Protein AF-A0A1V2LN60-F1 (afdb_monomer_lite)

pLDDT: mean 72.15, std 16.81, range [23.53, 95.12]

Radius of gyration: 39.99 Å; chains: 1; bounding box: 122×102×90 Å

Structure (mmCIF, N/CA/C/O backbone):
data_AF-A0A1V2LN60-F1
#
_entry.id   AF-A0A1V2LN60-F1
#
loop_
_atom_site.group_PDB
_atom_site.id
_atom_site.type_symbol
_atom_site.label_atom_id
_atom_site.label_alt_id
_atom_site.label_comp_id
_atom_site.label_asym_id
_atom_site.label_entity_id
_atom_site.label_seq_id
_atom_site.pdbx_PDB_ins_code
_atom_site.Cartn_x
_atom_site.Cartn_y
_atom_site.Cartn_z
_atom_site.occupancy
_atom_site.B_iso_or_equiv
_atom_site.auth_seq_id
_atom_site.auth_comp_id
_atom_site.auth_asym_id
_atom_site.auth_atom_id
_atom_site.pdbx_PDB_model_num
ATOM 1 N N . MET A 1 1 ? 7.189 -8.270 -24.836 1.00 75.44 1 MET A N 1
ATOM 2 C CA . MET A 1 1 ? 8.166 -8.469 -25.931 1.00 75.44 1 MET A CA 1
ATOM 3 C C . MET A 1 1 ? 7.596 -8.227 -27.322 1.00 75.44 1 MET A C 1
ATOM 5 O O . MET A 1 1 ? 8.187 -7.415 -28.014 1.00 75.44 1 MET A O 1
ATOM 9 N N . THR A 1 2 ? 6.470 -8.830 -27.731 1.00 81.38 2 THR A N 1
ATOM 10 C CA . THR A 1 2 ? 5.837 -8.597 -29.055 1.00 81.38 2 THR A CA 1
ATOM 11 C C . THR A 1 2 ? 5.767 -7.115 -29.447 1.00 81.38 2 THR A C 1
ATOM 13 O O . THR A 1 2 ? 6.336 -6.729 -30.461 1.00 81.38 2 THR A O 1
ATOM 16 N N . TRP A 1 3 ? 5.219 -6.266 -28.569 1.00 84.12 3 TRP A N 1
ATOM 17 C CA . TRP A 1 3 ? 5.170 -4.812 -28.770 1.00 84.12 3 TRP A CA 1
ATOM 18 C C . TRP A 1 3 ? 6.545 -4.161 -29.004 1.00 84.12 3 TRP A C 1
ATOM 20 O O . TRP A 1 3 ? 6.663 -3.284 -29.847 1.00 84.12 3 TRP A O 1
ATOM 30 N N . LEU A 1 4 ? 7.601 -4.591 -28.299 1.00 81.31 4 LEU A N 1
ATOM 31 C CA . LEU A 1 4 ? 8.953 -4.040 -28.475 1.00 81.31 4 LEU A CA 1
ATOM 32 C C . LEU A 1 4 ? 9.526 -4.412 -29.849 1.00 81.31 4 LEU A C 1
ATOM 34 O O . LEU A 1 4 ? 10.157 -3.585 -30.499 1.00 81.31 4 LEU A O 1
ATOM 38 N N . ARG A 1 5 ? 9.271 -5.645 -30.304 1.00 81.44 5 ARG A N 1
ATOM 39 C CA . ARG A 1 5 ? 9.675 -6.149 -31.624 1.00 81.44 5 ARG A CA 1
ATOM 40 C C . ARG A 1 5 ? 8.984 -5.371 -32.747 1.00 81.44 5 ARG A C 1
ATOM 42 O O . ARG A 1 5 ? 9.652 -4.889 -33.658 1.00 81.44 5 ARG A O 1
ATOM 49 N N . GLU A 1 6 ? 7.672 -5.176 -32.632 1.00 78.56 6 GLU A N 1
ATOM 50 C CA . GLU A 1 6 ? 6.864 -4.380 -33.567 1.00 78.56 6 GLU A CA 1
ATOM 51 C C . GLU A 1 6 ? 7.244 -2.891 -33.543 1.00 78.56 6 GLU A C 1
ATOM 53 O O . GLU A 1 6 ? 7.410 -2.281 -34.599 1.00 78.56 6 GLU A O 1
ATOM 58 N N . TYR A 1 7 ? 7.463 -2.315 -32.357 1.00 78.75 7 TYR A N 1
ATOM 59 C CA . TYR A 1 7 ? 7.920 -0.934 -32.202 1.00 78.75 7 TYR A CA 1
ATOM 60 C C . TYR A 1 7 ? 9.290 -0.724 -32.850 1.00 78.75 7 TYR A C 1
ATOM 62 O O . TYR A 1 7 ? 9.460 0.221 -33.616 1.00 78.75 7 TYR A O 1
ATOM 70 N N . ASN A 1 8 ? 10.258 -1.610 -32.593 1.00 75.62 8 ASN A N 1
ATOM 71 C CA . ASN A 1 8 ? 11.589 -1.530 -33.195 1.00 75.62 8 ASN A CA 1
ATOM 72 C C . ASN A 1 8 ? 11.515 -1.648 -34.723 1.00 75.62 8 ASN A C 1
ATOM 74 O O . ASN A 1 8 ? 12.176 -0.876 -35.416 1.00 75.62 8 ASN A O 1
ATOM 78 N N . LYS A 1 9 ? 10.659 -2.532 -35.253 1.00 72.12 9 LYS A N 1
ATOM 79 C CA . LYS A 1 9 ? 10.388 -2.631 -36.692 1.00 72.12 9 LYS A CA 1
ATOM 80 C C . LYS A 1 9 ? 9.869 -1.303 -37.265 1.00 72.12 9 LYS A C 1
ATOM 82 O O . LYS A 1 9 ? 10.514 -0.718 -38.134 1.00 72.12 9 LYS A O 1
ATOM 87 N N . MET A 1 10 ? 8.763 -0.779 -36.730 1.00 69.12 10 MET A N 1
ATOM 88 C CA . MET A 1 10 ? 8.150 0.473 -37.202 1.00 69.12 10 MET A CA 1
ATOM 89 C C . MET A 1 10 ? 9.064 1.695 -37.024 1.00 69.12 10 MET A C 1
ATOM 91 O O . MET A 1 10 ? 9.075 2.595 -37.861 1.00 69.12 10 MET A O 1
ATOM 95 N N . HIS A 1 11 ? 9.835 1.752 -35.937 1.00 67.94 11 HIS A N 1
ATOM 96 C CA . HIS A 1 11 ? 10.733 2.867 -35.645 1.00 67.94 11 HIS A CA 1
ATOM 97 C C . HIS A 1 11 ? 11.985 2.846 -36.530 1.00 67.94 11 HIS A C 1
ATOM 99 O O . HIS A 1 11 ? 12.425 3.906 -36.973 1.00 67.94 11 HIS A O 1
ATOM 105 N N . ASN A 1 12 ? 12.516 1.663 -36.855 1.00 66.12 12 ASN A N 1
ATOM 106 C CA . ASN A 1 12 ? 13.569 1.525 -37.858 1.00 66.12 12 ASN A CA 1
ATOM 107 C C . ASN A 1 12 ? 13.060 1.980 -39.237 1.00 66.12 12 ASN A C 1
ATOM 109 O O . ASN A 1 12 ? 13.714 2.801 -39.875 1.00 66.12 12 ASN A O 1
ATOM 113 N N . GLU A 1 13 ? 11.858 1.560 -39.649 1.00 63.22 13 GLU A N 1
ATOM 114 C CA . GLU A 1 13 ? 11.195 2.048 -40.873 1.00 63.22 13 GLU A CA 1
ATOM 115 C C . GLU A 1 13 ? 10.942 3.574 -40.871 1.00 63.22 13 GLU A C 1
ATOM 117 O O . GLU A 1 13 ? 10.989 4.214 -41.924 1.00 63.22 13 GLU A O 1
ATOM 122 N N . GLY A 1 14 ? 10.680 4.171 -39.702 1.00 57.69 14 GLY A N 1
ATOM 123 C CA . GLY A 1 14 ? 10.449 5.610 -39.523 1.00 57.69 14 GLY A CA 1
ATOM 124 C C . GLY A 1 14 ? 11.724 6.457 -39.584 1.00 57.69 14 GLY A C 1
ATOM 125 O O . GLY A 1 14 ? 11.783 7.413 -40.351 1.00 57.69 14 GLY A O 1
ATOM 126 N N . LEU A 1 15 ? 12.778 6.067 -38.859 1.00 56.09 15 LEU A N 1
ATOM 127 C CA . LEU A 1 15 ? 14.077 6.761 -38.853 1.00 56.09 15 LEU A CA 1
ATOM 128 C C . LEU A 1 15 ? 14.701 6.883 -40.248 1.00 56.09 15 LEU A C 1
ATOM 130 O O . LEU A 1 15 ? 15.416 7.842 -40.527 1.00 56.09 15 LEU A O 1
ATOM 134 N N . ILE A 1 16 ? 14.433 5.915 -41.124 1.00 55.09 16 ILE A N 1
ATOM 135 C CA . ILE A 1 16 ? 14.848 5.941 -42.529 1.00 55.09 16 ILE A CA 1
ATOM 136 C C . ILE A 1 16 ? 14.129 7.061 -43.291 1.00 55.09 16 ILE A C 1
ATOM 138 O O . ILE A 1 16 ? 14.764 7.776 -44.061 1.00 55.09 16 ILE A O 1
ATOM 142 N N . LYS A 1 17 ? 12.824 7.242 -43.052 1.00 54.09 17 LYS A N 1
ATOM 143 C CA . LYS A 1 17 ? 11.997 8.288 -43.679 1.00 54.09 17 LYS A CA 1
ATOM 144 C C . LYS A 1 17 ? 12.320 9.689 -43.159 1.00 54.09 17 LYS A C 1
ATOM 146 O O . LYS A 1 17 ? 12.209 10.646 -43.916 1.00 54.09 17 LYS A O 1
ATOM 151 N N . ASP A 1 18 ? 12.750 9.810 -41.907 1.00 52.31 18 ASP A N 1
ATOM 152 C CA . ASP A 1 18 ? 13.176 11.099 -41.354 1.00 52.31 18 ASP A CA 1
ATOM 153 C C . ASP A 1 18 ? 14.612 11.457 -41.774 1.00 52.31 18 ASP A C 1
ATOM 155 O O . ASP A 1 18 ? 14.866 12.612 -42.104 1.00 52.31 18 ASP A O 1
ATOM 159 N N . LYS A 1 19 ? 15.526 10.478 -41.901 1.00 52.44 19 LYS A N 1
ATOM 160 C CA . LYS A 1 19 ? 16.833 10.697 -42.556 1.00 52.44 19 LYS A CA 1
ATOM 161 C C . LYS A 1 19 ? 16.706 11.081 -44.033 1.00 52.44 19 LYS A C 1
ATOM 163 O O . LYS A 1 19 ? 17.523 11.847 -44.530 1.00 52.44 19 LYS A O 1
ATOM 168 N N . LEU A 1 20 ? 15.684 10.554 -44.711 1.00 47.97 20 LEU A N 1
ATOM 169 C CA . LEU A 1 20 ? 15.285 10.954 -46.064 1.00 47.97 20 LEU A CA 1
ATOM 170 C C . LEU A 1 20 ? 14.995 12.456 -46.138 1.00 47.97 20 LEU A C 1
ATOM 172 O O . LEU A 1 20 ? 15.509 13.114 -47.028 1.00 47.97 20 LEU A O 1
ATOM 176 N N . LYS A 1 21 ? 14.230 12.986 -45.176 1.00 49.00 21 LYS A N 1
ATOM 177 C CA . LYS A 1 21 ? 13.863 14.408 -45.108 1.00 49.00 21 LYS A CA 1
ATOM 178 C C . LYS A 1 21 ? 15.000 15.314 -44.656 1.00 49.00 21 LYS A C 1
ATOM 180 O O . LYS A 1 21 ? 15.142 16.396 -45.198 1.00 49.00 21 LYS A O 1
ATOM 185 N N . SER A 1 22 ? 15.837 14.897 -43.703 1.00 45.97 22 SER A N 1
ATOM 186 C CA . SER A 1 22 ? 17.004 15.715 -43.330 1.00 45.97 22 SER A CA 1
ATOM 187 C C . SER A 1 22 ? 18.000 15.843 -44.490 1.00 45.97 22 SER A C 1
ATOM 189 O O . SER A 1 22 ? 18.628 16.879 -44.647 1.00 45.97 22 SER A O 1
ATOM 191 N N . ALA A 1 23 ? 18.094 14.820 -45.349 1.00 48.03 23 ALA A N 1
ATOM 192 C CA . ALA A 1 23 ? 18.851 14.886 -46.602 1.00 48.03 23 ALA A CA 1
ATOM 193 C C . ALA A 1 23 ? 18.157 15.712 -47.712 1.00 48.03 23 ALA A C 1
ATOM 195 O O . ALA A 1 23 ? 18.735 15.893 -48.776 1.00 48.03 23 ALA A O 1
ATOM 196 N N . GLU A 1 24 ? 16.934 16.208 -47.487 1.00 46.16 24 GLU A N 1
ATOM 197 C CA . GLU A 1 24 ? 16.261 17.198 -48.345 1.00 46.16 24 GLU A CA 1
ATOM 198 C C . GLU A 1 24 ? 16.438 18.641 -47.822 1.00 46.16 24 GLU A C 1
ATOM 200 O O . GLU A 1 24 ? 16.059 19.577 -48.521 1.00 46.16 24 GLU A O 1
ATOM 205 N N . GLU A 1 25 ? 16.999 18.838 -46.618 1.00 46.38 25 GLU A N 1
ATOM 206 C CA . GLU A 1 25 ? 17.155 20.161 -45.980 1.00 46.38 25 GLU A CA 1
ATOM 207 C C . GLU A 1 25 ? 18.610 20.682 -45.927 1.00 46.38 25 GLU A C 1
ATOM 209 O O . GLU A 1 25 ? 18.793 21.891 -45.786 1.00 46.38 25 GLU A O 1
ATOM 214 N N . ASP A 1 26 ? 19.630 19.820 -46.058 1.00 42.34 26 ASP A N 1
ATOM 215 C CA . ASP A 1 26 ? 21.056 20.184 -45.883 1.00 42.34 26 ASP A CA 1
ATOM 216 C C . ASP A 1 26 ? 21.883 20.339 -47.190 1.00 42.34 26 ASP A C 1
ATOM 218 O O . ASP A 1 26 ? 23.020 20.811 -47.116 1.00 42.34 26 ASP A O 1
ATOM 222 N N . ASP A 1 27 ? 21.354 19.997 -48.377 1.00 42.16 27 ASP A N 1
ATOM 223 C CA . ASP A 1 27 ? 22.090 20.071 -49.660 1.00 42.16 27 ASP A CA 1
ATOM 224 C C . ASP A 1 27 ? 21.438 21.020 -50.693 1.00 42.16 27 ASP A C 1
ATOM 226 O O . ASP A 1 27 ? 20.367 20.749 -51.235 1.00 42.16 27 ASP A O 1
ATOM 230 N N . ASP A 1 28 ? 22.156 22.092 -51.059 1.00 44.75 28 ASP A N 1
ATOM 231 C CA . ASP A 1 28 ? 21.870 23.011 -52.186 1.00 44.75 28 ASP A CA 1
ATOM 232 C C . ASP A 1 28 ? 22.140 22.359 -53.582 1.00 44.75 28 ASP A C 1
ATOM 234 O O . ASP A 1 28 ? 22.496 23.044 -54.546 1.00 44.75 28 ASP A O 1
ATOM 238 N N . GLU A 1 29 ? 21.998 21.033 -53.724 1.00 42.88 29 GLU A N 1
ATOM 239 C CA . GLU A 1 29 ? 22.194 20.295 -54.989 1.00 42.88 29 GLU A CA 1
ATOM 240 C C . GLU A 1 29 ? 20.887 19.652 -55.504 1.00 42.88 29 GLU A C 1
ATOM 242 O O . GLU A 1 29 ? 20.612 18.460 -55.340 1.00 42.88 29 GLU A O 1
ATOM 247 N N . GLU A 1 30 ? 20.086 20.453 -56.218 1.00 50.03 30 GLU A N 1
ATOM 248 C CA . GLU A 1 30 ? 19.038 19.954 -57.120 1.00 50.03 30 GLU A CA 1
ATOM 249 C C . GLU A 1 30 ? 19.664 19.088 -58.240 1.00 50.03 30 GLU A C 1
ATOM 251 O O . GLU A 1 30 ? 20.170 19.653 -59.206 1.00 50.03 30 GLU A O 1
ATOM 256 N N . ASP A 1 31 ? 19.651 17.745 -58.116 1.00 51.09 31 ASP A N 1
ATOM 257 C CA . ASP A 1 31 ? 19.396 16.770 -59.219 1.00 51.09 31 ASP A CA 1
ATOM 258 C C . ASP A 1 31 ? 19.682 15.267 -58.902 1.00 51.09 31 ASP A C 1
ATOM 260 O O . ASP A 1 31 ? 19.847 14.461 -59.822 1.00 51.09 31 ASP A O 1
ATOM 264 N N . GLU A 1 32 ? 19.683 14.790 -57.643 1.00 51.62 32 GLU A N 1
ATOM 265 C CA . GLU A 1 32 ? 19.717 13.328 -57.390 1.00 51.62 32 GLU A CA 1
ATOM 266 C C . GLU A 1 32 ? 18.349 12.643 -57.648 1.00 51.62 32 GLU A C 1
ATOM 268 O O . GLU A 1 32 ? 17.370 12.927 -56.938 1.00 51.62 32 GLU A O 1
ATOM 273 N N . PRO A 1 33 ? 18.245 11.678 -58.594 1.00 59.62 33 PRO A N 1
ATOM 274 C CA . PRO A 1 33 ? 16.992 10.979 -58.877 1.00 59.62 33 PRO A CA 1
ATOM 275 C C . PRO A 1 33 ? 16.482 10.140 -57.698 1.00 59.62 33 PRO A C 1
ATOM 277 O O . PRO A 1 33 ? 17.250 9.481 -57.001 1.00 59.62 33 PRO A O 1
ATOM 280 N N . GLU A 1 34 ? 15.158 10.051 -57.559 1.00 52.00 34 GLU A N 1
ATOM 281 C CA . GLU A 1 34 ? 14.461 9.301 -56.497 1.00 52.00 34 GLU A CA 1
ATOM 282 C C . GLU A 1 34 ? 14.932 7.832 -56.369 1.00 52.00 34 GLU A C 1
ATOM 284 O O . GLU A 1 34 ? 15.060 7.303 -55.266 1.00 52.00 34 GLU A O 1
ATOM 289 N N . TRP A 1 35 ? 15.295 7.185 -57.485 1.00 55.38 35 TRP A N 1
ATOM 290 C CA . TRP A 1 35 ? 15.823 5.813 -57.490 1.00 55.38 35 TRP A CA 1
ATOM 291 C C . TRP A 1 35 ? 17.252 5.686 -56.929 1.00 55.38 35 TRP A C 1
ATOM 293 O O . TRP A 1 35 ? 17.605 4.617 -56.430 1.00 55.38 35 TRP A O 1
ATOM 303 N N . VAL A 1 36 ? 18.071 6.744 -56.988 1.00 52.94 36 VAL A N 1
ATOM 304 C CA . VAL A 1 36 ? 19.426 6.768 -56.403 1.00 52.94 36 VAL A CA 1
ATOM 305 C C . VAL A 1 36 ? 19.317 6.851 -54.885 1.00 52.94 36 VAL A C 1
ATOM 307 O O . VAL A 1 36 ? 19.890 6.013 -54.186 1.00 52.94 36 VAL A O 1
ATOM 310 N N . ARG A 1 37 ? 18.478 7.768 -54.385 1.00 51.59 37 ARG A N 1
ATOM 311 C CA . ARG A 1 37 ? 18.147 7.894 -52.958 1.00 51.59 37 ARG A CA 1
ATOM 312 C C . ARG A 1 37 ? 17.552 6.597 -52.402 1.00 51.59 37 ARG A C 1
ATOM 314 O O . ARG A 1 37 ? 18.042 6.087 -51.395 1.00 51.59 37 ARG A O 1
ATOM 321 N N . GLN A 1 38 ? 16.591 5.987 -53.104 1.00 52.50 38 GLN A N 1
ATOM 322 C CA . GLN A 1 38 ? 16.047 4.680 -52.719 1.00 52.50 38 GLN A CA 1
ATOM 323 C C . GLN A 1 38 ? 17.128 3.583 -52.706 1.00 52.50 38 GLN A C 1
ATOM 325 O O . GLN A 1 38 ? 17.223 2.831 -51.740 1.00 52.50 38 GLN A O 1
ATOM 330 N N . SER A 1 39 ? 18.012 3.529 -53.710 1.00 55.91 39 SER A N 1
ATOM 331 C CA . SER A 1 39 ? 19.112 2.554 -53.743 1.00 55.91 39 SER A CA 1
ATOM 332 C C . SER A 1 39 ? 20.157 2.769 -52.639 1.00 55.91 39 SER A C 1
ATOM 334 O O . SER A 1 39 ? 20.794 1.800 -52.220 1.00 55.91 39 SER A O 1
ATOM 336 N N . PHE A 1 40 ? 20.371 4.004 -52.179 1.00 54.09 40 PHE A N 1
ATOM 337 C CA . PHE A 1 40 ? 21.264 4.316 -51.060 1.00 54.09 40 PHE A CA 1
ATOM 338 C C . PHE A 1 40 ? 20.666 3.844 -49.726 1.00 54.09 40 PHE A C 1
ATOM 340 O O . PHE A 1 40 ? 21.358 3.225 -48.917 1.00 54.09 40 PHE A O 1
ATOM 347 N N . ILE A 1 41 ? 19.360 4.041 -49.543 1.00 53.91 41 ILE A N 1
ATOM 348 C CA . ILE A 1 41 ? 18.590 3.546 -48.394 1.00 53.91 41 ILE A CA 1
ATOM 349 C C . ILE A 1 41 ? 18.570 2.018 -48.360 1.00 53.91 41 ILE A C 1
ATOM 351 O O . ILE A 1 41 ? 18.907 1.425 -47.335 1.00 53.91 41 ILE A O 1
ATOM 355 N N . ASP A 1 42 ? 18.237 1.375 -49.481 1.00 61.25 42 ASP A N 1
ATOM 356 C CA . ASP A 1 42 ? 18.204 -0.085 -49.602 1.00 61.25 42 ASP A CA 1
ATOM 357 C C . ASP A 1 42 ? 19.592 -0.690 -49.321 1.00 61.25 42 ASP A C 1
ATOM 359 O O . ASP A 1 42 ? 19.702 -1.757 -48.712 1.00 61.25 42 ASP A O 1
ATOM 363 N N . LYS A 1 43 ? 20.670 0.021 -49.686 1.00 65.00 43 LYS A N 1
ATOM 364 C CA . LYS A 1 43 ? 22.047 -0.355 -49.348 1.00 65.00 43 LYS A CA 1
ATOM 365 C C . LYS A 1 43 ? 22.338 -0.221 -47.850 1.00 65.00 43 LYS A C 1
ATOM 367 O O . LYS A 1 43 ? 22.824 -1.187 -47.268 1.00 65.00 43 LYS A O 1
ATOM 372 N N . ILE A 1 44 ? 22.016 0.910 -47.213 1.00 61.00 44 ILE A N 1
ATOM 373 C CA . ILE A 1 44 ? 22.183 1.092 -45.756 1.00 61.00 44 ILE A CA 1
ATOM 374 C C . ILE A 1 44 ? 21.384 0.034 -44.985 1.00 61.00 44 ILE A C 1
ATOM 376 O O . ILE A 1 44 ? 21.883 -0.541 -44.019 1.00 61.00 44 ILE A O 1
ATOM 380 N N . MET A 1 45 ? 20.171 -0.283 -45.439 1.00 60.88 45 MET A N 1
ATOM 381 C CA . MET A 1 45 ? 19.346 -1.335 -44.847 1.00 60.88 45 MET A CA 1
ATOM 382 C C . MET A 1 45 ? 19.927 -2.729 -45.063 1.00 60.88 45 MET A C 1
ATOM 384 O O . MET A 1 45 ? 19.958 -3.524 -44.125 1.00 60.88 45 MET A O 1
ATOM 388 N N . SER A 1 46 ? 20.451 -3.027 -46.253 1.00 65.25 46 SER A N 1
ATOM 389 C CA . SER A 1 46 ? 21.160 -4.284 -46.505 1.00 65.25 46 SER A CA 1
ATOM 390 C C . SER A 1 46 ? 22.454 -4.407 -45.691 1.00 65.25 46 SER A C 1
ATOM 392 O O . SER A 1 46 ? 22.844 -5.527 -45.356 1.00 65.25 46 SER A O 1
ATOM 394 N N . GLU A 1 47 ? 23.126 -3.299 -45.373 1.00 66.19 47 GLU A N 1
ATOM 395 C CA . GLU A 1 47 ? 24.301 -3.276 -44.497 1.00 66.19 47 GLU A CA 1
ATOM 396 C C . GLU A 1 47 ? 23.889 -3.501 -43.032 1.00 66.19 47 GLU A C 1
ATOM 398 O O . GLU A 1 47 ? 24.396 -4.437 -42.415 1.00 66.19 47 GLU A O 1
ATOM 403 N N . TYR A 1 48 ? 22.893 -2.770 -42.514 1.00 65.88 48 TYR A N 1
ATOM 404 C CA . TYR A 1 48 ? 22.355 -2.941 -41.154 1.00 65.88 48 TYR A CA 1
ATOM 405 C C . TYR A 1 48 ? 21.825 -4.363 -40.899 1.00 65.88 48 TYR A C 1
ATOM 407 O O . TYR A 1 48 ? 22.253 -5.036 -39.960 1.00 65.88 48 TYR A O 1
ATOM 415 N N . VAL A 1 49 ? 20.951 -4.871 -41.776 1.00 67.62 49 VAL A N 1
ATOM 416 C CA . VAL A 1 49 ? 20.430 -6.248 -41.693 1.00 67.62 49 VAL A CA 1
ATOM 417 C C . VAL A 1 49 ? 21.557 -7.271 -41.875 1.00 67.62 49 VAL A C 1
ATOM 419 O O . VAL A 1 49 ? 21.565 -8.314 -41.218 1.00 67.62 49 VAL A O 1
ATOM 422 N N . GLY A 1 50 ? 22.545 -6.969 -42.721 1.00 67.75 50 GLY A N 1
ATOM 423 C CA . GLY A 1 50 ? 23.731 -7.798 -42.918 1.00 67.75 50 GLY A CA 1
ATOM 424 C C . GLY A 1 50 ? 24.639 -7.885 -41.687 1.00 67.75 50 GLY A C 1
ATOM 425 O O . GLY A 1 50 ? 25.252 -8.929 -41.466 1.00 67.75 50 GLY A O 1
ATOM 426 N N . GLU A 1 51 ? 24.737 -6.832 -40.875 1.00 69.00 51 GLU A N 1
ATOM 427 C CA . GLU A 1 51 ? 25.488 -6.839 -39.613 1.00 69.00 51 GLU A CA 1
ATOM 428 C C . GLU A 1 51 ? 24.710 -7.493 -38.470 1.00 69.00 51 GLU A C 1
ATOM 430 O O . GLU A 1 51 ? 25.260 -8.378 -37.810 1.00 69.00 51 GLU A O 1
ATOM 435 N N . ALA A 1 52 ? 23.421 -7.174 -38.314 1.00 68.31 52 ALA A N 1
ATOM 436 C CA . ALA A 1 52 ? 22.537 -7.857 -37.368 1.00 68.31 52 ALA A CA 1
ATOM 437 C C . ALA A 1 52 ? 22.543 -9.380 -37.599 1.00 68.31 52 ALA A C 1
ATOM 439 O O . ALA A 1 52 ? 22.693 -10.165 -36.663 1.00 68.31 52 ALA A O 1
ATOM 440 N N . LYS A 1 53 ? 22.502 -9.816 -38.866 1.00 71.94 53 LYS A N 1
ATOM 441 C CA . LYS A 1 53 ? 22.566 -11.238 -39.225 1.00 71.94 53 LYS A CA 1
ATOM 442 C C . LYS A 1 53 ? 23.896 -11.892 -38.850 1.00 71.94 53 LYS A C 1
ATOM 444 O O . LYS A 1 53 ? 23.887 -12.982 -38.286 1.00 71.94 53 LYS A O 1
ATOM 449 N N . LYS A 1 54 ? 25.033 -11.233 -39.102 1.00 74.19 54 LYS A N 1
ATOM 450 C CA . LYS A 1 54 ? 26.358 -11.732 -38.675 1.00 74.19 54 LYS A CA 1
ATOM 451 C C . LYS A 1 54 ? 26.467 -11.841 -37.152 1.00 74.19 54 LYS A C 1
ATOM 453 O O . LYS A 1 54 ? 27.178 -12.720 -36.666 1.00 74.19 54 LYS A O 1
ATOM 458 N N . TYR A 1 55 ? 25.798 -10.952 -36.414 1.00 74.56 55 TYR A N 1
ATOM 459 C CA . TYR A 1 55 ? 25.773 -10.967 -34.953 1.00 74.56 55 TYR A CA 1
ATOM 460 C C . TYR A 1 55 ? 24.939 -12.138 -34.410 1.00 74.56 55 TYR A C 1
ATOM 462 O O . TYR A 1 55 ? 25.454 -12.918 -33.613 1.00 74.56 55 TYR A O 1
ATOM 470 N N . GLU A 1 56 ? 23.726 -12.364 -34.918 1.00 75.56 56 GLU A N 1
ATOM 471 C CA . GLU A 1 56 ? 22.918 -13.542 -34.552 1.00 75.56 56 GLU A CA 1
ATOM 472 C C . GLU A 1 56 ? 23.607 -14.865 -34.971 1.00 75.56 56 GLU A C 1
ATOM 474 O O . GLU A 1 56 ? 23.652 -15.821 -34.197 1.00 75.56 56 GLU A O 1
ATOM 479 N N . GLU A 1 57 ? 24.256 -14.917 -36.144 1.00 75.44 57 GLU A N 1
ATOM 480 C CA . GLU A 1 57 ? 25.093 -16.055 -36.575 1.00 75.44 57 GLU A CA 1
ATOM 481 C C . GLU A 1 57 ? 26.359 -16.244 -35.712 1.00 75.44 57 GLU A C 1
ATOM 483 O O . GLU A 1 57 ? 26.949 -17.329 -35.683 1.00 75.44 57 GLU A O 1
ATOM 488 N N . HIS A 1 58 ? 26.825 -15.205 -35.012 1.00 78.00 58 HIS A N 1
ATOM 489 C CA . HIS A 1 58 ? 27.884 -15.306 -34.003 1.00 78.00 58 HIS A CA 1
ATOM 490 C C . HIS A 1 58 ? 27.339 -15.845 -32.682 1.00 78.00 58 HIS A C 1
ATOM 492 O O . HIS A 1 58 ? 27.876 -16.836 -32.187 1.00 78.00 58 HIS A O 1
ATOM 498 N N . LEU A 1 59 ? 26.234 -15.293 -32.174 1.00 74.94 59 LEU A N 1
ATOM 499 C CA . LEU A 1 59 ? 25.573 -15.781 -30.960 1.00 74.94 59 LEU A CA 1
ATOM 500 C C . LEU A 1 59 ? 25.139 -17.248 -31.086 1.00 74.94 59 LEU A C 1
ATOM 502 O O . LEU A 1 59 ? 25.336 -18.010 -30.146 1.00 74.94 59 LEU A O 1
ATOM 506 N N . ALA A 1 60 ? 24.649 -17.688 -32.250 1.00 74.69 60 ALA A N 1
ATOM 507 C CA . ALA A 1 60 ? 24.335 -19.097 -32.505 1.00 74.69 60 ALA A CA 1
ATOM 508 C C . ALA A 1 60 ? 25.578 -20.007 -32.411 1.00 74.69 60 ALA A C 1
ATOM 510 O O . ALA A 1 60 ? 25.542 -21.052 -31.765 1.00 74.69 60 ALA A O 1
ATOM 511 N N . ARG A 1 61 ? 26.719 -19.589 -32.980 1.00 77.31 61 ARG A N 1
ATOM 512 C CA . ARG A 1 61 ? 27.984 -20.339 -32.864 1.00 77.31 61 ARG A CA 1
ATOM 513 C C . ARG A 1 61 ? 28.529 -20.352 -31.435 1.00 77.31 61 ARG A C 1
ATOM 515 O O . ARG A 1 61 ? 29.123 -21.351 -31.035 1.00 77.31 61 ARG A O 1
ATOM 522 N N . VAL A 1 62 ? 28.355 -19.265 -30.679 1.00 75.62 62 VAL A N 1
ATOM 523 C CA . VAL A 1 62 ? 28.744 -19.188 -29.261 1.00 75.62 62 VAL A CA 1
ATOM 524 C C . VAL A 1 62 ? 27.838 -20.062 -28.397 1.00 75.62 62 VAL A C 1
ATOM 526 O O . VAL A 1 62 ? 28.353 -20.774 -27.540 1.00 75.62 62 VAL A O 1
ATOM 529 N N . HIS A 1 63 ? 26.531 -20.069 -28.658 1.00 73.19 63 HIS A N 1
ATOM 530 C CA . HIS A 1 63 ? 25.553 -20.932 -28.001 1.00 73.19 63 HIS A CA 1
ATOM 531 C C . HIS A 1 63 ? 25.948 -22.407 -28.135 1.00 73.19 63 HIS A C 1
ATOM 533 O O . HIS A 1 63 ? 26.189 -23.060 -27.125 1.00 73.19 63 HIS A O 1
ATOM 539 N N . ASP A 1 64 ? 26.136 -22.903 -29.362 1.00 69.00 64 ASP A N 1
ATOM 540 C CA . ASP A 1 64 ? 26.453 -24.317 -29.608 1.00 69.00 64 ASP A CA 1
ATOM 541 C C . ASP A 1 64 ? 27.808 -24.730 -28.996 1.00 69.00 64 ASP A C 1
ATOM 543 O O . ASP A 1 64 ? 27.967 -25.838 -28.476 1.00 69.00 64 ASP A O 1
ATOM 547 N N . GLN A 1 65 ? 28.787 -23.815 -28.980 1.00 65.19 65 GLN A N 1
ATOM 548 C CA . GLN A 1 65 ? 30.051 -24.015 -28.262 1.00 65.19 65 GLN A CA 1
ATOM 549 C C . GLN A 1 65 ? 29.856 -24.011 -26.736 1.00 65.19 65 GLN A C 1
ATOM 551 O O . GLN A 1 65 ? 30.449 -24.838 -26.043 1.00 65.19 65 GLN A O 1
ATOM 556 N N . GLY A 1 66 ? 29.009 -23.128 -26.205 1.00 56.84 66 GLY A N 1
ATOM 557 C CA . GLY A 1 66 ? 28.640 -23.054 -24.792 1.00 56.84 66 GLY A CA 1
ATOM 558 C C . GLY A 1 66 ? 27.949 -24.325 -24.303 1.00 56.84 66 GLY A C 1
ATOM 559 O O . GLY A 1 66 ? 28.360 -24.885 -23.289 1.00 56.84 66 GLY A O 1
ATOM 560 N N . THR A 1 67 ? 26.981 -24.851 -25.060 1.00 50.94 67 THR A N 1
ATOM 561 C CA . THR A 1 67 ? 26.307 -26.118 -24.740 1.00 50.94 67 THR A CA 1
ATOM 562 C C . THR A 1 67 ? 27.306 -27.276 -24.670 1.00 50.94 67 THR A C 1
ATOM 564 O O . THR A 1 67 ? 27.214 -28.102 -23.766 1.00 50.94 67 THR A O 1
ATOM 567 N N . SER A 1 68 ? 28.316 -27.314 -25.551 1.00 43.00 68 SER A N 1
ATOM 568 C CA . SER A 1 68 ? 29.359 -28.350 -25.479 1.00 43.00 68 SER A CA 1
ATOM 569 C C . SER A 1 68 ? 30.231 -28.251 -24.215 1.00 43.00 68 SER A C 1
ATOM 571 O O . SER A 1 68 ? 30.557 -29.276 -23.625 1.00 43.00 68 SER A O 1
ATOM 573 N N . VAL A 1 69 ? 30.531 -27.038 -23.730 1.00 47.03 69 VAL A N 1
ATOM 574 C CA . VAL A 1 69 ? 31.269 -26.816 -22.468 1.00 47.03 69 VAL A CA 1
ATOM 575 C C . VAL A 1 69 ? 30.442 -27.213 -21.238 1.00 47.03 69 VAL A C 1
ATOM 577 O O . VAL A 1 69 ? 31.008 -27.726 -20.276 1.00 47.03 69 VAL A O 1
ATOM 580 N N . ILE A 1 70 ? 29.119 -27.025 -21.278 1.00 43.19 70 ILE A N 1
ATOM 581 C CA . ILE A 1 70 ? 28.195 -27.425 -20.202 1.00 43.19 70 ILE A CA 1
ATOM 582 C C . ILE A 1 70 ? 28.036 -28.958 -20.146 1.00 43.19 70 ILE A C 1
ATOM 584 O O . ILE A 1 70 ? 27.954 -29.531 -19.061 1.00 43.19 70 ILE A O 1
ATOM 588 N N . ILE A 1 71 ? 28.037 -29.639 -21.298 1.00 39.44 71 ILE A N 1
ATOM 589 C CA . ILE A 1 71 ? 27.935 -31.107 -21.377 1.00 39.44 71 ILE A CA 1
ATOM 590 C C . ILE A 1 71 ? 29.263 -31.792 -20.993 1.00 39.44 71 ILE A C 1
ATOM 592 O O . ILE A 1 71 ? 29.251 -32.790 -20.269 1.00 39.44 71 ILE A O 1
ATOM 596 N N . ASP A 1 72 ? 30.417 -31.251 -21.405 1.00 33.78 72 ASP A N 1
ATOM 597 C CA . ASP A 1 72 ? 31.747 -31.807 -21.101 1.00 33.78 72 ASP A CA 1
ATOM 598 C C . ASP A 1 72 ? 32.298 -31.370 -19.725 1.00 33.78 72 ASP A C 1
ATOM 600 O O . ASP A 1 72 ? 33.453 -30.945 -19.580 1.00 33.78 72 ASP A O 1
ATOM 604 N N . GLY A 1 73 ? 31.515 -31.599 -18.664 1.00 35.97 73 GLY A N 1
ATOM 605 C CA . GLY A 1 73 ? 31.896 -31.427 -17.249 1.00 35.97 73 GLY A CA 1
ATOM 606 C C . GLY A 1 73 ? 33.039 -32.337 -16.749 1.00 35.97 73 GLY A C 1
ATOM 607 O O . GLY A 1 73 ? 33.109 -32.666 -15.567 1.00 35.97 73 GLY A O 1
ATOM 608 N N . ASN A 1 74 ? 33.931 -32.792 -17.636 1.00 30.84 74 ASN A N 1
ATOM 609 C CA . ASN A 1 74 ? 34.992 -33.761 -17.358 1.00 30.84 74 ASN A CA 1
ATOM 610 C C . ASN A 1 74 ? 36.384 -33.368 -17.904 1.00 30.84 74 ASN A C 1
ATOM 612 O O . ASN A 1 74 ? 37.348 -34.121 -17.731 1.00 30.84 74 ASN A O 1
ATOM 616 N N . ILE A 1 75 ? 36.565 -32.167 -18.478 1.00 34.44 75 ILE A N 1
ATOM 617 C CA . ILE A 1 75 ? 37.901 -31.636 -18.848 1.00 34.44 75 ILE A CA 1
ATOM 618 C C . ILE A 1 75 ? 38.608 -31.026 -17.613 1.00 34.44 75 ILE A C 1
ATOM 620 O O . ILE A 1 75 ? 39.135 -29.918 -17.617 1.00 34.44 75 ILE A O 1
ATOM 624 N N . GLY A 1 76 ? 38.639 -31.794 -16.518 1.00 34.69 76 GLY A N 1
ATOM 625 C CA . GLY A 1 76 ? 39.236 -31.420 -15.230 1.00 34.69 76 GLY A CA 1
ATOM 626 C C . GLY A 1 76 ? 40.559 -32.123 -14.896 1.00 34.69 76 GLY A C 1
ATOM 627 O O . GLY A 1 76 ? 41.106 -31.909 -13.816 1.00 34.69 76 GLY A O 1
ATOM 628 N N . LYS A 1 77 ? 41.088 -32.997 -15.773 1.00 33.25 77 LYS A N 1
ATOM 629 C CA . LYS A 1 77 ? 42.317 -33.783 -15.506 1.00 33.25 77 LYS A CA 1
ATOM 630 C C . LYS A 1 77 ? 43.202 -34.030 -16.739 1.00 33.25 77 LYS A C 1
ATOM 632 O O . LYS A 1 77 ? 43.357 -35.178 -17.153 1.00 33.25 77 LYS A O 1
ATOM 637 N N . LYS A 1 78 ? 43.858 -32.981 -17.260 1.00 30.09 78 LYS A N 1
ATOM 638 C CA . LYS A 1 78 ? 45.236 -33.013 -17.830 1.00 30.09 78 LYS A CA 1
ATOM 639 C C . LYS A 1 78 ? 45.640 -31.639 -18.378 1.00 30.09 78 LYS A C 1
ATOM 641 O O . LYS A 1 78 ? 45.304 -31.280 -19.496 1.00 30.09 78 LYS A O 1
ATOM 646 N N . GLY A 1 79 ? 46.432 -30.904 -17.602 1.00 25.98 79 GLY A N 1
ATOM 647 C CA . GLY A 1 79 ? 46.970 -29.605 -18.004 1.00 25.98 79 GLY A CA 1
ATOM 648 C C . GLY A 1 79 ? 47.904 -29.057 -16.935 1.00 25.98 79 GLY A C 1
ATOM 649 O O . GLY A 1 79 ? 47.501 -28.232 -16.124 1.00 25.98 79 GLY A O 1
ATOM 650 N N . ASN A 1 80 ? 49.148 -29.547 -16.894 1.00 28.03 80 ASN A N 1
ATOM 651 C CA . ASN A 1 80 ? 50.162 -29.070 -15.948 1.00 28.03 80 ASN A CA 1
ATOM 652 C C . ASN A 1 80 ? 50.598 -27.635 -16.295 1.00 28.03 80 ASN A C 1
ATOM 654 O O . ASN A 1 80 ? 51.656 -27.429 -16.896 1.00 28.03 80 ASN A O 1
ATOM 658 N N . VAL A 1 81 ? 49.817 -26.638 -15.876 1.00 26.41 81 VAL A N 1
ATOM 659 C CA . VAL A 1 81 ? 50.295 -25.254 -15.798 1.00 26.41 81 VAL A CA 1
ATOM 660 C C . VAL A 1 81 ? 51.383 -25.216 -14.726 1.00 26.41 81 VAL A C 1
ATOM 662 O O . VAL A 1 81 ? 51.148 -25.508 -13.553 1.00 26.41 81 VAL A O 1
ATOM 665 N N . LYS A 1 82 ? 52.619 -24.936 -15.148 1.00 23.53 82 LYS A N 1
ATOM 666 C CA . LYS A 1 82 ? 53.792 -24.971 -14.271 1.00 23.53 82 LYS A CA 1
ATOM 667 C C . LYS A 1 82 ? 53.659 -23.916 -13.176 1.00 23.53 82 LYS A C 1
ATOM 669 O O . LYS A 1 82 ? 53.805 -22.726 -13.441 1.00 23.53 82 LYS A O 1
ATOM 674 N N . ILE A 1 83 ? 53.492 -24.370 -11.934 1.00 24.36 83 ILE A N 1
ATOM 675 C CA . ILE A 1 83 ? 53.665 -23.537 -10.742 1.00 24.36 83 ILE A CA 1
ATOM 676 C C . ILE A 1 83 ? 55.097 -22.986 -10.760 1.00 24.36 83 ILE A C 1
ATOM 678 O O . ILE A 1 83 ? 56.060 -23.707 -10.478 1.00 24.36 83 ILE A O 1
ATOM 682 N N . TYR A 1 84 ? 55.248 -21.701 -11.081 1.00 26.44 84 TYR A N 1
ATOM 683 C CA . TYR A 1 84 ? 56.514 -21.000 -10.911 1.00 26.44 84 TYR A CA 1
ATOM 684 C C . TYR A 1 84 ? 56.816 -20.894 -9.413 1.00 26.44 84 TYR A C 1
ATOM 686 O O . TYR A 1 84 ? 56.270 -20.048 -8.708 1.00 26.44 84 TYR A O 1
ATOM 694 N N . LYS A 1 85 ? 57.719 -21.750 -8.919 1.00 28.36 85 LYS A N 1
ATOM 695 C CA . LYS A 1 85 ? 58.312 -21.614 -7.581 1.00 28.36 85 LYS A CA 1
ATOM 696 C C . LYS A 1 85 ? 59.085 -20.293 -7.501 1.00 28.36 85 LYS A C 1
ATOM 698 O O . LYS A 1 85 ? 60.275 -20.250 -7.819 1.00 28.36 85 LYS A O 1
ATOM 703 N N . LYS A 1 86 ? 58.430 -19.215 -7.061 1.00 28.14 86 LYS A N 1
ATOM 704 C CA . LYS A 1 86 ? 59.119 -17.974 -6.684 1.00 28.14 86 LYS A CA 1
ATOM 705 C C . LYS A 1 86 ? 59.987 -18.256 -5.449 1.00 28.14 86 LYS A C 1
ATOM 707 O O . LYS A 1 86 ? 59.572 -18.956 -4.526 1.00 28.14 86 LYS A O 1
ATOM 712 N N . ARG A 1 87 ? 61.231 -17.767 -5.477 1.00 26.84 87 ARG A N 1
ATOM 713 C CA . ARG A 1 87 ? 62.197 -17.892 -4.372 1.00 26.84 87 ARG A CA 1
ATOM 714 C C . ARG A 1 87 ? 61.634 -17.268 -3.090 1.00 26.84 87 ARG A C 1
ATOM 716 O O . ARG A 1 87 ? 60.841 -16.335 -3.162 1.00 26.84 87 ARG A O 1
ATOM 723 N N . LYS A 1 88 ? 62.133 -17.718 -1.930 1.00 27.62 88 LYS A N 1
ATOM 724 C CA . LYS A 1 88 ? 62.090 -16.913 -0.700 1.00 27.62 88 LYS A CA 1
ATOM 725 C C . LYS A 1 88 ? 62.745 -15.558 -0.990 1.00 27.62 88 LYS A C 1
ATOM 727 O O . LYS A 1 88 ? 63.960 -15.503 -1.161 1.00 27.62 88 LYS A O 1
ATOM 732 N N . THR A 1 89 ? 61.944 -14.505 -1.015 1.00 23.97 89 THR A N 1
ATOM 733 C CA . THR A 1 89 ? 62.379 -13.132 -0.749 1.00 23.97 89 THR A CA 1
ATOM 734 C C . THR A 1 89 ? 61.876 -12.760 0.641 1.00 23.97 89 THR A C 1
ATOM 736 O O . THR A 1 89 ? 60.847 -13.270 1.090 1.00 23.97 89 THR A O 1
ATOM 739 N N . GLU A 1 90 ? 62.643 -11.950 1.360 1.00 26.53 90 GLU A N 1
ATOM 740 C CA . GLU A 1 90 ? 62.359 -11.626 2.758 1.00 26.53 90 GLU A CA 1
ATOM 741 C C . GLU A 1 90 ? 61.093 -10.777 2.913 1.00 26.53 90 GLU A C 1
ATOM 743 O O . GLU A 1 90 ? 60.643 -10.108 1.982 1.00 26.53 90 GLU A O 1
ATOM 748 N N . LYS A 1 91 ? 60.500 -10.833 4.112 1.00 24.55 91 LYS A N 1
ATOM 749 C CA . LYS A 1 91 ? 59.325 -10.036 4.465 1.00 24.55 91 LYS A CA 1
ATOM 750 C C . LYS A 1 91 ? 59.656 -8.545 4.357 1.00 24.55 91 LYS A C 1
ATOM 752 O O . LYS A 1 91 ? 60.379 -8.025 5.199 1.00 24.55 91 LYS A O 1
ATOM 757 N N . LEU A 1 92 ? 59.021 -7.857 3.417 1.00 24.47 92 LEU A N 1
ATOM 758 C CA . LEU A 1 92 ? 58.691 -6.445 3.572 1.00 24.47 92 LEU A CA 1
ATOM 759 C C . LEU A 1 92 ? 57.228 -6.371 4.009 1.00 24.47 92 LEU A C 1
ATOM 761 O O . LEU A 1 92 ? 56.320 -6.725 3.257 1.00 24.47 92 LEU A O 1
ATOM 765 N N . GLN A 1 93 ? 57.016 -5.984 5.267 1.00 26.12 93 GLN A N 1
ATOM 766 C CA . GLN A 1 93 ? 55.702 -5.577 5.753 1.00 26.12 93 GLN A CA 1
ATOM 767 C C . GLN A 1 93 ? 55.405 -4.200 5.166 1.00 26.12 93 GLN A C 1
ATOM 769 O O . GLN A 1 93 ? 55.855 -3.192 5.702 1.00 26.12 93 GLN A O 1
ATOM 774 N N . ASN A 1 94 ? 54.638 -4.162 4.079 1.00 26.50 94 ASN A N 1
ATOM 775 C CA . ASN A 1 94 ? 53.920 -2.950 3.708 1.00 26.50 94 ASN A CA 1
ATOM 776 C C . ASN A 1 94 ? 52.664 -2.872 4.586 1.00 26.50 94 ASN A C 1
ATOM 778 O O . ASN A 1 94 ? 51.583 -3.321 4.194 1.00 26.50 94 ASN A O 1
ATOM 782 N N . ASP A 1 95 ? 52.844 -2.355 5.802 1.00 30.03 95 ASP A N 1
ATOM 783 C CA . ASP A 1 95 ? 51.739 -1.780 6.562 1.00 30.03 95 ASP A CA 1
ATOM 784 C C . ASP A 1 95 ? 51.249 -0.542 5.803 1.00 30.03 95 ASP A C 1
ATOM 786 O O . ASP A 1 95 ? 52.034 0.363 5.520 1.00 30.03 95 ASP A O 1
ATOM 790 N N . GLU A 1 96 ? 49.951 -0.483 5.491 1.00 35.62 96 GLU A N 1
ATOM 791 C CA . GLU A 1 96 ? 49.306 0.793 5.167 1.00 35.62 96 GLU A CA 1
ATOM 792 C C . GLU A 1 96 ? 49.512 1.724 6.354 1.00 35.62 96 GLU A C 1
ATOM 794 O O . GLU A 1 96 ? 48.999 1.462 7.455 1.00 35.62 96 GLU A O 1
ATOM 799 N N . THR A 1 97 ? 50.251 2.806 6.145 1.00 47.47 97 THR A N 1
ATOM 800 C CA . THR A 1 97 ? 50.521 3.715 7.240 1.00 47.47 97 THR A CA 1
ATOM 801 C C . THR A 1 97 ? 49.225 4.410 7.632 1.00 47.47 97 THR A C 1
ATOM 803 O O . THR A 1 97 ? 48.329 4.676 6.833 1.00 47.47 97 THR A O 1
ATOM 806 N N . ILE A 1 98 ? 49.105 4.728 8.915 1.00 52.66 98 ILE A N 1
ATOM 807 C CA . ILE A 1 98 ? 47.981 5.517 9.424 1.00 52.66 98 ILE A CA 1
ATOM 808 C C . ILE A 1 98 ? 47.875 6.882 8.714 1.00 52.66 98 ILE A C 1
ATOM 810 O O . ILE A 1 98 ? 46.802 7.481 8.707 1.00 52.66 98 ILE A O 1
ATOM 814 N N . ASP A 1 99 ? 48.968 7.362 8.122 1.00 50.09 99 ASP A N 1
ATOM 815 C CA . ASP A 1 99 ? 49.037 8.628 7.403 1.00 50.09 99 ASP A CA 1
ATOM 816 C C . ASP A 1 99 ? 48.285 8.628 6.062 1.00 50.09 99 ASP A C 1
ATOM 818 O O . ASP A 1 99 ? 47.836 9.694 5.642 1.00 50.09 99 ASP A O 1
ATOM 822 N N . ASP A 1 100 ? 48.043 7.457 5.463 1.00 54.03 100 ASP A N 1
ATOM 823 C CA . ASP A 1 100 ? 47.306 7.290 4.199 1.00 54.03 100 ASP A CA 1
ATOM 824 C C . ASP A 1 100 ? 45.778 7.515 4.350 1.00 54.03 100 ASP A C 1
ATOM 826 O O . ASP A 1 100 ? 45.025 7.491 3.379 1.00 54.03 100 ASP A O 1
ATOM 830 N N . LEU A 1 101 ? 45.293 7.750 5.579 1.00 53.69 101 LEU A N 1
ATOM 831 C CA . LEU A 1 101 ? 43.874 7.971 5.911 1.00 53.69 101 LEU A CA 1
ATOM 832 C C . LEU A 1 101 ? 43.455 9.453 5.953 1.00 53.69 101 LEU A C 1
ATOM 834 O O . LEU A 1 101 ? 42.323 9.753 6.351 1.00 53.69 101 LEU A O 1
ATOM 838 N N . ALA A 1 102 ? 44.330 10.388 5.574 1.00 54.47 102 ALA A N 1
ATOM 839 C CA . ALA A 1 102 ? 43.998 11.813 5.499 1.00 54.47 102 ALA A CA 1
ATOM 840 C C . ALA A 1 102 ? 42.921 12.103 4.420 1.00 54.47 102 ALA A C 1
ATOM 842 O O . ALA A 1 102 ? 42.823 11.362 3.438 1.00 54.47 102 ALA A O 1
ATOM 843 N N . PRO A 1 103 ? 42.085 13.153 4.559 1.00 51.47 103 PRO A N 1
ATOM 844 C CA . PRO A 1 103 ? 41.231 13.616 3.465 1.00 51.47 103 PRO A CA 1
ATOM 845 C C . PRO A 1 103 ? 42.086 14.178 2.330 1.00 51.47 103 PRO A C 1
ATOM 847 O O . PRO A 1 103 ? 43.074 14.857 2.596 1.00 51.47 103 PRO A O 1
ATOM 850 N N . ASP A 1 104 ? 41.685 13.919 1.088 1.00 55.38 104 ASP A N 1
ATOM 851 C CA . ASP A 1 104 ? 42.354 14.476 -0.087 1.00 55.38 104 ASP A CA 1
ATOM 852 C C . ASP A 1 104 ? 41.975 15.957 -0.219 1.00 55.38 104 ASP A C 1
ATOM 854 O O . ASP A 1 104 ? 40.842 16.341 0.096 1.00 55.38 104 ASP A O 1
ATOM 858 N N . ASP A 1 105 ? 42.914 16.803 -0.635 1.00 43.94 105 ASP A N 1
ATOM 859 C CA . ASP A 1 105 ? 42.676 18.242 -0.716 1.00 43.94 105 ASP A CA 1
ATOM 860 C C . ASP A 1 105 ? 41.860 18.616 -1.957 1.00 43.94 105 ASP A C 1
ATOM 862 O O . ASP A 1 105 ? 42.160 18.198 -3.074 1.00 43.94 105 ASP A O 1
ATOM 866 N N . PHE A 1 106 ? 40.797 19.393 -1.735 1.00 46.19 106 PHE A N 1
ATOM 867 C CA . PHE A 1 106 ? 39.859 19.815 -2.767 1.00 46.19 106 PHE A CA 1
ATOM 868 C C . PHE A 1 106 ? 39.366 21.233 -2.463 1.00 46.19 106 PHE A C 1
ATOM 870 O O . PHE A 1 106 ? 38.656 21.445 -1.476 1.00 46.19 106 PHE A O 1
ATOM 877 N N . ASP A 1 107 ? 39.736 22.191 -3.311 1.00 33.62 107 ASP A N 1
ATOM 878 C CA . ASP A 1 107 ? 39.236 23.564 -3.254 1.00 33.62 107 ASP A CA 1
ATOM 879 C C . ASP A 1 107 ? 38.024 23.722 -4.185 1.00 33.62 107 ASP A C 1
ATOM 881 O O . ASP A 1 107 ? 37.997 23.204 -5.300 1.00 33.62 107 ASP A O 1
ATOM 885 N N . ILE A 1 108 ? 36.998 24.431 -3.707 1.00 35.62 108 ILE A N 1
ATOM 886 C CA . ILE A 1 108 ? 35.752 24.693 -4.440 1.00 35.62 108 ILE A CA 1
ATOM 887 C C . ILE A 1 108 ? 35.774 26.156 -4.897 1.00 35.62 108 ILE A C 1
ATOM 889 O O . ILE A 1 108 ? 35.137 27.002 -4.274 1.00 35.62 108 ILE A O 1
ATOM 893 N N . LEU A 1 109 ? 36.544 26.463 -5.946 1.00 30.52 109 LEU A N 1
ATOM 894 C CA . LEU A 1 109 ? 36.525 27.763 -6.630 1.00 30.52 109 LEU A CA 1
ATOM 895 C C . LEU A 1 109 ? 36.756 27.596 -8.143 1.00 30.52 109 LEU A C 1
ATOM 897 O O . LEU A 1 109 ? 37.729 26.973 -8.549 1.00 30.52 109 LEU A O 1
ATOM 901 N N . ASP A 1 110 ? 35.825 28.169 -8.911 1.00 28.84 110 ASP A N 1
ATOM 902 C CA . ASP A 1 110 ? 35.747 28.391 -10.365 1.00 28.84 110 ASP A CA 1
ATOM 903 C C . ASP A 1 110 ? 36.515 27.485 -11.345 1.00 28.84 110 ASP A C 1
ATOM 905 O O . ASP A 1 110 ? 37.729 27.560 -11.529 1.00 28.84 110 ASP A O 1
ATOM 909 N N . ASP A 1 111 ? 35.725 26.767 -12.146 1.00 29.84 111 ASP A N 1
ATOM 910 C CA . ASP A 1 111 ? 36.153 25.983 -13.304 1.00 29.84 111 ASP A CA 1
ATOM 911 C C . ASP A 1 111 ? 36.395 26.876 -14.544 1.00 29.84 111 ASP A C 1
ATOM 913 O O . ASP A 1 111 ? 35.770 26.723 -15.593 1.00 29.84 111 ASP A O 1
ATOM 917 N N . THR A 1 112 ? 37.292 27.867 -14.427 1.00 33.44 112 THR A N 1
ATOM 918 C CA . THR A 1 112 ? 37.847 28.575 -15.595 1.00 33.44 112 THR A CA 1
ATOM 919 C C . THR A 1 112 ? 39.343 28.879 -15.455 1.00 33.44 112 THR A C 1
ATOM 921 O O . THR A 1 112 ? 39.811 29.484 -14.498 1.00 33.44 112 THR A O 1
ATOM 924 N N . THR A 1 113 ? 40.091 28.542 -16.512 1.00 32.22 113 THR A N 1
ATOM 925 C CA . THR A 1 113 ? 41.517 28.852 -16.762 1.00 32.22 113 THR A CA 1
ATOM 926 C C . THR A 1 113 ? 42.592 28.058 -15.994 1.00 32.22 113 THR A C 1
ATOM 928 O O . THR A 1 113 ? 43.110 28.470 -14.965 1.00 32.22 113 THR A O 1
ATOM 931 N N . SER A 1 114 ? 43.105 26.993 -16.627 1.00 27.81 114 SER A N 1
ATOM 932 C CA . SER A 1 114 ? 44.563 26.823 -16.832 1.00 27.81 114 SER A CA 1
ATOM 933 C C . SER A 1 114 ? 44.903 25.682 -17.809 1.00 27.81 114 SER A C 1
ATOM 935 O O . SER A 1 114 ? 45.062 24.523 -17.441 1.00 27.81 114 SER A O 1
ATOM 937 N N . LYS A 1 115 ? 45.099 26.022 -19.091 1.00 40.50 115 LYS A N 1
ATOM 938 C CA . LYS A 1 115 ? 45.846 25.166 -20.030 1.00 40.50 115 LYS A CA 1
ATOM 939 C C . LYS A 1 115 ? 47.350 25.377 -19.825 1.00 40.50 115 LYS A C 1
ATOM 941 O O . LYS A 1 115 ? 47.854 26.411 -20.258 1.00 40.50 115 LYS A O 1
ATOM 946 N N . SER A 1 116 ? 48.072 24.388 -19.298 1.00 35.41 116 SER A N 1
ATOM 947 C CA . SER A 1 116 ? 49.485 24.133 -19.648 1.00 35.41 116 SER A CA 1
ATOM 948 C C . SER A 1 116 ? 50.011 22.828 -19.032 1.00 35.41 116 SER A C 1
ATOM 950 O O . SER A 1 116 ? 49.753 22.539 -17.871 1.00 35.41 116 SER A O 1
ATOM 952 N N . GLY A 1 117 ? 50.804 22.062 -19.797 1.00 33.72 117 GLY A N 1
ATOM 953 C CA . GLY A 1 117 ? 51.669 21.012 -19.231 1.00 33.72 117 GLY A CA 1
ATOM 954 C C . GLY A 1 117 ? 51.315 19.547 -19.519 1.00 33.72 117 GLY A C 1
ATOM 955 O O . GLY A 1 117 ? 51.445 18.716 -18.626 1.00 33.72 117 GLY A O 1
ATOM 956 N N . ILE A 1 118 ? 50.931 19.186 -20.749 1.00 33.00 118 ILE A N 1
ATOM 957 C CA . ILE A 1 118 ? 50.927 17.766 -21.153 1.00 33.00 118 ILE A CA 1
ATOM 958 C C . ILE A 1 118 ? 52.384 17.318 -21.362 1.00 33.00 118 ILE A C 1
ATOM 960 O O . ILE A 1 118 ? 53.107 17.915 -22.159 1.00 33.00 118 ILE A O 1
ATOM 964 N N . SER A 1 119 ? 52.830 16.293 -20.624 1.00 34.38 119 SER A N 1
ATOM 965 C CA . SER A 1 119 ? 54.185 15.737 -20.768 1.00 34.38 119 SER A CA 1
ATOM 966 C C . SER A 1 119 ? 54.360 15.029 -22.114 1.00 34.38 119 SER A C 1
ATOM 968 O O . SER A 1 119 ? 53.444 14.365 -22.602 1.00 34.38 119 SER A O 1
ATOM 970 N N . ARG A 1 120 ? 55.587 15.075 -22.646 1.00 41.19 120 ARG A N 1
ATOM 971 C CA . ARG A 1 120 ? 56.057 14.356 -23.846 1.00 41.19 120 ARG A CA 1
ATOM 972 C C . ARG A 1 120 ? 55.709 12.857 -23.827 1.00 41.19 120 ARG A C 1
ATOM 974 O O . ARG A 1 120 ? 55.489 12.256 -24.873 1.00 41.19 120 ARG A O 1
ATOM 981 N N . ASP A 1 121 ? 55.631 12.263 -22.638 1.00 36.94 121 ASP A N 1
ATOM 982 C CA . ASP A 1 121 ? 55.301 10.844 -22.447 1.00 36.94 121 ASP A CA 1
ATOM 983 C C . ASP A 1 121 ? 53.816 10.530 -22.696 1.00 36.94 121 ASP A C 1
ATOM 985 O O . ASP A 1 121 ? 53.481 9.423 -23.109 1.00 36.94 121 ASP A O 1
ATOM 989 N N . VAL A 1 122 ? 52.923 11.503 -22.479 1.00 40.88 122 VAL A N 1
ATOM 990 C CA . VAL A 1 122 ? 51.486 11.383 -22.784 1.00 40.88 122 VAL A CA 1
ATOM 991 C C . VAL A 1 122 ? 51.260 11.497 -24.292 1.00 40.88 122 VAL A C 1
ATOM 993 O O . VAL A 1 122 ? 50.464 10.751 -24.851 1.00 40.88 122 VAL A O 1
ATOM 996 N N . GLU A 1 123 ? 52.022 12.360 -24.964 1.00 34.03 123 GLU A N 1
ATOM 997 C CA . GLU A 1 123 ? 52.032 12.505 -26.426 1.00 34.03 123 GLU A CA 1
ATOM 998 C C . GLU A 1 123 ? 52.487 11.195 -27.111 1.00 34.03 123 GLU A C 1
ATOM 1000 O O . GLU A 1 123 ? 51.793 10.664 -27.975 1.00 34.03 123 GLU A O 1
ATOM 1005 N N . LEU A 1 124 ? 53.567 10.575 -26.614 1.00 40.38 124 LEU A N 1
ATOM 1006 C CA . LEU A 1 124 ? 54.044 9.254 -27.063 1.00 40.38 124 LEU A CA 1
ATOM 1007 C C . LEU A 1 124 ? 53.106 8.082 -26.701 1.00 40.38 124 LEU A C 1
ATOM 1009 O O . LEU A 1 124 ? 53.174 7.018 -27.326 1.00 40.38 124 LEU A O 1
ATOM 1013 N N . LEU A 1 125 ? 52.246 8.239 -25.688 1.00 40.56 125 LEU A N 1
ATOM 1014 C CA . LEU A 1 125 ? 51.185 7.277 -25.373 1.00 40.56 125 LEU A CA 1
ATOM 1015 C C . LEU A 1 125 ? 49.988 7.430 -26.319 1.00 40.56 125 LEU A C 1
ATOM 1017 O O . LEU A 1 125 ? 49.444 6.412 -26.744 1.00 40.56 125 LEU A O 1
ATOM 1021 N N . LEU A 1 126 ? 49.626 8.659 -26.697 1.00 40.69 126 LEU A N 1
ATOM 1022 C CA . LEU A 1 126 ? 48.561 8.952 -27.660 1.00 40.69 126 LEU A CA 1
ATOM 1023 C C . LEU A 1 126 ? 48.910 8.429 -29.066 1.00 40.69 126 LEU A C 1
ATOM 1025 O O . LEU A 1 126 ? 48.143 7.637 -29.610 1.00 40.69 126 LEU A O 1
ATOM 1029 N N . GLU A 1 127 ? 50.114 8.704 -29.587 1.00 35.84 127 GLU A N 1
ATOM 1030 C CA . GLU A 1 127 ? 50.589 8.147 -30.877 1.00 35.84 127 GLU A CA 1
ATOM 1031 C C . GLU A 1 127 ? 50.592 6.599 -30.903 1.00 35.84 127 GLU A C 1
ATOM 1033 O O . GLU A 1 127 ? 50.424 5.955 -31.949 1.00 35.84 127 GLU A O 1
ATOM 1038 N N . ARG A 1 128 ? 50.784 5.964 -29.736 1.00 40.56 128 ARG A N 1
ATOM 1039 C CA . ARG A 1 128 ? 50.760 4.499 -29.583 1.00 40.56 128 ARG A CA 1
ATOM 1040 C C . ARG A 1 128 ? 49.339 3.942 -29.394 1.00 40.56 128 ARG A C 1
ATOM 1042 O O . ARG A 1 128 ? 49.120 2.768 -29.698 1.00 40.56 128 ARG A O 1
ATOM 1049 N N . PHE A 1 129 ? 48.387 4.762 -28.946 1.00 39.69 129 PHE A N 1
ATOM 1050 C CA . PHE A 1 129 ? 46.956 4.448 -28.914 1.00 39.69 129 PHE A CA 1
ATOM 1051 C C . PHE A 1 129 ? 46.335 4.526 -30.316 1.00 39.69 129 PHE A C 1
ATOM 1053 O O . PHE A 1 129 ? 45.685 3.569 -30.736 1.00 39.69 129 PHE A O 1
ATOM 1060 N N . GLU A 1 130 ? 46.611 5.585 -31.082 1.00 34.16 130 GLU A N 1
ATOM 1061 C CA . GLU A 1 130 ? 46.082 5.773 -32.446 1.00 34.16 130 GLU A CA 1
ATOM 1062 C C . GLU A 1 130 ? 46.429 4.595 -33.375 1.00 34.16 130 GLU A C 1
ATOM 1064 O O . GLU A 1 130 ? 45.575 4.075 -34.095 1.00 34.16 130 GLU A O 1
ATOM 1069 N N . ASN A 1 131 ? 47.656 4.069 -33.287 1.00 34.16 131 ASN A N 1
ATOM 1070 C CA . ASN A 1 131 ? 48.078 2.905 -34.075 1.00 34.16 131 ASN A CA 1
ATOM 1071 C C . ASN A 1 131 ? 47.448 1.563 -33.640 1.00 34.16 131 ASN A C 1
ATOM 1073 O O . ASN A 1 131 ? 47.519 0.590 -34.393 1.00 34.16 131 ASN A O 1
ATOM 1077 N N . LYS A 1 132 ? 46.813 1.485 -32.460 1.00 37.28 132 LYS A N 1
ATOM 1078 C CA . LYS A 1 132 ? 45.993 0.332 -32.034 1.00 37.28 132 LYS A CA 1
ATOM 1079 C C . LYS A 1 132 ? 44.484 0.554 -32.242 1.00 37.28 132 LYS A C 1
ATOM 1081 O O . LYS A 1 132 ? 43.745 -0.432 -32.296 1.00 37.28 132 LYS A O 1
ATOM 1086 N N . SER A 1 133 ? 44.038 1.800 -32.425 1.00 30.47 133 SER A N 1
ATOM 1087 C CA . SER A 1 133 ? 42.623 2.174 -32.580 1.00 30.47 133 SER A CA 1
ATOM 1088 C C . SER A 1 133 ? 41.937 1.482 -33.767 1.00 30.47 133 SER A C 1
ATOM 1090 O O . SER A 1 133 ? 40.815 1.005 -33.633 1.00 30.47 133 SER A O 1
ATOM 1092 N N . LYS A 1 134 ? 42.658 1.245 -34.874 1.00 30.84 134 LYS A N 1
ATOM 1093 C CA . LYS A 1 134 ? 42.132 0.610 -36.106 1.00 30.84 134 LYS A CA 1
ATOM 1094 C C . LYS A 1 134 ? 41.600 -0.827 -35.967 1.00 30.84 134 LYS A C 1
ATOM 1096 O O . LYS A 1 134 ? 41.033 -1.361 -36.916 1.00 30.84 134 LYS A O 1
ATOM 1101 N N . LYS A 1 135 ? 41.788 -1.489 -34.816 1.00 35.72 135 LYS A N 1
ATOM 1102 C CA . LYS A 1 135 ? 41.108 -2.760 -34.476 1.00 35.72 135 LYS A CA 1
ATOM 1103 C C . LYS A 1 135 ? 39.970 -2.601 -33.461 1.00 35.72 135 LYS A C 1
ATOM 1105 O O . LYS A 1 135 ? 39.138 -3.497 -33.365 1.00 35.72 135 LYS A O 1
ATOM 1110 N N . TYR A 1 136 ? 39.942 -1.494 -32.724 1.00 35.62 136 TYR A N 1
ATOM 1111 C CA . TYR A 1 136 ? 38.901 -1.146 -31.755 1.00 35.62 136 TYR A CA 1
ATOM 1112 C C . TYR A 1 136 ? 37.736 -0.388 -32.404 1.00 35.62 136 TYR A C 1
ATOM 1114 O O . TYR A 1 136 ? 36.585 -0.657 -32.069 1.00 35.62 136 TYR A O 1
ATOM 1122 N N . GLU A 1 137 ? 38.014 0.482 -33.379 1.00 27.83 137 GLU A N 1
ATOM 1123 C CA . GLU A 1 137 ? 37.016 1.237 -34.153 1.00 27.83 137 GLU A CA 1
ATOM 1124 C C . GLU A 1 137 ? 35.959 0.313 -34.780 1.00 27.83 137 GLU A C 1
ATOM 1126 O O . GLU A 1 137 ? 34.765 0.526 -34.581 1.00 27.83 137 GLU A O 1
ATOM 1131 N N . ASN A 1 138 ? 36.380 -0.798 -35.398 1.00 31.92 138 ASN A N 1
ATOM 1132 C CA . ASN A 1 138 ? 35.463 -1.795 -35.968 1.00 31.92 138 ASN A CA 1
ATOM 1133 C C . ASN A 1 138 ? 34.531 -2.462 -34.935 1.00 31.92 138 ASN A C 1
ATOM 1135 O O . ASN A 1 138 ? 33.488 -2.980 -35.324 1.00 31.92 138 ASN A O 1
ATOM 1139 N N . LYS A 1 139 ? 34.886 -2.490 -33.640 1.00 40.47 139 LYS A N 1
ATOM 1140 C CA . LYS A 1 139 ? 34.034 -3.080 -32.590 1.00 40.47 139 LYS A CA 1
ATOM 1141 C C . LYS A 1 139 ? 33.139 -2.029 -31.925 1.00 40.47 139 LYS A C 1
ATOM 1143 O O . LYS A 1 139 ? 31.978 -2.330 -31.663 1.00 40.47 139 LYS A O 1
ATOM 1148 N N . ILE A 1 140 ? 33.622 -0.792 -31.768 1.00 36.00 140 ILE A N 1
ATOM 1149 C CA . ILE A 1 140 ? 32.806 0.361 -31.337 1.00 36.00 140 ILE A CA 1
ATOM 1150 C C . ILE A 1 140 ? 31.631 0.571 -32.307 1.00 36.00 140 ILE A C 1
ATOM 1152 O O . ILE A 1 140 ? 30.493 0.709 -31.856 1.00 36.00 140 ILE A O 1
ATOM 1156 N N . HIS A 1 141 ? 31.888 0.464 -33.617 1.00 32.50 141 HIS A N 1
ATOM 1157 C CA . HIS A 1 141 ? 30.860 0.517 -34.661 1.00 32.50 141 HIS A CA 1
ATOM 1158 C C . HIS A 1 141 ? 29.777 -0.568 -34.472 1.00 32.50 141 HIS A C 1
ATOM 1160 O O . HIS A 1 141 ? 28.589 -0.281 -34.578 1.00 32.50 141 HIS A O 1
ATOM 1166 N N . SER A 1 142 ? 30.164 -1.797 -34.097 1.00 38.81 142 SER A N 1
ATOM 1167 C CA . SER A 1 142 ? 29.210 -2.899 -33.874 1.00 38.81 142 SER A CA 1
ATOM 1168 C C . SER A 1 142 ? 28.350 -2.747 -32.609 1.00 38.81 142 SER A C 1
ATOM 1170 O O . SER A 1 142 ? 27.182 -3.125 -32.617 1.00 38.81 142 SER A O 1
ATOM 1172 N N . THR A 1 143 ? 28.877 -2.151 -31.532 1.00 41.50 143 THR A N 1
ATOM 1173 C CA . THR A 1 143 ? 28.083 -1.870 -30.318 1.00 41.50 143 THR A CA 1
ATOM 1174 C C . THR A 1 143 ? 27.099 -0.716 -30.492 1.00 41.50 143 THR A C 1
ATOM 1176 O O . THR A 1 143 ? 26.029 -0.766 -29.902 1.00 41.50 143 THR A O 1
ATOM 1179 N N . GLN A 1 144 ? 27.412 0.286 -31.322 1.00 42.81 144 GLN A N 1
ATOM 1180 C CA . GLN A 1 144 ? 26.484 1.389 -31.622 1.00 42.81 144 GLN A CA 1
ATOM 1181 C C . GLN A 1 144 ? 25.312 0.960 -32.521 1.00 42.81 144 GLN A C 1
ATOM 1183 O O . GLN A 1 144 ? 24.259 1.591 -32.511 1.00 42.81 144 GLN A O 1
ATOM 1188 N N . ILE A 1 145 ? 25.483 -0.113 -33.299 1.00 47.62 145 ILE A N 1
ATOM 1189 C CA . ILE A 1 145 ? 24.471 -0.632 -34.232 1.00 47.62 145 ILE A CA 1
ATOM 1190 C C . ILE A 1 145 ? 23.479 -1.589 -33.543 1.00 47.62 145 ILE A C 1
ATOM 1192 O O . ILE A 1 145 ? 22.313 -1.643 -33.938 1.00 47.62 145 ILE A O 1
ATOM 1196 N N . ASN A 1 146 ? 23.911 -2.269 -32.475 1.00 53.81 146 ASN A N 1
ATOM 1197 C CA . ASN A 1 146 ? 23.110 -3.226 -31.698 1.00 53.81 146 ASN A CA 1
ATOM 1198 C C . ASN A 1 146 ? 22.634 -2.690 -30.328 1.00 53.81 146 ASN A C 1
ATOM 1200 O O . ASN A 1 146 ? 22.177 -3.470 -29.494 1.00 53.81 146 ASN A O 1
ATOM 1204 N N . GLU A 1 147 ? 22.744 -1.385 -30.061 1.00 64.75 147 GLU A N 1
ATOM 1205 C CA . GLU A 1 147 ? 22.239 -0.786 -28.818 1.00 64.75 147 GLU A CA 1
ATOM 1206 C C . GLU A 1 147 ? 20.698 -0.752 -28.794 1.00 64.75 147 GLU A C 1
ATOM 1208 O O . GLU A 1 147 ? 20.055 -0.224 -29.708 1.00 64.75 147 GLU A O 1
ATOM 1213 N N . SER A 1 148 ? 20.085 -1.275 -27.724 1.00 65.25 148 SER A N 1
ATOM 1214 C CA . SER A 1 148 ? 18.625 -1.259 -27.585 1.00 65.25 148 SER A CA 1
ATOM 1215 C C . SER A 1 148 ? 18.142 0.130 -27.156 1.00 65.25 148 SER A C 1
ATOM 1217 O O . SER A 1 148 ? 18.277 0.532 -25.996 1.00 65.25 148 SER A O 1
ATOM 1219 N N . LYS A 1 149 ? 17.550 0.868 -28.106 1.00 69.00 149 LYS A N 1
ATOM 1220 C CA . LYS A 1 149 ? 17.026 2.239 -27.914 1.00 69.00 149 LYS A CA 1
ATOM 1221 C C . LYS A 1 149 ? 15.812 2.338 -26.987 1.00 69.00 149 LYS A C 1
ATOM 1223 O O . LYS A 1 149 ? 15.517 3.417 -26.482 1.00 69.00 149 LYS A O 1
ATOM 1228 N N . VAL A 1 150 ? 15.085 1.237 -26.814 1.00 81.38 150 VAL A N 1
ATOM 1229 C CA . VAL A 1 150 ? 14.002 1.075 -25.838 1.00 81.38 150 VAL A CA 1
ATOM 1230 C C . VAL A 1 150 ? 14.349 -0.159 -25.021 1.00 81.38 150 VAL A C 1
ATOM 1232 O O . VAL A 1 150 ? 14.631 -1.215 -25.589 1.00 81.38 150 VAL A O 1
ATOM 1235 N N . LYS A 1 151 ? 14.351 -0.029 -23.696 1.00 88.75 151 LYS A N 1
ATOM 1236 C CA . LYS A 1 151 ? 14.661 -1.120 -22.767 1.00 88.75 151 LYS A CA 1
ATOM 1237 C C . LYS A 1 151 ? 13.423 -1.438 -21.932 1.00 88.75 151 LYS A C 1
ATOM 1239 O O . LYS A 1 151 ? 12.637 -0.541 -21.626 1.00 88.75 151 LYS A O 1
ATOM 1244 N N . ILE A 1 152 ? 13.226 -2.710 -21.594 1.00 92.12 152 ILE A N 1
ATOM 1245 C CA . ILE A 1 152 ? 12.191 -3.149 -20.652 1.00 92.12 152 ILE A CA 1
ATOM 1246 C C . ILE A 1 152 ? 12.866 -3.453 -19.319 1.00 92.12 152 ILE A C 1
ATOM 1248 O O . ILE A 1 152 ? 13.625 -4.414 -19.209 1.00 92.12 152 ILE A O 1
ATOM 1252 N N . PHE A 1 153 ? 12.567 -2.661 -18.298 1.00 93.38 153 PHE A N 1
ATOM 1253 C CA . PHE A 1 153 ? 12.994 -2.925 -16.930 1.00 93.38 153 PHE A CA 1
ATOM 1254 C C . PHE A 1 153 ? 11.921 -3.749 -16.223 1.00 93.38 153 PHE A C 1
ATOM 1256 O O . PHE A 1 153 ? 10.855 -3.224 -15.919 1.00 93.38 153 PHE A O 1
ATOM 1263 N N . PHE A 1 154 ? 12.185 -5.034 -15.973 1.00 94.31 154 PHE A N 1
ATOM 1264 C CA . PHE A 1 154 ? 11.286 -5.896 -15.201 1.00 94.31 154 PHE A CA 1
ATOM 1265 C C . PHE A 1 154 ? 11.726 -5.925 -13.738 1.00 94.31 154 PHE A C 1
ATOM 1267 O O . PHE A 1 154 ? 12.856 -6.303 -13.421 1.00 94.31 154 PHE A O 1
ATOM 1274 N N . VAL A 1 155 ? 10.854 -5.490 -12.838 1.00 93.44 155 VAL A N 1
ATOM 1275 C CA . VAL A 1 155 ? 11.220 -5.163 -11.463 1.00 93.44 155 VAL A CA 1
ATOM 1276 C C . VAL A 1 155 ? 10.281 -5.878 -10.510 1.00 93.44 155 VAL A C 1
ATOM 1278 O O . VAL A 1 155 ? 9.084 -5.635 -10.539 1.00 93.44 155 VAL A O 1
ATOM 1281 N N . SER A 1 156 ? 10.818 -6.758 -9.665 1.00 89.81 156 SER A N 1
ATOM 1282 C CA . SER A 1 156 ? 10.020 -7.582 -8.744 1.00 89.81 156 SER A CA 1
ATOM 1283 C C . SER A 1 156 ? 10.604 -7.569 -7.327 1.00 89.81 156 SER A C 1
ATOM 1285 O O . SER A 1 156 ? 11.759 -7.173 -7.108 1.00 89.81 156 SER A O 1
ATOM 1287 N N . ARG A 1 157 ? 9.790 -7.946 -6.335 1.00 81.88 157 ARG A N 1
ATOM 1288 C CA . ARG A 1 157 ? 10.150 -7.859 -4.911 1.00 81.88 157 ARG A CA 1
ATOM 1289 C C . ARG A 1 157 ? 11.161 -8.931 -4.501 1.00 81.88 157 ARG A C 1
ATOM 1291 O O . ARG A 1 157 ? 12.062 -8.640 -3.711 1.00 81.88 157 ARG A O 1
ATOM 1298 N N . THR A 1 158 ? 11.011 -10.157 -5.002 1.00 77.19 158 THR A N 1
ATOM 1299 C CA . THR A 1 158 ? 11.797 -11.320 -4.557 1.00 77.19 158 THR A CA 1
ATOM 1300 C C . THR A 1 158 ? 12.652 -11.927 -5.665 1.00 77.19 158 THR A C 1
ATOM 1302 O O . THR A 1 158 ? 12.433 -11.720 -6.855 1.00 77.19 158 THR A O 1
ATOM 1305 N N . HIS A 1 159 ? 13.657 -12.703 -5.258 1.00 74.75 159 HIS A N 1
ATOM 1306 C CA . HIS A 1 159 ? 14.540 -13.384 -6.197 1.00 74.75 159 HIS A CA 1
ATOM 1307 C C . HIS A 1 159 ? 13.844 -14.526 -6.950 1.00 74.75 159 HIS A C 1
ATOM 1309 O O . HIS A 1 159 ? 14.028 -14.668 -8.154 1.00 74.75 159 HIS A O 1
ATOM 1315 N N . SER A 1 160 ? 13.004 -15.298 -6.254 1.00 75.69 160 SER A N 1
ATOM 1316 C CA . SER A 1 160 ? 12.229 -16.399 -6.833 1.00 75.69 160 SER A CA 1
ATOM 1317 C C . SER A 1 160 ? 11.326 -15.927 -7.974 1.00 75.69 160 SER A C 1
ATOM 1319 O O . SER A 1 160 ? 11.252 -16.600 -8.997 1.00 75.69 160 SER A O 1
ATOM 1321 N N . GLN A 1 161 ? 10.714 -14.745 -7.851 1.00 82.38 161 GLN A N 1
ATOM 1322 C CA . GLN A 1 161 ? 9.907 -14.135 -8.914 1.00 82.38 161 GLN A CA 1
ATOM 1323 C C . GLN A 1 161 ? 10.738 -13.774 -10.156 1.00 82.38 161 GLN A C 1
ATOM 1325 O O . GLN A 1 161 ? 10.318 -14.053 -11.277 1.00 82.38 161 GLN A O 1
ATOM 1330 N N . LEU A 1 162 ? 11.949 -13.231 -9.983 1.00 85.69 162 LEU A N 1
ATOM 1331 C CA . LEU A 1 162 ? 12.857 -12.941 -11.105 1.00 85.69 162 LEU A CA 1
ATOM 1332 C C . LEU A 1 162 ? 13.326 -14.228 -11.817 1.00 85.69 162 LEU A C 1
ATOM 1334 O O . LEU A 1 162 ? 13.381 -14.260 -13.047 1.00 85.69 162 LEU A O 1
ATOM 1338 N N . SER A 1 163 ? 13.596 -15.304 -11.068 1.00 84.19 163 SER A N 1
ATOM 1339 C CA . SER A 1 163 ? 13.928 -16.631 -11.622 1.00 84.19 163 SER A CA 1
ATOM 1340 C C . SER A 1 163 ? 12.722 -17.314 -12.290 1.00 84.19 163 SER A C 1
ATOM 1342 O O . SER A 1 163 ? 12.863 -18.025 -13.287 1.00 84.19 163 SER A O 1
ATOM 1344 N N . GLN A 1 164 ? 11.506 -17.082 -11.788 1.00 85.25 164 GLN A N 1
ATOM 1345 C CA . GLN A 1 164 ? 10.273 -17.528 -12.438 1.00 85.25 164 GLN A CA 1
ATOM 1346 C C . GLN A 1 164 ? 10.050 -16.774 -13.757 1.00 85.25 164 GLN A C 1
ATOM 1348 O O . GLN A 1 164 ? 9.717 -17.398 -14.764 1.00 85.25 164 GLN A O 1
ATOM 1353 N N . PHE A 1 165 ? 10.292 -15.461 -13.787 1.00 88.69 165 PHE A N 1
ATOM 1354 C CA . PHE A 1 165 ? 10.185 -14.639 -14.993 1.00 88.69 165 PHE A CA 1
ATOM 1355 C C . PHE A 1 165 ? 11.164 -15.079 -16.093 1.00 88.69 165 PHE A C 1
ATOM 1357 O O . PHE A 1 165 ? 10.736 -15.298 -17.227 1.00 88.69 165 PHE A O 1
ATOM 1364 N N . SER A 1 166 ? 12.447 -15.302 -15.773 1.00 87.69 166 SER A N 1
ATOM 1365 C CA . SER A 1 166 ? 13.418 -15.835 -16.746 1.00 87.69 166 SER A CA 1
ATOM 1366 C C . SER A 1 166 ? 13.011 -17.223 -17.265 1.00 87.69 166 SER A C 1
ATOM 1368 O O . SER A 1 166 ? 13.122 -17.495 -18.461 1.00 87.69 166 SER A O 1
ATOM 1370 N N . SER A 1 167 ? 12.464 -18.077 -16.395 1.00 85.75 167 SER A N 1
ATOM 1371 C CA . SER A 1 167 ? 11.954 -19.404 -16.763 1.00 85.75 167 SER A CA 1
ATOM 1372 C C . SER A 1 167 ? 10.743 -19.337 -17.700 1.00 85.75 167 SER A C 1
ATOM 1374 O O . SER A 1 167 ? 10.667 -20.111 -18.649 1.00 85.75 167 SER A O 1
ATOM 1376 N N . GLN A 1 168 ? 9.815 -18.396 -17.494 1.00 86.88 168 GLN A N 1
ATOM 1377 C CA . GLN A 1 168 ? 8.671 -18.193 -18.394 1.00 86.88 168 GLN A CA 1
ATOM 1378 C C . GLN A 1 168 ? 9.089 -17.564 -19.733 1.00 86.88 168 GLN A C 1
ATOM 1380 O O . GLN A 1 168 ? 8.584 -17.957 -20.787 1.00 86.88 168 GLN A O 1
ATOM 1385 N N . LEU A 1 169 ? 10.069 -16.652 -19.732 1.00 86.44 169 LEU A N 1
ATOM 1386 C CA . LEU A 1 169 ? 10.644 -16.112 -20.968 1.00 86.44 169 LEU A CA 1
ATOM 1387 C C . LEU A 1 169 ? 11.266 -17.215 -21.846 1.00 86.44 169 LEU A C 1
ATOM 1389 O O . LEU A 1 169 ? 11.081 -17.180 -23.059 1.00 86.44 169 LEU A O 1
ATOM 1393 N N . LYS A 1 170 ? 11.919 -18.232 -21.258 1.00 85.25 170 LYS A N 1
ATOM 1394 C CA . LYS A 1 170 ? 12.452 -19.406 -21.988 1.00 85.25 170 LYS A CA 1
ATOM 1395 C C . LYS A 1 170 ? 11.374 -20.216 -22.730 1.00 85.25 170 LYS A C 1
ATOM 1397 O O . LYS A 1 170 ? 11.684 -20.855 -23.731 1.00 85.25 170 LYS A O 1
ATOM 1402 N N . LEU A 1 171 ? 10.123 -20.205 -22.260 1.00 83.12 171 LEU A N 1
ATOM 1403 C CA . LEU A 1 171 ? 9.014 -20.976 -22.845 1.00 83.12 171 LEU A CA 1
ATOM 1404 C C . LEU A 1 171 ? 8.286 -20.244 -23.986 1.00 83.12 171 LEU A C 1
ATOM 1406 O O . LEU A 1 171 ? 7.493 -20.861 -24.697 1.00 83.12 171 LEU A O 1
ATOM 1410 N N . THR A 1 172 ? 8.516 -18.939 -24.158 1.00 79.38 172 THR A N 1
ATOM 1411 C CA . THR A 1 172 ? 7.723 -18.082 -25.053 1.00 79.38 172 THR A CA 1
ATOM 1412 C C . THR A 1 172 ? 8.493 -17.678 -26.310 1.00 79.38 172 THR A C 1
ATOM 1414 O O . THR A 1 172 ? 9.602 -17.155 -26.254 1.00 79.38 172 THR A O 1
ATOM 1417 N N . THR A 1 173 ? 7.885 -17.890 -27.479 1.00 76.62 173 THR A N 1
ATOM 1418 C CA . THR A 1 173 ? 8.433 -17.458 -28.775 1.00 76.62 173 THR A CA 1
ATOM 1419 C C . THR A 1 173 ? 7.836 -16.118 -29.198 1.00 76.62 173 THR A C 1
ATOM 1421 O O . THR A 1 173 ? 6.614 -15.966 -29.196 1.00 76.62 173 THR A O 1
ATOM 1424 N N . PHE A 1 174 ? 8.673 -15.173 -29.629 1.00 80.69 174 PHE A N 1
ATOM 1425 C CA . PHE A 1 174 ? 8.255 -13.836 -30.071 1.00 80.69 174 PHE A CA 1
ATOM 1426 C C . PHE A 1 174 ? 8.587 -13.604 -31.553 1.00 80.69 174 PHE A C 1
ATOM 1428 O O . PHE A 1 174 ? 9.525 -14.223 -32.060 1.00 80.69 174 PHE A O 1
ATOM 1435 N N . PRO A 1 175 ? 7.859 -12.716 -32.259 1.00 75.56 175 PRO A N 1
ATOM 1436 C CA . PRO A 1 175 ? 8.235 -12.313 -33.612 1.00 75.56 175 PRO A CA 1
ATOM 1437 C C . PRO A 1 175 ? 9.571 -11.562 -33.609 1.00 75.56 175 PRO A C 1
ATOM 1439 O O . PRO A 1 175 ? 9.956 -10.958 -32.610 1.00 75.56 175 PRO A O 1
ATOM 1442 N N . SER A 1 176 ? 10.270 -11.578 -34.738 1.00 75.69 176 SER A N 1
ATOM 1443 C CA . SER A 1 176 ? 11.548 -10.882 -34.913 1.00 75.69 176 SER A CA 1
ATOM 1444 C C . SER A 1 176 ? 11.340 -9.410 -35.289 1.00 75.69 176 SER A C 1
ATOM 1446 O O . SER A 1 176 ? 10.375 -9.067 -35.968 1.00 75.69 176 SER A O 1
ATOM 1448 N N . SER A 1 177 ? 12.262 -8.535 -34.881 1.00 67.69 177 SER A N 1
ATOM 1449 C CA . SER A 1 177 ? 12.241 -7.089 -35.185 1.00 67.69 177 SER A CA 1
ATOM 1450 C C . SER A 1 177 ? 12.581 -6.787 -36.652 1.00 67.69 177 SER A C 1
ATOM 1452 O O . SER A 1 177 ? 12.401 -5.666 -37.120 1.00 67.69 177 SER A O 1
ATOM 1454 N N . ILE A 1 178 ? 13.135 -7.776 -37.361 1.00 68.56 178 ILE A N 1
ATOM 1455 C CA . ILE A 1 178 ? 13.628 -7.688 -38.735 1.00 68.56 178 ILE A CA 1
ATOM 1456 C C . ILE A 1 178 ? 13.023 -8.855 -39.527 1.00 68.56 178 ILE A C 1
ATOM 1458 O O . ILE A 1 178 ? 13.336 -10.014 -39.257 1.00 68.56 178 ILE A O 1
ATOM 1462 N N . ASP A 1 179 ? 12.210 -8.560 -40.546 1.00 62.53 179 ASP A N 1
ATOM 1463 C CA . ASP A 1 179 ? 11.474 -9.572 -41.337 1.00 62.53 179 ASP A CA 1
ATOM 1464 C C . ASP A 1 179 ? 12.376 -10.613 -42.029 1.00 62.53 179 ASP A C 1
ATOM 1466 O O . ASP A 1 179 ? 11.941 -11.716 -42.354 1.00 62.53 179 ASP A O 1
ATOM 1470 N N . GLN A 1 180 ? 13.647 -10.274 -42.254 1.00 61.44 180 GLN A N 1
ATOM 1471 C CA . GLN A 1 180 ? 14.641 -11.134 -42.906 1.00 61.44 180 GLN A CA 1
ATOM 1472 C C . GLN A 1 180 ? 15.420 -12.033 -41.917 1.00 61.44 180 GLN A C 1
ATOM 1474 O O . GLN A 1 180 ? 16.338 -12.747 -42.327 1.00 61.44 180 GLN A O 1
ATOM 1479 N N . LEU A 1 181 ? 15.077 -11.999 -40.621 1.00 64.81 181 LEU A N 1
ATOM 1480 C CA . LEU A 1 181 ? 15.812 -12.633 -39.517 1.00 64.81 181 LEU A CA 1
ATOM 1481 C C . LEU A 1 181 ? 14.871 -13.386 -38.545 1.00 64.81 181 LEU A C 1
ATOM 1483 O O . LEU A 1 181 ? 14.777 -13.021 -37.377 1.00 64.81 181 LEU A O 1
ATOM 1487 N N . PRO A 1 182 ? 14.206 -14.479 -38.975 1.00 57.97 182 PRO A N 1
ATOM 1488 C CA . PRO A 1 182 ? 13.153 -15.172 -38.208 1.00 57.97 182 PRO A CA 1
ATOM 1489 C C . PRO A 1 182 ? 13.626 -15.933 -36.948 1.00 57.97 182 PRO A C 1
ATOM 1491 O O . PRO A 1 182 ? 12.877 -16.737 -36.399 1.00 57.97 182 PRO A O 1
ATOM 1494 N N . GLY A 1 183 ? 14.875 -15.740 -36.518 1.00 65.25 183 GLY A N 1
ATOM 1495 C CA . GLY A 1 183 ? 15.503 -16.430 -35.385 1.00 65.25 183 GLY A CA 1
ATOM 1496 C C . GLY A 1 183 ? 16.166 -15.493 -34.374 1.00 65.25 183 GLY A C 1
ATOM 1497 O O . GLY A 1 183 ? 17.036 -15.947 -33.638 1.00 65.25 183 GLY A O 1
ATOM 1498 N N . GLU A 1 184 ? 15.807 -14.203 -34.373 1.00 73.81 184 GLU A N 1
ATOM 1499 C CA . GLU A 1 184 ? 16.368 -13.200 -33.456 1.00 73.81 184 GLU A CA 1
ATOM 1500 C C . GLU A 1 184 ? 16.187 -13.596 -31.979 1.00 73.81 184 GLU A C 1
ATOM 1502 O O . GLU A 1 184 ? 15.060 -13.769 -31.501 1.00 73.81 184 GLU A O 1
ATOM 1507 N N . ARG A 1 185 ? 17.298 -13.699 -31.242 1.00 76.94 185 ARG A N 1
ATOM 1508 C CA . ARG A 1 185 ? 17.290 -14.054 -29.816 1.00 76.94 185 ARG A CA 1
ATOM 1509 C C . ARG A 1 185 ? 16.919 -12.863 -28.923 1.00 76.94 185 ARG A C 1
ATOM 1511 O O . ARG A 1 185 ? 17.123 -11.700 -29.267 1.00 76.94 185 ARG A O 1
ATOM 1518 N N . ILE A 1 186 ? 16.357 -13.158 -27.748 1.00 83.75 186 ILE A N 1
ATOM 1519 C CA . ILE A 1 186 ? 16.080 -12.150 -26.713 1.00 83.75 186 ILE A CA 1
ATOM 1520 C C . ILE A 1 186 ? 17.381 -11.823 -25.979 1.00 83.75 186 ILE A C 1
ATOM 1522 O O . ILE A 1 186 ? 17.974 -12.713 -25.372 1.00 83.75 186 ILE A O 1
ATOM 1526 N N . LYS A 1 187 ? 17.781 -10.547 -25.958 1.00 86.75 187 LYS A N 1
ATOM 1527 C CA . LYS A 1 187 ? 18.930 -10.096 -25.158 1.00 86.75 187 LYS A CA 1
ATOM 1528 C C . LYS A 1 187 ? 18.455 -9.796 -23.730 1.00 86.75 187 LYS A C 1
ATOM 1530 O O . LYS A 1 187 ? 18.020 -8.683 -23.429 1.00 86.75 187 LYS A O 1
ATOM 1535 N N . TYR A 1 188 ? 18.466 -10.819 -22.873 1.00 89.88 188 TYR A N 1
ATOM 1536 C CA . TYR A 1 188 ? 18.040 -10.750 -21.468 1.00 89.88 188 TYR A CA 1
ATOM 1537 C C . TYR A 1 188 ? 19.235 -10.555 -20.528 1.00 89.88 188 TYR A C 1
ATOM 1539 O O . TYR A 1 188 ? 20.245 -11.242 -20.664 1.00 89.88 188 TYR A O 1
ATOM 1547 N N . LEU A 1 189 ? 19.110 -9.663 -19.541 1.00 90.12 189 LEU A N 1
ATOM 1548 C CA . LEU A 1 189 ? 20.147 -9.432 -18.536 1.00 90.12 189 LEU A CA 1
ATOM 1549 C C . LEU A 1 189 ? 19.566 -9.273 -17.119 1.00 90.12 189 LEU A C 1
ATOM 1551 O O . LEU A 1 189 ? 18.965 -8.238 -16.817 1.00 90.12 189 LEU A O 1
ATOM 1555 N N . PRO A 1 190 ? 19.790 -10.220 -16.193 1.00 90.31 190 PRO A N 1
ATOM 1556 C CA . PRO A 1 190 ? 19.414 -10.029 -14.803 1.00 90.31 190 PRO A CA 1
ATOM 1557 C C . PRO A 1 190 ? 20.520 -9.312 -14.008 1.00 90.31 190 PRO A C 1
ATOM 1559 O O . PRO A 1 190 ? 21.700 -9.669 -14.057 1.00 90.31 190 PRO A O 1
ATOM 1562 N N . LEU A 1 191 ? 20.143 -8.295 -13.230 1.00 87.19 191 LEU A N 1
ATOM 1563 C CA . LEU A 1 191 ? 21.056 -7.539 -12.372 1.00 87.19 191 LEU A CA 1
ATOM 1564 C C . LEU A 1 191 ? 20.949 -7.992 -10.912 1.00 87.19 191 LEU A C 1
ATOM 1566 O O . LEU A 1 191 ? 20.016 -7.646 -10.187 1.00 87.19 191 LEU A O 1
ATOM 1570 N N . GLY A 1 192 ? 21.961 -8.744 -10.477 1.00 80.88 192 GLY A N 1
ATOM 1571 C CA . GLY A 1 192 ? 22.121 -9.203 -9.098 1.00 80.88 192 GLY A CA 1
ATOM 1572 C C . GLY A 1 192 ? 22.974 -8.281 -8.220 1.00 80.88 192 GLY A C 1
ATOM 1573 O O . GLY A 1 192 ? 23.772 -7.459 -8.682 1.00 80.88 192 GLY A O 1
ATOM 1574 N N . SER A 1 193 ? 22.855 -8.460 -6.905 1.00 82.00 193 SER A N 1
ATOM 1575 C CA . SER A 1 193 ? 23.746 -7.826 -5.929 1.00 82.00 193 SER A CA 1
ATOM 1576 C C . SER A 1 193 ? 25.137 -8.480 -5.920 1.00 82.00 193 SER A C 1
ATOM 1578 O O . SER A 1 193 ? 25.324 -9.610 -6.377 1.00 82.00 193 SER A O 1
ATOM 1580 N N . ARG A 1 194 ? 26.131 -7.821 -5.300 1.00 82.88 194 ARG A N 1
ATOM 1581 C CA . ARG A 1 194 ? 27.448 -8.448 -5.062 1.00 82.88 194 ARG A CA 1
ATOM 1582 C C . ARG A 1 194 ? 27.364 -9.714 -4.204 1.00 82.88 194 ARG A C 1
ATOM 1584 O O . ARG A 1 194 ? 28.263 -10.536 -4.299 1.00 82.88 194 ARG A O 1
ATOM 1591 N N . LYS A 1 195 ? 26.320 -9.881 -3.384 1.00 82.06 195 LYS A N 1
ATOM 1592 C CA . LYS A 1 195 ? 26.135 -11.089 -2.569 1.00 82.06 195 LYS A CA 1
ATOM 1593 C C . LYS A 1 195 ? 25.816 -12.316 -3.422 1.00 82.06 195 LYS A C 1
ATOM 1595 O O . LYS A 1 195 ? 26.301 -13.393 -3.112 1.00 82.06 195 LYS A O 1
ATOM 1600 N N . GLN A 1 196 ? 25.060 -12.133 -4.503 1.00 82.44 196 GLN A N 1
ATOM 1601 C CA . GLN A 1 196 ? 24.715 -13.210 -5.434 1.00 82.44 196 GLN A CA 1
ATOM 1602 C C . GLN A 1 196 ? 25.820 -13.444 -6.466 1.00 82.44 196 GLN A C 1
ATOM 1604 O O . GLN A 1 196 ? 26.163 -14.579 -6.745 1.00 82.44 196 GLN A O 1
ATOM 1609 N N . LEU A 1 197 ? 26.431 -12.385 -7.007 1.00 85.56 197 LEU A N 1
ATOM 1610 C CA . LEU A 1 197 ? 27.341 -12.478 -8.160 1.00 85.56 197 LEU A CA 1
ATOM 1611 C C . LEU A 1 197 ? 28.846 -12.541 -7.813 1.00 85.56 197 LEU A C 1
ATOM 1613 O O . LEU A 1 197 ? 29.684 -12.339 -8.695 1.00 85.56 197 LEU A O 1
ATOM 1617 N N . CYS A 1 198 ? 29.235 -12.757 -6.550 1.00 88.56 198 CYS A N 1
ATOM 1618 C CA . CYS A 1 198 ? 30.652 -12.802 -6.157 1.00 88.56 198 CYS A CA 1
ATOM 1619 C C . CYS A 1 198 ? 31.200 -14.232 -6.050 1.00 88.56 198 CYS A C 1
ATOM 1621 O O . CYS A 1 198 ? 30.936 -14.934 -5.081 1.00 88.56 198 CYS A O 1
ATOM 1623 N N . ILE A 1 199 ? 32.074 -14.595 -6.989 1.00 88.56 199 ILE A N 1
ATOM 1624 C CA . ILE A 1 199 ? 32.786 -15.887 -7.050 1.00 88.56 199 ILE A CA 1
ATOM 1625 C C . ILE A 1 199 ? 34.079 -15.946 -6.203 1.00 88.56 199 ILE A C 1
ATOM 1627 O O . ILE A 1 199 ? 34.880 -16.870 -6.321 1.00 88.56 199 ILE A O 1
ATOM 1631 N N . ASN A 1 200 ? 34.369 -14.927 -5.384 1.00 86.75 200 ASN A N 1
ATOM 1632 C CA . ASN A 1 200 ? 35.582 -14.911 -4.560 1.00 86.75 200 ASN A CA 1
ATOM 1633 C C . ASN A 1 200 ? 35.289 -15.495 -3.177 1.00 86.75 200 ASN A C 1
ATOM 1635 O O . ASN A 1 200 ? 34.734 -14.793 -2.337 1.00 86.75 200 ASN A O 1
ATOM 1639 N N . GLU A 1 201 ? 35.748 -16.723 -2.913 1.00 81.81 201 GLU A N 1
ATOM 1640 C CA . GLU A 1 201 ? 35.578 -17.430 -1.631 1.00 81.81 201 GLU A CA 1
ATOM 1641 C C . GLU A 1 201 ? 35.903 -16.606 -0.373 1.00 81.81 201 GLU A C 1
ATOM 1643 O O . GLU A 1 201 ? 35.317 -16.844 0.681 1.00 81.81 201 GLU A O 1
ATOM 1648 N N . SER A 1 202 ? 36.851 -15.664 -0.438 1.00 79.00 202 SER A N 1
ATOM 1649 C CA . SER A 1 202 ? 37.207 -14.833 0.726 1.00 79.00 202 SER A CA 1
ATOM 1650 C C . SER A 1 202 ? 36.189 -13.725 1.025 1.00 79.00 202 SER A C 1
ATOM 1652 O O . SER A 1 202 ? 36.185 -13.175 2.123 1.00 79.00 202 SER A O 1
ATOM 1654 N N . VAL A 1 203 ? 35.319 -13.421 0.060 1.00 82.12 203 VAL A N 1
ATOM 1655 C CA . VAL A 1 203 ? 34.266 -12.402 0.131 1.00 82.12 203 VAL A CA 1
ATOM 1656 C C . VAL A 1 203 ? 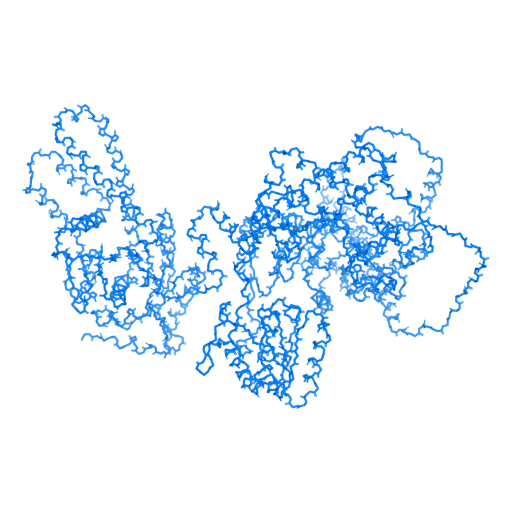32.885 -13.055 0.217 1.00 82.12 203 VAL A C 1
ATOM 1658 O O . VAL A 1 203 ? 32.086 -12.647 1.051 1.00 82.12 203 VAL A O 1
ATOM 1661 N N . SER A 1 204 ? 32.604 -14.090 -0.582 1.00 81.00 204 SER A N 1
ATOM 1662 C CA . SER A 1 204 ? 31.287 -14.746 -0.650 1.00 81.00 204 SER A CA 1
ATOM 1663 C C . SER A 1 204 ? 30.880 -15.465 0.639 1.00 81.00 204 SER A C 1
ATOM 1665 O O . SER A 1 204 ? 29.695 -15.577 0.930 1.00 81.00 204 SER A O 1
ATOM 1667 N N . LYS A 1 205 ? 31.849 -15.888 1.464 1.00 80.00 205 LYS A N 1
ATOM 1668 C CA . LYS A 1 205 ? 31.605 -16.503 2.785 1.00 80.00 205 LYS A CA 1
ATOM 1669 C C . LYS A 1 205 ? 31.126 -15.514 3.859 1.00 80.00 205 LYS A C 1
ATOM 1671 O O . LYS A 1 205 ? 30.825 -15.933 4.975 1.00 80.00 205 LYS A O 1
ATOM 1676 N N . LEU A 1 206 ? 31.078 -14.212 3.567 1.00 77.94 206 LEU A N 1
ATOM 1677 C CA . LEU A 1 206 ? 30.545 -13.205 4.485 1.00 77.94 206 LEU A CA 1
ATOM 1678 C C . LEU A 1 206 ? 29.009 -13.225 4.436 1.00 77.94 206 LEU A C 1
ATOM 1680 O O . LEU A 1 206 ? 28.410 -13.043 3.384 1.00 77.94 206 LEU A O 1
ATOM 1684 N N . VAL A 1 207 ? 28.357 -13.425 5.584 1.00 67.94 207 VAL A N 1
ATOM 1685 C CA . VAL A 1 207 ? 26.886 -13.549 5.660 1.00 67.94 207 VAL A CA 1
ATOM 1686 C C . VAL A 1 207 ? 26.175 -12.230 5.320 1.00 67.94 207 VAL A C 1
ATOM 1688 O O . VAL A 1 207 ? 25.105 -12.233 4.702 1.00 67.94 207 VAL A O 1
ATOM 1691 N N . ASP A 1 208 ? 26.769 -11.100 5.704 1.00 69.94 208 ASP A N 1
ATOM 1692 C CA . ASP A 1 208 ? 26.216 -9.762 5.501 1.00 69.94 208 ASP A CA 1
ATOM 1693 C C . ASP A 1 208 ? 26.588 -9.163 4.128 1.00 69.94 208 ASP A C 1
ATOM 1695 O O . ASP A 1 208 ? 27.757 -9.076 3.740 1.00 69.94 208 ASP A O 1
ATOM 1699 N N . SER A 1 209 ? 25.569 -8.675 3.417 1.00 67.50 209 SER A N 1
ATOM 1700 C CA . SER A 1 209 ? 25.686 -7.978 2.133 1.00 67.50 209 SER A CA 1
ATOM 1701 C C . SER A 1 209 ? 26.551 -6.711 2.206 1.00 67.50 209 SER A C 1
ATOM 1703 O O . SER A 1 209 ? 27.184 -6.342 1.213 1.00 67.50 209 SER A O 1
ATOM 1705 N N . GLN A 1 210 ? 26.590 -6.016 3.348 1.00 67.00 210 GLN A N 1
ATOM 1706 C CA . GLN A 1 210 ? 27.364 -4.779 3.501 1.00 67.00 210 GLN A CA 1
ATOM 1707 C C . GLN A 1 210 ? 28.856 -5.082 3.722 1.00 67.00 210 GLN A C 1
ATOM 1709 O O . GLN A 1 210 ? 29.707 -4.483 3.056 1.00 67.00 210 GLN A O 1
ATOM 1714 N N . ALA A 1 211 ? 29.178 -6.095 4.529 1.00 67.94 211 ALA A N 1
ATOM 1715 C CA . ALA A 1 211 ? 30.518 -6.660 4.668 1.00 67.94 211 ALA A CA 1
ATOM 1716 C C . ALA A 1 211 ? 31.084 -7.147 3.320 1.00 67.94 211 ALA A C 1
ATOM 1718 O O . ALA A 1 211 ? 32.233 -6.834 2.999 1.00 67.94 211 ALA A O 1
ATOM 1719 N N . ILE A 1 212 ? 30.272 -7.815 2.487 1.00 77.25 212 ILE A N 1
ATOM 1720 C CA . ILE A 1 212 ? 30.629 -8.188 1.102 1.00 77.25 212 ILE A CA 1
ATOM 1721 C C . ILE A 1 212 ? 31.021 -6.958 0.273 1.00 77.25 212 ILE A C 1
ATOM 1723 O O . ILE A 1 212 ? 32.065 -6.954 -0.385 1.00 77.25 212 ILE A O 1
ATOM 1727 N N . ASN A 1 213 ? 30.209 -5.896 0.308 1.00 75.12 213 ASN A N 1
ATOM 1728 C CA . ASN A 1 213 ? 30.486 -4.664 -0.432 1.00 75.12 213 ASN A CA 1
ATOM 1729 C C . ASN A 1 213 ? 31.804 -4.008 0.021 1.00 75.12 213 ASN A C 1
ATOM 1731 O O . ASN A 1 213 ? 32.624 -3.655 -0.830 1.00 75.12 213 ASN A O 1
ATOM 1735 N N . LYS A 1 214 ? 32.041 -3.899 1.336 1.00 69.38 214 LYS A N 1
ATOM 1736 C CA . LYS A 1 214 ? 33.273 -3.329 1.910 1.00 69.38 214 LYS A CA 1
ATOM 1737 C C . LYS A 1 214 ? 34.506 -4.171 1.566 1.00 69.38 214 LYS A C 1
ATOM 1739 O O . LYS A 1 214 ? 35.501 -3.629 1.089 1.00 69.38 214 LYS A O 1
ATOM 1744 N N . ALA A 1 215 ? 34.434 -5.495 1.712 1.00 75.69 215 ALA A N 1
ATOM 1745 C CA . ALA A 1 215 ? 35.519 -6.399 1.329 1.00 75.69 215 ALA A CA 1
ATOM 1746 C C . ALA A 1 215 ? 35.840 -6.303 -0.175 1.00 75.69 215 ALA A C 1
ATOM 1748 O O . ALA A 1 215 ? 37.005 -6.170 -0.549 1.00 75.69 215 ALA A O 1
ATOM 1749 N N . CYS A 1 216 ? 34.820 -6.270 -1.040 1.00 79.88 216 CYS A N 1
ATOM 1750 C CA . CYS A 1 216 ? 35.001 -6.076 -2.478 1.00 79.88 216 CYS A CA 1
ATOM 1751 C C . CYS A 1 216 ? 35.669 -4.728 -2.812 1.00 79.88 216 CYS A C 1
ATOM 1753 O O . CYS A 1 216 ? 36.554 -4.692 -3.665 1.00 79.88 216 CYS A O 1
ATOM 1755 N N . GLN A 1 217 ? 35.272 -3.630 -2.160 1.00 75.62 217 GLN A N 1
ATOM 1756 C CA . GLN A 1 217 ? 35.877 -2.308 -2.377 1.00 75.62 217 GLN A CA 1
ATOM 1757 C C . GLN A 1 217 ? 37.333 -2.250 -1.894 1.00 75.62 217 GLN A C 1
ATOM 1759 O O . GLN A 1 217 ? 38.184 -1.709 -2.600 1.00 75.62 217 GLN A O 1
ATOM 1764 N N . ASN A 1 218 ? 37.650 -2.863 -0.752 1.00 72.12 218 ASN A N 1
ATOM 1765 C CA . ASN A 1 218 ? 39.021 -2.939 -0.238 1.00 72.12 218 ASN A CA 1
ATOM 1766 C C . ASN A 1 218 ? 39.949 -3.696 -1.211 1.00 72.12 218 ASN A C 1
ATOM 1768 O O . ASN A 1 218 ? 41.054 -3.238 -1.499 1.00 72.12 218 ASN A O 1
ATOM 1772 N N . LEU A 1 219 ? 39.473 -4.802 -1.801 1.00 78.94 219 LEU A N 1
ATOM 1773 C CA . LEU A 1 219 ? 40.200 -5.554 -2.837 1.00 78.94 219 LEU A CA 1
ATOM 1774 C C . LEU A 1 219 ? 40.352 -4.789 -4.170 1.00 78.94 219 LEU A C 1
ATOM 1776 O O . LEU A 1 219 ? 41.176 -5.174 -4.997 1.00 78.94 219 LEU A O 1
ATOM 1780 N N . GLN A 1 220 ? 39.571 -3.732 -4.412 1.00 73.50 220 GLN A N 1
ATOM 1781 C CA . GLN A 1 220 ? 39.751 -2.844 -5.571 1.00 73.50 220 GLN A CA 1
ATOM 1782 C C . GLN A 1 220 ? 40.737 -1.708 -5.290 1.00 73.50 220 GLN A C 1
ATOM 1784 O O . GLN A 1 220 ? 41.492 -1.322 -6.180 1.00 73.50 220 GLN A O 1
ATOM 1789 N N . GLN A 1 221 ? 40.725 -1.169 -4.068 1.00 67.62 221 GLN A N 1
ATOM 1790 C CA . GLN A 1 221 ? 41.544 -0.018 -3.675 1.00 67.62 221 GLN A CA 1
ATOM 1791 C C . GLN A 1 221 ? 42.981 -0.400 -3.285 1.00 67.62 221 GLN A C 1
ATOM 1793 O O . GLN A 1 221 ? 43.849 0.469 -3.250 1.00 67.62 221 GLN A O 1
ATOM 1798 N N . SER A 1 222 ? 43.261 -1.683 -3.027 1.00 66.88 222 SER A N 1
ATOM 1799 C CA . SER A 1 222 ? 44.608 -2.128 -2.663 1.00 66.88 222 SER A CA 1
ATOM 1800 C C . SER A 1 222 ? 45.625 -1.918 -3.792 1.00 66.88 222 SER A C 1
ATOM 1802 O O . SER A 1 222 ? 45.412 -2.315 -4.940 1.00 66.88 222 SER A O 1
ATOM 1804 N N . THR A 1 223 ? 46.766 -1.319 -3.452 1.00 58.34 223 THR A N 1
ATOM 1805 C CA . THR A 1 223 ? 47.896 -1.084 -4.364 1.00 58.34 223 THR A CA 1
ATOM 1806 C C . THR A 1 223 ? 48.755 -2.332 -4.591 1.00 58.34 223 THR A C 1
ATOM 1808 O O . THR A 1 223 ? 49.368 -2.454 -5.650 1.00 58.34 223 THR A O 1
ATOM 1811 N N . ASP A 1 224 ? 48.750 -3.292 -3.659 1.00 63.78 224 ASP A N 1
ATOM 1812 C CA . ASP A 1 224 ? 49.424 -4.589 -3.805 1.00 63.78 224 ASP A CA 1
ATOM 1813 C C . ASP A 1 224 ? 48.717 -5.464 -4.855 1.00 63.78 224 ASP A C 1
ATOM 1815 O O . ASP A 1 224 ? 47.577 -5.887 -4.657 1.00 63.78 224 ASP A O 1
ATOM 1819 N N . GLU A 1 225 ? 49.416 -5.854 -5.927 1.00 60.81 225 GLU A N 1
ATOM 1820 C CA . GLU A 1 225 ? 48.873 -6.780 -6.940 1.00 60.81 225 GLU A CA 1
ATOM 1821 C C . GLU A 1 225 ? 48.403 -8.116 -6.338 1.00 60.81 225 GLU A C 1
ATOM 1823 O O . GLU A 1 225 ? 47.388 -8.661 -6.761 1.00 60.81 225 GLU A O 1
ATOM 1828 N N . ASN A 1 226 ? 49.079 -8.603 -5.289 1.00 60.97 226 ASN A N 1
ATOM 1829 C CA . ASN A 1 226 ? 48.717 -9.838 -4.580 1.00 60.97 226 ASN A CA 1
ATOM 1830 C C . ASN A 1 226 ? 47.450 -9.716 -3.705 1.00 60.97 226 ASN A C 1
ATOM 1832 O O . ASN A 1 226 ? 46.973 -10.731 -3.202 1.00 60.97 226 ASN A O 1
ATOM 1836 N N . LYS A 1 227 ? 46.943 -8.498 -3.466 1.00 67.81 227 LYS A N 1
ATOM 1837 C CA . LYS A 1 227 ? 45.722 -8.228 -2.682 1.00 67.81 227 LYS A CA 1
ATOM 1838 C C . LYS A 1 227 ? 44.549 -7.772 -3.559 1.00 67.81 227 LYS A C 1
ATOM 1840 O O . LYS A 1 227 ? 43.466 -7.527 -3.033 1.00 67.81 227 LYS A O 1
ATOM 1845 N N . LYS A 1 228 ? 44.732 -7.657 -4.878 1.00 77.62 228 LYS A N 1
ATOM 1846 C CA . LYS A 1 228 ? 43.636 -7.360 -5.808 1.00 77.62 228 LYS A CA 1
ATOM 1847 C C . LYS A 1 228 ? 42.778 -8.599 -6.052 1.00 77.62 228 LYS A C 1
ATOM 1849 O O . LYS A 1 228 ? 43.257 -9.729 -5.995 1.00 77.62 228 LYS A O 1
ATOM 1854 N N . CYS A 1 229 ? 41.493 -8.397 -6.342 1.00 80.00 229 CYS A N 1
ATOM 1855 C CA . CYS A 1 229 ? 40.603 -9.507 -6.683 1.00 80.00 229 CYS A CA 1
ATOM 1856 C C . CYS A 1 229 ? 41.027 -10.143 -8.019 1.00 80.00 229 CYS A C 1
ATOM 1858 O O . CYS A 1 229 ? 40.882 -9.519 -9.070 1.00 80.00 229 CYS A O 1
ATOM 1860 N N . GLN A 1 230 ? 41.504 -11.393 -7.980 1.00 80.75 230 GLN A N 1
ATOM 1861 C CA . GLN A 1 230 ? 42.006 -12.128 -9.154 1.00 80.75 230 GLN A CA 1
ATOM 1862 C C . GLN A 1 230 ? 40.985 -12.257 -10.297 1.00 80.75 230 GLN A C 1
ATOM 1864 O O . GLN A 1 230 ? 41.370 -12.323 -11.457 1.00 80.75 230 GLN A O 1
ATOM 1869 N N . TYR A 1 231 ? 39.692 -12.243 -9.970 1.00 83.25 231 TYR A N 1
ATOM 1870 C CA . TYR A 1 231 ? 38.595 -12.381 -10.926 1.00 83.25 231 TYR A CA 1
ATOM 1871 C C . TYR A 1 231 ? 38.161 -11.049 -11.564 1.00 83.25 231 TYR A C 1
ATOM 1873 O O . TYR A 1 231 ? 37.302 -11.040 -12.441 1.00 83.25 231 TYR A O 1
ATOM 1881 N N . MET A 1 232 ? 38.677 -9.902 -11.109 1.00 82.75 232 MET A N 1
ATOM 1882 C CA . MET A 1 232 ? 38.275 -8.595 -11.639 1.00 82.75 232 MET A CA 1
ATOM 1883 C C . MET A 1 232 ? 38.688 -8.463 -13.122 1.00 82.75 232 MET A C 1
ATOM 1885 O O . MET A 1 232 ? 39.852 -8.728 -13.443 1.00 82.75 232 MET A O 1
ATOM 1889 N N . PRO A 1 233 ? 37.804 -8.004 -14.032 1.00 77.19 233 PRO A N 1
ATOM 1890 C CA . PRO A 1 233 ? 38.206 -7.671 -15.394 1.00 77.19 233 PRO A CA 1
ATOM 1891 C C . PRO A 1 233 ? 39.261 -6.559 -15.352 1.00 77.19 233 PRO A C 1
ATOM 1893 O O . PRO A 1 233 ? 38.996 -5.463 -14.858 1.00 77.19 233 PRO A O 1
ATOM 1896 N N . ASN A 1 234 ? 40.474 -6.847 -15.827 1.00 76.50 234 ASN A N 1
ATOM 1897 C CA . ASN A 1 234 ? 41.563 -5.876 -15.871 1.00 76.50 234 ASN A CA 1
ATOM 1898 C C . ASN A 1 234 ? 41.688 -5.343 -17.308 1.00 76.50 234 ASN A C 1
ATOM 1900 O O . ASN A 1 234 ? 42.071 -6.124 -18.180 1.00 76.50 234 ASN A O 1
ATOM 1904 N N . PRO A 1 235 ? 41.419 -4.050 -17.577 1.00 68.88 235 PRO A N 1
ATOM 1905 C CA . PRO A 1 235 ? 41.478 -3.493 -18.932 1.00 68.88 235 PRO A CA 1
ATOM 1906 C C . PRO A 1 235 ? 42.886 -3.523 -19.549 1.00 68.88 235 PRO A C 1
ATOM 1908 O O . PRO A 1 235 ? 43.022 -3.378 -20.759 1.00 68.88 235 PRO A O 1
ATOM 1911 N N . PHE A 1 236 ? 43.931 -3.738 -18.743 1.00 69.06 236 PHE A N 1
ATOM 1912 C CA . PHE A 1 236 ? 45.315 -3.868 -19.206 1.00 69.06 236 PHE A CA 1
ATOM 1913 C C . PHE A 1 236 ? 45.751 -5.323 -19.468 1.00 69.06 236 PHE A C 1
ATOM 1915 O O . PHE A 1 236 ? 46.898 -5.542 -19.852 1.00 69.06 236 PHE A O 1
ATOM 1922 N N . ASN A 1 237 ? 44.877 -6.320 -19.258 1.00 74.62 237 ASN A N 1
ATOM 1923 C CA . ASN A 1 237 ? 45.168 -7.730 -19.534 1.00 74.62 237 ASN A CA 1
ATOM 1924 C C . ASN A 1 237 ? 44.293 -8.259 -20.685 1.00 74.62 237 ASN A C 1
ATOM 1926 O O . ASN A 1 237 ? 43.085 -8.432 -20.522 1.00 74.62 237 ASN A O 1
ATOM 1930 N N . GLU A 1 238 ? 44.919 -8.573 -21.824 1.00 75.88 238 GLU A N 1
ATOM 1931 C CA . GLU A 1 238 ? 44.247 -9.113 -23.018 1.00 75.88 238 GLU A CA 1
ATOM 1932 C C . GLU A 1 238 ? 43.506 -10.438 -22.734 1.00 75.88 238 GLU A C 1
ATOM 1934 O O . GLU A 1 238 ? 42.445 -10.677 -23.307 1.00 75.88 238 GLU A O 1
ATOM 1939 N N . GLU A 1 239 ? 43.990 -11.266 -21.797 1.00 74.25 239 GLU A N 1
ATOM 1940 C CA . GLU A 1 239 ? 43.317 -12.513 -21.397 1.00 74.25 239 GLU A CA 1
ATOM 1941 C C . GLU A 1 239 ? 42.015 -12.241 -20.625 1.00 74.25 239 GLU A C 1
ATOM 1943 O O . GLU A 1 239 ? 40.982 -12.837 -20.929 1.00 74.25 239 GLU A O 1
ATOM 1948 N N . HIS A 1 240 ? 42.022 -11.292 -19.678 1.00 75.19 240 HIS A N 1
ATOM 1949 C CA . HIS A 1 240 ? 40.807 -10.913 -18.939 1.00 75.19 240 HIS A CA 1
ATOM 1950 C C . HIS A 1 240 ? 39.792 -10.227 -19.857 1.00 75.19 240 HIS A C 1
ATOM 1952 O O . HIS A 1 240 ? 38.592 -10.406 -19.669 1.00 75.19 240 HIS A O 1
ATOM 1958 N N . LEU A 1 241 ? 40.255 -9.461 -20.850 1.00 75.50 241 LEU A N 1
ATOM 1959 C CA . LEU A 1 241 ? 39.377 -8.849 -21.843 1.00 75.50 241 LEU A CA 1
ATOM 1960 C C . LEU A 1 241 ? 38.711 -9.912 -22.730 1.00 75.50 241 LEU A C 1
ATOM 1962 O O . LEU A 1 241 ? 37.501 -9.873 -22.910 1.00 75.50 241 LEU A O 1
ATOM 1966 N N . HIS A 1 242 ? 39.464 -10.904 -23.215 1.00 77.88 242 HIS A N 1
ATOM 1967 C CA . HIS A 1 242 ? 38.900 -12.007 -23.997 1.00 77.88 242 HIS A CA 1
ATOM 1968 C C . HIS A 1 242 ? 37.929 -12.877 -23.176 1.00 77.88 242 HIS A C 1
ATOM 1970 O O . HIS A 1 242 ? 36.898 -13.308 -23.689 1.00 77.88 242 HIS A O 1
ATOM 1976 N N . LEU A 1 243 ? 38.230 -13.136 -21.897 1.00 77.62 243 LEU A N 1
ATOM 1977 C CA . LEU A 1 243 ? 37.319 -13.850 -20.993 1.00 77.62 243 LEU A CA 1
ATOM 1978 C C . LEU A 1 243 ? 36.045 -13.047 -20.698 1.00 77.62 243 LEU A C 1
ATOM 1980 O O . LEU A 1 243 ? 34.972 -13.643 -20.635 1.00 77.62 243 LEU A O 1
ATOM 1984 N N . LYS A 1 244 ? 36.148 -11.717 -20.576 1.00 79.75 244 LYS A N 1
ATOM 1985 C CA . LYS A 1 244 ? 34.992 -10.821 -20.453 1.00 79.75 244 LYS A CA 1
ATOM 1986 C C . LYS A 1 244 ? 34.135 -10.878 -21.713 1.00 79.75 244 LYS A C 1
ATOM 1988 O O . LYS A 1 244 ? 32.967 -11.215 -21.617 1.00 79.75 244 LYS A O 1
ATOM 1993 N N . ASP A 1 245 ? 34.717 -10.631 -22.883 1.00 77.94 245 ASP A N 1
ATOM 1994 C CA . ASP A 1 245 ? 33.994 -10.670 -24.158 1.00 77.94 245 ASP A CA 1
ATOM 1995 C C . ASP A 1 245 ? 33.291 -12.028 -24.361 1.00 77.94 245 ASP A C 1
ATOM 1997 O O . ASP A 1 245 ? 32.118 -12.068 -24.720 1.00 77.94 245 ASP A O 1
ATOM 2001 N N . LYS A 1 246 ? 33.962 -13.143 -24.029 1.00 81.69 246 LYS A N 1
ATOM 2002 C CA . LYS A 1 246 ? 33.361 -14.484 -24.071 1.00 81.69 246 LYS A CA 1
ATOM 2003 C C . LYS A 1 246 ? 32.213 -14.660 -23.069 1.00 81.69 246 LYS A C 1
ATOM 2005 O O . LYS A 1 246 ? 31.238 -15.333 -23.395 1.00 81.69 246 LYS A O 1
ATOM 2010 N N . MET A 1 247 ? 32.325 -14.113 -21.857 1.00 82.62 247 MET A N 1
ATOM 2011 C CA . MET A 1 247 ? 31.237 -14.148 -20.876 1.00 82.62 247 MET A CA 1
ATOM 2012 C C . MET A 1 247 ? 30.023 -13.373 -21.390 1.00 82.62 247 MET A C 1
ATOM 2014 O O . MET A 1 247 ? 28.914 -13.896 -21.366 1.00 82.62 247 MET A O 1
ATOM 2018 N N . ASN A 1 248 ? 30.249 -12.163 -21.890 1.00 81.69 248 ASN A N 1
ATOM 2019 C CA . ASN A 1 248 ? 29.213 -11.267 -22.382 1.00 81.69 248 ASN A CA 1
ATOM 2020 C C . ASN A 1 248 ? 28.471 -11.893 -23.586 1.00 81.69 248 ASN A C 1
ATOM 2022 O O . ASN A 1 248 ? 27.243 -11.966 -23.574 1.00 81.69 248 ASN A O 1
ATOM 2026 N N . ASP A 1 249 ? 29.194 -12.484 -24.549 1.00 82.44 249 ASP A N 1
ATOM 2027 C CA . ASP A 1 249 ? 28.591 -13.250 -25.653 1.00 82.44 249 ASP A CA 1
ATOM 2028 C C . ASP A 1 249 ? 27.745 -14.444 -25.145 1.00 82.44 249 ASP A C 1
ATOM 2030 O O . ASP A 1 249 ? 26.659 -14.701 -25.661 1.00 82.44 249 ASP A O 1
ATOM 2034 N N . LEU A 1 250 ? 28.203 -15.173 -24.114 1.00 82.62 250 LEU A N 1
ATOM 2035 C CA . LEU A 1 250 ? 27.471 -16.314 -23.533 1.00 82.62 250 LEU A CA 1
ATOM 2036 C C . LEU A 1 250 ? 26.205 -15.900 -22.765 1.00 82.62 250 LEU A C 1
ATOM 2038 O O . LEU A 1 250 ? 25.222 -16.648 -22.781 1.00 82.62 250 LEU A O 1
ATOM 2042 N N . VAL A 1 251 ? 26.213 -14.730 -22.120 1.00 84.50 251 VAL A N 1
ATOM 2043 C CA . VAL A 1 251 ? 25.043 -14.150 -21.436 1.00 84.50 251 VAL A CA 1
ATOM 2044 C C . VAL A 1 251 ? 24.020 -13.623 -22.445 1.00 84.50 251 VAL A C 1
ATOM 2046 O O . VAL A 1 251 ? 22.832 -13.821 -22.243 1.00 84.50 251 VAL A O 1
ATOM 2049 N N . MET A 1 252 ? 24.449 -13.029 -23.563 1.00 83.94 252 MET A N 1
ATOM 2050 C CA . MET A 1 252 ? 23.532 -12.580 -24.626 1.00 83.94 252 MET A CA 1
ATOM 2051 C C . MET A 1 252 ? 23.015 -13.732 -25.515 1.00 83.94 252 MET A C 1
ATOM 2053 O O . MET A 1 252 ? 22.016 -13.570 -26.212 1.00 83.94 252 MET A O 1
ATOM 2057 N N . SER A 1 253 ? 23.681 -14.895 -25.520 1.00 82.56 253 SER A N 1
ATOM 2058 C CA . SER A 1 253 ? 23.313 -16.035 -26.381 1.00 82.56 253 SER A CA 1
ATOM 2059 C C . SER A 1 253 ? 22.094 -16.842 -25.916 1.00 82.56 253 SER A C 1
ATOM 2061 O O . SER A 1 253 ? 21.490 -17.549 -26.727 1.00 82.56 253 SER A O 1
ATOM 2063 N N . ASP A 1 254 ? 21.752 -16.785 -24.630 1.00 82.62 254 ASP A N 1
ATOM 2064 C CA . ASP A 1 254 ? 20.705 -17.597 -24.007 1.00 82.62 254 ASP A CA 1
ATOM 2065 C C . ASP A 1 254 ? 20.121 -16.859 -22.799 1.00 82.62 254 ASP A C 1
ATOM 2067 O O . ASP A 1 254 ? 20.807 -16.067 -22.156 1.00 82.62 254 ASP A O 1
ATOM 2071 N N . ILE A 1 255 ? 18.864 -17.129 -22.466 1.00 84.94 255 ILE A N 1
ATOM 2072 C CA . ILE A 1 255 ? 18.208 -16.514 -21.312 1.00 84.94 255 ILE A CA 1
ATOM 2073 C C . ILE A 1 255 ? 18.774 -17.183 -20.059 1.00 84.94 255 ILE A C 1
ATOM 2075 O O . ILE A 1 255 ? 18.700 -18.398 -19.912 1.00 84.94 255 ILE A O 1
ATOM 2079 N N . ARG A 1 256 ? 19.347 -16.405 -19.143 1.00 86.00 256 ARG A N 1
ATOM 2080 C CA . ARG A 1 256 ? 20.016 -16.915 -17.937 1.00 86.00 256 ARG A CA 1
ATOM 2081 C C . ARG A 1 256 ? 19.509 -16.201 -16.702 1.00 86.00 256 ARG A C 1
ATOM 2083 O O . ARG A 1 256 ? 19.261 -15.002 -16.776 1.00 86.00 256 ARG A O 1
ATOM 2090 N N . ASP A 1 257 ? 19.338 -16.912 -15.594 1.00 86.44 257 ASP A N 1
ATOM 2091 C CA . ASP A 1 257 ? 19.070 -16.285 -14.296 1.00 86.44 257 ASP A CA 1
ATOM 2092 C C . ASP A 1 257 ? 20.369 -15.820 -13.599 1.00 86.44 257 ASP A C 1
ATOM 2094 O O . ASP A 1 257 ? 21.427 -15.685 -14.222 1.00 86.44 257 ASP A O 1
ATOM 2098 N N . ILE A 1 258 ? 20.277 -15.441 -12.323 1.00 85.38 258 ILE A N 1
ATOM 2099 C CA . ILE A 1 258 ? 21.407 -14.869 -11.575 1.00 85.38 258 ILE A CA 1
ATOM 2100 C C . ILE A 1 258 ? 22.381 -15.977 -11.141 1.00 85.38 258 ILE A C 1
ATOM 2102 O O . ILE A 1 258 ? 23.592 -15.742 -11.103 1.00 85.38 258 ILE A O 1
ATOM 2106 N N . GLU A 1 259 ? 21.870 -17.176 -10.867 1.00 84.62 259 GLU A N 1
ATOM 2107 C CA . GLU A 1 259 ? 22.613 -18.394 -10.558 1.00 84.62 259 GLU A CA 1
ATOM 2108 C C . GLU A 1 259 ? 23.381 -18.906 -11.788 1.00 84.62 259 GLU A C 1
ATOM 2110 O O . GLU A 1 259 ? 24.601 -19.058 -11.707 1.00 84.62 259 GLU A O 1
ATOM 2115 N N . ASP A 1 260 ? 22.720 -19.040 -12.946 1.00 85.81 260 ASP A N 1
ATOM 2116 C CA . ASP A 1 260 ? 23.326 -19.372 -14.248 1.00 85.81 260 ASP A CA 1
ATOM 2117 C C . ASP A 1 260 ? 24.555 -18.475 -14.534 1.00 85.81 260 ASP A C 1
ATOM 2119 O O . ASP A 1 260 ? 25.609 -18.921 -15.002 1.00 85.81 260 ASP A O 1
ATOM 2123 N N . ILE A 1 261 ? 24.432 -17.174 -14.244 1.00 86.81 261 ILE A N 1
ATOM 2124 C CA . ILE A 1 261 ? 25.492 -16.174 -14.443 1.00 86.81 261 ILE A CA 1
ATOM 2125 C C . ILE A 1 261 ? 26.606 -16.283 -13.387 1.00 86.81 261 ILE A C 1
ATOM 2127 O O . ILE A 1 261 ? 27.770 -15.996 -13.697 1.00 86.81 261 ILE A O 1
ATOM 2131 N N . HIS A 1 262 ? 26.293 -16.708 -12.160 1.00 87.81 262 HIS A N 1
ATOM 2132 C CA . HIS A 1 262 ? 27.299 -17.013 -11.142 1.00 87.81 262 HIS A CA 1
ATOM 2133 C C . HIS A 1 262 ? 28.152 -18.218 -11.559 1.00 87.81 262 HIS A C 1
ATOM 2135 O O . HIS A 1 262 ? 29.382 -18.118 -11.563 1.00 87.81 262 HIS A O 1
ATOM 2141 N N . GLU A 1 263 ? 27.513 -19.318 -11.967 1.00 86.81 263 GLU A N 1
ATOM 2142 C CA . GLU A 1 263 ? 28.192 -20.545 -12.399 1.00 86.81 263 GLU A CA 1
ATOM 2143 C C . GLU A 1 263 ? 29.094 -20.303 -13.617 1.00 86.81 263 GLU A C 1
ATOM 2145 O O . GLU A 1 263 ? 30.255 -20.724 -13.627 1.00 86.81 263 GLU A O 1
ATOM 2150 N N . LEU A 1 264 ? 28.622 -19.540 -14.612 1.00 85.38 264 LEU A N 1
ATOM 2151 C CA . LEU A 1 264 ? 29.455 -19.093 -15.736 1.00 85.38 264 LEU A CA 1
ATOM 2152 C C . LEU A 1 264 ? 30.696 -18.317 -15.274 1.00 85.38 264 LEU A C 1
ATOM 2154 O O . LEU A 1 264 ? 31.782 -18.499 -15.830 1.00 85.38 264 LEU A O 1
ATOM 2158 N N . GLY A 1 265 ? 30.557 -17.474 -14.248 1.00 85.75 265 GLY A N 1
ATOM 2159 C CA . GLY A 1 265 ? 31.671 -16.757 -13.633 1.00 85.75 265 GLY A CA 1
ATOM 2160 C C . GLY A 1 265 ? 32.722 -17.683 -13.032 1.00 85.75 265 GLY A C 1
ATOM 2161 O O . GLY A 1 265 ? 33.919 -17.475 -13.248 1.00 85.75 265 GLY A O 1
ATOM 2162 N N . GLU A 1 266 ? 32.297 -18.718 -12.303 1.00 85.75 266 GLU A N 1
ATOM 2163 C CA . GLU A 1 266 ? 33.206 -19.715 -11.727 1.00 85.75 266 GLU A CA 1
ATOM 2164 C C . GLU A 1 266 ? 33.927 -20.522 -12.814 1.00 85.75 266 GLU A C 1
ATOM 2166 O O . GLU A 1 266 ? 35.152 -20.682 -12.759 1.00 85.75 266 GLU A O 1
ATOM 2171 N N . GLN A 1 267 ? 33.1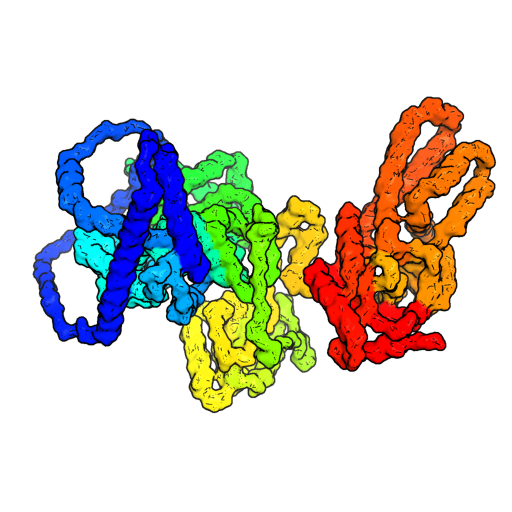91 -20.972 -13.837 1.00 85.50 267 GLN A N 1
ATOM 2172 C CA . GLN A 1 267 ? 33.726 -21.741 -14.965 1.00 85.50 267 GLN A CA 1
ATOM 2173 C C . GLN A 1 267 ? 34.753 -20.937 -15.779 1.00 85.50 267 GLN A C 1
ATOM 2175 O O . GLN A 1 267 ? 35.842 -21.435 -16.078 1.00 85.50 267 GLN A O 1
ATOM 2180 N N . LEU A 1 268 ? 34.436 -19.681 -16.115 1.00 83.81 268 LEU A N 1
ATOM 2181 C CA . LEU A 1 268 ? 35.313 -18.780 -16.876 1.00 83.81 268 LEU A CA 1
ATOM 2182 C C . LEU A 1 268 ? 36.380 -18.093 -16.008 1.00 83.81 268 LEU A C 1
ATOM 2184 O O . LEU A 1 268 ? 37.303 -17.483 -16.547 1.00 83.81 268 LEU A O 1
ATOM 2188 N N . ARG A 1 269 ? 36.272 -18.197 -14.677 1.00 85.38 269 ARG A N 1
ATOM 2189 C CA . ARG A 1 269 ? 37.117 -17.520 -13.678 1.00 85.38 269 ARG A CA 1
ATOM 2190 C C . ARG A 1 269 ? 37.197 -16.007 -13.881 1.00 85.38 269 ARG A C 1
ATOM 2192 O O . ARG A 1 269 ? 38.264 -15.408 -13.735 1.00 85.38 269 ARG A O 1
ATOM 2199 N N . ILE A 1 270 ? 36.059 -15.379 -14.154 1.00 87.06 270 ILE A N 1
ATOM 2200 C CA . ILE A 1 270 ? 35.938 -13.925 -14.264 1.00 87.06 270 ILE A CA 1
ATOM 2201 C C . ILE A 1 270 ? 34.724 -13.434 -13.478 1.00 87.06 270 ILE A C 1
ATOM 2203 O O . ILE A 1 270 ? 33.713 -14.116 -13.386 1.00 87.06 270 ILE A O 1
ATOM 2207 N N . CYS A 1 271 ? 34.837 -12.260 -12.858 1.00 88.00 271 CYS A N 1
ATOM 2208 C CA . CYS A 1 271 ? 33.819 -11.708 -11.974 1.00 88.00 271 CYS A CA 1
ATOM 2209 C C . CYS A 1 271 ? 32.548 -11.347 -12.766 1.00 88.00 271 CYS A C 1
ATOM 2211 O O . CYS A 1 271 ? 32.601 -10.398 -13.562 1.00 88.00 271 CYS A O 1
ATOM 2213 N N . PRO A 1 272 ? 31.401 -12.009 -12.512 1.00 88.00 272 PRO A N 1
ATOM 2214 C CA . PRO A 1 272 ? 30.152 -11.708 -13.205 1.00 88.00 272 PRO A CA 1
ATOM 2215 C C . PRO A 1 272 ? 29.730 -10.251 -13.033 1.00 88.00 272 PRO A C 1
ATOM 2217 O O . PRO A 1 272 ? 29.526 -9.541 -14.012 1.00 88.00 272 PRO A O 1
ATOM 2220 N N . TYR A 1 273 ? 29.722 -9.777 -11.782 1.00 87.19 273 TYR A N 1
ATOM 2221 C CA . TYR A 1 273 ? 29.193 -8.470 -11.374 1.00 87.19 273 TYR A CA 1
ATOM 2222 C C . TYR A 1 273 ? 29.766 -7.260 -12.138 1.00 87.19 273 TYR A C 1
ATOM 2224 O O . TYR A 1 273 ? 29.098 -6.233 -12.254 1.00 87.19 273 TYR A O 1
ATOM 2232 N N . TYR A 1 274 ? 31.012 -7.341 -12.620 1.00 83.81 274 TYR A N 1
ATOM 2233 C CA . TYR A 1 274 ? 31.646 -6.268 -13.402 1.00 83.81 274 TYR A CA 1
ATOM 2234 C C . TYR A 1 274 ? 31.725 -6.555 -14.904 1.00 83.81 274 TYR A C 1
ATOM 2236 O O . TYR A 1 274 ? 31.970 -5.624 -15.670 1.00 83.81 274 TYR A O 1
ATOM 2244 N N . SER A 1 275 ? 31.511 -7.800 -15.328 1.00 82.56 275 SER A N 1
ATOM 2245 C CA . SER A 1 275 ? 31.502 -8.178 -16.746 1.00 82.56 275 SER A CA 1
ATOM 2246 C C . SER A 1 275 ? 30.161 -7.804 -17.381 1.00 82.56 275 SER A C 1
ATOM 2248 O O . SER A 1 275 ? 30.139 -7.032 -18.342 1.00 82.56 275 SER A O 1
ATOM 2250 N N . THR A 1 276 ? 29.058 -8.207 -16.737 1.00 82.88 276 THR A N 1
ATOM 2251 C CA . THR A 1 276 ? 27.676 -7.990 -17.201 1.00 82.88 276 THR A CA 1
ATOM 2252 C C . THR A 1 276 ? 27.238 -6.525 -17.230 1.00 82.88 276 THR A C 1
ATOM 2254 O O . THR A 1 276 ? 26.393 -6.135 -18.029 1.00 82.88 276 THR A O 1
ATOM 2257 N N . ARG A 1 277 ? 27.848 -5.662 -16.405 1.00 82.44 277 ARG A N 1
ATOM 2258 C CA . ARG A 1 277 ? 27.615 -4.203 -16.431 1.00 82.44 277 ARG A CA 1
ATOM 2259 C C . ARG A 1 277 ? 27.908 -3.564 -17.791 1.00 82.44 277 ARG A C 1
ATOM 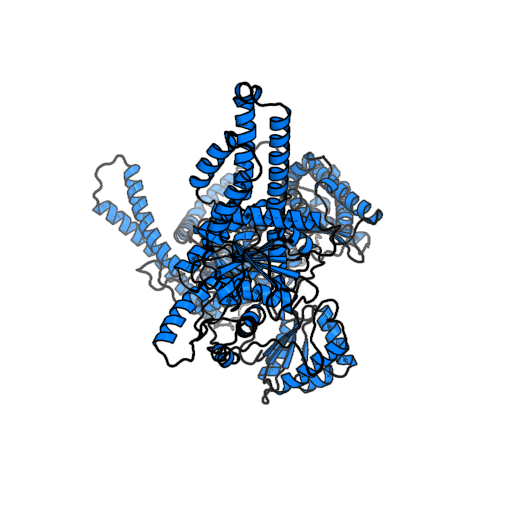2261 O O . ARG A 1 277 ? 27.379 -2.497 -18.072 1.00 82.44 277 ARG A O 1
ATOM 2268 N N . ALA A 1 278 ? 28.763 -4.176 -18.610 1.00 76.69 278 ALA A N 1
ATOM 2269 C CA . ALA A 1 278 ? 29.061 -3.668 -19.945 1.00 76.69 278 ALA A CA 1
ATOM 2270 C C . ALA A 1 278 ? 27.972 -3.995 -20.982 1.00 76.69 278 ALA A C 1
ATOM 2272 O O . ALA A 1 278 ? 27.975 -3.383 -22.044 1.00 76.69 278 ALA A O 1
ATOM 2273 N N . ASP A 1 279 ? 27.046 -4.905 -20.663 1.00 80.62 279 ASP A N 1
ATOM 2274 C CA . ASP A 1 279 ? 26.000 -5.380 -21.580 1.00 80.62 279 ASP A CA 1
ATOM 2275 C C . ASP A 1 279 ? 24.667 -4.642 -21.399 1.00 80.62 279 ASP A C 1
ATOM 2277 O O . ASP A 1 279 ? 23.746 -4.820 -22.192 1.00 80.62 279 ASP A O 1
ATOM 2281 N N . ILE A 1 280 ? 24.573 -3.760 -20.395 1.00 83.44 280 ILE A N 1
ATOM 2282 C CA . ILE A 1 280 ? 23.402 -2.908 -20.128 1.00 83.44 280 ILE A CA 1
ATOM 2283 C C . ILE A 1 280 ? 22.916 -2.144 -21.383 1.00 83.44 280 ILE A C 1
ATOM 2285 O O . ILE A 1 280 ? 21.703 -2.075 -21.567 1.00 83.44 280 ILE A O 1
ATOM 2289 N N . PRO A 1 281 ? 23.778 -1.608 -22.279 1.00 81.56 281 PRO A N 1
ATOM 2290 C CA . PRO A 1 281 ? 23.319 -0.970 -23.521 1.00 81.56 281 PRO A CA 1
ATOM 2291 C C . PRO A 1 281 ? 22.700 -1.944 -24.541 1.00 81.56 281 PRO A C 1
ATOM 2293 O O . PRO A 1 281 ? 21.793 -1.568 -25.281 1.00 81.56 281 PRO A O 1
ATOM 2296 N N . ILE A 1 282 ? 23.183 -3.190 -24.582 1.00 81.25 282 ILE A N 1
ATOM 2297 C CA . ILE A 1 282 ? 22.808 -4.213 -25.577 1.00 81.25 282 ILE A CA 1
ATOM 2298 C C . ILE A 1 282 ? 21.528 -4.957 -25.150 1.00 81.25 282 ILE A C 1
ATOM 2300 O O . ILE A 1 282 ? 20.766 -5.430 -25.991 1.00 81.25 282 ILE A O 1
ATOM 2304 N N . ALA A 1 283 ? 21.273 -5.048 -23.842 1.00 85.81 283 ALA A N 1
ATOM 2305 C CA . ALA A 1 283 ? 20.112 -5.731 -23.289 1.00 85.81 283 ALA A CA 1
ATOM 2306 C C . ALA A 1 283 ? 18.775 -5.074 -23.695 1.00 85.81 283 ALA A C 1
ATOM 2308 O O . ALA A 1 283 ? 18.581 -3.863 -23.578 1.00 85.81 283 ALA A O 1
ATOM 2309 N N . GLU A 1 284 ? 17.823 -5.909 -24.112 1.00 87.31 284 GLU A N 1
ATOM 2310 C CA . GLU A 1 284 ? 16.439 -5.531 -24.431 1.00 87.31 284 GLU A CA 1
ATOM 2311 C C . GLU A 1 284 ? 15.550 -5.591 -23.185 1.00 87.31 284 GLU A C 1
ATOM 2313 O O . GLU A 1 284 ? 14.679 -4.742 -22.987 1.00 87.31 284 GLU A O 1
ATOM 2318 N N . ILE A 1 285 ? 15.784 -6.599 -22.337 1.00 90.81 285 ILE A N 1
ATOM 2319 C CA . ILE A 1 285 ? 15.101 -6.801 -21.059 1.00 90.81 285 ILE A CA 1
ATOM 2320 C C . ILE A 1 285 ? 16.150 -6.831 -19.951 1.00 90.81 285 ILE A C 1
ATOM 2322 O O . ILE A 1 285 ? 17.074 -7.644 -19.991 1.00 90.81 285 ILE A O 1
ATOM 2326 N N . ILE A 1 286 ? 15.969 -5.992 -18.935 1.00 92.06 286 ILE A N 1
ATOM 2327 C CA . ILE A 1 286 ? 16.812 -5.953 -17.743 1.00 92.06 286 ILE A CA 1
ATOM 2328 C C . ILE A 1 286 ? 15.944 -6.266 -16.524 1.00 92.06 286 ILE A C 1
ATOM 2330 O O . ILE A 1 286 ? 15.042 -5.496 -16.197 1.00 92.06 286 ILE A O 1
ATOM 2334 N N . SER A 1 287 ? 16.207 -7.381 -15.837 1.00 92.81 287 SER A N 1
ATOM 2335 C CA . SER A 1 287 ? 15.448 -7.765 -14.637 1.00 92.81 287 SER A CA 1
ATOM 2336 C C . SER A 1 287 ? 16.181 -7.362 -13.355 1.00 92.81 287 SER A C 1
ATOM 2338 O O . SER A 1 287 ? 17.372 -7.660 -13.237 1.00 92.81 287 SER A O 1
ATOM 2340 N N . MET A 1 288 ? 15.517 -6.758 -12.365 1.00 91.06 288 MET A N 1
ATOM 2341 C CA . MET A 1 288 ? 16.176 -6.366 -11.107 1.00 91.06 288 MET A CA 1
ATOM 2342 C C . MET A 1 288 ? 15.247 -6.338 -9.877 1.00 91.06 288 MET A C 1
ATOM 2344 O O . MET A 1 288 ? 14.036 -6.189 -10.021 1.00 91.06 288 MET A O 1
ATOM 2348 N N . PRO A 1 289 ? 15.789 -6.413 -8.646 1.00 88.69 289 PRO A N 1
ATOM 2349 C CA . PRO A 1 289 ? 15.013 -6.174 -7.430 1.00 88.69 289 PRO A CA 1
ATOM 2350 C C . PRO A 1 289 ? 14.563 -4.712 -7.280 1.00 88.69 289 PRO A C 1
ATOM 2352 O O . PRO A 1 289 ? 15.301 -3.796 -7.653 1.00 88.69 289 PRO A O 1
ATOM 2355 N N . TYR A 1 290 ? 13.431 -4.492 -6.599 1.00 87.81 290 TYR A N 1
ATOM 2356 C CA . TYR A 1 290 ? 12.876 -3.167 -6.240 1.00 87.81 290 TYR A CA 1
ATOM 2357 C C . TYR A 1 290 ? 13.934 -2.144 -5.782 1.00 87.81 290 TYR A C 1
ATOM 2359 O O . TYR A 1 290 ? 13.932 -0.992 -6.208 1.00 87.81 290 TYR A O 1
ATOM 2367 N N . GLN A 1 291 ? 14.877 -2.567 -4.935 1.00 83.69 291 GLN A N 1
ATOM 2368 C CA . GLN A 1 291 ? 15.910 -1.703 -4.348 1.00 83.69 291 GLN A CA 1
ATOM 2369 C C . GLN A 1 291 ? 16.892 -1.108 -5.375 1.00 83.69 291 GLN A C 1
ATOM 2371 O O . GLN A 1 291 ? 17.482 -0.063 -5.104 1.00 83.69 291 GLN A O 1
ATOM 2376 N N . LEU A 1 292 ? 17.096 -1.763 -6.526 1.00 84.81 292 LEU A N 1
ATOM 2377 C CA . LEU A 1 292 ? 17.981 -1.257 -7.583 1.00 84.81 292 LEU A CA 1
ATOM 2378 C C . LEU A 1 292 ? 17.278 -0.218 -8.465 1.00 84.81 292 LEU A C 1
ATOM 2380 O O . LEU A 1 292 ? 17.937 0.726 -8.899 1.00 84.81 292 LEU A O 1
ATOM 2384 N N . LEU A 1 293 ? 15.962 -0.360 -8.676 1.00 88.69 293 LEU A N 1
ATOM 2385 C CA . LEU A 1 293 ? 15.153 0.638 -9.377 1.00 88.69 293 LEU A CA 1
ATOM 2386 C C . LEU A 1 293 ? 14.908 1.864 -8.494 1.00 88.69 293 LEU A C 1
ATOM 2388 O O . LEU A 1 293 ? 15.171 2.976 -8.929 1.00 88.69 293 LEU A O 1
ATOM 2392 N N . LEU A 1 294 ? 14.398 1.686 -7.272 1.00 86.50 294 LEU A N 1
ATOM 2393 C CA . LEU A 1 294 ? 13.870 2.797 -6.470 1.00 86.50 294 LEU A CA 1
ATOM 2394 C C . LEU A 1 294 ? 14.968 3.740 -5.951 1.00 86.50 294 LEU A C 1
ATOM 2396 O O . LEU A 1 294 ? 14.782 4.952 -5.946 1.00 86.50 294 LEU A O 1
ATOM 2400 N N . HIS A 1 295 ? 16.137 3.218 -5.567 1.00 82.81 295 HIS A N 1
ATOM 2401 C CA . HIS A 1 295 ? 17.197 4.029 -4.963 1.00 82.81 295 HIS A CA 1
ATOM 2402 C C . HIS A 1 295 ? 18.054 4.761 -6.015 1.00 82.81 295 HIS A C 1
ATOM 2404 O O . HIS A 1 295 ? 18.884 4.147 -6.694 1.00 82.81 295 HIS A O 1
ATOM 2410 N N . LYS A 1 296 ? 17.906 6.090 -6.106 1.00 79.31 296 LYS A N 1
ATOM 2411 C CA . LYS A 1 296 ? 18.539 6.948 -7.128 1.00 79.31 296 LYS A CA 1
ATOM 2412 C C . LYS A 1 296 ? 20.059 6.784 -7.263 1.00 79.31 296 LYS A C 1
ATOM 2414 O O . LYS A 1 296 ? 20.547 6.517 -8.362 1.00 79.31 296 LYS A O 1
ATOM 2419 N N . ASP A 1 297 ? 20.813 6.847 -6.159 1.00 74.44 297 ASP A N 1
ATOM 2420 C CA . ASP A 1 297 ? 22.276 6.646 -6.187 1.00 74.44 297 ASP A CA 1
ATOM 2421 C C . ASP A 1 297 ? 22.650 5.292 -6.816 1.00 74.44 297 ASP A C 1
ATOM 2423 O O . ASP A 1 297 ? 23.674 5.163 -7.488 1.00 74.44 297 ASP A O 1
ATOM 2427 N N . THR A 1 298 ? 21.818 4.264 -6.614 1.00 78.62 298 THR A N 1
ATOM 2428 C CA . THR A 1 298 ? 22.067 2.913 -7.125 1.00 78.62 298 THR A CA 1
ATOM 2429 C C . THR A 1 298 ? 21.846 2.838 -8.634 1.00 78.62 298 THR A C 1
ATOM 2431 O O . THR A 1 298 ? 22.677 2.225 -9.310 1.00 78.62 298 THR A O 1
ATOM 2434 N N . ARG A 1 299 ? 20.815 3.516 -9.174 1.00 83.06 299 ARG A N 1
ATOM 2435 C CA . ARG A 1 299 ? 20.612 3.676 -10.628 1.00 83.06 299 ARG A CA 1
ATOM 2436 C C . ARG A 1 299 ? 21.847 4.300 -11.282 1.00 83.06 299 ARG A C 1
ATOM 2438 O O . ARG A 1 299 ? 22.448 3.695 -12.172 1.00 83.06 299 ARG A O 1
ATOM 2445 N N . HIS A 1 300 ? 22.307 5.441 -10.762 1.00 77.56 300 HIS A N 1
ATOM 2446 C CA . HIS A 1 300 ? 23.487 6.141 -11.284 1.00 77.56 300 HIS A CA 1
ATOM 2447 C C . HIS A 1 300 ? 24.785 5.317 -11.160 1.00 77.56 300 HIS A C 1
ATOM 2449 O O . HIS A 1 300 ? 25.575 5.270 -12.100 1.00 77.56 300 HIS A O 1
ATOM 2455 N N . ILE A 1 301 ? 25.006 4.606 -10.045 1.00 74.94 301 ILE A N 1
ATOM 2456 C CA . ILE A 1 301 ? 26.186 3.734 -9.848 1.00 74.94 301 ILE A CA 1
ATOM 2457 C C . ILE A 1 301 ? 26.174 2.504 -10.773 1.00 74.94 301 ILE A C 1
ATOM 2459 O O . ILE A 1 301 ? 27.232 1.919 -11.041 1.00 74.94 301 ILE A O 1
ATOM 2463 N N . LEU A 1 302 ? 25.002 2.062 -11.230 1.00 76.69 302 LEU A N 1
ATOM 2464 C CA . LEU A 1 302 ? 24.858 0.986 -12.213 1.00 76.69 302 LEU A CA 1
ATOM 2465 C C . LEU A 1 302 ? 24.932 1.489 -13.663 1.00 76.69 302 LEU A C 1
ATOM 2467 O O . LEU A 1 302 ? 25.234 0.681 -14.535 1.00 76.69 302 LEU A O 1
ATOM 2471 N N . GLY A 1 303 ? 24.735 2.789 -13.906 1.00 73.88 303 GLY A N 1
ATOM 2472 C CA . GLY A 1 303 ? 24.619 3.349 -15.255 1.00 73.88 303 GLY A CA 1
ATOM 2473 C C . GLY A 1 303 ? 23.272 3.030 -15.906 1.00 73.88 303 GLY A C 1
ATOM 2474 O O . GLY A 1 303 ? 23.212 2.828 -17.114 1.00 73.88 303 GLY A O 1
ATOM 2475 N N . LEU A 1 304 ? 22.211 2.917 -15.099 1.00 83.00 304 LEU A N 1
ATOM 2476 C CA . LEU A 1 304 ? 20.853 2.696 -15.588 1.00 83.00 304 LEU A CA 1
ATOM 2477 C C . LEU A 1 304 ? 20.243 4.028 -16.015 1.00 83.00 304 LEU A C 1
ATOM 2479 O O . LEU A 1 304 ? 20.086 4.925 -15.188 1.00 83.00 304 LEU A O 1
ATOM 2483 N N . ASP A 1 305 ? 19.898 4.117 -17.294 1.00 83.31 305 ASP A N 1
ATOM 2484 C CA . ASP A 1 305 ? 19.114 5.201 -17.874 1.00 83.31 305 ASP A CA 1
ATOM 2485 C C . ASP A 1 305 ? 17.681 4.703 -18.108 1.00 83.31 305 ASP A C 1
ATOM 2487 O O . ASP A 1 305 ? 17.483 3.643 -18.709 1.00 83.31 305 ASP A O 1
ATOM 2491 N N . LEU A 1 306 ? 16.696 5.437 -17.586 1.00 85.81 306 LEU A N 1
ATOM 2492 C CA . LEU A 1 306 ? 15.271 5.129 -17.726 1.00 85.81 306 LEU A CA 1
ATOM 2493 C C . LEU A 1 306 ? 14.632 5.842 -18.929 1.00 85.81 306 LEU A C 1
ATOM 2495 O O . LEU A 1 306 ? 13.506 5.500 -19.302 1.00 85.81 306 LEU A O 1
ATOM 2499 N N . GLN A 1 307 ? 15.341 6.776 -19.577 1.00 85.25 307 GLN A N 1
ATOM 2500 C CA . GLN A 1 307 ? 14.816 7.533 -20.712 1.00 85.25 307 GLN A CA 1
ATOM 2501 C C . GLN A 1 307 ? 14.316 6.608 -21.830 1.00 85.25 307 GLN A C 1
ATOM 2503 O O . GLN A 1 307 ? 14.945 5.605 -22.181 1.00 85.25 307 GLN A O 1
ATOM 2508 N N . ASN A 1 308 ? 13.136 6.931 -22.375 1.00 83.12 308 ASN A N 1
ATOM 2509 C CA . ASN A 1 308 ? 12.463 6.180 -23.448 1.00 83.12 308 ASN A CA 1
ATOM 2510 C C . ASN A 1 308 ? 12.251 4.670 -23.149 1.00 83.12 308 ASN A C 1
ATOM 2512 O O . ASN A 1 308 ? 11.984 3.887 -24.062 1.00 83.12 308 ASN A O 1
ATOM 2516 N N . SER A 1 309 ? 12.329 4.249 -21.882 1.00 90.00 309 SER A N 1
ATOM 2517 C CA . SER A 1 309 ? 12.225 2.843 -21.469 1.00 90.00 309 SER A CA 1
ATOM 2518 C C . SER A 1 309 ? 10.859 2.504 -20.866 1.00 90.00 309 SER A C 1
ATOM 2520 O O . SER A 1 309 ? 10.130 3.384 -20.411 1.00 90.00 309 SER A O 1
ATOM 2522 N N . VAL A 1 310 ? 10.496 1.221 -20.873 1.00 93.06 310 VAL A N 1
ATOM 2523 C CA . VAL A 1 310 ? 9.264 0.708 -20.251 1.00 93.06 310 VAL A CA 1
ATOM 2524 C C . VAL A 1 310 ? 9.628 0.046 -18.928 1.00 93.06 310 VAL A C 1
ATOM 2526 O O . VAL A 1 310 ? 10.425 -0.889 -18.906 1.00 93.06 310 VAL A O 1
ATOM 2529 N N . VAL A 1 311 ? 9.045 0.513 -17.828 1.00 95.00 311 VAL A N 1
ATOM 2530 C CA . VAL A 1 311 ? 9.271 -0.040 -16.487 1.00 95.00 311 VAL A CA 1
ATOM 2531 C C . VAL A 1 311 ? 8.059 -0.878 -16.094 1.00 95.00 311 VAL A C 1
ATOM 2533 O O . VAL A 1 311 ? 6.940 -0.382 -16.096 1.00 95.00 311 VAL A O 1
ATOM 2536 N N . VAL A 1 312 ? 8.273 -2.147 -15.761 1.00 95.12 312 VAL A N 1
ATOM 2537 C CA . VAL A 1 312 ? 7.243 -3.077 -15.285 1.00 95.12 312 VAL A CA 1
ATOM 2538 C C . VAL A 1 312 ? 7.555 -3.414 -13.835 1.00 95.12 312 VAL A C 1
ATOM 2540 O O . VAL A 1 312 ? 8.613 -3.976 -13.557 1.00 95.12 312 VAL A O 1
ATOM 2543 N N . ILE A 1 313 ? 6.652 -3.063 -12.922 1.00 94.12 313 ILE A N 1
ATOM 2544 C CA . ILE A 1 313 ? 6.764 -3.342 -11.489 1.00 94.12 313 ILE A CA 1
ATOM 2545 C C . ILE A 1 313 ? 5.753 -4.431 -11.130 1.00 94.12 313 ILE A C 1
ATOM 2547 O O . ILE A 1 313 ? 4.547 -4.209 -11.199 1.00 94.12 313 ILE A O 1
ATOM 2551 N N . ASP A 1 314 ? 6.272 -5.597 -10.765 1.00 92.00 314 ASP A N 1
ATOM 2552 C CA . ASP A 1 314 ? 5.551 -6.826 -10.446 1.00 92.00 314 ASP A CA 1
ATOM 2553 C C . ASP A 1 314 ? 5.477 -7.054 -8.924 1.00 92.00 314 ASP A C 1
ATOM 2555 O O . ASP A 1 314 ? 6.467 -6.885 -8.209 1.00 92.00 314 ASP A O 1
ATOM 2559 N N . GLU A 1 315 ? 4.295 -7.431 -8.435 1.00 87.12 315 GLU A N 1
ATOM 2560 C CA . GLU A 1 315 ? 3.837 -7.293 -7.042 1.00 87.12 315 GLU A CA 1
ATOM 2561 C C . GLU A 1 315 ? 3.847 -5.857 -6.499 1.00 87.12 315 GLU A C 1
ATOM 2563 O O . GLU A 1 315 ? 4.301 -5.561 -5.379 1.00 87.12 315 GLU A O 1
ATOM 2568 N N . ALA A 1 316 ? 3.297 -4.935 -7.291 1.00 88.19 316 ALA A N 1
ATOM 2569 C CA . ALA A 1 316 ? 3.184 -3.518 -6.959 1.00 88.19 316 ALA A CA 1
ATOM 2570 C C . ALA A 1 316 ? 2.376 -3.234 -5.673 1.00 88.19 316 ALA A C 1
ATOM 2572 O O . ALA A 1 316 ? 2.518 -2.151 -5.110 1.00 88.19 316 ALA A O 1
ATOM 2573 N N . HIS A 1 317 ? 1.628 -4.206 -5.131 1.00 84.44 317 HIS A N 1
ATOM 2574 C CA . HIS A 1 317 ? 0.926 -4.081 -3.846 1.00 84.44 317 HIS A CA 1
ATOM 2575 C C . HIS A 1 317 ? 1.853 -3.698 -2.667 1.00 84.44 317 HIS A C 1
ATOM 2577 O O . HIS A 1 317 ? 1.434 -3.032 -1.729 1.00 84.44 317 HIS A O 1
ATOM 2583 N N . ASN A 1 318 ? 3.150 -4.031 -2.742 1.00 80.62 318 ASN A N 1
ATOM 2584 C CA . ASN A 1 318 ? 4.154 -3.643 -1.737 1.00 80.62 318 ASN A CA 1
ATOM 2585 C C . ASN A 1 318 ? 4.920 -2.346 -2.059 1.00 80.62 318 ASN A C 1
ATOM 2587 O O . ASN A 1 318 ? 5.860 -1.998 -1.336 1.00 80.62 318 ASN A O 1
ATOM 2591 N N . LEU A 1 319 ? 4.612 -1.664 -3.165 1.00 87.19 319 LEU A N 1
ATOM 2592 C CA . LEU A 1 319 ? 5.443 -0.583 -3.705 1.00 87.19 319 LEU A CA 1
ATOM 2593 C C . LEU A 1 319 ? 5.492 0.633 -2.770 1.00 87.19 319 LEU A C 1
ATOM 2595 O O . LEU A 1 319 ? 6.584 1.050 -2.386 1.00 87.19 319 LEU A O 1
ATOM 2599 N N . LEU A 1 320 ? 4.324 1.136 -2.350 1.00 83.94 320 LEU A N 1
ATOM 2600 C CA . LEU A 1 320 ? 4.179 2.259 -1.411 1.00 83.94 320 LEU A CA 1
ATOM 2601 C C . LEU A 1 320 ? 5.004 2.029 -0.137 1.00 83.94 320 LEU A C 1
ATOM 2603 O O . LEU A 1 320 ? 5.862 2.832 0.231 1.00 83.94 320 LEU A O 1
ATOM 2607 N N . ASP A 1 321 ? 4.796 0.875 0.493 1.00 80.81 321 ASP A N 1
ATOM 2608 C CA . ASP A 1 321 ? 5.445 0.518 1.750 1.00 80.81 321 ASP A CA 1
ATOM 2609 C C . ASP A 1 321 ? 6.954 0.259 1.576 1.00 80.81 321 ASP A C 1
ATOM 2611 O O . ASP A 1 321 ? 7.743 0.549 2.477 1.00 80.81 321 ASP A O 1
ATOM 2615 N N . THR A 1 322 ? 7.394 -0.213 0.402 1.00 83.88 322 THR A N 1
ATOM 2616 C CA . THR A 1 322 ? 8.825 -0.359 0.087 1.00 83.88 322 THR A CA 1
ATOM 2617 C C . THR A 1 322 ? 9.505 0.996 -0.102 1.00 83.88 322 THR A C 1
ATOM 2619 O O . THR A 1 322 ? 10.598 1.186 0.432 1.00 83.88 322 THR A O 1
ATOM 2622 N N . ILE A 1 323 ? 8.872 1.949 -0.797 1.00 85.00 323 ILE A N 1
ATOM 2623 C CA . ILE A 1 323 ? 9.398 3.315 -0.951 1.00 85.00 323 ILE A CA 1
ATOM 2624 C C . ILE A 1 323 ? 9.515 3.969 0.430 1.00 85.00 323 ILE A C 1
ATOM 2626 O O . ILE A 1 323 ? 10.614 4.369 0.818 1.00 85.00 323 ILE A O 1
ATOM 2630 N N . SER A 1 324 ? 8.442 3.960 1.233 1.00 82.81 324 SER A N 1
ATOM 2631 C CA . SER A 1 324 ? 8.491 4.472 2.609 1.00 82.81 324 SER A CA 1
ATOM 2632 C C . SER A 1 324 ? 9.620 3.833 3.426 1.00 82.81 324 SER A C 1
ATOM 2634 O O . SER A 1 324 ? 10.332 4.551 4.123 1.00 82.81 324 SER A O 1
ATOM 2636 N N . ARG A 1 325 ? 9.854 2.515 3.327 1.00 81.12 325 ARG A N 1
ATOM 2637 C CA . ARG A 1 325 ? 10.945 1.829 4.053 1.00 81.12 325 ARG A CA 1
ATOM 2638 C C . ARG A 1 325 ? 12.352 2.181 3.556 1.00 81.12 325 ARG A C 1
ATOM 2640 O O . ARG A 1 325 ? 13.263 2.195 4.376 1.00 81.12 325 ARG A O 1
ATOM 2647 N N . ILE A 1 326 ? 12.551 2.445 2.261 1.00 79.44 326 ILE A N 1
ATOM 2648 C CA . ILE A 1 326 ? 13.867 2.806 1.695 1.00 79.44 326 ILE A CA 1
ATOM 2649 C C . ILE A 1 326 ? 14.309 4.200 2.160 1.00 79.44 326 ILE A C 1
ATOM 2651 O O . ILE A 1 326 ? 15.483 4.395 2.474 1.00 79.44 326 ILE A O 1
ATOM 2655 N N . TYR A 1 327 ? 13.374 5.149 2.222 1.00 80.19 327 TYR A N 1
ATOM 2656 C CA . TYR A 1 327 ? 13.652 6.555 2.538 1.00 80.19 327 TYR A CA 1
ATOM 2657 C C . TYR A 1 327 ? 13.429 6.931 4.014 1.00 80.19 327 TYR A C 1
ATOM 2659 O O . TYR A 1 327 ? 13.836 8.012 4.448 1.00 80.19 327 TYR A O 1
ATOM 2667 N N . SER A 1 328 ? 12.831 6.044 4.816 1.00 84.38 328 SER A N 1
ATOM 2668 C CA . SER A 1 328 ? 12.751 6.210 6.273 1.00 84.38 328 SER A CA 1
ATOM 2669 C C . SER A 1 328 ? 14.094 5.907 6.933 1.00 84.38 328 SER A C 1
ATOM 2671 O O . SER A 1 328 ? 14.733 4.894 6.651 1.00 84.38 328 SER A O 1
ATOM 2673 N N . THR A 1 329 ? 14.528 6.775 7.845 1.00 84.50 329 THR A N 1
ATOM 2674 C CA . THR A 1 329 ? 15.853 6.693 8.478 1.00 84.50 329 THR A CA 1
ATOM 2675 C C . THR A 1 329 ? 15.755 6.866 9.991 1.00 84.50 329 THR A C 1
ATOM 2677 O O . THR A 1 329 ? 14.812 7.457 10.515 1.00 84.50 329 THR A O 1
ATOM 2680 N N . SER A 1 330 ? 16.728 6.335 10.731 1.00 85.25 330 SER A N 1
ATOM 2681 C CA . SER A 1 330 ? 16.752 6.401 12.195 1.00 85.25 330 SER A CA 1
ATOM 2682 C C . SER A 1 330 ? 18.160 6.626 12.718 1.00 85.25 330 SER A C 1
ATOM 2684 O O . SER A 1 330 ? 19.098 5.999 12.228 1.00 85.25 330 SER A O 1
ATOM 2686 N N . VAL A 1 331 ? 18.299 7.457 13.750 1.00 86.44 331 VAL A N 1
ATOM 2687 C CA . VAL A 1 331 ? 19.580 7.717 14.421 1.00 86.44 331 VAL A CA 1
ATOM 2688 C C . VAL A 1 331 ? 19.402 7.609 15.933 1.00 86.44 331 VAL A C 1
ATOM 2690 O O . VAL A 1 331 ? 18.533 8.267 16.508 1.00 86.44 331 VAL A O 1
ATOM 2693 N N . SER A 1 332 ? 20.232 6.793 16.587 1.00 86.88 332 SER A N 1
ATOM 2694 C CA . SER A 1 332 ? 20.234 6.652 18.048 1.00 86.88 332 SER A CA 1
ATOM 2695 C C . SER A 1 332 ? 21.162 7.651 18.753 1.00 86.88 332 SER A C 1
ATOM 2697 O O . SER A 1 332 ? 22.093 8.216 18.162 1.00 86.88 332 SER A O 1
ATOM 2699 N N . LEU A 1 333 ? 20.942 7.858 20.054 1.00 85.31 333 LEU A N 1
ATOM 2700 C CA . LEU A 1 333 ? 21.853 8.634 20.895 1.00 85.31 333 LEU A CA 1
ATOM 2701 C C . LEU A 1 333 ? 23.245 7.982 20.948 1.00 85.31 333 LEU A C 1
ATOM 2703 O O . LEU A 1 333 ? 24.254 8.699 20.937 1.00 85.31 333 LEU A O 1
ATOM 2707 N N . ASN A 1 334 ? 23.324 6.645 20.961 1.00 83.00 334 ASN A N 1
ATOM 2708 C CA . ASN A 1 334 ? 24.598 5.938 20.931 1.00 83.00 334 ASN A CA 1
ATOM 2709 C C . ASN A 1 334 ? 25.345 6.121 19.594 1.00 83.00 334 ASN A C 1
ATOM 2711 O O . ASN A 1 334 ? 26.544 6.409 19.618 1.00 83.00 334 ASN A O 1
ATOM 2715 N N . ASP A 1 335 ? 24.660 6.083 18.446 1.00 83.44 335 ASP A N 1
ATOM 2716 C CA . ASP A 1 335 ? 25.261 6.346 17.124 1.00 83.44 335 ASP A CA 1
ATOM 2717 C C . ASP A 1 335 ? 25.932 7.724 17.072 1.00 83.44 335 ASP A C 1
ATOM 2719 O O . ASP A 1 335 ? 27.111 7.860 16.719 1.00 83.44 335 ASP A O 1
ATOM 2723 N N . LEU A 1 336 ? 25.207 8.763 17.504 1.00 83.81 336 LEU A N 1
ATOM 2724 C CA . LEU A 1 336 ? 25.727 10.130 17.579 1.00 83.81 336 LEU A CA 1
ATOM 2725 C C . LEU A 1 336 ? 26.903 10.233 18.557 1.00 83.81 336 LEU A C 1
ATOM 2727 O O . LEU A 1 336 ? 27.878 10.941 18.285 1.00 83.81 336 LEU A O 1
ATOM 2731 N N . LYS A 1 337 ? 26.857 9.517 19.687 1.00 84.25 337 LYS A N 1
ATOM 2732 C CA . LYS A 1 337 ? 27.954 9.457 20.667 1.00 84.25 337 LYS A CA 1
ATOM 2733 C C . LYS A 1 337 ? 29.215 8.845 20.055 1.00 84.25 337 LYS A C 1
ATOM 2735 O O . LYS A 1 337 ? 30.300 9.419 20.210 1.00 84.25 337 LYS A O 1
ATOM 2740 N N . MET A 1 338 ? 29.072 7.726 19.344 1.00 80.44 338 MET A N 1
ATOM 2741 C CA . MET A 1 338 ? 30.156 6.999 18.680 1.00 80.44 338 MET A CA 1
ATOM 2742 C C . MET A 1 338 ? 30.774 7.834 17.556 1.00 80.44 338 MET A C 1
ATOM 2744 O O . MET A 1 338 ? 31.984 8.071 17.572 1.00 80.44 338 MET A O 1
ATOM 2748 N N . VAL A 1 339 ? 29.963 8.391 16.652 1.00 83.38 339 VAL A N 1
ATOM 2749 C CA . VAL A 1 339 ? 30.459 9.227 15.546 1.00 83.38 339 VAL A CA 1
ATOM 2750 C C . VAL A 1 339 ? 31.078 10.532 16.050 1.00 83.38 339 VAL A C 1
ATOM 2752 O O . VAL A 1 339 ? 32.121 10.948 15.547 1.00 83.38 339 VAL A O 1
ATOM 2755 N N . ARG A 1 340 ? 30.547 11.145 17.116 1.00 84.00 340 ARG A N 1
ATOM 2756 C CA . ARG A 1 340 ? 31.171 12.321 17.749 1.00 84.00 340 ARG A CA 1
ATOM 2757 C C . ARG A 1 340 ? 32.506 11.988 18.437 1.00 84.00 340 ARG A C 1
ATOM 2759 O O . ARG A 1 340 ? 33.400 12.837 18.430 1.00 84.00 340 ARG A O 1
ATOM 2766 N N . LYS A 1 341 ? 32.681 10.787 19.019 1.00 82.12 341 LYS A N 1
ATOM 2767 C CA . LYS A 1 341 ? 33.989 10.296 19.525 1.00 82.12 341 LYS A CA 1
ATOM 2768 C C . LYS A 1 341 ? 34.953 10.104 18.346 1.00 82.12 341 LYS A C 1
ATOM 2770 O O . LYS A 1 341 ? 36.056 10.651 18.379 1.00 82.12 341 LYS A O 1
ATOM 2775 N N . ALA A 1 342 ? 34.506 9.430 17.286 1.00 81.31 342 ALA A N 1
ATOM 2776 C CA . ALA A 1 342 ? 35.294 9.152 16.087 1.00 81.31 342 ALA A CA 1
ATOM 2777 C C . ALA A 1 342 ? 35.778 10.431 15.385 1.00 81.31 342 ALA A C 1
ATOM 2779 O O . ALA A 1 342 ? 36.983 10.602 15.200 1.00 81.31 342 ALA A O 1
ATOM 2780 N N . LEU A 1 343 ? 34.874 11.366 15.063 1.00 82.31 343 LEU A N 1
ATOM 2781 C CA . LEU A 1 343 ? 35.213 12.630 14.398 1.00 82.31 343 LEU A CA 1
ATOM 2782 C C . LEU A 1 343 ? 36.209 13.449 15.226 1.00 82.31 343 LEU A C 1
ATOM 2784 O O . LEU A 1 343 ? 37.198 13.931 14.686 1.00 82.31 343 LEU A O 1
ATOM 2788 N N . LYS A 1 344 ? 36.030 13.548 16.551 1.00 83.44 344 LYS A N 1
ATOM 2789 C CA . LYS A 1 344 ? 36.992 14.249 17.422 1.00 83.44 344 LYS A CA 1
ATOM 2790 C C . LYS A 1 344 ? 38.386 13.615 17.393 1.00 83.44 344 LYS A C 1
ATOM 2792 O O . LYS A 1 344 ? 39.373 14.350 17.399 1.00 83.44 344 LYS A O 1
ATOM 2797 N N . LEU A 1 345 ? 38.482 12.283 17.379 1.00 81.69 345 LEU A N 1
ATOM 2798 C CA . LEU A 1 345 ? 39.761 11.566 17.310 1.00 81.69 345 LEU A CA 1
ATOM 2799 C C . LEU A 1 345 ? 40.427 11.702 15.934 1.00 81.69 345 LEU A C 1
ATOM 2801 O O . LEU A 1 345 ? 41.635 11.918 15.867 1.00 81.69 345 LEU A O 1
ATOM 2805 N N . TYR A 1 346 ? 39.646 11.610 14.857 1.00 81.19 346 TYR A N 1
ATOM 2806 C CA . TYR A 1 346 ? 40.115 11.760 13.479 1.00 81.19 346 TYR A CA 1
ATOM 2807 C C . TYR A 1 346 ? 40.615 13.184 13.216 1.00 81.19 346 TYR A C 1
ATOM 2809 O O . TYR A 1 346 ? 41.777 13.377 12.860 1.00 81.19 346 TYR A O 1
ATOM 2817 N N . THR A 1 347 ? 39.790 14.193 13.515 1.00 81.19 347 THR A N 1
ATOM 2818 C CA . THR A 1 347 ? 40.156 15.607 13.392 1.00 81.19 347 THR A CA 1
ATOM 2819 C C . THR A 1 347 ? 41.436 15.900 14.167 1.00 81.19 347 THR A C 1
ATOM 2821 O O . THR A 1 347 ? 42.396 16.362 13.566 1.00 81.19 347 THR A O 1
ATOM 2824 N N . ARG A 1 348 ? 41.534 15.545 15.460 1.00 81.31 348 ARG A N 1
ATOM 2825 C CA . ARG A 1 348 ? 42.758 15.775 16.263 1.00 81.31 348 ARG A CA 1
ATOM 2826 C C . ARG A 1 348 ? 44.042 15.244 15.621 1.00 81.31 348 ARG A C 1
ATOM 2828 O O . ARG A 1 348 ? 45.084 15.863 15.803 1.00 81.31 348 ARG A O 1
ATOM 2835 N N . LYS A 1 349 ? 43.976 14.121 14.900 1.00 78.50 349 LYS A N 1
ATOM 2836 C CA . LYS A 1 349 ? 45.140 13.504 14.258 1.00 78.50 349 LYS A CA 1
ATOM 2837 C C . LYS A 1 349 ? 45.513 14.168 12.937 1.00 78.50 349 LYS A C 1
ATOM 2839 O O . LYS A 1 349 ? 46.686 14.431 12.695 1.00 78.50 349 LYS A O 1
ATOM 2844 N N . PHE A 1 350 ? 44.518 14.453 12.104 1.00 77.94 350 PHE A N 1
ATOM 2845 C CA . PHE A 1 350 ? 44.725 14.943 10.742 1.00 77.94 350 PHE A CA 1
ATOM 2846 C C . PHE A 1 350 ? 44.584 16.473 10.602 1.00 77.94 350 PHE A C 1
ATOM 2848 O O . PHE A 1 350 ? 44.856 17.000 9.526 1.00 77.94 350 PHE A O 1
ATOM 2855 N N . MET A 1 351 ? 44.265 17.203 11.685 1.00 72.88 351 MET A N 1
ATOM 2856 C CA . MET A 1 351 ? 44.107 18.674 11.732 1.00 72.88 351 MET A CA 1
ATOM 2857 C C . MET A 1 351 ? 45.222 19.440 11.012 1.00 72.88 351 MET A C 1
ATOM 2859 O O . MET A 1 351 ? 44.951 20.467 10.401 1.00 72.88 351 MET A O 1
ATOM 2863 N N . LEU A 1 352 ? 46.474 18.982 11.117 1.00 71.69 352 LEU A N 1
ATOM 2864 C CA . LEU A 1 352 ? 47.627 19.656 10.513 1.00 71.69 352 LEU A CA 1
ATOM 2865 C C . LEU A 1 352 ? 47.814 19.331 9.022 1.00 71.69 352 LEU A C 1
ATOM 2867 O O . LEU A 1 352 ? 48.436 20.125 8.324 1.00 71.69 352 LEU A O 1
ATOM 2871 N N . LYS A 1 353 ? 47.270 18.203 8.541 1.00 72.19 353 LYS A N 1
ATOM 2872 C CA . LYS A 1 353 ? 47.418 17.700 7.162 1.00 72.19 353 LYS A CA 1
ATOM 2873 C C . LYS A 1 353 ? 46.245 18.045 6.234 1.00 72.19 353 LYS A C 1
ATOM 2875 O O . LYS A 1 353 ? 46.408 17.964 5.031 1.00 72.19 353 LYS A O 1
ATOM 2880 N N . MET A 1 354 ? 45.083 18.420 6.770 1.00 73.56 354 MET A N 1
ATOM 2881 C CA . MET A 1 354 ? 43.894 18.796 5.984 1.00 73.56 354 MET A CA 1
ATOM 2882 C C . MET A 1 354 ? 44.011 20.210 5.383 1.00 73.56 354 MET A C 1
ATOM 2884 O O . MET A 1 354 ? 44.419 21.122 6.104 1.00 73.56 354 MET A O 1
ATOM 2888 N N . SER A 1 355 ? 43.539 20.447 4.156 1.00 75.00 355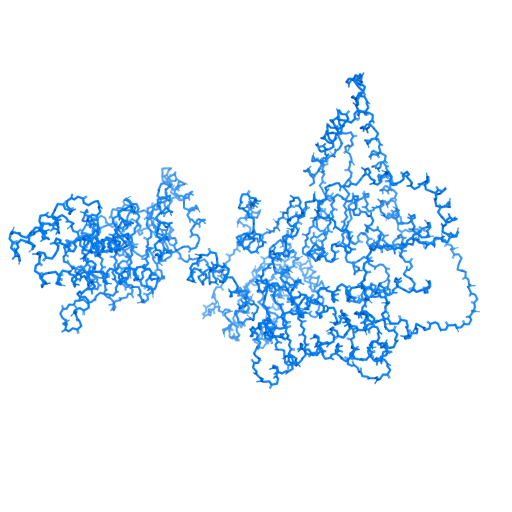 SER A N 1
ATOM 2889 C CA . SER A 1 355 ? 43.264 21.794 3.611 1.00 75.00 355 SER A CA 1
ATOM 2890 C C . SER A 1 355 ? 42.238 22.598 4.423 1.00 75.00 355 SER A C 1
ATOM 2892 O O . SER A 1 355 ? 41.506 22.074 5.270 1.00 75.00 355 SER A O 1
ATOM 2894 N N . ALA A 1 356 ? 42.164 23.907 4.155 1.00 70.88 356 ALA A N 1
ATOM 2895 C CA . ALA A 1 356 ? 41.218 24.812 4.805 1.00 70.88 356 ALA A CA 1
ATOM 2896 C C . ALA A 1 356 ? 39.749 24.417 4.543 1.00 70.88 356 ALA A C 1
ATOM 2898 O O . ALA A 1 356 ? 38.971 24.348 5.497 1.00 70.88 356 ALA A O 1
ATOM 2899 N N . GLY A 1 357 ? 39.389 24.076 3.298 1.00 71.75 357 GLY A N 1
ATOM 2900 C CA . GLY A 1 357 ? 38.044 23.605 2.940 1.00 71.75 357 GLY A CA 1
ATOM 2901 C C . GLY A 1 357 ? 37.649 22.323 3.684 1.00 71.75 357 GLY A C 1
ATOM 2902 O O . GLY A 1 357 ? 36.589 22.266 4.312 1.00 71.75 357 GLY A O 1
ATOM 2903 N N . ASN A 1 358 ? 38.554 21.338 3.729 1.00 75.94 358 ASN A N 1
ATOM 2904 C CA . ASN A 1 358 ? 38.375 20.097 4.493 1.00 75.94 358 ASN A CA 1
ATOM 2905 C C . ASN A 1 358 ? 38.119 20.363 5.989 1.00 75.94 358 ASN A C 1
ATOM 2907 O O . ASN A 1 358 ? 37.190 19.802 6.577 1.00 75.94 358 ASN A O 1
ATOM 2911 N N . ARG A 1 359 ? 38.896 21.262 6.613 1.00 76.94 359 ARG A N 1
ATOM 2912 C CA . ARG A 1 359 ? 38.704 21.651 8.025 1.00 76.94 359 ARG A CA 1
ATOM 2913 C C . ARG A 1 359 ? 37.350 22.322 8.259 1.00 76.94 359 ARG A C 1
ATOM 2915 O O . ARG A 1 359 ? 36.698 22.012 9.256 1.00 76.94 359 ARG A O 1
ATOM 2922 N N . ILE A 1 360 ? 36.920 23.210 7.360 1.00 78.88 360 ILE A N 1
ATOM 2923 C CA . ILE A 1 360 ? 35.629 23.908 7.453 1.00 78.88 360 ILE A CA 1
ATOM 2924 C C . ILE A 1 360 ? 34.470 22.909 7.359 1.00 78.88 360 ILE A C 1
ATOM 2926 O O . ILE A 1 360 ? 33.599 22.914 8.228 1.00 78.88 360 ILE A O 1
ATOM 2930 N N . ASN A 1 361 ? 34.480 22.004 6.379 1.00 79.50 361 ASN A N 1
ATOM 2931 C CA . ASN A 1 361 ? 33.394 21.038 6.189 1.00 79.50 361 ASN A CA 1
ATOM 2932 C C . ASN A 1 361 ? 33.311 20.006 7.326 1.00 79.50 361 ASN A C 1
ATOM 2934 O O . ASN A 1 361 ? 32.221 19.722 7.826 1.00 79.50 361 ASN A O 1
ATOM 2938 N N . ILE A 1 362 ? 34.445 19.524 7.844 1.00 80.69 362 ILE A N 1
ATOM 2939 C CA . ILE A 1 362 ? 34.454 18.649 9.029 1.00 80.69 362 ILE A CA 1
ATOM 2940 C C . ILE A 1 362 ? 33.999 19.406 10.292 1.00 80.69 362 ILE A C 1
ATOM 2942 O O . ILE A 1 362 ? 33.308 18.832 11.139 1.00 80.69 362 ILE A O 1
ATOM 2946 N N . ALA A 1 363 ? 34.322 20.698 10.427 1.00 80.12 363 ALA A N 1
ATOM 2947 C CA . ALA A 1 363 ? 33.833 21.527 11.529 1.00 80.12 363 ALA A CA 1
ATOM 2948 C C . ALA A 1 363 ? 32.315 21.775 11.450 1.00 80.12 363 ALA A C 1
ATOM 2950 O O . ALA A 1 363 ? 31.635 21.609 12.466 1.00 80.12 363 ALA A O 1
ATOM 2951 N N . LYS A 1 364 ? 31.777 22.093 10.260 1.00 80.25 364 LYS A N 1
ATOM 2952 C CA . LYS A 1 364 ? 30.331 22.191 9.976 1.00 80.25 364 LYS A CA 1
ATOM 2953 C C . LYS A 1 364 ? 29.613 20.886 10.369 1.00 80.25 364 LYS A C 1
ATOM 2955 O O . LYS A 1 364 ? 28.711 20.910 11.206 1.00 80.25 364 LYS A O 1
ATOM 2960 N N . LEU A 1 365 ? 30.081 19.736 9.871 1.00 81.56 365 LEU A N 1
ATOM 2961 C CA . LEU A 1 365 ? 29.531 18.406 10.182 1.00 81.56 365 LEU A CA 1
ATOM 2962 C C . LEU A 1 365 ? 29.526 18.108 11.692 1.00 81.56 365 LEU A C 1
ATOM 2964 O O . LEU A 1 365 ? 28.516 17.685 12.256 1.00 81.56 365 LEU A O 1
ATOM 2968 N N . ASN A 1 366 ? 30.641 18.371 12.378 1.00 82.56 366 ASN A N 1
ATOM 2969 C CA . ASN A 1 366 ? 30.757 18.157 13.821 1.00 82.56 366 ASN A CA 1
ATOM 2970 C C . ASN A 1 366 ? 29.885 19.134 14.644 1.00 82.56 366 ASN A C 1
ATOM 2972 O O . ASN A 1 366 ? 29.444 18.763 15.735 1.00 82.56 366 ASN A O 1
ATOM 2976 N N . LYS A 1 367 ? 29.598 20.347 14.138 1.00 82.06 367 LYS A N 1
ATOM 2977 C CA . LYS A 1 367 ? 28.636 21.296 14.738 1.00 82.06 367 LYS A CA 1
ATOM 2978 C C . LYS A 1 367 ? 27.218 20.720 14.686 1.00 82.06 367 LYS A C 1
ATOM 2980 O O . LYS A 1 367 ? 26.585 20.621 15.735 1.00 82.06 367 LYS A O 1
ATOM 2985 N N . ILE A 1 368 ? 26.777 20.264 13.511 1.00 80.50 368 ILE A N 1
ATOM 2986 C CA . ILE A 1 368 ? 25.444 19.677 13.280 1.00 80.50 368 ILE A CA 1
ATOM 2987 C C . ILE A 1 368 ? 25.241 18.418 14.139 1.00 80.50 368 ILE A C 1
ATOM 2989 O O . ILE A 1 368 ? 24.308 18.360 14.938 1.00 80.50 368 ILE A O 1
ATOM 2993 N N . ILE A 1 369 ? 26.170 17.455 14.081 1.00 82.62 369 ILE A N 1
ATOM 2994 C CA . ILE A 1 369 ? 26.116 16.226 14.898 1.00 82.62 369 ILE A CA 1
ATOM 2995 C C . ILE A 1 369 ? 26.124 16.553 16.402 1.00 82.62 369 ILE A C 1
ATOM 2997 O O . ILE A 1 369 ? 25.464 15.879 17.192 1.00 82.62 369 ILE A O 1
ATOM 3001 N N . SER A 1 370 ? 26.830 17.609 16.823 1.00 83.12 370 SER A N 1
ATOM 3002 C CA . SER A 1 370 ? 26.828 18.047 18.225 1.00 83.12 370 SER A CA 1
ATOM 3003 C C . SER A 1 370 ? 25.541 18.765 18.650 1.00 83.12 370 SER A C 1
ATOM 3005 O O . SER A 1 370 ? 25.197 18.659 19.828 1.00 83.12 370 SER A O 1
ATOM 3007 N N . LYS A 1 371 ? 24.838 19.474 17.748 1.00 82.50 371 LYS A N 1
ATOM 3008 C CA . LYS A 1 371 ? 23.485 20.008 18.002 1.00 82.50 371 LYS A CA 1
ATOM 3009 C C . LYS A 1 371 ? 22.493 18.851 18.174 1.00 82.50 371 LYS A C 1
ATOM 3011 O O . LYS A 1 371 ? 21.899 18.741 19.242 1.00 82.50 371 LYS A O 1
ATOM 3016 N N . LEU A 1 372 ? 22.430 17.934 17.201 1.00 81.94 372 LEU A N 1
ATOM 3017 C CA . LEU A 1 372 ? 21.573 16.739 17.239 1.00 81.94 372 LEU A CA 1
ATOM 3018 C C . LEU A 1 372 ? 21.786 15.915 18.515 1.00 81.94 372 LEU A C 1
ATOM 3020 O O . LEU A 1 372 ? 20.835 15.632 19.237 1.00 81.94 372 LEU A O 1
ATOM 3024 N N . TYR A 1 373 ? 23.041 15.604 18.856 1.00 85.56 373 TYR A N 1
ATOM 3025 C CA . TYR A 1 373 ? 23.362 14.869 20.082 1.00 85.56 373 TYR A CA 1
ATOM 3026 C C . TYR A 1 373 ? 22.818 15.565 21.340 1.00 85.56 373 TYR A C 1
ATOM 3028 O O . TYR A 1 373 ? 22.210 14.912 22.182 1.00 85.56 373 TYR A O 1
ATOM 3036 N N . LYS A 1 374 ? 23.013 16.887 21.469 1.00 84.75 374 LYS A N 1
ATOM 3037 C CA . LYS A 1 374 ? 22.524 17.655 22.627 1.00 84.75 374 LYS A CA 1
ATOM 3038 C C . LYS A 1 374 ? 20.999 17.700 22.690 1.00 84.75 374 LYS A C 1
ATOM 3040 O O . LYS A 1 374 ? 20.453 17.690 23.786 1.00 84.75 374 LYS A O 1
ATOM 3045 N N . PHE A 1 375 ? 20.327 17.763 21.543 1.00 82.69 375 PHE A N 1
ATOM 3046 C CA . PHE A 1 375 ? 18.870 17.754 21.463 1.00 82.69 375 PHE A CA 1
ATOM 3047 C C . PHE A 1 375 ? 18.289 16.421 21.964 1.00 82.69 375 PHE A C 1
ATOM 3049 O O . PHE A 1 375 ? 17.400 16.426 22.816 1.00 82.69 375 PHE A O 1
ATOM 3056 N N . ILE A 1 376 ? 18.842 15.286 21.518 1.00 82.62 376 ILE A N 1
ATOM 3057 C CA . ILE A 1 376 ? 18.421 13.953 21.984 1.00 82.62 376 ILE A CA 1
ATOM 3058 C C . ILE A 1 376 ? 18.777 13.741 23.468 1.00 82.62 376 ILE A C 1
ATOM 3060 O O . ILE A 1 376 ? 17.928 13.304 24.242 1.00 82.62 376 ILE A O 1
ATOM 3064 N N . GLU A 1 377 ? 19.989 14.114 23.895 1.00 83.69 377 GLU A N 1
ATOM 3065 C CA . GLU A 1 377 ? 20.446 14.012 25.294 1.00 83.69 377 GLU A CA 1
ATOM 3066 C C . GLU A 1 377 ? 19.552 14.827 26.249 1.00 83.69 377 GLU A C 1
ATOM 3068 O O . GLU A 1 377 ? 18.980 14.269 27.185 1.00 83.69 377 GLU A O 1
ATOM 3073 N N . ALA A 1 378 ? 19.324 16.114 25.960 1.00 80.75 378 ALA A N 1
ATOM 3074 C CA . ALA A 1 378 ? 18.488 16.985 26.790 1.00 80.75 378 ALA A CA 1
ATOM 3075 C C . ALA A 1 378 ? 16.997 16.598 26.776 1.00 80.75 378 ALA A C 1
ATOM 3077 O O . ALA A 1 378 ? 16.276 16.892 27.732 1.00 80.75 378 ALA A O 1
ATOM 3078 N N . SER A 1 379 ? 16.513 15.955 25.710 1.00 76.50 379 SER A N 1
ATOM 3079 C CA . SER A 1 379 ? 15.142 15.431 25.649 1.00 76.50 379 SER A CA 1
ATOM 3080 C C . SER A 1 379 ? 14.985 14.181 26.519 1.00 76.50 379 SER A C 1
ATOM 3082 O O . SER A 1 379 ? 13.996 14.063 27.246 1.00 76.50 379 SER A O 1
ATOM 3084 N N . ASN A 1 380 ? 15.990 13.296 26.520 1.00 76.75 380 ASN A N 1
ATOM 3085 C CA . ASN A 1 380 ? 16.037 12.120 27.388 1.00 76.75 380 ASN A CA 1
ATOM 3086 C C . ASN A 1 380 ? 16.068 12.513 28.879 1.00 76.75 380 ASN A C 1
ATOM 3088 O O . ASN A 1 380 ? 15.266 12.012 29.666 1.00 76.75 380 ASN A O 1
ATOM 3092 N N . GLU A 1 381 ? 16.931 13.465 29.256 1.00 71.88 381 GLU A N 1
ATOM 3093 C CA . GLU A 1 381 ? 17.074 13.948 30.642 1.00 71.88 381 GLU A CA 1
ATOM 3094 C C . GLU A 1 381 ? 15.797 14.594 31.204 1.00 71.88 381 GLU A C 1
ATOM 3096 O O . GLU A 1 381 ? 15.507 14.462 32.392 1.00 71.88 381 GLU A O 1
ATOM 3101 N N . LYS A 1 382 ? 15.006 15.275 30.364 1.00 64.56 382 LYS A N 1
ATOM 3102 C CA . LYS A 1 382 ? 13.758 15.934 30.787 1.00 64.56 382 LYS A CA 1
ATOM 3103 C C . LYS A 1 382 ? 12.581 14.973 30.992 1.00 64.56 382 LYS A C 1
ATOM 3105 O O . LYS A 1 382 ? 11.549 15.405 31.495 1.00 64.56 382 LYS A O 1
ATOM 3110 N N . GLY A 1 383 ? 12.681 13.711 30.564 1.00 59.62 383 GLY A N 1
ATOM 3111 C CA . GLY A 1 383 ? 11.594 12.728 30.687 1.00 59.62 383 GLY A CA 1
ATOM 3112 C C . GLY A 1 383 ? 10.350 13.008 29.825 1.00 59.62 383 GLY A C 1
ATOM 3113 O O . GLY A 1 383 ? 9.347 12.318 29.968 1.00 59.62 383 GLY A O 1
ATOM 3114 N N . ILE A 1 384 ? 10.4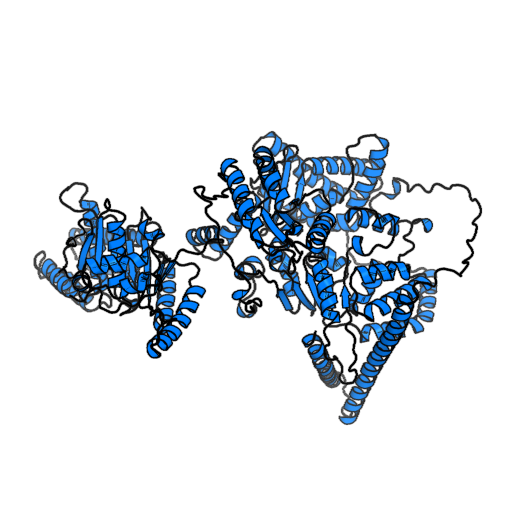08 13.982 28.908 1.00 57.31 384 ILE A N 1
ATOM 3115 C CA . ILE A 1 384 ? 9.287 14.421 28.043 1.00 57.31 384 ILE A CA 1
ATOM 3116 C C . ILE A 1 384 ? 9.025 13.431 26.881 1.00 57.31 384 ILE A C 1
ATOM 3118 O O . ILE A 1 384 ? 8.085 13.596 26.100 1.00 57.31 384 ILE A O 1
ATOM 3122 N N . VAL A 1 385 ? 9.863 12.400 26.751 1.00 62.88 385 VAL A N 1
ATOM 3123 C CA . VAL A 1 385 ? 9.923 11.518 25.584 1.00 62.88 385 VAL A CA 1
ATOM 3124 C C . VAL A 1 385 ? 9.172 10.205 25.813 1.00 62.88 385 VAL A C 1
ATOM 3126 O O . VAL A 1 385 ? 9.689 9.255 26.408 1.00 62.88 385 VAL A O 1
ATOM 3129 N N . THR A 1 386 ? 7.953 10.156 25.281 1.00 61.41 386 THR A N 1
ATOM 3130 C CA . THR A 1 386 ? 7.190 8.933 25.004 1.00 61.41 386 THR A CA 1
ATOM 3131 C C . THR A 1 386 ? 7.461 8.471 23.571 1.00 61.41 386 THR A C 1
ATOM 3133 O O . THR A 1 386 ? 7.565 9.309 22.672 1.00 61.41 386 THR A O 1
ATOM 3136 N N . SER A 1 387 ? 7.551 7.155 23.341 1.00 61.22 387 SER A N 1
ATOM 3137 C CA . SER A 1 387 ? 7.659 6.626 21.972 1.00 61.22 387 SER A CA 1
ATOM 3138 C C . SER A 1 387 ? 6.432 7.046 21.150 1.00 61.22 387 SER A C 1
ATOM 3140 O O . SER A 1 387 ? 5.316 7.073 21.670 1.00 61.22 387 SER A O 1
ATOM 3142 N N . GLY A 1 388 ? 6.658 7.451 19.902 1.00 61.66 388 GLY A N 1
ATOM 3143 C CA . GLY A 1 388 ? 5.650 7.972 18.980 1.00 61.66 388 GLY A CA 1
ATOM 3144 C C . GLY A 1 388 ? 5.252 9.433 19.136 1.00 61.66 388 GLY A C 1
ATOM 3145 O O . GLY A 1 388 ? 4.424 9.905 18.363 1.00 61.66 388 GLY A O 1
ATOM 3146 N N . LYS A 1 389 ? 5.855 10.188 20.062 1.00 74.25 389 LYS A N 1
ATOM 3147 C CA . LYS A 1 389 ? 5.683 11.645 20.066 1.00 74.25 389 LYS A CA 1
ATOM 3148 C C . LYS A 1 389 ? 6.414 12.261 18.866 1.00 74.25 389 LYS A C 1
ATOM 3150 O O . LYS A 1 389 ? 7.609 12.011 18.687 1.00 74.25 389 LYS A O 1
ATOM 3155 N N . THR A 1 390 ? 5.703 13.069 18.082 1.00 73.31 390 THR A N 1
ATOM 3156 C CA . THR A 1 390 ? 6.249 13.817 16.942 1.00 73.31 390 THR A CA 1
ATOM 3157 C C . THR A 1 390 ? 7.276 14.865 17.376 1.00 73.31 390 THR A C 1
ATOM 3159 O O . THR A 1 390 ? 7.298 15.314 18.526 1.00 73.31 390 THR A O 1
ATOM 3162 N N . VAL A 1 391 ? 8.157 15.226 16.444 1.00 75.06 391 VAL A N 1
ATOM 3163 C CA . VAL A 1 391 ? 9.195 16.248 16.601 1.00 75.06 391 VAL A CA 1
ATOM 3164 C C . VAL A 1 391 ? 9.175 17.141 15.370 1.00 75.06 391 VAL A C 1
ATOM 3166 O O . VAL A 1 391 ? 9.312 16.644 14.251 1.00 75.06 391 VAL A O 1
ATOM 3169 N N . ASP A 1 392 ? 9.044 18.448 15.566 1.00 71.62 392 ASP A N 1
ATOM 3170 C CA . ASP A 1 392 ? 9.145 19.401 14.467 1.00 71.62 392 ASP A CA 1
ATOM 3171 C C . ASP A 1 392 ? 10.612 19.712 14.150 1.00 71.62 392 ASP A C 1
ATOM 3173 O O . ASP A 1 392 ? 11.486 19.707 15.019 1.00 71.62 392 ASP A O 1
ATOM 3177 N N . ARG A 1 393 ? 10.914 19.984 12.875 1.00 69.69 393 ARG A N 1
ATOM 3178 C CA . ARG A 1 393 ? 12.294 20.278 12.441 1.00 69.69 393 ARG A CA 1
ATOM 3179 C C . ARG A 1 393 ? 12.868 21.521 13.123 1.00 69.69 393 ARG A C 1
ATOM 3181 O O . ARG A 1 393 ? 14.075 21.575 13.369 1.00 69.69 393 ARG A O 1
ATOM 3188 N N . ASP A 1 394 ? 12.006 22.477 13.442 1.00 67.38 394 ASP A N 1
ATOM 3189 C CA . ASP A 1 394 ? 12.380 23.754 14.041 1.00 67.38 394 ASP A CA 1
ATOM 3190 C C . ASP A 1 394 ? 12.776 23.589 15.521 1.00 67.38 394 ASP A C 1
ATOM 3192 O O . ASP A 1 394 ? 13.702 24.259 15.977 1.00 67.38 394 ASP A O 1
ATOM 3196 N N . ASP A 1 395 ? 12.219 22.601 16.238 1.00 70.19 395 ASP A N 1
ATOM 3197 C CA . ASP A 1 395 ? 12.660 22.236 17.598 1.00 70.19 395 ASP A CA 1
ATOM 3198 C C . ASP A 1 395 ? 14.114 21.728 17.626 1.00 70.19 395 ASP A C 1
ATOM 3200 O O . ASP A 1 395 ? 14.826 21.892 18.622 1.00 70.19 395 ASP A O 1
ATOM 3204 N N . ILE A 1 396 ? 14.570 21.099 16.536 1.00 69.38 396 ILE A N 1
ATOM 3205 C CA . ILE A 1 396 ? 15.897 20.473 16.439 1.00 69.38 396 ILE A CA 1
ATOM 3206 C C . ILE A 1 396 ? 16.998 21.522 16.198 1.00 69.38 396 ILE A C 1
ATOM 3208 O O . ILE A 1 396 ? 18.108 21.387 16.728 1.00 69.38 396 ILE A O 1
ATOM 3212 N N . PHE A 1 397 ? 16.718 22.559 15.397 1.00 65.88 397 PHE A N 1
ATOM 3213 C CA . PHE A 1 397 ? 17.727 23.524 14.927 1.00 65.88 397 PHE A CA 1
ATOM 3214 C C . PHE A 1 397 ? 17.506 24.982 15.366 1.00 65.88 397 PHE A C 1
ATOM 3216 O O . PHE A 1 397 ? 18.492 25.729 15.415 1.00 65.88 397 PHE A O 1
ATOM 3223 N N . GLY A 1 398 ? 16.278 25.365 15.735 1.00 63.88 398 GLY A N 1
ATOM 3224 C CA . GLY A 1 398 ? 15.848 26.751 15.963 1.00 63.88 398 GLY A CA 1
ATOM 3225 C C . GLY A 1 398 ? 15.732 27.566 14.667 1.00 63.88 398 GLY A C 1
ATOM 3226 O O . GLY A 1 398 ? 15.860 27.020 13.574 1.00 63.88 398 GLY A O 1
ATOM 3227 N N . ASP A 1 399 ? 15.589 28.892 14.792 1.00 52.84 399 ASP A N 1
ATOM 3228 C CA . ASP A 1 399 ? 15.442 29.862 13.679 1.00 52.84 399 ASP A CA 1
ATOM 3229 C C . ASP A 1 399 ? 16.639 29.935 12.689 1.00 52.84 399 ASP A C 1
ATOM 3231 O O . ASP A 1 399 ? 16.690 30.790 11.803 1.00 52.84 399 ASP A O 1
ATOM 3235 N N . ASP A 1 400 ? 17.653 29.080 12.834 1.00 55.84 400 ASP A N 1
ATOM 3236 C CA . ASP A 1 400 ? 18.957 29.185 12.169 1.00 55.84 400 ASP A CA 1
ATOM 3237 C C . ASP A 1 400 ? 18.960 28.503 10.781 1.00 55.84 400 ASP A C 1
ATOM 3239 O O . ASP A 1 400 ? 19.728 27.578 10.502 1.00 55.84 400 ASP A O 1
ATOM 3243 N N . VAL A 1 401 ? 18.083 28.985 9.885 1.00 50.47 401 VAL A N 1
ATOM 3244 C CA . VAL A 1 401 ? 17.849 28.478 8.507 1.00 50.47 401 VAL A CA 1
ATOM 3245 C C . VAL A 1 401 ? 19.147 28.330 7.687 1.00 50.47 401 VAL A C 1
ATOM 3247 O O . VAL A 1 401 ? 19.235 27.496 6.783 1.00 50.47 401 VAL A O 1
ATOM 3250 N N . SER A 1 402 ? 20.193 29.088 8.039 1.00 49.34 402 SER A N 1
ATOM 3251 C CA . SER A 1 402 ? 21.521 29.046 7.412 1.00 49.34 402 SER A CA 1
ATOM 3252 C C . SER A 1 402 ? 22.222 27.677 7.487 1.00 49.34 402 SER A C 1
ATOM 3254 O O . SER A 1 402 ? 23.075 27.367 6.650 1.00 49.34 402 SER A O 1
ATOM 3256 N N . GLU A 1 403 ? 21.863 26.827 8.456 1.00 52.69 403 GLU A N 1
ATOM 3257 C CA . GLU A 1 403 ? 22.456 25.493 8.603 1.00 52.69 403 GLU A CA 1
ATOM 3258 C C . GLU A 1 403 ? 21.833 24.443 7.670 1.00 52.69 403 GLU A C 1
ATOM 3260 O O . GLU A 1 403 ? 22.511 23.474 7.331 1.00 52.69 403 GLU A O 1
ATOM 3265 N N . LEU A 1 404 ? 20.602 24.652 7.185 1.00 53.00 404 LEU A N 1
ATOM 3266 C CA . LEU A 1 404 ? 19.934 23.739 6.247 1.00 53.00 404 LEU A CA 1
ATOM 3267 C C . LEU A 1 404 ? 20.514 23.841 4.829 1.00 53.00 404 LEU A C 1
ATOM 3269 O O . LEU A 1 404 ? 20.753 22.821 4.187 1.00 53.00 404 LEU A O 1
ATOM 3273 N N . LEU A 1 405 ? 20.835 25.059 4.378 1.00 50.16 405 LEU A N 1
ATOM 3274 C CA . LEU A 1 405 ? 21.525 25.309 3.102 1.00 50.16 405 LEU A CA 1
ATOM 3275 C C . LEU A 1 405 ? 22.915 24.643 3.034 1.00 50.16 405 LEU A C 1
ATOM 3277 O O . LEU A 1 405 ? 23.417 24.354 1.953 1.00 50.16 405 LEU A O 1
ATOM 3281 N N . ASN A 1 406 ? 23.524 24.352 4.186 1.00 59.56 406 ASN A N 1
ATOM 3282 C CA . ASN A 1 406 ? 24.837 23.712 4.285 1.00 59.56 406 ASN A CA 1
ATOM 3283 C C . ASN A 1 406 ? 24.823 22.188 4.071 1.00 59.56 406 ASN A C 1
ATOM 3285 O O . ASN A 1 406 ? 25.888 21.584 3.937 1.00 59.56 406 ASN A O 1
ATOM 3289 N N . ILE A 1 407 ? 23.652 21.545 4.078 1.00 67.44 407 ILE A N 1
ATOM 3290 C CA . ILE A 1 407 ? 23.552 20.078 4.069 1.00 67.44 407 ILE A CA 1
ATOM 3291 C C . ILE A 1 407 ? 23.955 19.499 2.703 1.00 67.44 407 ILE A C 1
ATOM 3293 O O . ILE A 1 407 ? 24.712 18.533 2.663 1.00 67.44 407 ILE A O 1
ATOM 3297 N N . TYR A 1 408 ? 23.556 20.127 1.594 1.00 65.62 408 TYR A N 1
ATOM 3298 C CA . TYR A 1 408 ? 23.885 19.666 0.236 1.00 65.62 408 TYR A CA 1
ATOM 3299 C C . TYR A 1 408 ? 25.386 19.804 -0.108 1.00 65.62 408 TYR A C 1
ATOM 3301 O O . TYR A 1 408 ? 25.992 18.912 -0.712 1.00 65.62 408 TYR A O 1
ATOM 3309 N N . GLU A 1 409 ? 26.032 20.886 0.350 1.00 68.00 409 GLU A N 1
ATOM 3310 C CA . GLU A 1 409 ? 27.496 21.036 0.269 1.00 68.00 409 GLU A CA 1
ATOM 3311 C C . GLU A 1 409 ? 28.211 19.925 1.051 1.00 68.00 409 GLU A C 1
ATOM 3313 O O . GLU A 1 409 ? 29.157 19.305 0.556 1.00 68.00 409 GLU A O 1
ATOM 3318 N N . LEU A 1 410 ? 27.742 19.655 2.276 1.00 73.19 410 LEU A N 1
ATOM 3319 C CA . LEU A 1 410 ? 28.273 18.596 3.132 1.00 73.19 410 LEU A CA 1
ATOM 3320 C C . LEU A 1 410 ? 28.037 17.202 2.553 1.00 73.19 410 LEU A C 1
ATOM 3322 O O . LEU A 1 410 ? 28.886 16.331 2.727 1.00 73.19 410 LEU A O 1
ATOM 3326 N N . GLU A 1 411 ? 26.934 16.983 1.846 1.00 67.31 411 GLU A N 1
ATOM 3327 C CA . GLU A 1 411 ? 26.661 15.725 1.166 1.00 67.31 411 GLU A CA 1
ATOM 3328 C C . GLU A 1 411 ? 27.671 15.470 0.045 1.00 67.31 411 GLU A C 1
ATOM 3330 O O . GLU A 1 411 ? 28.375 14.453 0.051 1.00 67.31 411 GLU A O 1
ATOM 3335 N N . THR A 1 412 ? 27.796 16.433 -0.873 1.00 69.31 412 THR A N 1
ATOM 3336 C CA . THR A 1 412 ? 28.766 16.391 -1.974 1.00 69.31 412 THR A CA 1
ATOM 3337 C C . THR A 1 412 ? 30.180 16.172 -1.432 1.00 69.31 412 THR A C 1
ATOM 3339 O O . THR A 1 412 ? 30.955 15.379 -1.975 1.00 69.31 412 THR A O 1
ATOM 3342 N N . TYR A 1 413 ? 30.502 16.824 -0.311 1.00 76.62 413 TYR A N 1
ATOM 3343 C CA . TYR A 1 413 ? 31.753 16.635 0.406 1.00 76.62 413 TYR A CA 1
ATOM 3344 C C . TYR A 1 413 ? 31.927 15.213 0.966 1.00 76.62 413 TYR A C 1
ATOM 3346 O O . TYR A 1 413 ? 32.975 14.602 0.746 1.00 76.62 413 TYR A O 1
ATOM 3354 N N . LEU A 1 414 ? 30.934 14.661 1.671 1.00 71.19 414 LEU A N 1
ATOM 3355 C CA . LEU A 1 414 ? 30.988 13.318 2.265 1.00 71.19 414 LEU A CA 1
ATOM 3356 C C . LEU A 1 414 ? 31.182 12.222 1.207 1.00 71.19 414 LEU A C 1
ATOM 3358 O O . LEU A 1 414 ? 31.954 11.288 1.438 1.00 71.19 414 LEU A O 1
ATOM 3362 N N . ILE A 1 415 ? 30.530 12.364 0.048 1.00 66.25 415 ILE A N 1
ATOM 3363 C CA . ILE A 1 415 ? 30.668 11.451 -1.094 1.00 66.25 415 ILE A CA 1
ATOM 3364 C C . ILE A 1 415 ? 32.080 11.555 -1.691 1.00 66.25 415 ILE A C 1
ATOM 3366 O O . ILE A 1 415 ? 32.792 10.550 -1.758 1.00 66.25 415 ILE A O 1
ATOM 3370 N N . LYS A 1 416 ? 32.521 12.763 -2.080 1.00 68.94 416 LYS A N 1
ATOM 3371 C CA . LYS A 1 416 ? 33.815 12.969 -2.762 1.00 68.94 416 LYS A CA 1
ATOM 3372 C C . LYS A 1 416 ? 35.019 12.633 -1.874 1.00 68.94 416 LYS A C 1
ATOM 3374 O O . LYS A 1 416 ? 35.926 11.936 -2.318 1.00 68.94 416 LYS A O 1
ATOM 3379 N N . SER A 1 417 ? 35.012 13.066 -0.611 1.00 70.12 417 SER A N 1
ATOM 3380 C CA . SER A 1 417 ? 36.111 12.832 0.346 1.00 70.12 417 SER A CA 1
ATOM 3381 C C . SER A 1 417 ? 36.199 11.391 0.867 1.00 70.12 417 SER A C 1
ATOM 3383 O O . SER A 1 417 ? 37.203 11.019 1.484 1.00 70.12 417 SER A O 1
ATOM 3385 N N . LYS A 1 418 ? 35.138 10.590 0.671 1.00 68.94 418 LYS A N 1
ATOM 3386 C CA . LYS A 1 418 ? 34.961 9.242 1.243 1.00 68.94 418 LYS A CA 1
ATOM 3387 C C . LYS A 1 418 ? 35.138 9.209 2.770 1.00 68.94 418 LYS A C 1
ATOM 3389 O O . LYS A 1 418 ? 35.538 8.185 3.333 1.00 68.94 418 LYS A O 1
ATOM 3394 N N . LEU A 1 419 ? 34.828 10.318 3.455 1.00 73.56 419 LEU A N 1
ATOM 3395 C CA . LEU A 1 419 ? 35.105 10.508 4.884 1.00 73.56 419 LEU A CA 1
ATOM 3396 C C . LEU A 1 419 ? 34.511 9.397 5.759 1.00 73.56 419 LEU A C 1
ATOM 3398 O O . LEU A 1 419 ? 35.164 8.980 6.707 1.00 73.56 419 LEU A O 1
ATOM 3402 N N . ALA A 1 420 ? 33.327 8.870 5.429 1.00 69.25 420 ALA A N 1
ATOM 3403 C CA . ALA A 1 420 ? 32.707 7.768 6.171 1.00 69.25 420 ALA A CA 1
ATOM 3404 C C . ALA A 1 420 ? 33.606 6.518 6.245 1.00 69.25 420 ALA A C 1
ATOM 3406 O O . ALA A 1 420 ? 33.808 5.970 7.329 1.00 69.25 420 ALA A O 1
ATOM 3407 N N . PHE A 1 421 ? 34.216 6.122 5.123 1.00 68.50 421 PHE A N 1
ATOM 3408 C CA . PHE A 1 421 ? 35.127 4.976 5.060 1.00 68.50 421 PHE A CA 1
ATOM 3409 C C . PHE A 1 421 ? 36.487 5.271 5.706 1.00 68.50 421 PHE A C 1
ATOM 3411 O O . PHE A 1 421 ? 37.027 4.410 6.405 1.00 68.50 421 PHE A O 1
ATOM 3418 N N . LYS A 1 422 ? 37.031 6.487 5.525 1.00 70.81 422 LYS A N 1
ATOM 3419 C CA . LYS A 1 422 ? 38.297 6.909 6.160 1.00 70.81 422 LYS A CA 1
ATOM 3420 C C . LYS A 1 422 ? 38.159 6.963 7.689 1.00 70.81 422 LYS A C 1
ATOM 3422 O O . LYS A 1 422 ? 39.038 6.488 8.407 1.00 70.81 422 LYS A O 1
ATOM 3427 N N . LEU A 1 423 ? 37.030 7.475 8.184 1.00 73.81 423 LEU A N 1
ATOM 3428 C CA . LEU A 1 423 ? 36.697 7.571 9.606 1.00 73.81 423 LEU A CA 1
ATOM 3429 C C . LEU A 1 423 ? 36.528 6.191 10.251 1.00 73.81 423 LEU A C 1
ATOM 3431 O O . LEU A 1 423 ? 37.093 5.939 11.315 1.00 73.81 423 LEU A O 1
ATOM 3435 N N . GLU A 1 424 ? 35.774 5.297 9.612 1.00 69.69 424 GLU A N 1
ATOM 3436 C CA . GLU A 1 424 ? 35.548 3.944 10.119 1.00 69.69 424 GLU A CA 1
ATOM 3437 C C . GLU A 1 424 ? 36.833 3.105 10.103 1.00 69.69 424 GLU A C 1
ATOM 3439 O O . GLU A 1 424 ? 37.196 2.535 11.129 1.00 69.69 424 GLU A O 1
ATOM 3444 N N . SER A 1 425 ? 37.581 3.107 8.993 1.00 69.25 425 SER A N 1
ATOM 3445 C CA . SER A 1 425 ? 38.875 2.410 8.896 1.00 69.25 425 SER A CA 1
ATOM 3446 C C . SER A 1 425 ? 39.876 2.914 9.941 1.00 69.25 425 SER A C 1
ATOM 3448 O O . SER A 1 425 ? 40.657 2.139 10.495 1.00 69.25 425 SER A O 1
ATOM 3450 N N . TYR A 1 426 ? 39.840 4.213 10.256 1.00 71.69 426 TYR A N 1
ATOM 3451 C CA . TYR A 1 426 ? 40.631 4.784 11.340 1.00 71.69 426 TYR A CA 1
ATOM 3452 C C . TYR A 1 426 ? 40.174 4.282 12.722 1.00 71.69 426 TYR A C 1
ATOM 3454 O O . TYR A 1 426 ? 41.020 3.928 13.543 1.00 71.69 426 TYR A O 1
ATOM 3462 N N . MET A 1 427 ? 38.865 4.186 12.981 1.00 68.12 427 MET A N 1
ATOM 3463 C CA . MET A 1 427 ? 38.338 3.620 14.231 1.00 68.12 427 MET A CA 1
ATOM 3464 C C . MET A 1 427 ? 38.662 2.132 14.386 1.00 68.12 427 MET A C 1
ATOM 3466 O O . MET A 1 427 ? 39.136 1.744 15.448 1.00 68.12 427 MET A O 1
ATOM 3470 N N . GLU A 1 428 ? 38.542 1.317 13.338 1.00 67.19 428 GLU A N 1
ATOM 3471 C CA . GLU A 1 428 ? 38.947 -0.098 13.372 1.00 67.19 428 GLU A CA 1
ATOM 3472 C C . GLU A 1 428 ? 40.448 -0.275 13.663 1.00 67.19 428 GLU A C 1
ATOM 3474 O O . GLU A 1 428 ? 40.831 -1.190 14.398 1.00 67.19 428 GLU A O 1
ATOM 3479 N N . LYS A 1 429 ? 41.309 0.608 13.129 1.00 67.19 429 LYS A N 1
ATOM 3480 C CA . LYS A 1 429 ? 42.756 0.605 13.419 1.00 67.19 429 LYS A CA 1
ATOM 3481 C C . LYS A 1 429 ? 43.078 1.110 14.841 1.00 67.19 429 LYS A C 1
ATOM 3483 O O . LYS A 1 429 ? 44.036 0.622 15.428 1.00 67.19 429 LYS A O 1
ATOM 3488 N N . VAL A 1 430 ? 42.299 2.036 15.415 1.00 66.06 430 VAL A N 1
ATOM 3489 C CA . VAL A 1 430 ? 42.513 2.577 16.781 1.00 66.06 430 VAL A CA 1
ATOM 3490 C C . VAL A 1 430 ? 41.944 1.670 17.877 1.00 66.06 430 VAL A C 1
ATOM 3492 O O . VAL A 1 430 ? 42.605 1.436 18.884 1.00 66.06 430 VAL A O 1
ATOM 3495 N N . VAL A 1 431 ? 40.747 1.115 17.689 1.00 59.25 431 VAL A N 1
ATOM 3496 C CA . VAL A 1 431 ? 40.063 0.278 18.694 1.00 59.25 431 VAL A CA 1
ATOM 3497 C C . VAL A 1 431 ? 40.832 -1.019 18.972 1.00 59.25 431 VAL A C 1
ATOM 3499 O O . VAL A 1 431 ? 40.875 -1.481 20.109 1.00 59.25 431 VAL A O 1
ATOM 3502 N N . LYS A 1 432 ? 41.552 -1.548 17.973 1.00 53.44 432 LYS A N 1
ATOM 3503 C CA . LYS A 1 432 ? 42.484 -2.679 18.136 1.00 53.44 432 LYS A CA 1
ATOM 3504 C C . LYS A 1 432 ? 43.701 -2.389 19.030 1.00 53.44 432 LYS A C 1
ATOM 3506 O O . LYS A 1 432 ? 44.426 -3.328 19.343 1.00 53.44 432 LYS A O 1
ATOM 3511 N N . VAL A 1 433 ? 43.946 -1.132 19.416 1.00 49.66 433 VAL A N 1
ATOM 3512 C CA . VAL A 1 433 ? 45.100 -0.723 20.240 1.00 49.66 433 VAL A CA 1
ATOM 3513 C C . VAL A 1 433 ? 44.719 -0.501 21.710 1.00 49.66 433 VAL A C 1
ATOM 3515 O O . VAL A 1 433 ? 45.495 -0.880 22.581 1.00 49.66 433 VAL A O 1
ATOM 3518 N N . ASP A 1 434 ? 43.532 0.050 21.993 1.00 44.38 434 ASP A N 1
ATOM 3519 C CA . ASP A 1 434 ? 43.119 0.456 23.355 1.00 44.38 434 ASP A CA 1
ATOM 3520 C C . ASP A 1 434 ? 42.207 -0.553 24.097 1.00 44.38 434 ASP A C 1
ATOM 3522 O O . ASP A 1 434 ? 41.835 -0.314 25.243 1.00 44.38 434 ASP A O 1
ATOM 3526 N N . GLY A 1 435 ? 41.833 -1.686 23.487 1.00 41.03 435 GLY A N 1
ATOM 3527 C CA . GLY A 1 435 ? 41.118 -2.787 24.172 1.00 41.03 435 GLY A CA 1
ATOM 3528 C C . GLY A 1 435 ? 39.637 -2.541 24.517 1.00 41.03 435 GLY A C 1
ATOM 3529 O O . GLY A 1 435 ? 38.996 -3.394 25.124 1.00 41.03 435 GLY A O 1
ATOM 3530 N N . ASP A 1 436 ? 39.086 -1.399 24.112 1.00 43.94 436 ASP A N 1
ATOM 3531 C CA . ASP A 1 436 ? 37.691 -0.984 24.308 1.00 43.94 436 ASP A CA 1
ATOM 3532 C C . ASP A 1 436 ? 36.777 -1.773 23.326 1.00 43.94 436 ASP A C 1
ATOM 3534 O O . ASP A 1 436 ? 36.653 -1.395 22.162 1.00 43.94 436 ASP A O 1
ATOM 3538 N N . GLU A 1 437 ? 36.121 -2.872 23.743 1.00 44.31 437 GLU A N 1
ATOM 3539 C CA . GLU A 1 437 ? 35.301 -3.758 22.861 1.00 44.31 437 GLU A CA 1
ATOM 3540 C C . GLU A 1 437 ? 34.070 -3.089 22.186 1.00 44.31 437 GLU A C 1
ATOM 3542 O O . GLU A 1 437 ? 33.308 -3.730 21.458 1.00 44.31 437 GLU A O 1
ATOM 3547 N N . LEU A 1 438 ? 33.863 -1.791 22.405 1.00 46.97 438 LEU A N 1
ATOM 3548 C CA . LEU A 1 438 ? 32.659 -1.021 22.076 1.00 46.97 438 LEU A CA 1
ATOM 3549 C C . LEU A 1 438 ? 32.432 -0.723 20.579 1.00 46.97 438 LEU A C 1
ATOM 3551 O O . LEU A 1 438 ? 31.424 -0.107 20.245 1.00 46.97 438 LEU A O 1
ATOM 3555 N N . TYR A 1 439 ? 33.330 -1.123 19.673 1.00 48.94 439 TYR A N 1
ATOM 3556 C CA . TYR A 1 439 ? 33.239 -0.812 18.233 1.00 48.94 439 TYR A CA 1
ATOM 3557 C C . TYR A 1 439 ? 33.255 -2.082 17.358 1.00 48.94 439 TYR A C 1
ATOM 3559 O O . TYR A 1 439 ? 34.134 -2.277 16.519 1.00 48.94 439 TYR A O 1
ATOM 3567 N N . LYS A 1 440 ? 32.270 -2.971 17.547 1.00 46.62 440 LYS A N 1
ATOM 3568 C CA . LYS A 1 440 ? 32.032 -4.115 16.646 1.00 46.62 440 LYS A CA 1
ATOM 3569 C C . LYS A 1 440 ? 31.320 -3.655 15.365 1.00 46.62 440 LYS A C 1
ATOM 3571 O O . LYS A 1 440 ? 30.094 -3.622 15.313 1.00 46.62 440 LYS A O 1
ATOM 3576 N N . SER A 1 441 ? 32.082 -3.323 14.322 1.00 46.78 441 SER A N 1
ATOM 3577 C CA . SER A 1 441 ? 31.552 -3.054 12.977 1.00 46.78 441 SER A CA 1
ATOM 3578 C C . SER A 1 441 ? 31.121 -4.359 12.288 1.00 46.78 441 SER A C 1
ATOM 3580 O O . SER A 1 441 ? 31.944 -5.179 11.886 1.00 46.78 441 SER A O 1
ATOM 3582 N N . SER A 1 442 ? 29.808 -4.555 12.152 1.00 42.91 442 SER A N 1
ATOM 3583 C CA . SER A 1 442 ? 29.197 -5.665 11.394 1.00 42.91 442 SER A CA 1
ATOM 3584 C C . SER A 1 442 ? 28.098 -5.184 10.435 1.00 42.91 442 SER A C 1
ATOM 3586 O O . SER A 1 442 ? 27.148 -5.904 10.156 1.00 42.91 442 SER A O 1
ATOM 3588 N N . GLY A 1 443 ? 28.230 -3.949 9.943 1.00 54.09 443 GLY A N 1
ATOM 3589 C CA . GLY A 1 443 ? 27.279 -3.321 9.029 1.00 54.09 443 GLY A CA 1
ATOM 3590 C C . GLY A 1 443 ? 27.810 -2.007 8.455 1.00 54.09 443 GLY A C 1
ATOM 3591 O O . GLY A 1 443 ? 29.014 -1.743 8.477 1.00 54.09 443 GLY A O 1
ATOM 3592 N N . GLN A 1 444 ? 26.901 -1.193 7.926 1.00 58.53 444 GLN A N 1
ATOM 3593 C CA . GLN A 1 444 ? 27.170 0.094 7.287 1.00 58.53 444 GLN A CA 1
ATOM 3594 C C . GLN A 1 444 ? 27.880 1.078 8.235 1.00 58.53 444 GLN A C 1
ATOM 3596 O O . GLN A 1 444 ? 27.501 1.169 9.406 1.00 58.53 444 GLN A O 1
ATOM 3601 N N . PRO A 1 445 ? 28.848 1.884 7.748 1.00 64.56 445 PRO A N 1
ATOM 3602 C CA . PRO A 1 445 ? 29.480 2.900 8.578 1.00 64.56 445 PRO A CA 1
ATOM 3603 C C . PRO A 1 445 ? 28.424 3.851 9.143 1.00 64.56 445 PRO A C 1
ATOM 3605 O O . PRO A 1 445 ? 27.663 4.443 8.378 1.00 64.56 445 PRO A O 1
ATOM 3608 N N . ILE A 1 446 ? 28.413 4.047 10.465 1.00 69.94 446 ILE A N 1
ATOM 3609 C CA . ILE A 1 446 ? 27.392 4.835 11.188 1.00 69.94 446 ILE A CA 1
ATOM 3610 C C . ILE A 1 446 ? 27.218 6.247 10.582 1.00 69.94 446 ILE A C 1
ATOM 3612 O O . ILE A 1 446 ? 26.117 6.796 10.543 1.00 69.94 446 ILE A O 1
ATOM 3616 N N . LEU A 1 447 ? 28.291 6.824 10.019 1.00 75.06 447 LEU A N 1
ATOM 3617 C CA . LEU A 1 447 ? 28.237 8.122 9.339 1.00 75.06 447 LEU A CA 1
ATOM 3618 C C . LEU A 1 447 ? 27.351 8.128 8.076 1.00 75.06 447 LEU A C 1
ATOM 3620 O O . LEU A 1 447 ? 26.833 9.186 7.742 1.00 75.06 447 LEU A O 1
ATOM 3624 N N . PHE A 1 448 ? 27.131 7.000 7.391 1.00 71.62 448 PHE A N 1
ATOM 3625 C CA . PHE A 1 448 ? 26.162 6.920 6.290 1.00 71.62 448 PHE A CA 1
ATOM 3626 C C . PHE A 1 448 ? 24.714 6.897 6.782 1.00 71.62 448 PHE A C 1
ATOM 3628 O O . PHE A 1 448 ? 23.886 7.561 6.173 1.00 71.62 448 PHE A O 1
ATOM 3635 N N . GLY A 1 449 ? 24.408 6.211 7.890 1.00 71.31 449 GLY A N 1
ATOM 3636 C CA . GLY A 1 449 ? 23.079 6.301 8.510 1.00 71.31 449 GLY A CA 1
ATOM 3637 C C . GLY A 1 449 ? 22.762 7.745 8.911 1.00 71.31 449 GLY A C 1
ATOM 3638 O O . GLY A 1 449 ? 21.704 8.276 8.584 1.00 71.31 449 GLY A O 1
ATOM 3639 N N . ILE A 1 450 ? 23.750 8.432 9.498 1.00 76.69 450 ILE A N 1
ATOM 3640 C CA . ILE A 1 450 ? 23.671 9.871 9.776 1.00 76.69 450 ILE A CA 1
ATOM 3641 C C . ILE A 1 450 ? 23.588 10.699 8.480 1.00 76.69 450 ILE A C 1
ATOM 3643 O O . ILE A 1 450 ? 22.805 11.637 8.451 1.00 76.69 450 ILE A O 1
ATOM 3647 N N . LYS A 1 451 ? 24.326 10.378 7.403 1.00 77.50 451 LYS A N 1
ATOM 3648 C CA . LYS A 1 451 ? 24.222 11.068 6.094 1.00 77.50 451 LYS A CA 1
ATOM 3649 C C . LYS A 1 451 ? 22.787 11.018 5.570 1.00 77.50 451 LYS A C 1
ATOM 3651 O O . LYS A 1 451 ? 22.234 12.062 5.246 1.00 77.50 451 LYS A O 1
ATOM 3656 N N . SER A 1 452 ? 22.181 9.832 5.540 1.00 74.62 452 SER A N 1
ATOM 3657 C CA . SER A 1 452 ? 20.800 9.650 5.087 1.00 74.62 452 SER A CA 1
ATOM 3658 C C . SER A 1 452 ? 19.808 10.392 5.988 1.00 74.62 452 SER A C 1
ATOM 3660 O O . SER A 1 452 ? 18.922 11.063 5.482 1.00 74.62 452 SER A O 1
ATOM 3662 N N . PHE A 1 453 ? 20.005 10.381 7.310 1.00 80.00 453 PHE A N 1
ATOM 3663 C CA . PHE A 1 453 ? 19.177 11.156 8.242 1.00 80.00 453 PHE A CA 1
ATOM 3664 C C . PHE A 1 453 ? 19.340 12.680 8.091 1.00 80.00 453 PHE A C 1
ATOM 3666 O O . PHE A 1 453 ? 18.372 13.429 8.215 1.00 80.00 453 PHE A O 1
ATOM 3673 N N . LEU A 1 454 ? 20.548 13.163 7.782 1.00 75.88 454 LEU A N 1
ATOM 3674 C CA . LEU A 1 454 ? 20.792 14.572 7.461 1.00 75.88 454 LEU A CA 1
ATOM 3675 C C . LEU A 1 454 ? 20.132 14.994 6.142 1.00 75.88 454 LEU A C 1
ATOM 3677 O O . LEU A 1 454 ? 19.812 16.169 6.023 1.00 75.88 454 LEU A O 1
ATOM 3681 N N . TYR A 1 455 ? 19.914 14.064 5.206 1.00 73.12 455 TYR A N 1
ATOM 3682 C CA . TYR A 1 455 ? 19.141 14.263 3.972 1.00 73.12 455 TYR A CA 1
ATOM 3683 C C . TYR A 1 455 ? 17.618 14.102 4.172 1.00 73.12 455 TYR A C 1
ATOM 3685 O O . TYR A 1 455 ? 16.823 14.709 3.461 1.00 73.12 455 TYR A O 1
ATOM 3693 N N . SER A 1 456 ? 17.185 13.333 5.178 1.00 74.12 456 SER A N 1
ATOM 3694 C CA . SER A 1 456 ? 15.789 13.321 5.644 1.00 74.12 456 SER A CA 1
ATOM 3695 C C . SER A 1 456 ? 15.417 14.631 6.354 1.00 74.12 456 SER A C 1
ATOM 3697 O O . SER A 1 456 ? 14.288 15.111 6.275 1.00 74.12 456 SER A O 1
ATOM 3699 N N . LEU A 1 457 ? 16.389 15.255 7.022 1.00 71.19 457 LEU A N 1
ATOM 3700 C CA . LEU A 1 457 ? 16.403 16.697 7.264 1.00 71.19 457 LEU A CA 1
ATOM 3701 C C . LEU A 1 457 ? 16.710 17.430 5.946 1.00 71.19 457 LEU A C 1
ATOM 3703 O O . LEU A 1 457 ? 17.259 16.861 5.024 1.00 71.19 457 LEU A O 1
ATOM 3707 N N . SER A 1 458 ? 16.359 18.707 5.820 1.00 66.69 458 SER A N 1
ATOM 3708 C CA . SER A 1 458 ? 16.214 19.405 4.523 1.00 66.69 458 SER A CA 1
ATOM 3709 C C . SER A 1 458 ? 14.961 19.013 3.713 1.00 66.69 458 SER A C 1
ATOM 3711 O O . SER A 1 458 ? 14.216 19.951 3.413 1.00 66.69 458 SER A O 1
ATOM 3713 N N . ASN A 1 459 ? 14.630 17.722 3.503 1.00 65.62 459 ASN A N 1
ATOM 3714 C CA . ASN A 1 459 ? 13.396 17.276 2.809 1.00 65.62 459 ASN A CA 1
ATOM 3715 C C . ASN A 1 459 ? 12.132 18.034 3.277 1.00 65.62 459 ASN A C 1
ATOM 3717 O O . ASN A 1 459 ? 11.964 18.225 4.488 1.00 65.62 459 ASN A O 1
ATOM 3721 N N . PRO A 1 460 ? 11.226 18.469 2.374 1.00 58.94 460 PRO A N 1
ATOM 3722 C CA . PRO A 1 460 ? 10.066 19.281 2.742 1.00 58.94 460 PRO A CA 1
ATOM 3723 C C . PRO A 1 460 ? 9.229 18.667 3.873 1.00 58.94 460 PRO A C 1
ATOM 3725 O O . PRO A 1 460 ? 8.942 17.473 3.869 1.00 58.94 460 PRO A O 1
ATOM 3728 N N . LEU A 1 461 ? 8.760 19.502 4.810 1.00 54.44 461 LEU A N 1
ATOM 3729 C CA . LEU A 1 461 ? 7.908 19.085 5.943 1.00 54.44 461 LEU A CA 1
ATOM 3730 C C . LEU A 1 461 ? 6.601 18.382 5.520 1.00 54.44 461 LEU A C 1
ATOM 3732 O O . LEU A 1 461 ? 5.969 17.724 6.338 1.00 54.44 461 LEU A O 1
ATOM 3736 N N . LYS A 1 462 ? 6.196 18.514 4.251 1.00 55.91 462 LYS A N 1
ATOM 3737 C CA . LYS A 1 462 ? 5.033 17.822 3.679 1.00 55.91 462 LYS A CA 1
ATOM 3738 C C . LYS A 1 462 ? 5.298 16.349 3.340 1.00 55.91 462 LYS A C 1
ATOM 3740 O O . LYS A 1 462 ? 4.341 15.594 3.248 1.00 55.91 462 LYS A O 1
ATOM 3745 N N . SER A 1 463 ? 6.557 15.946 3.161 1.00 62.22 463 SER A N 1
ATOM 3746 C CA . SER A 1 463 ? 6.922 14.610 2.665 1.00 62.22 463 SER A CA 1
ATOM 3747 C C . SER A 1 463 ? 7.097 13.569 3.778 1.00 62.22 463 SER A C 1
ATOM 3749 O O . SER A 1 463 ? 6.991 12.373 3.524 1.00 62.22 463 SER A O 1
ATOM 3751 N N . GLY A 1 464 ? 7.345 13.985 5.026 1.00 73.31 464 GLY A N 1
ATOM 3752 C CA . GLY A 1 464 ? 7.542 13.062 6.149 1.00 73.31 464 GLY A CA 1
ATOM 3753 C C . GLY A 1 464 ? 7.624 13.745 7.516 1.00 73.31 464 GLY A C 1
ATOM 3754 O O . GLY A 1 464 ? 7.851 14.952 7.601 1.00 73.31 464 GLY A O 1
ATOM 3755 N N . LYS A 1 465 ? 7.454 12.964 8.591 1.00 78.38 465 LYS A N 1
ATOM 3756 C CA . LYS A 1 465 ? 7.490 13.430 9.994 1.00 78.38 465 LYS A CA 1
ATOM 3757 C C . LYS A 1 465 ? 8.644 12.793 10.766 1.00 78.38 465 LYS A C 1
ATOM 3759 O O . LYS A 1 465 ? 9.021 11.648 10.509 1.00 78.38 465 LYS A O 1
ATOM 3764 N N . PHE A 1 466 ? 9.150 13.515 11.766 1.00 81.75 466 PHE A N 1
ATOM 3765 C CA . PHE A 1 466 ? 10.067 12.968 12.766 1.00 81.75 466 PHE A CA 1
ATOM 3766 C C . PHE A 1 466 ? 9.306 12.561 14.026 1.00 81.75 466 PHE A C 1
ATOM 3768 O O . PHE A 1 466 ? 8.331 13.207 14.410 1.00 81.75 466 PHE A O 1
ATOM 3775 N N . PHE A 1 467 ? 9.766 11.503 14.685 1.00 81.62 467 PHE A N 1
ATOM 3776 C CA . PHE A 1 467 ? 9.192 11.011 15.932 1.00 81.62 467 PHE A CA 1
ATOM 3777 C C . PHE A 1 467 ? 10.247 10.320 16.793 1.00 81.62 467 PHE A C 1
ATOM 3779 O O . PHE A 1 467 ? 11.243 9.782 16.303 1.00 81.62 467 PHE A O 1
ATOM 3786 N N . TRP A 1 468 ? 10.022 10.333 18.101 1.00 81.00 468 TRP A N 1
ATOM 3787 C CA . TRP A 1 468 ? 10.850 9.593 19.043 1.00 81.00 468 TRP A CA 1
ATOM 3788 C C . TRP A 1 468 ? 10.517 8.106 19.019 1.00 81.00 468 TRP A C 1
ATOM 3790 O O . TRP A 1 468 ? 9.350 7.740 19.140 1.00 81.00 468 TRP A O 1
ATOM 3800 N N . ASP A 1 469 ? 11.538 7.253 18.984 1.00 79.50 469 ASP A N 1
ATOM 3801 C CA . ASP A 1 469 ? 11.399 5.842 19.333 1.00 79.50 469 ASP A CA 1
ATOM 3802 C C . ASP A 1 469 ? 12.355 5.475 20.469 1.00 79.50 469 ASP A C 1
ATOM 3804 O O . ASP A 1 469 ? 13.573 5.677 20.397 1.00 79.50 469 ASP A O 1
ATOM 3808 N N . LYS A 1 470 ? 11.769 4.959 21.549 1.00 75.50 470 LYS A N 1
ATOM 3809 C CA . LYS A 1 470 ? 12.438 4.664 22.812 1.00 75.50 470 LYS A CA 1
ATOM 3810 C C . LYS A 1 470 ? 12.453 3.159 23.039 1.00 75.50 470 LYS A C 1
ATOM 3812 O O . LYS A 1 470 ? 11.444 2.572 23.425 1.00 75.50 470 LYS A O 1
ATOM 3817 N N . SER A 1 471 ? 13.626 2.566 22.849 1.00 71.69 471 SER A N 1
ATOM 3818 C CA . SER A 1 471 ? 13.907 1.192 23.262 1.00 71.69 471 SER A CA 1
ATOM 3819 C C . SER A 1 471 ? 14.230 1.132 24.762 1.00 71.69 471 SER A C 1
ATOM 3821 O O . SER A 1 471 ? 14.468 2.163 25.395 1.00 71.69 471 SER A O 1
ATOM 3823 N N . GLU A 1 472 ? 14.277 -0.069 25.344 1.00 64.88 472 GLU A N 1
ATOM 3824 C CA . GLU A 1 472 ? 14.589 -0.252 26.773 1.00 64.88 472 GLU A CA 1
ATOM 3825 C C . GLU A 1 472 ? 15.974 0.292 27.177 1.00 64.88 472 GLU A C 1
ATOM 3827 O O . GLU A 1 472 ? 16.158 0.679 28.329 1.00 64.88 472 GLU A O 1
ATOM 3832 N N . ASN A 1 473 ? 16.928 0.360 26.236 1.00 64.50 473 ASN A N 1
ATOM 3833 C CA . ASN A 1 473 ? 18.327 0.726 26.499 1.00 64.50 473 ASN A CA 1
ATOM 3834 C C . ASN A 1 473 ? 18.831 1.978 25.752 1.00 64.50 473 ASN A C 1
ATOM 3836 O O . ASN A 1 473 ? 19.902 2.476 26.095 1.00 64.50 473 ASN A O 1
ATOM 3840 N N . ASP A 1 474 ? 18.112 2.489 24.747 1.00 75.75 474 ASP A N 1
ATOM 3841 C CA . ASP A 1 474 ? 18.539 3.661 23.967 1.00 75.75 474 ASP A CA 1
ATOM 3842 C C . ASP A 1 474 ? 17.359 4.475 23.404 1.00 75.75 474 ASP A C 1
ATOM 3844 O O . ASP A 1 474 ? 16.288 3.933 23.101 1.00 75.75 474 ASP A O 1
ATOM 3848 N N . LEU A 1 475 ? 17.579 5.782 23.237 1.00 82.69 475 LEU A N 1
ATOM 3849 C CA . LEU A 1 475 ? 16.647 6.717 22.616 1.00 82.69 475 LEU A CA 1
ATOM 3850 C C . LEU A 1 475 ? 17.081 7.020 21.179 1.00 82.69 475 LEU A C 1
ATOM 3852 O O . LEU A 1 475 ? 18.215 7.429 20.931 1.00 82.69 475 LEU A O 1
ATOM 3856 N N . SER A 1 476 ? 16.149 6.880 20.240 1.00 83.88 476 SER A N 1
ATOM 3857 C CA . SER A 1 476 ? 16.358 7.173 18.826 1.00 83.88 476 SER A CA 1
ATOM 3858 C C . SER A 1 476 ? 15.362 8.195 18.294 1.00 83.88 476 SER A C 1
ATOM 3860 O O . SER A 1 476 ? 14.234 8.310 18.777 1.00 83.88 476 SER A O 1
ATOM 3862 N N . LEU A 1 477 ? 15.803 8.950 17.292 1.00 84.44 477 LEU A N 1
ATOM 3863 C CA . LEU A 1 477 ? 14.970 9.844 16.502 1.00 84.44 477 LEU A CA 1
ATOM 3864 C C . LEU A 1 477 ? 14.791 9.205 15.123 1.00 84.44 477 LEU A C 1
ATOM 3866 O O . LEU A 1 477 ? 15.775 8.881 14.450 1.00 84.44 477 LEU A O 1
ATOM 3870 N N . LYS A 1 478 ? 13.538 8.984 14.731 1.00 84.75 478 LYS A N 1
ATOM 3871 C CA . LYS A 1 478 ? 13.155 8.357 13.466 1.00 84.75 478 LYS A CA 1
ATOM 3872 C C . LYS A 1 478 ? 12.508 9.377 12.542 1.00 84.75 478 LYS A C 1
ATOM 3874 O O . LYS A 1 478 ? 11.786 10.256 13.002 1.00 84.75 478 LYS A O 1
ATOM 3879 N N . TYR A 1 479 ? 12.763 9.232 11.249 1.00 84.75 479 TYR A N 1
ATOM 3880 C CA . TYR A 1 479 ? 12.060 9.899 10.162 1.00 84.75 479 TYR A CA 1
ATOM 3881 C C . TYR A 1 479 ? 11.243 8.860 9.398 1.00 84.75 479 TYR A C 1
ATOM 3883 O O . TYR A 1 479 ? 11.798 7.848 8.968 1.00 84.75 479 TYR A O 1
ATOM 3891 N N . LEU A 1 480 ? 9.950 9.127 9.219 1.00 83.38 480 LEU A N 1
ATOM 3892 C CA . LEU A 1 480 ? 9.055 8.338 8.376 1.00 83.38 480 LEU A CA 1
ATOM 3893 C C . LEU A 1 480 ? 8.670 9.162 7.148 1.00 83.38 480 LEU A C 1
ATOM 3895 O O . LEU A 1 480 ? 8.097 10.246 7.292 1.00 83.38 480 LEU A O 1
ATOM 3899 N N . LEU A 1 481 ? 8.951 8.626 5.958 1.00 82.12 481 LEU A N 1
ATOM 3900 C CA . LEU A 1 481 ? 8.417 9.161 4.706 1.00 82.12 481 LEU A CA 1
ATOM 3901 C C . LEU A 1 481 ? 6.921 8.824 4.615 1.00 82.12 481 LEU A C 1
ATOM 3903 O O . LEU A 1 481 ? 6.533 7.652 4.646 1.00 82.12 481 LEU A O 1
ATOM 3907 N N . LEU A 1 482 ? 6.102 9.869 4.513 1.00 78.19 482 LEU A N 1
ATOM 3908 C CA . LEU A 1 482 ? 4.639 9.813 4.484 1.00 78.19 482 LEU A CA 1
ATOM 3909 C C . LEU A 1 482 ? 4.079 10.007 3.071 1.00 78.19 482 LEU A C 1
ATOM 3911 O O . LEU A 1 482 ? 3.024 9.457 2.770 1.00 78.19 482 LEU A O 1
ATOM 3915 N N . ASP A 1 483 ? 4.792 10.747 2.216 1.00 81.44 483 ASP A N 1
ATOM 3916 C CA . ASP A 1 483 ? 4.422 10.972 0.817 1.00 81.44 483 ASP A CA 1
ATOM 3917 C C . ASP A 1 483 ? 5.469 10.354 -0.128 1.00 81.44 483 ASP A C 1
ATOM 3919 O O . ASP A 1 483 ? 6.526 10.953 -0.335 1.00 81.44 483 ASP A O 1
ATOM 3923 N N . PRO A 1 484 ? 5.225 9.153 -0.687 1.00 82.62 484 PRO A N 1
ATOM 3924 C CA . PRO A 1 484 ? 6.148 8.501 -1.614 1.00 82.62 484 PRO A CA 1
ATOM 3925 C C . PRO A 1 484 ? 6.068 9.055 -3.046 1.00 82.62 484 PRO A C 1
ATOM 3927 O O . PRO A 1 484 ? 6.834 8.612 -3.903 1.00 82.62 484 PRO A O 1
ATOM 3930 N N . SER A 1 485 ? 5.151 9.990 -3.341 1.00 84.44 485 SER A N 1
ATOM 3931 C CA . SER A 1 485 ? 4.897 10.414 -4.721 1.00 84.44 485 SER A CA 1
ATOM 3932 C C . SER A 1 485 ? 6.065 11.162 -5.361 1.00 84.44 485 SER A C 1
ATOM 3934 O O . SER A 1 485 ? 6.324 10.952 -6.540 1.00 84.44 485 SER A O 1
ATOM 3936 N N . GLU A 1 486 ? 6.780 12.015 -4.619 1.00 80.81 486 GLU A N 1
ATOM 3937 C CA . GLU A 1 486 ? 7.912 12.790 -5.165 1.00 80.81 486 GLU A CA 1
ATOM 3938 C C . GLU A 1 486 ? 9.115 11.888 -5.502 1.00 80.81 486 GLU A C 1
ATOM 3940 O O . GLU A 1 486 ? 9.698 12.027 -6.574 1.00 80.81 486 GLU A O 1
ATOM 3945 N N . ASP A 1 487 ? 9.441 10.907 -4.649 1.00 82.06 487 ASP A N 1
ATOM 3946 C CA . ASP A 1 487 ? 10.522 9.941 -4.912 1.00 82.06 487 ASP A CA 1
ATOM 3947 C C . ASP A 1 487 ? 10.205 9.014 -6.101 1.00 82.06 487 ASP A C 1
ATOM 3949 O O . ASP A 1 487 ? 11.104 8.600 -6.837 1.00 82.06 487 ASP A O 1
ATOM 3953 N N . PHE A 1 488 ? 8.924 8.689 -6.312 1.00 88.81 488 PHE A N 1
ATOM 3954 C CA . PHE A 1 488 ? 8.485 7.863 -7.440 1.00 88.81 488 PHE A CA 1
ATOM 3955 C C . PHE A 1 488 ? 8.319 8.652 -8.747 1.00 88.81 488 PHE A C 1
ATOM 3957 O O . PHE A 1 488 ? 8.482 8.095 -9.832 1.00 88.81 488 PHE A O 1
ATOM 3964 N N . LYS A 1 489 ? 8.022 9.952 -8.663 1.00 88.38 489 LYS A N 1
ATOM 3965 C CA . LYS A 1 489 ? 7.747 10.820 -9.814 1.00 88.38 489 LYS A CA 1
ATOM 3966 C C . LYS A 1 489 ? 8.890 10.886 -10.819 1.00 88.38 489 LYS A C 1
ATOM 3968 O O . LYS A 1 489 ? 8.622 10.826 -12.011 1.00 88.38 489 LYS A O 1
ATOM 3973 N N . GLU A 1 490 ? 10.142 10.895 -10.365 1.00 86.00 490 GLU A N 1
ATOM 3974 C CA . GLU A 1 490 ? 11.311 10.832 -11.256 1.00 86.00 490 GLU A CA 1
ATOM 3975 C C . GLU A 1 490 ? 11.269 9.602 -12.182 1.00 86.00 490 GLU A C 1
ATOM 3977 O O . GLU A 1 490 ? 11.534 9.712 -13.373 1.00 86.00 490 GLU A O 1
ATOM 3982 N N . ILE A 1 491 ? 10.848 8.440 -11.669 1.00 89.94 491 ILE A N 1
ATOM 3983 C CA . ILE A 1 491 ? 10.734 7.201 -12.458 1.00 89.94 491 ILE A CA 1
ATOM 3984 C C . ILE A 1 491 ? 9.612 7.323 -13.500 1.00 89.94 491 ILE A C 1
ATOM 3986 O O . ILE A 1 491 ? 9.752 6.814 -14.609 1.00 89.94 491 ILE A O 1
ATOM 3990 N N . VAL A 1 492 ? 8.512 8.000 -13.158 1.00 90.69 492 VAL A N 1
ATOM 3991 C CA . VAL A 1 492 ? 7.357 8.215 -14.047 1.00 90.69 492 VAL A CA 1
ATOM 3992 C C . VAL A 1 492 ? 7.636 9.283 -15.113 1.00 90.69 492 VAL A C 1
ATOM 3994 O O . VAL A 1 492 ? 7.124 9.169 -16.221 1.00 90.69 492 VAL A O 1
ATOM 3997 N N . GLU A 1 493 ? 8.445 10.299 -14.800 1.00 88.88 493 GLU A N 1
ATOM 3998 C CA . GLU A 1 493 ? 8.834 11.369 -15.731 1.00 88.88 493 GLU A CA 1
ATOM 3999 C C . GLU A 1 493 ? 9.982 10.955 -16.674 1.00 88.88 493 GLU A C 1
ATOM 4001 O O . GLU A 1 493 ? 9.997 11.383 -17.828 1.00 88.88 493 GLU A O 1
ATOM 4006 N N . GLU A 1 494 ? 10.926 10.117 -16.224 1.00 88.94 494 GLU A N 1
ATOM 4007 C CA . GLU A 1 494 ? 12.006 9.590 -17.075 1.00 88.94 494 GLU A CA 1
ATOM 4008 C C . GLU A 1 494 ? 11.536 8.439 -17.986 1.00 88.94 494 GLU A C 1
ATOM 4010 O O . GLU A 1 494 ? 11.941 8.360 -19.151 1.00 88.94 494 GLU A O 1
ATOM 4015 N N . ALA A 1 495 ? 10.689 7.535 -17.479 1.00 90.62 495 ALA A N 1
ATOM 4016 C CA . ALA A 1 495 ? 10.217 6.385 -18.244 1.00 90.62 495 ALA A CA 1
ATOM 4017 C C . ALA A 1 495 ? 9.171 6.769 -19.303 1.00 90.62 495 ALA A C 1
ATOM 4019 O O . ALA A 1 495 ? 8.325 7.637 -19.120 1.00 90.62 495 ALA A O 1
ATOM 4020 N N . LYS A 1 496 ? 9.156 6.027 -20.414 1.00 89.38 496 LYS A N 1
ATOM 4021 C CA . LYS A 1 496 ? 8.126 6.147 -21.459 1.00 89.38 496 LYS A CA 1
ATOM 4022 C C . LYS A 1 496 ? 6.759 5.650 -20.993 1.00 89.38 496 LYS A C 1
ATOM 4024 O O . LYS A 1 496 ? 5.727 6.125 -21.458 1.00 89.38 496 LYS A O 1
ATOM 4029 N N . CYS A 1 497 ? 6.766 4.616 -20.158 1.00 91.56 497 CYS A N 1
ATOM 4030 C CA . CYS A 1 497 ? 5.581 3.978 -19.608 1.00 91.56 497 CYS A CA 1
ATOM 4031 C C . CYS A 1 497 ? 5.982 3.212 -18.345 1.00 91.56 497 CYS A C 1
ATOM 4033 O O . CYS A 1 497 ? 6.983 2.490 -18.355 1.00 91.56 497 CYS A O 1
ATOM 4035 N N . VAL A 1 498 ? 5.189 3.352 -17.283 1.00 93.88 498 VAL A N 1
ATOM 4036 C CA . VAL A 1 498 ? 5.315 2.569 -16.052 1.00 93.88 498 VAL A CA 1
ATOM 4037 C C . VAL A 1 498 ? 4.067 1.703 -15.915 1.00 93.88 498 VAL A C 1
ATOM 4039 O O . VAL A 1 498 ? 2.952 2.216 -15.892 1.00 93.88 498 VAL A O 1
ATOM 4042 N N . ILE A 1 499 ? 4.261 0.390 -15.844 1.00 94.06 499 ILE A N 1
ATOM 4043 C CA . ILE A 1 499 ? 3.212 -0.614 -15.674 1.00 94.06 499 ILE A CA 1
ATOM 4044 C C . ILE A 1 499 ? 3.322 -1.146 -14.247 1.00 94.06 499 ILE A C 1
ATOM 4046 O O . ILE A 1 499 ? 4.352 -1.705 -13.874 1.00 94.06 499 ILE A O 1
ATOM 4050 N N . LEU A 1 500 ? 2.262 -0.975 -13.460 1.00 93.31 500 LEU A N 1
ATOM 4051 C CA . LEU A 1 500 ? 2.122 -1.586 -12.141 1.00 93.31 500 LEU A CA 1
ATOM 4052 C C . LEU A 1 500 ? 1.271 -2.851 -12.284 1.00 93.31 500 LEU A C 1
ATOM 4054 O O . LEU A 1 500 ? 0.184 -2.791 -12.856 1.00 93.31 500 LEU A O 1
ATOM 4058 N N . ALA A 1 501 ? 1.767 -3.982 -11.788 1.00 90.56 501 ALA A N 1
ATOM 4059 C CA . ALA A 1 501 ? 1.093 -5.273 -11.837 1.00 90.56 501 ALA A CA 1
ATOM 4060 C C . ALA A 1 501 ? 1.146 -5.971 -10.470 1.00 90.56 501 ALA A C 1
ATOM 4062 O O . ALA A 1 501 ? 2.132 -5.870 -9.739 1.00 90.56 501 ALA A O 1
ATOM 4063 N N . GLY A 1 502 ? 0.089 -6.700 -10.122 1.00 86.56 502 GLY A N 1
ATOM 4064 C CA . GLY A 1 502 ? 0.007 -7.496 -8.898 1.00 86.56 502 GLY A CA 1
ATOM 4065 C C . GLY A 1 502 ? -1.379 -8.111 -8.733 1.00 86.56 502 GLY A C 1
ATOM 4066 O O . GLY A 1 502 ? -2.367 -7.530 -9.175 1.00 86.56 502 GLY A O 1
ATOM 4067 N N . GLY A 1 503 ? -1.455 -9.283 -8.098 1.00 79.62 503 GLY A N 1
ATOM 4068 C CA . GLY A 1 503 ? -2.722 -10.010 -7.918 1.00 79.62 503 GLY A CA 1
ATOM 4069 C C . GLY A 1 503 ? -3.642 -9.439 -6.832 1.00 79.62 503 GLY A C 1
ATOM 4070 O O . GLY A 1 503 ? -4.813 -9.789 -6.781 1.00 79.62 503 GLY A O 1
ATOM 4071 N N . THR A 1 504 ? -3.119 -8.567 -5.965 1.00 79.38 504 THR A N 1
ATOM 4072 C CA . THR A 1 504 ? -3.804 -8.031 -4.774 1.00 79.38 504 THR A CA 1
ATOM 4073 C C . THR A 1 504 ? -3.636 -6.508 -4.689 1.00 79.38 504 THR A C 1
ATOM 4075 O O . THR A 1 504 ? -3.111 -5.981 -3.710 1.00 79.38 504 THR A O 1
ATOM 4078 N N . MET A 1 505 ? -3.974 -5.794 -5.768 1.00 77.00 505 MET A N 1
ATOM 4079 C CA . MET A 1 505 ? -3.825 -4.328 -5.871 1.00 77.00 505 MET A CA 1
ATOM 4080 C C . MET A 1 505 ? -5.088 -3.536 -5.496 1.00 77.00 505 MET A C 1
ATOM 4082 O O . MET A 1 505 ? -5.125 -2.320 -5.672 1.00 77.00 505 MET A O 1
ATOM 4086 N N . GLU A 1 506 ? -6.125 -4.212 -5.015 1.00 75.19 506 GLU A N 1
ATOM 4087 C CA . GLU A 1 506 ? -7.388 -3.602 -4.610 1.00 75.19 506 GLU A CA 1
ATOM 4088 C C . GLU A 1 506 ? -7.319 -3.148 -3.137 1.00 75.19 506 GLU A C 1
ATOM 4090 O O . GLU A 1 506 ? -6.841 -3.926 -2.308 1.00 75.19 506 GLU A O 1
ATOM 4095 N N . PRO A 1 507 ? -7.746 -1.914 -2.791 1.00 76.50 507 PRO A N 1
ATOM 4096 C CA . PRO A 1 507 ? -8.327 -0.887 -3.662 1.00 76.50 507 PRO A CA 1
ATOM 4097 C C . PRO A 1 507 ? -7.284 -0.090 -4.472 1.00 76.50 507 PRO A C 1
ATOM 4099 O O . PRO A 1 507 ? -6.416 0.596 -3.930 1.00 76.50 507 PRO A O 1
ATOM 4102 N N . VAL A 1 508 ? -7.450 -0.061 -5.802 1.00 78.38 508 VAL A N 1
ATOM 4103 C CA . VAL A 1 508 ? -6.515 0.606 -6.742 1.00 78.38 508 VAL A CA 1
ATOM 4104 C C . VAL A 1 508 ? -6.396 2.121 -6.490 1.00 78.38 508 VAL A C 1
ATOM 4106 O O . VAL A 1 508 ? -5.384 2.738 -6.835 1.00 78.38 508 VAL A O 1
ATOM 4109 N N . SER A 1 509 ? -7.396 2.723 -5.831 1.00 78.31 509 SER A N 1
ATOM 4110 C CA . SER A 1 509 ? -7.402 4.149 -5.478 1.00 78.31 509 SER A CA 1
ATOM 4111 C C . SER A 1 509 ? -6.222 4.585 -4.598 1.00 78.31 509 SER A C 1
ATOM 4113 O O . SER A 1 509 ? -5.823 5.746 -4.663 1.00 78.31 509 SER A O 1
ATOM 4115 N N . GLU A 1 510 ? -5.593 3.682 -3.834 1.00 78.81 510 GLU A N 1
ATOM 4116 C CA . GLU A 1 510 ? -4.396 4.034 -3.058 1.00 78.81 510 GLU A CA 1
ATOM 4117 C C . GLU A 1 510 ? -3.221 4.445 -3.954 1.00 78.81 510 GLU A C 1
ATOM 4119 O O . GLU A 1 510 ? -2.503 5.404 -3.660 1.00 78.81 510 GLU A O 1
ATOM 4124 N N . PHE A 1 511 ? -3.042 3.773 -5.092 1.00 83.88 511 PHE A N 1
ATOM 4125 C CA . PHE A 1 511 ? -1.982 4.108 -6.040 1.00 83.88 511 PHE A CA 1
ATOM 4126 C C . PHE A 1 511 ? -2.249 5.461 -6.706 1.00 83.88 511 PHE A C 1
ATOM 4128 O O . PHE A 1 511 ? -1.329 6.270 -6.841 1.00 83.88 511 PHE A O 1
ATOM 4135 N N . THR A 1 512 ? -3.502 5.756 -7.063 1.00 82.88 512 THR A N 1
ATOM 4136 C CA . THR A 1 512 ? -3.852 7.045 -7.679 1.00 82.88 512 THR A CA 1
ATOM 4137 C C . THR A 1 512 ? -3.761 8.206 -6.690 1.00 82.88 512 THR A C 1
ATOM 4139 O O . THR A 1 512 ? -3.228 9.256 -7.042 1.00 82.88 512 THR A O 1
ATOM 4142 N N . ASP A 1 513 ? -4.219 8.022 -5.449 1.00 80.00 513 ASP A N 1
ATOM 4143 C CA . ASP A 1 513 ? -4.317 9.095 -4.451 1.00 80.00 513 ASP A CA 1
ATOM 4144 C C . ASP A 1 513 ? -2.988 9.339 -3.696 1.00 80.00 513 ASP A C 1
ATOM 4146 O O . ASP A 1 513 ? -2.727 10.461 -3.236 1.00 80.00 513 ASP A O 1
ATOM 4150 N N . PHE A 1 514 ? -2.123 8.320 -3.570 1.00 79.12 514 PHE A N 1
ATOM 4151 C CA . PHE A 1 514 ? -0.874 8.410 -2.798 1.00 79.12 514 PHE A CA 1
ATOM 4152 C C . PHE A 1 514 ? 0.418 8.246 -3.607 1.00 79.12 514 PHE A C 1
ATOM 4154 O O . PHE A 1 514 ? 1.409 8.865 -3.226 1.00 79.12 514 PHE A O 1
ATOM 4161 N N . LEU A 1 515 ? 0.444 7.479 -4.706 1.00 84.56 515 LEU A N 1
ATOM 4162 C CA . LEU A 1 515 ? 1.670 7.287 -5.501 1.00 84.56 515 LEU A CA 1
ATOM 4163 C C . LEU A 1 515 ? 1.773 8.267 -6.680 1.00 84.56 515 LEU A C 1
ATOM 4165 O O . LEU A 1 515 ? 2.843 8.830 -6.915 1.00 84.56 515 LEU A O 1
ATOM 4169 N N . VAL A 1 516 ? 0.674 8.494 -7.409 1.00 86.44 516 VAL A N 1
ATOM 4170 C CA . VAL A 1 516 ? 0.643 9.365 -8.605 1.00 86.44 516 VAL A CA 1
ATOM 4171 C C . VAL A 1 516 ? -0.444 10.468 -8.591 1.00 86.44 516 VAL A C 1
ATOM 4173 O O . VAL A 1 516 ? -1.052 10.733 -9.629 1.00 86.44 516 VAL A O 1
ATOM 4176 N N . PRO A 1 517 ? -0.665 11.200 -7.474 1.00 82.00 517 PRO A N 1
ATOM 4177 C CA . PRO A 1 517 ? -1.740 12.201 -7.358 1.00 82.00 517 PRO A CA 1
ATOM 4178 C C . PRO A 1 517 ? -1.587 13.427 -8.275 1.00 82.00 517 PRO A C 1
ATOM 4180 O O . PRO A 1 517 ? -2.497 14.247 -8.374 1.00 82.00 517 PRO A O 1
ATOM 4183 N N . TYR A 1 518 ? -0.427 13.587 -8.915 1.00 83.50 518 TYR A N 1
ATOM 4184 C CA . TYR A 1 518 ? -0.126 14.653 -9.873 1.00 83.50 518 TYR A CA 1
ATOM 4185 C C . TYR A 1 518 ? -0.519 14.299 -11.321 1.00 83.50 518 TYR A C 1
ATOM 4187 O O . TYR A 1 518 ? -0.401 15.153 -12.201 1.00 83.50 518 TYR A O 1
ATOM 4195 N N . LEU A 1 519 ? -0.955 13.062 -11.591 1.00 84.81 519 LEU A N 1
ATOM 4196 C CA . LEU A 1 519 ? -1.425 12.639 -12.910 1.00 84.81 519 LEU A CA 1
ATOM 4197 C C . LEU A 1 519 ? -2.939 12.826 -13.061 1.00 84.81 519 LEU A C 1
ATOM 4199 O O . LEU A 1 519 ? -3.730 12.547 -12.164 1.00 84.81 519 LEU A O 1
ATOM 4203 N N . GLU A 1 520 ? -3.345 13.257 -14.252 1.00 80.81 520 GLU A N 1
ATOM 4204 C CA . GLU A 1 520 ? -4.747 13.289 -14.667 1.00 80.81 520 GLU A CA 1
ATOM 4205 C C . GLU A 1 520 ? -5.254 11.860 -14.904 1.00 80.81 520 GLU A C 1
ATOM 4207 O O . GLU A 1 520 ? -4.535 11.033 -15.470 1.00 80.81 520 GLU A O 1
ATOM 4212 N N . LYS A 1 521 ? -6.511 11.578 -14.529 1.00 79.12 521 LYS A N 1
ATOM 4213 C CA . LYS A 1 521 ? -7.107 10.234 -14.655 1.00 79.12 521 LYS A CA 1
ATOM 4214 C C . LYS A 1 521 ? -7.057 9.681 -16.084 1.00 79.12 521 LYS A C 1
ATOM 4216 O O . LYS A 1 521 ? -6.856 8.486 -16.250 1.00 79.12 521 LYS A O 1
ATOM 4221 N N . ASP A 1 522 ? -7.136 10.541 -17.098 1.00 82.75 522 ASP A N 1
ATOM 4222 C CA . ASP A 1 522 ? -7.083 10.151 -18.516 1.00 82.75 522 ASP A CA 1
ATOM 4223 C C . ASP A 1 522 ? -5.735 9.533 -18.945 1.00 82.75 522 ASP A C 1
ATOM 4225 O O . ASP A 1 522 ? -5.657 8.897 -19.994 1.00 82.75 522 ASP A O 1
ATOM 4229 N N . LYS A 1 523 ? -4.670 9.703 -18.145 1.00 83.44 523 LYS A N 1
ATOM 4230 C CA . LYS A 1 523 ? -3.346 9.087 -18.363 1.00 83.44 523 LYS A CA 1
ATOM 4231 C C . LYS A 1 523 ? -3.173 7.757 -17.622 1.00 83.44 523 LYS A C 1
ATOM 4233 O O . LYS A 1 523 ? -2.140 7.109 -17.777 1.00 83.44 523 LYS A O 1
ATOM 4238 N N . ILE A 1 524 ? -4.146 7.365 -16.798 1.00 87.56 524 ILE A N 1
ATOM 4239 C CA . ILE A 1 524 ? -4.094 6.168 -15.957 1.00 87.56 524 ILE A CA 1
ATOM 4240 C C . ILE A 1 524 ? -5.026 5.117 -16.560 1.00 87.56 524 ILE A C 1
ATOM 4242 O O . ILE A 1 524 ? -6.247 5.246 -16.523 1.00 87.56 524 ILE A O 1
ATOM 4246 N N . HIS A 1 525 ? -4.445 4.052 -17.110 1.00 87.75 525 HIS A N 1
ATOM 4247 C CA . HIS A 1 525 ? -5.199 2.928 -17.657 1.00 87.75 525 HIS A CA 1
ATOM 4248 C C . HIS A 1 525 ? -5.228 1.775 -16.651 1.00 87.75 525 HIS A C 1
ATOM 4250 O O . HIS A 1 525 ? -4.200 1.155 -16.386 1.00 87.75 525 HIS A O 1
ATOM 4256 N N . GLN A 1 526 ? -6.409 1.484 -16.107 1.00 86.31 526 GLN A N 1
ATOM 4257 C CA . GLN A 1 526 ? -6.648 0.312 -15.266 1.00 86.31 526 GLN A CA 1
ATOM 4258 C C . GLN A 1 526 ? -7.101 -0.871 -16.129 1.00 86.31 526 GLN A C 1
ATOM 4260 O O . GLN A 1 526 ? -7.924 -0.716 -17.031 1.00 86.31 526 GLN A O 1
ATOM 4265 N N . PHE A 1 527 ? -6.569 -2.055 -15.835 1.00 86.94 527 PHE A N 1
ATOM 4266 C CA . PHE A 1 527 ? -6.966 -3.314 -16.456 1.00 86.94 527 PHE A CA 1
ATOM 4267 C C . PHE A 1 527 ? -6.945 -4.416 -15.395 1.00 86.94 527 PHE A C 1
ATOM 4269 O O . PHE A 1 527 ? -5.888 -4.723 -14.846 1.00 86.94 527 PHE A O 1
ATOM 4276 N N . SER A 1 528 ? -8.110 -4.986 -15.100 1.00 83.50 528 SER A N 1
ATOM 4277 C CA . SER A 1 528 ? -8.281 -6.161 -14.244 1.00 83.50 528 SER A CA 1
ATOM 4278 C C . SER A 1 528 ? -8.578 -7.394 -15.100 1.00 83.50 528 SER A C 1
ATOM 4280 O O . SER A 1 528 ? -9.119 -7.294 -16.202 1.00 83.50 528 SER A O 1
ATOM 4282 N N . CYS A 1 529 ? -8.192 -8.566 -14.600 1.00 79.25 529 CYS A N 1
ATOM 4283 C CA . CYS A 1 529 ? -8.559 -9.861 -15.168 1.00 79.25 529 CYS A CA 1
ATOM 4284 C C . CYS A 1 529 ? -9.486 -10.582 -14.190 1.00 79.25 529 CYS A C 1
ATOM 4286 O O . CYS A 1 529 ? -9.264 -10.504 -12.982 1.00 79.25 529 CYS A O 1
ATOM 4288 N N . ASP A 1 530 ? -10.467 -11.316 -14.713 1.00 72.81 530 ASP A N 1
ATOM 4289 C CA . ASP A 1 530 ? -11.319 -12.187 -13.903 1.00 72.81 530 ASP A CA 1
ATOM 4290 C C . ASP A 1 530 ? -10.497 -13.285 -13.204 1.00 72.81 530 ASP A C 1
ATOM 4292 O O . ASP A 1 530 ? -9.406 -13.668 -13.649 1.00 72.81 530 ASP A O 1
ATOM 4296 N N . HIS A 1 531 ? -11.034 -13.821 -12.107 1.00 69.12 531 HIS A N 1
ATOM 4297 C CA . HIS A 1 531 ? -10.355 -14.836 -11.310 1.00 69.12 531 HIS A CA 1
ATOM 4298 C C . HIS A 1 531 ? -10.118 -16.126 -12.119 1.00 69.12 531 HIS A C 1
ATOM 4300 O O . HIS A 1 531 ? -11.044 -16.742 -12.644 1.00 69.12 531 HIS A O 1
ATOM 4306 N N . VAL A 1 532 ? -8.855 -16.558 -12.214 1.00 69.94 532 VAL A N 1
ATOM 4307 C CA . VAL A 1 532 ? -8.449 -17.709 -13.049 1.00 69.94 532 VAL A CA 1
ATOM 4308 C C . VAL A 1 532 ? -8.889 -19.053 -12.448 1.00 69.94 532 VAL A C 1
ATOM 4310 O O . VAL A 1 532 ? -9.005 -20.048 -13.165 1.00 69.94 532 VAL A O 1
ATOM 4313 N N . ILE A 1 533 ? -9.134 -19.103 -11.135 1.00 71.75 533 ILE A N 1
ATOM 4314 C CA . ILE A 1 533 ? -9.595 -20.309 -10.437 1.00 71.75 533 ILE A CA 1
ATOM 4315 C C . ILE A 1 533 ? -11.134 -20.293 -10.391 1.00 71.75 533 ILE A C 1
ATOM 4317 O O . ILE A 1 533 ? -11.685 -19.339 -9.844 1.00 71.75 533 ILE A O 1
ATOM 4321 N N . PRO A 1 534 ? -11.828 -21.333 -10.895 1.00 78.12 534 PRO A N 1
ATOM 4322 C CA . PRO A 1 534 ? -13.279 -21.462 -10.757 1.00 78.12 534 PRO A CA 1
ATOM 4323 C C . PRO A 1 534 ? -13.731 -21.536 -9.294 1.00 78.12 534 PRO A C 1
ATOM 4325 O O . PRO A 1 534 ? -13.073 -22.200 -8.489 1.00 78.12 534 PRO A O 1
ATOM 4328 N N . ASP A 1 535 ? -14.901 -20.970 -8.990 1.00 76.56 535 ASP A N 1
ATOM 4329 C CA . ASP A 1 535 ? -15.510 -20.961 -7.647 1.00 76.56 535 ASP A CA 1
ATOM 4330 C C . ASP A 1 535 ? -15.661 -22.370 -7.039 1.00 76.56 535 ASP A C 1
ATOM 4332 O O . ASP A 1 535 ? -15.551 -22.556 -5.833 1.00 76.56 535 ASP A O 1
ATOM 4336 N N . GLU A 1 536 ? -15.834 -23.401 -7.873 1.00 79.94 536 GLU A N 1
ATOM 4337 C CA . GLU A 1 536 ? -15.908 -24.809 -7.447 1.00 79.94 536 GLU A CA 1
ATOM 4338 C C . GLU A 1 536 ? -14.633 -25.311 -6.734 1.00 79.94 536 GLU A C 1
ATOM 4340 O O . GLU A 1 536 ? -14.684 -26.284 -5.980 1.00 79.94 536 GLU A O 1
ATOM 4345 N N . ASN A 1 537 ? -13.485 -24.664 -6.968 1.00 80.38 537 ASN A N 1
ATOM 4346 C CA . ASN A 1 537 ? -12.177 -25.078 -6.453 1.00 80.38 537 ASN A CA 1
ATOM 4347 C C . ASN A 1 537 ? -11.713 -24.289 -5.215 1.00 80.38 537 ASN A C 1
ATOM 4349 O O . ASN A 1 537 ? -10.707 -24.671 -4.611 1.00 80.38 537 ASN A O 1
ATOM 4353 N N . LEU A 1 538 ? -12.406 -23.210 -4.833 1.00 83.88 538 LEU A N 1
ATOM 4354 C CA . LEU A 1 538 ? -12.045 -22.357 -3.700 1.00 83.88 538 LEU A CA 1
ATOM 4355 C C . LEU A 1 538 ? -13.257 -22.142 -2.794 1.00 83.88 538 LEU A C 1
ATOM 4357 O O . LEU A 1 538 ? -14.295 -21.664 -3.232 1.00 83.88 538 LEU A O 1
ATOM 4361 N N . ILE A 1 539 ? -13.112 -22.451 -1.506 1.00 84.94 539 ILE A N 1
ATOM 4362 C CA . ILE A 1 539 ? -14.188 -22.273 -0.529 1.00 84.94 539 ILE A CA 1
ATOM 4363 C C . ILE A 1 539 ? -13.637 -21.536 0.691 1.00 84.94 539 ILE A C 1
ATOM 4365 O O . ILE A 1 539 ? -12.666 -21.981 1.305 1.00 84.94 539 ILE A O 1
ATOM 4369 N N . VAL A 1 540 ? -14.261 -20.410 1.038 1.00 88.25 540 VAL A N 1
ATOM 4370 C CA . VAL A 1 540 ? -13.850 -19.520 2.132 1.00 88.25 540 VAL A CA 1
ATOM 4371 C C . VAL A 1 540 ? -14.988 -19.412 3.144 1.00 88.25 540 VAL A C 1
ATOM 4373 O O . VAL A 1 540 ? -16.130 -19.158 2.772 1.00 88.25 540 VAL A O 1
ATOM 4376 N N . PHE A 1 541 ? -14.682 -19.593 4.433 1.00 87.75 541 PHE A N 1
ATOM 4377 C CA . PHE A 1 541 ? -15.663 -19.505 5.518 1.00 87.75 541 PHE A CA 1
ATOM 4378 C C . PHE A 1 541 ? -15.085 -18.782 6.747 1.00 87.75 541 PHE A C 1
ATOM 4380 O O . PHE A 1 541 ? -14.017 -19.174 7.227 1.00 87.75 541 PHE A O 1
ATOM 4387 N N . PRO A 1 542 ? -15.789 -17.795 7.333 1.00 89.69 542 PRO A N 1
ATOM 4388 C CA . PRO A 1 542 ? -15.413 -17.223 8.622 1.00 89.69 542 PRO A CA 1
ATOM 4389 C C . PRO A 1 542 ? -15.805 -18.160 9.779 1.00 89.69 542 PRO A C 1
ATOM 4391 O O . PRO A 1 542 ? -16.973 -18.510 9.953 1.00 89.69 542 PRO A O 1
ATOM 4394 N N . ILE A 1 543 ? -14.840 -18.542 10.623 1.00 87.69 543 ILE A N 1
ATOM 4395 C CA . ILE A 1 543 ? -15.081 -19.371 11.818 1.00 87.69 543 ILE A CA 1
ATOM 4396 C C . ILE A 1 543 ? -15.096 -18.474 13.064 1.00 87.69 543 ILE A C 1
ATOM 4398 O O . ILE A 1 543 ? -14.087 -18.315 13.747 1.00 87.69 543 ILE A O 1
ATOM 4402 N N . GLY A 1 544 ? -16.254 -17.881 13.370 1.00 86.38 544 GLY A N 1
ATOM 4403 C CA . GLY A 1 544 ? -16.419 -16.977 14.521 1.00 86.38 544 GLY A CA 1
ATOM 4404 C C . GLY A 1 544 ? -16.650 -17.662 15.878 1.00 86.38 544 GLY A C 1
ATOM 4405 O O . GLY A 1 544 ? -16.542 -17.022 16.921 1.00 86.38 544 GLY A O 1
ATOM 4406 N N . ARG A 1 545 ? -16.983 -18.961 15.909 1.00 88.31 545 ARG A N 1
ATOM 4407 C CA . ARG A 1 545 ? -17.352 -19.669 17.149 1.00 88.31 545 ARG A CA 1
ATOM 4408 C C . ARG A 1 545 ? -17.028 -21.158 17.085 1.00 88.31 545 ARG A C 1
ATOM 4410 O O . ARG A 1 545 ? -17.321 -21.820 16.096 1.00 88.31 545 ARG A O 1
ATOM 4417 N N . TYR A 1 546 ? -16.540 -21.704 18.196 1.00 87.69 546 TYR A N 1
ATOM 4418 C CA . TYR A 1 546 ? -16.396 -23.141 18.416 1.00 87.69 546 TYR A CA 1
ATOM 4419 C C . TYR A 1 546 ? -17.152 -23.567 19.679 1.00 87.69 546 TYR A C 1
ATOM 4421 O O . TYR A 1 546 ? -16.869 -23.118 20.793 1.00 87.69 546 TYR A O 1
ATOM 4429 N N . ARG A 1 547 ? -18.149 -24.446 19.511 1.00 85.88 547 ARG A N 1
ATOM 4430 C CA . ARG A 1 547 ? -19.060 -24.910 20.574 1.00 85.88 547 ARG A CA 1
ATOM 4431 C C . ARG A 1 547 ? -19.721 -23.727 21.316 1.00 85.88 547 ARG A C 1
ATOM 4433 O O . ARG A 1 547 ? -20.600 -23.064 20.767 1.00 85.88 547 ARG A O 1
ATOM 4440 N N . ASN A 1 548 ? -19.290 -23.434 22.546 1.00 82.88 548 ASN A N 1
ATOM 4441 C CA . ASN A 1 548 ? -19.782 -22.324 23.379 1.00 82.88 548 ASN A CA 1
ATOM 4442 C C . ASN A 1 548 ? -18.739 -21.215 23.594 1.00 82.88 548 ASN A C 1
ATOM 4444 O O . ASN A 1 548 ? -18.850 -20.438 24.538 1.00 82.88 548 ASN A O 1
ATOM 4448 N N . THR A 1 549 ? -17.714 -21.148 22.747 1.00 85.31 549 THR A N 1
ATOM 4449 C CA . THR A 1 549 ? -16.653 -20.142 22.816 1.00 85.31 549 THR A CA 1
ATOM 4450 C C . THR A 1 549 ? -16.610 -19.372 21.508 1.00 85.31 549 THR A C 1
ATOM 4452 O O . THR A 1 549 ? -16.384 -19.944 20.445 1.00 85.31 549 THR A O 1
ATOM 4455 N N . GLU A 1 550 ? -16.882 -18.079 21.601 1.00 87.75 550 GLU A N 1
ATOM 4456 C CA . GLU A 1 550 ? -16.721 -17.113 20.519 1.00 87.75 550 GLU A CA 1
ATOM 4457 C C . GLU A 1 550 ? -15.233 -16.771 20.362 1.00 87.75 550 GLU A C 1
ATOM 4459 O O . GLU A 1 550 ? -14.508 -16.665 21.356 1.00 87.75 550 GLU A O 1
ATOM 4464 N N . PHE A 1 551 ? -14.765 -16.664 19.120 1.00 88.19 551 PHE A N 1
ATOM 4465 C CA . PHE A 1 551 ? -13.372 -16.376 18.800 1.00 88.19 551 PHE A CA 1
ATOM 4466 C C . PHE A 1 551 ? -13.190 -14.881 18.537 1.00 88.19 551 PHE A C 1
ATOM 4468 O O . PHE A 1 551 ? -13.488 -14.386 17.454 1.00 88.19 551 PHE A O 1
ATOM 4475 N N . GLU A 1 552 ? -12.651 -14.162 19.521 1.00 84.06 552 GLU A N 1
ATOM 4476 C CA . GLU A 1 552 ? -12.376 -12.729 19.413 1.00 84.06 552 GLU A CA 1
ATOM 4477 C C . GLU A 1 552 ? -10.871 -12.441 19.512 1.00 84.06 552 GLU A C 1
ATOM 4479 O O . GLU A 1 552 ? -10.299 -12.286 20.593 1.00 84.06 552 GLU A O 1
ATOM 4484 N N . PHE A 1 553 ? -10.216 -12.303 18.361 1.00 82.81 553 PHE A N 1
ATOM 4485 C CA . PHE A 1 553 ? -8.775 -12.032 18.270 1.00 82.81 553 PHE A CA 1
ATOM 4486 C C . PHE A 1 553 ? -8.398 -10.545 18.447 1.00 82.81 553 PHE A C 1
ATOM 4488 O O . PHE A 1 553 ? -7.308 -10.124 18.052 1.00 82.81 553 PHE A O 1
ATOM 4495 N N . SER A 1 554 ? -9.263 -9.744 19.082 1.00 77.50 554 SER A N 1
ATOM 4496 C CA . SER A 1 554 ? -8.973 -8.347 19.429 1.00 77.50 554 SER A CA 1
ATOM 4497 C C . SER A 1 554 ? -7.737 -8.252 20.336 1.00 77.50 554 SER A C 1
ATOM 4499 O O . SER A 1 554 ? -7.469 -9.148 21.140 1.00 77.50 554 SER A O 1
ATOM 4501 N N . PHE A 1 555 ? -6.970 -7.157 20.260 1.00 69.69 555 PHE A N 1
ATOM 4502 C CA . PHE A 1 555 ? -5.738 -7.001 21.058 1.00 69.69 555 PHE A CA 1
ATOM 4503 C C . PHE A 1 555 ? -5.966 -7.203 22.569 1.00 69.69 555 PHE A C 1
ATOM 4505 O O . PHE A 1 555 ? -5.086 -7.710 23.262 1.00 69.69 555 PHE A O 1
ATOM 4512 N N . GLN A 1 556 ? -7.155 -6.843 23.065 1.00 71.25 556 GLN A N 1
ATOM 4513 C CA . GLN A 1 556 ? -7.535 -6.972 24.471 1.00 71.25 556 GLN A CA 1
ATOM 4514 C C . GLN A 1 556 ? -7.848 -8.420 24.879 1.00 71.25 556 GLN A C 1
ATOM 4516 O O . GLN A 1 556 ? -7.505 -8.814 25.992 1.00 71.25 556 GLN A O 1
ATOM 4521 N N . ARG A 1 557 ? -8.495 -9.214 24.009 1.00 78.06 557 ARG A N 1
ATOM 4522 C CA . ARG A 1 557 ? -8.993 -10.560 24.361 1.00 78.06 557 ARG A CA 1
ATOM 4523 C C . ARG A 1 557 ? -8.171 -11.717 23.795 1.00 78.06 557 ARG A C 1
ATOM 4525 O O . ARG A 1 557 ? -8.186 -12.791 24.394 1.00 78.06 557 ARG A O 1
ATOM 4532 N N . ARG A 1 558 ? -7.386 -11.513 22.729 1.00 80.00 558 ARG A N 1
ATOM 4533 C CA . ARG A 1 558 ? -6.607 -12.571 22.045 1.00 80.00 558 ARG A CA 1
ATOM 4534 C C . ARG A 1 558 ? -5.678 -13.381 22.958 1.00 80.00 558 ARG A C 1
ATOM 4536 O O . ARG A 1 558 ? -5.419 -14.544 22.666 1.00 80.00 558 ARG A O 1
ATOM 4543 N N . ASN A 1 559 ? -5.201 -12.790 24.057 1.00 82.50 559 ASN A N 1
ATOM 4544 C CA . ASN A 1 559 ? -4.302 -13.423 25.033 1.00 82.50 559 ASN A CA 1
ATOM 4545 C C . ASN A 1 559 ? -5.037 -14.300 26.076 1.00 82.50 559 ASN A C 1
ATOM 4547 O O . ASN A 1 559 ? -4.433 -14.715 27.061 1.00 82.50 559 ASN A O 1
ATOM 4551 N N . ASN A 1 560 ? -6.339 -14.555 25.918 1.00 87.06 560 ASN A N 1
ATOM 4552 C CA . ASN A 1 560 ? -7.103 -15.410 26.824 1.00 87.06 560 ASN A CA 1
ATOM 4553 C C . ASN A 1 560 ? -6.764 -16.899 26.603 1.00 87.06 560 ASN A C 1
ATOM 4555 O O . ASN A 1 560 ? -7.203 -17.501 25.621 1.00 87.06 560 ASN A O 1
ATOM 4559 N N . ASP A 1 561 ? -6.041 -17.504 27.552 1.00 86.06 561 ASP A N 1
ATOM 4560 C CA . ASP A 1 561 ? -5.628 -18.918 27.527 1.00 86.06 561 ASP A CA 1
ATOM 4561 C C . ASP A 1 561 ? -6.783 -19.904 27.276 1.00 86.06 561 ASP A C 1
ATOM 4563 O O . ASP A 1 561 ? -6.601 -20.914 26.593 1.00 86.06 561 ASP A O 1
ATOM 4567 N N . PHE A 1 562 ? -7.993 -19.620 27.774 1.00 87.56 562 PHE A N 1
ATOM 4568 C CA . PHE A 1 562 ? -9.151 -20.489 27.542 1.00 87.56 562 PHE A CA 1
ATOM 4569 C C . PHE A 1 562 ? -9.545 -20.512 26.059 1.00 87.56 562 PHE A C 1
ATOM 4571 O O . PHE A 1 562 ? -9.766 -21.580 25.490 1.00 87.56 562 PHE A O 1
ATOM 4578 N N . MET A 1 563 ? -9.571 -19.344 25.413 1.00 90.19 563 MET A N 1
ATOM 4579 C CA . MET A 1 563 ? -9.860 -19.220 23.983 1.00 90.19 563 MET A CA 1
ATOM 4580 C C . MET A 1 563 ? -8.751 -19.847 23.131 1.00 90.19 563 MET A C 1
ATOM 4582 O O . MET A 1 563 ? -9.052 -20.580 22.193 1.00 90.19 563 MET A O 1
ATOM 4586 N N . ILE A 1 564 ? -7.481 -19.634 23.492 1.00 90.81 564 ILE A N 1
ATOM 4587 C CA . ILE A 1 564 ? -6.328 -20.250 22.815 1.00 90.81 564 ILE A CA 1
ATOM 4588 C C . ILE A 1 564 ? -6.394 -21.785 22.901 1.00 90.81 564 ILE A C 1
ATOM 4590 O O . ILE A 1 564 ? -6.168 -22.476 21.905 1.00 90.81 564 ILE A O 1
ATOM 4594 N N . THR A 1 565 ? -6.773 -22.330 24.061 1.00 90.19 565 THR A N 1
ATOM 4595 C CA . THR A 1 565 ? -6.989 -23.776 24.245 1.00 90.19 565 THR A CA 1
ATOM 4596 C C . THR A 1 565 ? -8.127 -24.280 23.348 1.00 90.19 565 THR A C 1
ATOM 4598 O O . THR A 1 565 ? -7.971 -25.292 22.666 1.00 90.19 565 THR A O 1
ATOM 4601 N N . LYS A 1 566 ? -9.252 -23.551 23.270 1.00 90.75 566 LYS A N 1
ATOM 4602 C CA . LYS A 1 566 ? -10.383 -23.901 22.389 1.00 90.75 566 LYS A CA 1
ATOM 4603 C C . LYS A 1 566 ? -10.069 -23.793 20.899 1.00 90.75 566 LYS A C 1
ATOM 4605 O O . LYS A 1 566 ? -10.565 -24.615 20.134 1.00 90.75 566 LYS A O 1
ATOM 4610 N N . LEU A 1 567 ? -9.196 -22.873 20.497 1.00 92.06 567 LEU A N 1
ATOM 4611 C CA . LEU A 1 567 ? -8.671 -22.814 19.134 1.00 92.06 567 LEU A CA 1
ATOM 4612 C C . LEU A 1 567 ? -7.871 -24.085 18.795 1.00 92.06 567 LEU A C 1
ATOM 4614 O O . LEU A 1 567 ? -8.104 -24.705 17.758 1.00 92.06 567 LEU A O 1
ATOM 4618 N N . GLY A 1 568 ? -6.991 -24.528 19.697 1.00 91.31 568 GLY A N 1
ATOM 4619 C CA . GLY A 1 568 ? -6.246 -25.779 19.523 1.00 91.31 568 GLY A CA 1
ATOM 4620 C C . GLY A 1 568 ? -7.154 -27.019 19.474 1.00 91.31 568 GLY A C 1
ATOM 4621 O O . GLY A 1 568 ? -6.950 -27.899 18.641 1.00 91.31 568 GLY A O 1
ATOM 4622 N N . GLU A 1 569 ? -8.213 -27.064 20.293 1.00 90.62 569 GLU A N 1
ATOM 4623 C CA . GLU A 1 569 ? -9.247 -28.108 20.200 1.00 90.62 569 GLU A CA 1
ATOM 4624 C C . GLU A 1 569 ? -9.969 -28.107 18.841 1.00 90.62 569 GLU A C 1
ATOM 4626 O O . GLU A 1 569 ? -10.200 -29.184 18.295 1.00 90.62 569 GLU A O 1
ATOM 4631 N N . SER A 1 570 ? -10.299 -26.939 18.272 1.00 92.44 570 SER A N 1
ATOM 4632 C CA . SER A 1 570 ? -10.933 -26.872 16.945 1.00 92.44 570 SER A CA 1
ATOM 4633 C C . SER A 1 570 ? -10.001 -27.324 15.816 1.00 92.44 570 SER A C 1
ATOM 4635 O O . SER A 1 570 ? -10.436 -28.049 14.921 1.00 92.44 570 SER A O 1
ATOM 4637 N N . PHE A 1 571 ? -8.702 -27.009 15.891 1.00 92.69 571 PHE A N 1
ATOM 4638 C CA . PHE A 1 571 ? -7.713 -27.552 14.955 1.00 92.69 571 PHE A CA 1
ATOM 4639 C C . PHE A 1 571 ? -7.613 -29.082 15.046 1.00 92.69 571 PHE A C 1
ATOM 4641 O O . PHE A 1 571 ? -7.532 -29.741 14.014 1.00 92.69 571 PHE A O 1
ATOM 4648 N N . CYS A 1 572 ? -7.684 -29.673 16.245 1.00 90.38 572 CYS A N 1
ATOM 4649 C CA . CYS A 1 572 ? -7.696 -31.133 16.413 1.00 90.38 572 CYS A CA 1
ATOM 4650 C C . CYS A 1 572 ? -8.881 -31.829 15.721 1.00 90.38 572 CYS A C 1
ATOM 4652 O O . CYS A 1 572 ? -8.764 -33.009 15.390 1.00 90.38 572 CYS A O 1
ATOM 4654 N N . GLU A 1 573 ? -10.020 -31.154 15.546 1.00 89.81 573 GLU A N 1
ATOM 4655 C CA . GLU A 1 573 ? -11.163 -31.690 14.796 1.00 89.81 573 GLU A CA 1
ATOM 4656 C C . GLU A 1 573 ? -10.977 -31.469 13.287 1.00 89.81 573 GLU A C 1
ATOM 4658 O O . GLU A 1 573 ? -11.034 -32.429 12.524 1.00 89.81 573 GLU A O 1
ATOM 4663 N N . LEU A 1 574 ? -10.643 -30.246 12.862 1.00 90.69 574 LEU A N 1
ATOM 4664 C CA . LEU A 1 574 ? -10.482 -29.890 11.445 1.00 90.69 574 LEU A CA 1
ATOM 4665 C C . LEU A 1 574 ? -9.335 -30.652 10.755 1.00 90.69 574 LEU A C 1
ATOM 4667 O O . LEU A 1 574 ? -9.505 -31.183 9.659 1.00 90.69 574 LEU A O 1
ATOM 4671 N N . LEU A 1 575 ? -8.169 -30.761 11.401 1.00 90.88 575 LEU A N 1
ATOM 4672 C CA . LEU A 1 575 ? -6.982 -31.404 10.821 1.00 90.88 575 LEU A CA 1
ATOM 4673 C C . LEU A 1 575 ? -7.110 -32.933 10.686 1.00 90.88 575 LEU A C 1
ATOM 4675 O O . LEU A 1 575 ? -6.252 -33.544 10.055 1.00 90.88 575 LEU A O 1
ATOM 4679 N N . ARG A 1 576 ? -8.142 -33.568 11.257 1.00 88.12 576 ARG A N 1
ATOM 4680 C CA . ARG A 1 576 ? -8.413 -35.001 11.024 1.00 88.12 576 ARG A CA 1
ATOM 4681 C C . ARG A 1 576 ? -9.101 -35.257 9.689 1.00 88.12 576 ARG A C 1
ATOM 4683 O O . ARG A 1 576 ? -8.836 -36.285 9.077 1.00 88.12 576 ARG A O 1
ATOM 4690 N N . GLU A 1 577 ? -9.957 -34.334 9.260 1.00 88.88 577 GLU A N 1
ATOM 4691 C CA . GLU A 1 577 ? -10.748 -34.464 8.031 1.00 88.88 577 GLU A CA 1
ATOM 4692 C C . GLU A 1 577 ? -9.992 -33.943 6.797 1.00 88.88 577 GLU A C 1
ATOM 4694 O O . GLU A 1 577 ? -10.197 -34.422 5.684 1.00 88.88 577 GLU A O 1
ATOM 4699 N N . ILE A 1 578 ? -9.092 -32.968 6.978 1.00 89.12 578 ILE A N 1
ATOM 4700 C CA . ILE A 1 578 ? -8.343 -32.353 5.874 1.00 89.12 578 ILE A CA 1
ATOM 4701 C C . ILE A 1 578 ? -7.113 -33.215 5.523 1.00 89.12 578 ILE A C 1
ATOM 4703 O O . ILE A 1 578 ? -6.237 -33.386 6.376 1.00 89.12 578 ILE A O 1
ATOM 4707 N N . PRO A 1 579 ? -6.974 -33.732 4.286 1.00 87.69 579 PRO A N 1
ATOM 4708 C CA . PRO A 1 579 ? -5.808 -34.514 3.867 1.00 87.69 579 PRO A CA 1
ATOM 4709 C C . PRO A 1 579 ? -4.578 -33.633 3.589 1.00 87.69 579 PRO A C 1
ATOM 4711 O O . PRO A 1 579 ? -4.703 -32.436 3.343 1.00 87.69 579 PRO A O 1
ATOM 4714 N N . ALA A 1 580 ? -3.393 -34.251 3.564 1.00 89.25 580 ALA A N 1
ATOM 4715 C CA . ALA A 1 580 ? -2.125 -33.625 3.164 1.00 89.25 580 ALA A CA 1
ATOM 4716 C C . ALA A 1 580 ? -1.761 -32.355 3.978 1.00 89.25 580 ALA A C 1
ATOM 4718 O O . ALA A 1 580 ? -1.983 -32.317 5.193 1.00 89.25 580 ALA A O 1
ATOM 4719 N N . GLY A 1 581 ? -1.104 -31.367 3.364 1.00 90.69 581 GLY A N 1
ATOM 4720 C CA . GLY A 1 581 ? -0.572 -30.183 4.040 1.00 90.69 581 GLY A CA 1
ATOM 4721 C C . GLY A 1 581 ? -1.634 -29.176 4.484 1.00 90.69 581 GLY A C 1
ATOM 4722 O O . GLY A 1 581 ? -2.627 -28.938 3.796 1.00 90.69 581 GLY A O 1
ATOM 4723 N N . CYS A 1 582 ? -1.415 -28.556 5.641 1.00 92.81 582 CYS A N 1
ATOM 4724 C CA . CYS A 1 582 ? -2.232 -27.467 6.180 1.00 92.81 582 CYS A CA 1
ATOM 4725 C C . CYS A 1 582 ? -1.328 -26.334 6.678 1.00 92.81 582 CYS A C 1
ATOM 4727 O O . CYS A 1 582 ? -0.273 -26.605 7.255 1.00 92.81 582 CYS A O 1
ATOM 4729 N N . VAL A 1 583 ? -1.753 -25.079 6.523 1.00 93.38 583 VAL A N 1
ATOM 4730 C CA . VAL A 1 583 ? -0.994 -23.896 6.967 1.00 93.38 583 VAL A CA 1
ATOM 4731 C C . VAL A 1 583 ? -1.877 -23.013 7.847 1.00 93.38 583 VAL A C 1
ATOM 4733 O O . VAL A 1 583 ? -3.026 -22.763 7.502 1.00 93.38 583 VAL A O 1
ATOM 4736 N N . ALA A 1 584 ? -1.364 -22.528 8.978 1.00 93.69 584 ALA A N 1
ATOM 4737 C CA . ALA A 1 584 ? -2.030 -21.529 9.811 1.00 93.69 584 ALA A CA 1
ATOM 4738 C C . ALA A 1 584 ? -1.142 -20.297 9.999 1.00 93.69 584 ALA A C 1
ATOM 4740 O O . ALA A 1 584 ? -0.014 -20.404 10.488 1.00 93.69 584 ALA A O 1
ATOM 4741 N N . PHE A 1 585 ? -1.672 -19.127 9.650 1.00 92.31 585 PHE A N 1
ATOM 4742 C CA . PHE A 1 585 ? -1.000 -17.843 9.783 1.00 92.31 585 PHE A CA 1
ATOM 4743 C C . PHE A 1 585 ? -1.499 -17.080 11.014 1.00 92.31 585 PHE A C 1
ATOM 4745 O O . PHE A 1 585 ? -2.699 -16.878 11.205 1.00 92.31 585 PHE A O 1
ATOM 4752 N N . PHE A 1 586 ? -0.557 -16.627 11.841 1.00 90.25 586 PHE A N 1
ATOM 4753 C CA . PHE A 1 586 ? -0.808 -15.851 13.058 1.00 90.25 586 PHE A CA 1
ATOM 4754 C C . PHE A 1 586 ? -0.388 -14.381 12.879 1.00 90.25 586 PHE A C 1
ATOM 4756 O O . PHE A 1 586 ? 0.554 -14.111 12.133 1.00 90.25 586 PHE A O 1
ATOM 4763 N N . PRO A 1 587 ? -0.971 -13.409 13.609 1.00 84.44 587 PRO A N 1
ATOM 4764 C CA . PRO A 1 587 ? -0.674 -11.987 13.393 1.00 84.44 587 PRO A CA 1
ATOM 4765 C C . PRO A 1 587 ? 0.726 -11.543 13.847 1.00 84.44 587 PRO A C 1
ATOM 4767 O O . PRO A 1 587 ? 1.158 -10.441 13.531 1.00 84.44 587 PRO A O 1
ATOM 4770 N N . SER A 1 588 ? 1.430 -12.338 14.664 1.00 83.38 588 SER A N 1
ATOM 4771 C CA . SER A 1 588 ? 2.805 -12.026 15.087 1.00 83.38 588 SER A CA 1
ATOM 4772 C C . SER A 1 588 ? 3.539 -13.235 15.675 1.00 83.38 588 SER A C 1
ATOM 4774 O O . SER A 1 588 ? 2.933 -14.105 16.300 1.00 83.38 588 SER A O 1
ATOM 4776 N N . TYR A 1 589 ? 4.872 -13.225 15.579 1.00 84.62 589 TYR A N 1
ATOM 4777 C CA . TYR A 1 589 ? 5.756 -14.208 16.224 1.00 84.62 589 TYR A CA 1
ATOM 4778 C C . TYR A 1 589 ? 5.606 -14.262 17.753 1.00 84.62 589 TYR A C 1
ATOM 4780 O O . TYR A 1 589 ? 5.752 -15.330 18.348 1.00 84.62 589 TYR A O 1
ATOM 4788 N N . SER A 1 590 ? 5.331 -13.127 18.406 1.00 84.00 590 SER A N 1
ATOM 4789 C CA . SER A 1 590 ? 5.101 -13.082 19.855 1.00 84.00 590 SER A CA 1
ATOM 4790 C C . SER A 1 590 ? 3.799 -13.783 20.233 1.00 84.00 590 SER A C 1
ATOM 4792 O O . SER A 1 590 ? 3.793 -14.565 21.180 1.00 84.00 590 SER A O 1
ATOM 4794 N N . TYR A 1 591 ? 2.730 -13.576 19.460 1.00 86.88 591 TYR A N 1
ATOM 4795 C CA . TYR A 1 591 ? 1.464 -14.274 19.671 1.00 86.88 591 TYR A CA 1
ATOM 4796 C C . TYR A 1 591 ? 1.575 -15.775 19.373 1.00 86.88 591 TYR A C 1
ATOM 4798 O O . TYR A 1 591 ? 1.159 -16.583 20.196 1.00 86.88 591 TYR A O 1
ATOM 4806 N N . LEU A 1 592 ? 2.229 -16.165 18.270 1.00 89.19 592 LEU A N 1
ATOM 4807 C CA . LEU A 1 592 ? 2.505 -17.573 17.956 1.00 89.19 592 LEU A CA 1
ATOM 4808 C C . LEU A 1 592 ? 3.275 -18.271 19.094 1.00 89.19 592 LEU A C 1
ATOM 4810 O O . LEU A 1 592 ? 2.928 -19.380 19.493 1.00 89.19 592 LEU A O 1
ATOM 4814 N N . SER A 1 593 ? 4.275 -17.598 19.672 1.00 88.88 593 SER A N 1
ATOM 4815 C CA . SER A 1 593 ? 5.043 -18.126 20.809 1.00 88.88 593 SER A CA 1
ATOM 4816 C C . SER A 1 593 ? 4.173 -18.332 22.057 1.00 88.88 593 SER A C 1
ATOM 4818 O O . SER A 1 593 ? 4.283 -19.367 22.712 1.00 88.88 593 SER A O 1
ATOM 4820 N N . GLN A 1 594 ? 3.277 -17.386 22.361 1.00 87.75 594 GLN A N 1
ATOM 4821 C CA . GLN A 1 594 ? 2.323 -17.488 23.474 1.00 87.75 594 GLN A CA 1
ATOM 4822 C C . GLN A 1 594 ? 1.297 -18.609 23.257 1.00 87.75 594 GLN A C 1
ATOM 4824 O O . GLN A 1 594 ? 1.035 -19.387 24.173 1.00 87.75 594 GLN A O 1
ATOM 4829 N N . VAL A 1 595 ? 0.762 -18.738 22.037 1.00 90.62 595 VAL A N 1
ATOM 4830 C CA . VAL A 1 595 ? -0.162 -19.817 21.654 1.00 90.62 595 VAL A CA 1
ATOM 4831 C C . VAL A 1 595 ? 0.493 -21.185 21.842 1.00 90.62 595 VAL A C 1
ATOM 4833 O O . VAL A 1 595 ? -0.085 -22.058 22.484 1.00 90.62 595 VAL A O 1
ATOM 4836 N N . LEU A 1 596 ? 1.733 -21.353 21.375 1.00 90.75 596 LEU A N 1
ATOM 4837 C CA . LEU A 1 596 ? 2.502 -22.588 21.549 1.00 90.75 596 LEU A CA 1
ATOM 4838 C C . LEU A 1 596 ? 2.805 -22.908 23.017 1.00 90.75 596 LEU A C 1
ATOM 4840 O O . LEU A 1 596 ? 2.759 -24.073 23.414 1.00 90.75 596 LEU A O 1
ATOM 4844 N N . GLU A 1 597 ? 3.103 -21.900 23.838 1.00 90.62 597 GLU A N 1
ATOM 4845 C CA . GLU A 1 597 ? 3.302 -22.092 25.276 1.00 90.62 597 GLU A CA 1
ATOM 4846 C C . GLU A 1 597 ? 2.001 -22.536 25.968 1.00 90.62 597 GLU A C 1
ATOM 4848 O O . GLU A 1 597 ? 2.017 -23.462 26.782 1.00 90.62 597 GLU A O 1
ATOM 4853 N N . SER A 1 598 ? 0.864 -21.936 25.604 1.00 90.31 598 SER A N 1
ATOM 4854 C CA . SER A 1 598 ? -0.461 -22.283 26.133 1.00 90.31 598 SER A CA 1
ATOM 4855 C C . SER A 1 598 ? -0.919 -23.685 25.690 1.00 90.31 598 SER A C 1
ATOM 4857 O O . SER A 1 598 ? -1.387 -24.482 26.509 1.00 90.31 598 SER A O 1
ATOM 4859 N N . TRP A 1 599 ? -0.686 -24.066 24.427 1.00 93.25 599 TRP A N 1
ATOM 4860 C CA . TRP A 1 599 ? -0.980 -25.412 23.913 1.00 93.25 599 TRP A CA 1
ATOM 4861 C C . TRP A 1 599 ? -0.130 -26.511 24.562 1.00 93.25 599 TRP A C 1
ATOM 4863 O O . TRP A 1 599 ? -0.643 -27.602 24.808 1.00 93.25 599 TRP A O 1
ATOM 4873 N N . ARG A 1 600 ? 1.137 -26.232 24.898 1.00 92.00 600 ARG A N 1
ATOM 4874 C CA . ARG A 1 600 ? 1.996 -27.161 25.661 1.00 92.00 600 ARG A CA 1
ATOM 4875 C C . ARG A 1 600 ? 1.577 -27.270 27.127 1.00 92.00 600 ARG A C 1
ATOM 4877 O O . ARG A 1 600 ? 1.602 -28.355 27.694 1.00 92.00 600 ARG A O 1
ATOM 4884 N N . LYS A 1 601 ? 1.145 -26.169 27.754 1.00 89.69 601 LYS A N 1
ATOM 4885 C CA . LYS A 1 601 ? 0.605 -26.186 29.131 1.00 89.69 601 LYS A CA 1
ATOM 4886 C C . LYS A 1 601 ? -0.708 -26.968 29.249 1.00 89.69 601 LYS A C 1
ATOM 4888 O O . LYS A 1 601 ? -0.976 -27.534 30.304 1.00 89.69 601 LYS A O 1
ATOM 4893 N N . SER A 1 602 ? -1.519 -26.984 28.192 1.00 88.38 602 SER A N 1
ATOM 4894 C CA . SER A 1 602 ? -2.831 -27.646 28.157 1.00 88.38 602 SER A CA 1
ATOM 4895 C C . SER A 1 602 ? -2.810 -29.084 27.612 1.00 88.38 602 SER A C 1
ATOM 4897 O O . SER A 1 602 ? -3.829 -29.765 27.701 1.00 88.38 602 SER A O 1
ATOM 4899 N N . GLY A 1 603 ? -1.684 -29.567 27.070 1.00 88.31 603 GLY A N 1
ATOM 4900 C CA . GLY A 1 603 ? -1.578 -30.894 26.436 1.00 88.31 603 GLY A CA 1
ATOM 4901 C C . GLY A 1 603 ? -2.179 -30.976 25.022 1.00 88.31 603 GLY A C 1
ATOM 4902 O O . GLY A 1 603 ? -2.307 -32.056 24.436 1.00 88.31 603 GLY A O 1
ATOM 4903 N N . VAL A 1 604 ? -2.594 -29.834 24.465 1.00 90.75 604 VAL A N 1
ATOM 4904 C CA . VAL A 1 604 ? -3.192 -29.752 23.127 1.00 90.75 604 VAL A CA 1
ATOM 4905 C C . VAL A 1 604 ? -2.119 -29.844 22.042 1.00 90.75 604 VAL A C 1
ATOM 4907 O O . VAL A 1 604 ? -2.381 -30.415 20.987 1.00 90.75 604 VAL A O 1
ATOM 4910 N N . TYR A 1 605 ? -0.900 -29.360 22.308 1.00 91.75 605 TYR A N 1
ATOM 4911 C CA . TYR A 1 605 ? 0.220 -29.420 21.362 1.00 91.75 605 TYR A CA 1
ATOM 4912 C C . TYR A 1 605 ? 0.571 -30.866 20.982 1.00 91.75 605 TYR A C 1
ATOM 4914 O O . TYR A 1 605 ? 0.666 -31.195 19.804 1.00 91.75 605 TYR A O 1
ATOM 4922 N N . GLU A 1 606 ? 0.688 -31.748 21.974 1.00 91.19 606 GLU A N 1
ATOM 4923 C CA . GLU A 1 606 ? 0.965 -33.174 21.794 1.00 91.19 606 GLU A CA 1
ATOM 4924 C C . GLU A 1 606 ? -0.184 -33.872 21.052 1.00 91.19 606 GLU A C 1
ATOM 4926 O O . GLU A 1 606 ? 0.042 -34.732 20.202 1.00 91.19 606 GLU A O 1
ATOM 4931 N N . THR A 1 607 ? -1.428 -33.467 21.326 1.00 88.62 607 THR A N 1
ATOM 4932 C CA . THR A 1 607 ? -2.605 -33.993 20.622 1.00 88.62 607 THR A CA 1
ATOM 4933 C C . THR A 1 607 ? -2.582 -33.595 19.143 1.00 88.62 607 THR A C 1
ATOM 4935 O O . THR A 1 607 ? -2.783 -34.454 18.286 1.00 88.62 607 THR A O 1
ATOM 4938 N N . LEU A 1 608 ? -2.277 -32.331 18.829 1.00 89.38 608 LEU A N 1
ATOM 4939 C CA . LEU A 1 608 ? -2.139 -31.841 17.454 1.00 89.38 608 LEU A CA 1
ATOM 4940 C C . LEU A 1 608 ? -1.006 -32.560 16.706 1.00 89.38 608 LEU A C 1
ATOM 4942 O O . LEU A 1 608 ? -1.244 -33.057 15.608 1.00 89.38 608 LEU A O 1
ATOM 4946 N N . ASP A 1 609 ? 0.176 -32.696 17.318 1.00 89.75 609 ASP A N 1
ATOM 4947 C CA . ASP A 1 609 ? 1.353 -33.323 16.693 1.00 89.75 609 ASP A CA 1
ATOM 4948 C C . ASP A 1 609 ? 1.137 -34.816 16.370 1.00 89.75 609 ASP A C 1
ATOM 4950 O O . ASP A 1 609 ? 1.651 -35.325 15.373 1.00 89.75 609 ASP A O 1
ATOM 4954 N N . THR A 1 610 ? 0.296 -35.520 17.145 1.00 87.00 610 THR A N 1
ATOM 4955 C CA . THR A 1 610 ? -0.125 -36.899 16.809 1.00 87.00 610 THR A CA 1
ATOM 4956 C C . THR A 1 610 ? -1.135 -36.994 15.659 1.00 87.00 610 THR A C 1
ATOM 4958 O O . THR A 1 610 ? -1.237 -38.056 15.038 1.00 87.00 610 THR A O 1
ATOM 4961 N N . VAL A 1 611 ? -1.878 -35.919 15.365 1.00 86.94 611 VAL A N 1
ATOM 4962 C CA . VAL A 1 611 ? -2.814 -35.841 14.228 1.00 86.94 611 VAL A CA 1
ATOM 4963 C C . VAL A 1 611 ? -2.060 -35.461 12.951 1.00 86.94 611 VAL A C 1
ATOM 4965 O O . VAL A 1 611 ? -2.134 -36.196 11.967 1.00 86.94 611 VAL A O 1
ATOM 4968 N N . LYS A 1 612 ? -1.293 -34.364 12.987 1.00 89.81 612 LYS A N 1
ATOM 4969 C CA . LYS A 1 612 ? -0.363 -33.934 11.932 1.00 89.81 612 LYS A CA 1
ATOM 4970 C C . LYS A 1 612 ? 0.909 -33.385 12.566 1.00 89.81 612 LYS A C 1
ATOM 4972 O O . LYS A 1 612 ? 0.829 -32.524 13.437 1.00 89.81 612 LYS A O 1
ATOM 4977 N N . LYS A 1 613 ? 2.072 -33.800 12.057 1.00 89.88 613 LYS A N 1
ATOM 4978 C CA . LYS A 1 613 ? 3.374 -33.305 12.525 1.00 89.88 613 LYS A CA 1
ATOM 4979 C C . LYS A 1 613 ? 3.456 -31.781 12.380 1.00 89.88 613 LYS A C 1
ATOM 4981 O O . LYS A 1 613 ? 3.218 -31.255 11.287 1.00 89.88 613 LYS A O 1
ATOM 4986 N N . ILE A 1 614 ? 3.806 -31.090 13.463 1.00 91.44 614 ILE A N 1
ATOM 4987 C CA . ILE A 1 614 ? 3.830 -29.624 13.520 1.00 91.44 614 ILE A CA 1
ATOM 4988 C C . ILE A 1 614 ? 5.198 -29.082 13.096 1.00 91.44 614 ILE A C 1
ATOM 4990 O O . ILE A 1 614 ? 6.239 -29.448 13.642 1.00 91.44 614 ILE A O 1
ATOM 4994 N N . PHE A 1 615 ? 5.176 -28.122 12.175 1.00 90.81 615 PHE A N 1
ATOM 4995 C CA . PHE A 1 615 ? 6.307 -27.269 11.820 1.00 90.81 615 PHE A CA 1
ATOM 4996 C C . PHE A 1 615 ? 6.010 -25.827 12.237 1.00 90.81 615 PHE A C 1
ATOM 4998 O O . PHE A 1 615 ? 4.855 -25.407 12.301 1.00 90.81 615 PHE A O 1
ATOM 5005 N N . THR A 1 616 ? 7.041 -25.053 12.572 1.00 87.38 616 THR A N 1
ATOM 5006 C CA . THR A 1 616 ? 6.865 -23.697 13.114 1.00 87.38 616 THR A CA 1
ATOM 5007 C C . THR A 1 616 ? 7.919 -22.752 12.564 1.00 87.38 616 THR A C 1
ATOM 5009 O O . THR A 1 616 ? 9.117 -23.017 12.682 1.00 87.38 616 THR A O 1
ATOM 5012 N N . GLU A 1 617 ? 7.474 -21.625 12.017 1.00 84.56 617 GLU A N 1
ATOM 5013 C CA . GLU A 1 617 ? 8.343 -20.529 11.603 1.00 84.56 617 GLU A CA 1
ATOM 5014 C C . GLU A 1 617 ? 9.050 -19.898 12.813 1.00 84.56 617 GLU A C 1
ATOM 5016 O O . GLU A 1 617 ? 8.440 -19.603 13.842 1.00 84.56 617 GLU A O 1
ATOM 5021 N N . SER A 1 618 ? 10.354 -19.656 12.687 1.00 77.94 618 SER A N 1
ATOM 5022 C CA . SER A 1 618 ? 11.160 -18.973 13.699 1.00 77.94 618 SER A CA 1
ATOM 5023 C C . SER A 1 618 ? 12.019 -17.900 13.043 1.00 77.94 618 SER A C 1
ATOM 5025 O O . SER A 1 618 ? 12.480 -18.072 11.917 1.00 77.94 618 SER A O 1
ATOM 5027 N N . LYS A 1 619 ? 12.267 -16.801 13.762 1.00 68.38 619 LYS A N 1
ATOM 5028 C CA . LYS A 1 619 ? 13.096 -15.690 13.269 1.00 68.38 619 LYS A CA 1
ATOM 5029 C C . LYS A 1 619 ? 14.556 -16.092 13.033 1.00 68.38 619 LYS A C 1
ATOM 5031 O O . LYS A 1 619 ? 15.177 -15.558 12.115 1.00 68.38 619 LYS A O 1
ATOM 5036 N N . ASP A 1 620 ? 15.062 -17.029 13.838 1.00 63.59 620 ASP A N 1
ATOM 5037 C CA . ASP A 1 620 ? 16.489 -17.372 13.913 1.00 63.59 620 ASP A CA 1
ATOM 5038 C C . ASP A 1 620 ? 16.872 -18.635 13.122 1.00 63.59 620 ASP A C 1
ATOM 5040 O O . ASP A 1 620 ? 18.055 -18.881 12.888 1.00 63.59 620 ASP A O 1
ATOM 5044 N N . LYS A 1 621 ? 15.892 -19.457 12.717 1.00 63.44 621 LYS A N 1
ATOM 5045 C CA . LYS A 1 621 ? 16.132 -20.665 11.910 1.00 63.44 621 LYS A CA 1
ATOM 5046 C C . LYS A 1 621 ? 16.156 -20.350 10.415 1.00 63.44 621 LYS A C 1
ATOM 5048 O O . LYS A 1 621 ? 15.535 -19.388 9.959 1.00 63.44 621 LYS A O 1
ATOM 5053 N N . SER A 1 622 ? 16.822 -21.211 9.645 1.00 66.25 622 SER A N 1
ATOM 5054 C CA . SER A 1 622 ? 16.672 -21.210 8.193 1.00 66.25 622 SER A CA 1
ATOM 5055 C C . SER A 1 622 ? 15.236 -21.588 7.822 1.00 66.25 622 SER A C 1
ATOM 5057 O O . SER A 1 622 ? 14.691 -22.605 8.265 1.00 66.25 622 SER A O 1
ATOM 5059 N N . VAL A 1 623 ? 14.611 -20.734 7.019 1.00 69.94 623 VAL A N 1
ATOM 5060 C CA . VAL A 1 623 ? 13.237 -20.930 6.548 1.00 69.94 623 VAL A CA 1
ATOM 5061 C C . VAL A 1 623 ? 13.191 -22.035 5.497 1.00 69.94 623 VAL A C 1
ATOM 5063 O O . VAL A 1 623 ? 12.292 -22.873 5.532 1.00 69.94 623 VAL A O 1
ATOM 5066 N N . ASP A 1 624 ? 14.214 -22.098 4.646 1.00 71.88 624 ASP A N 1
ATOM 5067 C CA . ASP A 1 624 ? 14.332 -23.073 3.562 1.00 71.88 624 ASP A CA 1
ATOM 5068 C C . ASP A 1 624 ? 14.474 -24.507 4.093 1.00 71.88 624 ASP A C 1
ATOM 5070 O O . ASP A 1 624 ? 13.890 -25.433 3.532 1.00 71.88 624 ASP A O 1
ATOM 5074 N N . GLU A 1 625 ? 15.173 -24.695 5.221 1.00 79.19 625 GLU A N 1
ATOM 5075 C CA . GLU A 1 625 ? 15.248 -25.983 5.930 1.00 79.19 625 GLU A CA 1
ATOM 5076 C C . GLU A 1 625 ? 13.859 -26.417 6.418 1.00 79.19 625 GLU A C 1
ATOM 5078 O O . GLU A 1 625 ? 13.408 -27.522 6.125 1.00 79.19 625 GLU A O 1
ATOM 5083 N N . THR A 1 626 ? 13.143 -25.513 7.096 1.00 82.69 626 THR A N 1
ATOM 5084 C CA . THR A 1 626 ? 11.812 -25.792 7.664 1.00 82.69 626 THR A CA 1
ATOM 5085 C C . THR A 1 626 ? 10.787 -26.108 6.568 1.00 82.69 626 THR A C 1
ATOM 5087 O O . THR A 1 626 ? 9.995 -27.039 6.711 1.00 82.69 626 THR A O 1
ATOM 5090 N N . LEU A 1 627 ? 10.823 -25.375 5.448 1.00 83.19 627 LEU A N 1
ATOM 5091 C CA . LEU A 1 627 ? 9.970 -25.636 4.288 1.00 83.19 627 LEU A CA 1
ATOM 5092 C C . LEU A 1 627 ? 10.334 -26.959 3.597 1.00 83.19 627 LEU A C 1
ATOM 5094 O O . LEU A 1 627 ? 9.440 -27.693 3.182 1.00 83.19 627 LEU A O 1
ATOM 5098 N N . SER A 1 628 ? 11.624 -27.282 3.480 1.00 83.44 628 SER A N 1
ATOM 5099 C CA . SER A 1 628 ? 12.080 -28.531 2.858 1.00 83.44 628 SER A CA 1
ATOM 5100 C C . SER A 1 628 ? 11.667 -29.756 3.677 1.00 83.44 628 SER A C 1
ATOM 5102 O O . SER A 1 628 ? 11.167 -30.724 3.108 1.00 83.44 628 SER A O 1
ATOM 5104 N N . GLU A 1 629 ? 11.793 -29.703 5.007 1.00 85.62 629 GLU A N 1
ATOM 5105 C CA . GLU A 1 629 ? 11.300 -30.764 5.896 1.00 85.62 629 GLU A CA 1
ATOM 5106 C C . GLU A 1 629 ? 9.770 -30.913 5.832 1.00 85.62 629 GLU A C 1
ATOM 5108 O O . GLU A 1 629 ? 9.259 -32.038 5.848 1.00 85.62 629 GLU A O 1
ATOM 5113 N N . PHE A 1 630 ? 9.032 -29.801 5.731 1.00 87.62 630 PHE A N 1
ATOM 5114 C CA . PHE A 1 630 ? 7.575 -29.798 5.560 1.00 87.62 630 PHE A CA 1
ATOM 5115 C C . PHE A 1 630 ? 7.159 -30.460 4.236 1.00 87.62 630 PHE A C 1
ATOM 5117 O O . PHE A 1 630 ? 6.342 -31.382 4.254 1.00 87.62 630 PHE A O 1
ATOM 5124 N N . LYS A 1 631 ? 7.781 -30.068 3.111 1.00 86.25 631 LYS A N 1
ATOM 5125 C CA . LYS A 1 631 ? 7.556 -30.671 1.783 1.00 86.25 631 LYS A CA 1
ATOM 5126 C C . LYS A 1 631 ? 7.846 -32.172 1.786 1.00 86.25 631 LYS A C 1
ATOM 5128 O O . LYS A 1 631 ? 6.955 -32.957 1.476 1.00 86.25 631 LYS A O 1
ATOM 5133 N N . GLN A 1 632 ? 9.031 -32.581 2.249 1.00 85.62 632 GLN A N 1
ATOM 5134 C CA . GLN A 1 632 ? 9.400 -34.000 2.344 1.00 85.62 632 GLN A CA 1
ATOM 5135 C C . GLN A 1 632 ? 8.436 -34.803 3.226 1.00 85.62 632 GLN A C 1
ATOM 5137 O O . GLN A 1 632 ? 8.126 -35.944 2.908 1.00 85.62 632 GLN A O 1
ATOM 5142 N N . THR A 1 633 ? 7.934 -34.224 4.323 1.00 86.00 633 THR A N 1
ATOM 5143 C CA . THR A 1 633 ? 6.973 -34.914 5.203 1.00 86.00 633 THR A CA 1
ATOM 5144 C C . THR A 1 633 ? 5.630 -35.168 4.508 1.00 86.00 633 THR A C 1
ATOM 5146 O O . THR A 1 633 ? 4.979 -36.160 4.818 1.00 86.00 633 THR A O 1
ATOM 5149 N N . ILE A 1 634 ? 5.214 -34.307 3.574 1.00 85.50 634 ILE A N 1
ATOM 5150 C CA . ILE A 1 634 ? 3.977 -34.484 2.796 1.00 85.50 634 ILE A CA 1
ATOM 5151 C C . ILE A 1 634 ? 4.205 -35.450 1.624 1.00 85.50 634 ILE A C 1
ATOM 5153 O O . ILE A 1 634 ? 3.387 -36.338 1.405 1.00 85.50 634 ILE A O 1
ATOM 5157 N N . GLU A 1 635 ? 5.324 -35.318 0.908 1.00 82.44 635 GLU A N 1
ATOM 5158 C CA . GLU A 1 635 ? 5.671 -36.161 -0.249 1.00 82.44 635 GLU A CA 1
ATOM 5159 C C . GLU A 1 635 ? 5.953 -37.628 0.122 1.00 82.44 635 GLU A C 1
ATOM 5161 O O . GLU A 1 635 ? 5.693 -38.523 -0.679 1.00 82.44 635 GLU A O 1
ATOM 5166 N N . LEU A 1 636 ? 6.480 -37.888 1.326 1.00 77.69 636 LEU A N 1
ATOM 5167 C CA . LEU A 1 636 ? 6.826 -39.234 1.810 1.00 77.69 636 LEU A CA 1
ATOM 5168 C C . LEU A 1 636 ? 5.688 -39.939 2.574 1.00 77.69 636 LEU A C 1
ATOM 5170 O O . LEU A 1 636 ? 5.899 -41.041 3.085 1.00 77.69 636 LEU A O 1
ATOM 5174 N N . ASP A 1 637 ? 4.511 -39.323 2.714 1.00 73.81 637 ASP A N 1
ATOM 5175 C CA . ASP A 1 637 ? 3.414 -39.885 3.507 1.00 73.81 637 ASP A CA 1
ATOM 5176 C C . ASP A 1 637 ? 2.369 -40.622 2.657 1.00 73.81 637 ASP A C 1
ATOM 5178 O O . ASP A 1 637 ? 1.331 -40.074 2.275 1.00 73.81 637 ASP A O 1
ATOM 5182 N N . ASP A 1 638 ? 2.606 -41.924 2.473 1.00 62.97 638 ASP A N 1
ATOM 5183 C CA . ASP A 1 638 ? 1.688 -42.872 1.823 1.00 62.97 638 ASP A CA 1
ATOM 5184 C C . ASP A 1 638 ? 0.253 -42.864 2.405 1.00 62.97 638 ASP A C 1
ATOM 5186 O O . ASP A 1 638 ? -0.684 -43.303 1.738 1.00 62.97 638 ASP A O 1
ATOM 5190 N N . ASN A 1 639 ? 0.045 -42.381 3.641 1.00 67.50 639 ASN A N 1
ATOM 5191 C CA . ASN A 1 639 ? -1.277 -42.325 4.280 1.00 67.50 639 ASN A CA 1
ATOM 5192 C C . ASN A 1 639 ? -1.984 -40.963 4.134 1.00 67.50 639 ASN A C 1
ATOM 5194 O O . ASN A 1 639 ? -3.100 -40.818 4.638 1.00 67.50 639 ASN A O 1
ATOM 5198 N N . ARG A 1 640 ? -1.356 -39.959 3.499 1.00 68.12 640 ARG A N 1
ATOM 5199 C CA . ARG A 1 640 ? -1.848 -38.567 3.366 1.00 68.12 640 ARG A CA 1
ATOM 5200 C C . ARG A 1 640 ? -2.302 -37.905 4.682 1.00 68.12 640 ARG A C 1
ATOM 5202 O O . ARG A 1 640 ? -3.109 -36.970 4.646 1.00 68.12 640 ARG A O 1
ATOM 5209 N N . LYS A 1 641 ? -1.761 -38.316 5.837 1.00 72.62 641 LYS A N 1
ATOM 5210 C CA . LYS A 1 641 ? -1.910 -37.575 7.103 1.00 72.62 641 LYS A CA 1
ATOM 5211 C C . LYS A 1 641 ? -1.311 -36.178 6.973 1.00 72.62 641 LYS A C 1
ATOM 5213 O O . LYS A 1 641 ? -1.915 -35.226 7.450 1.00 72.62 641 LYS A O 1
ATOM 5218 N N . GLY A 1 642 ? -0.180 -36.043 6.284 1.00 84.62 642 GLY A N 1
ATOM 5219 C CA . GLY A 1 642 ? 0.475 -34.773 5.990 1.00 84.62 642 GLY A CA 1
ATOM 5220 C C . GLY A 1 642 ? 1.005 -34.040 7.226 1.00 84.62 642 GLY A C 1
ATOM 5221 O O . GLY A 1 642 ? 1.262 -34.627 8.280 1.00 84.62 642 GLY A O 1
ATOM 5222 N N . ALA A 1 643 ? 1.192 -32.729 7.082 1.00 91.00 643 ALA A N 1
ATOM 5223 C CA . ALA A 1 643 ? 1.863 -31.880 8.061 1.00 91.00 643 ALA A CA 1
ATOM 5224 C C . ALA A 1 643 ? 1.098 -30.571 8.304 1.00 91.00 643 ALA A C 1
ATOM 5226 O O . ALA A 1 643 ? 0.316 -30.131 7.459 1.00 91.00 643 ALA A O 1
ATOM 5227 N N . PHE A 1 644 ? 1.341 -29.938 9.454 1.00 92.94 644 PHE A N 1
ATOM 5228 C CA . PHE A 1 644 ? 0.731 -28.663 9.829 1.00 92.94 644 PHE A CA 1
ATOM 5229 C C . PHE A 1 644 ? 1.803 -27.593 10.054 1.00 92.94 644 PHE A C 1
ATOM 5231 O O . PHE A 1 644 ? 2.643 -27.723 10.943 1.00 92.94 644 PHE A O 1
ATOM 5238 N N . LEU A 1 645 ? 1.790 -26.540 9.237 1.00 92.62 645 LEU A N 1
ATOM 5239 C CA . LEU A 1 645 ? 2.749 -25.440 9.294 1.00 92.62 645 LEU A CA 1
ATOM 5240 C C . LEU A 1 645 ? 2.153 -24.233 10.022 1.00 92.62 645 LEU A C 1
ATOM 5242 O O . LEU A 1 645 ? 1.161 -23.660 9.580 1.00 92.62 645 LEU A O 1
ATOM 5246 N N . LEU A 1 646 ? 2.793 -23.812 11.110 1.00 92.94 646 LEU A N 1
ATOM 5247 C CA . LEU A 1 646 ? 2.463 -22.590 11.840 1.00 92.94 646 LEU A CA 1
ATOM 5248 C C . LEU A 1 646 ? 3.401 -21.462 11.390 1.00 92.94 646 LEU A C 1
ATOM 5250 O O . LEU A 1 646 ? 4.613 -21.533 11.612 1.00 92.94 646 LEU A O 1
ATOM 5254 N N . SER A 1 647 ? 2.842 -20.427 10.771 1.00 90.56 647 SER A N 1
ATOM 5255 C CA . SER A 1 647 ? 3.557 -19.288 10.185 1.00 90.56 647 SER A CA 1
ATOM 5256 C C . SER A 1 647 ? 2.977 -17.957 10.684 1.00 90.56 647 SER A C 1
ATOM 5258 O O . SER A 1 647 ? 1.986 -17.921 11.418 1.00 90.56 647 SER A O 1
ATOM 5260 N N . VAL A 1 648 ? 3.614 -16.841 10.338 1.00 87.62 648 VAL A N 1
ATOM 5261 C CA . VAL A 1 648 ? 3.207 -15.487 10.724 1.00 87.62 648 VAL A CA 1
ATOM 5262 C C . VAL A 1 648 ? 2.864 -14.671 9.477 1.00 87.62 648 VAL A C 1
ATOM 5264 O O . VAL A 1 648 ? 3.599 -14.719 8.495 1.00 87.62 648 VAL A O 1
ATOM 5267 N N . VAL A 1 649 ? 1.776 -13.897 9.513 1.00 83.38 649 VAL A N 1
ATOM 5268 C CA . VAL A 1 649 ? 1.425 -12.957 8.431 1.00 83.38 649 VAL A CA 1
ATOM 5269 C C . VAL A 1 649 ? 2.493 -11.861 8.336 1.00 83.38 649 VAL A C 1
ATOM 5271 O O . VAL A 1 649 ? 2.871 -11.276 9.352 1.00 83.38 649 VAL A O 1
ATOM 5274 N N . GLY A 1 650 ? 3.017 -11.605 7.135 1.00 72.25 650 GLY A N 1
ATOM 5275 C CA . GLY A 1 650 ? 4.202 -10.759 6.938 1.00 72.25 650 GLY A CA 1
ATOM 5276 C C . GLY A 1 650 ? 5.510 -11.415 7.416 1.00 72.25 650 GLY A C 1
ATOM 5277 O O . GLY A 1 650 ? 6.540 -10.751 7.542 1.00 72.25 650 GLY A O 1
ATOM 5278 N N . GLY A 1 651 ? 5.475 -12.714 7.730 1.00 73.50 651 GLY A N 1
ATOM 5279 C CA . GLY A 1 651 ? 6.642 -13.568 7.924 1.00 73.50 651 GLY A CA 1
ATOM 5280 C C . GLY A 1 651 ? 7.252 -14.008 6.592 1.00 73.50 651 GLY A C 1
ATOM 5281 O O . GLY A 1 651 ? 6.644 -13.874 5.529 1.00 73.50 651 GLY A O 1
ATOM 5282 N N . LYS A 1 652 ? 8.454 -14.586 6.650 1.00 71.56 652 LYS A N 1
ATOM 5283 C CA . LYS A 1 652 ? 9.200 -15.023 5.460 1.00 71.56 652 LYS A CA 1
ATOM 5284 C C . LYS A 1 652 ? 8.492 -16.163 4.726 1.00 71.56 652 LYS A C 1
ATOM 5286 O O . LYS A 1 652 ? 8.640 -16.270 3.519 1.00 71.56 652 LYS A O 1
ATOM 5291 N N . LEU A 1 653 ? 7.736 -17.003 5.440 1.00 74.88 653 LEU A N 1
ATOM 5292 C CA . LEU A 1 653 ? 6.940 -18.075 4.827 1.00 74.88 653 LEU A CA 1
ATOM 5293 C C . LEU A 1 653 ? 5.634 -17.587 4.182 1.00 74.88 653 LEU A C 1
ATOM 5295 O O . LEU A 1 653 ? 5.064 -18.310 3.371 1.00 74.88 653 LEU A O 1
ATOM 5299 N N . SER A 1 654 ? 5.166 -16.382 4.527 1.00 74.12 654 SER A N 1
ATOM 5300 C CA . SER A 1 654 ? 3.957 -15.782 3.942 1.00 74.12 654 SER A CA 1
ATOM 5301 C C . SER A 1 654 ? 4.228 -14.957 2.677 1.00 74.12 654 SER A C 1
ATOM 5303 O O . SER A 1 654 ? 3.292 -14.606 1.969 1.00 74.12 654 SER A O 1
ATOM 5305 N N . GLU A 1 655 ? 5.494 -14.645 2.376 1.00 69.69 655 GLU A N 1
ATOM 5306 C CA . GLU A 1 655 ? 5.884 -13.778 1.260 1.00 69.69 655 GLU A CA 1
ATOM 5307 C C . GLU A 1 655 ? 6.716 -14.544 0.218 1.00 69.69 655 GLU A C 1
ATOM 5309 O O . GLU A 1 655 ? 7.800 -15.039 0.517 1.00 69.69 655 GLU A O 1
ATOM 5314 N N . GLY A 1 656 ? 6.249 -14.599 -1.035 1.00 62.47 656 GLY A N 1
ATOM 5315 C CA . GLY A 1 656 ? 7.038 -15.107 -2.171 1.00 62.47 656 GLY A CA 1
ATOM 5316 C C . GLY A 1 656 ? 7.223 -16.631 -2.248 1.00 62.47 656 GLY A C 1
ATOM 5317 O O . GLY A 1 656 ? 8.040 -17.098 -3.046 1.00 62.47 656 GLY A O 1
ATOM 5318 N N . ILE A 1 657 ? 6.475 -17.406 -1.453 1.00 71.25 657 ILE A N 1
ATOM 5319 C CA . ILE A 1 657 ? 6.455 -18.876 -1.486 1.00 71.25 657 ILE A CA 1
ATOM 5320 C C . ILE A 1 657 ? 5.096 -19.354 -1.994 1.00 71.25 657 ILE A C 1
ATOM 5322 O O . ILE A 1 657 ? 4.061 -19.014 -1.427 1.00 71.25 657 ILE A O 1
ATOM 5326 N N . ASN A 1 658 ? 5.103 -20.176 -3.044 1.00 74.88 658 ASN A N 1
ATOM 5327 C CA . ASN A 1 658 ? 3.892 -20.789 -3.582 1.00 74.88 658 ASN A CA 1
ATOM 5328 C C . ASN A 1 658 ? 3.661 -22.177 -2.953 1.00 74.88 658 ASN A C 1
ATOM 5330 O O . ASN A 1 658 ? 4.548 -23.038 -2.993 1.00 74.88 658 ASN A O 1
ATOM 5334 N N . PHE A 1 659 ? 2.473 -22.396 -2.387 1.00 82.38 659 PHE A N 1
ATOM 5335 C CA . PHE A 1 659 ? 2.033 -23.684 -1.848 1.00 82.38 659 PHE A CA 1
ATOM 5336 C C . PHE A 1 659 ? 1.193 -24.429 -2.896 1.00 82.38 659 PHE A C 1
ATOM 5338 O O . PHE A 1 659 ? -0.032 -24.360 -2.893 1.00 82.38 659 PHE A O 1
ATOM 5345 N N . SER A 1 660 ? 1.859 -25.144 -3.802 1.00 79.62 660 SER A N 1
ATOM 5346 C CA . SER A 1 660 ? 1.203 -25.919 -4.862 1.00 79.62 660 SER A CA 1
ATOM 5347 C C . SER A 1 660 ? 0.516 -27.193 -4.347 1.00 79.62 660 SER A C 1
ATOM 5349 O O . SER A 1 660 ? 1.080 -27.931 -3.535 1.00 79.62 660 SER A O 1
ATOM 5351 N N . ASP A 1 661 ? -0.665 -27.484 -4.893 1.00 82.31 661 ASP A N 1
ATOM 5352 C CA . ASP A 1 661 ? -1.409 -28.745 -4.770 1.00 82.31 661 ASP A CA 1
ATOM 5353 C C . ASP A 1 661 ? -1.610 -29.257 -3.328 1.00 82.31 661 ASP A C 1
ATOM 5355 O O . ASP A 1 661 ? -2.419 -28.721 -2.569 1.00 82.31 661 ASP A O 1
ATOM 5359 N N . ASP A 1 662 ? -0.911 -30.329 -2.949 1.00 86.44 662 ASP A N 1
ATOM 5360 C CA . ASP A 1 662 ? -1.055 -31.010 -1.657 1.00 86.44 662 ASP A CA 1
ATOM 5361 C C . ASP A 1 662 ? -0.281 -30.328 -0.514 1.00 86.44 662 ASP A C 1
ATOM 5363 O O . ASP A 1 662 ? -0.429 -30.721 0.646 1.00 86.44 662 ASP A O 1
ATOM 5367 N N . LEU A 1 663 ? 0.514 -29.289 -0.804 1.00 85.44 663 LEU A N 1
ATOM 5368 C CA . LEU A 1 663 ? 1.293 -28.565 0.207 1.00 85.44 663 LEU A CA 1
ATOM 5369 C C . LEU A 1 663 ? 0.430 -27.713 1.150 1.00 85.44 663 LEU A C 1
ATOM 5371 O O . LEU A 1 663 ? 0.808 -27.525 2.306 1.00 85.44 663 LEU A O 1
ATOM 5375 N N . ALA A 1 664 ? -0.719 -27.216 0.686 1.00 88.31 664 ALA A N 1
ATOM 5376 C CA . ALA A 1 664 ? -1.668 -26.461 1.505 1.00 88.31 664 ALA A CA 1
ATOM 5377 C C . ALA A 1 664 ? -3.114 -26.693 1.035 1.00 88.31 664 ALA A C 1
ATOM 5379 O O . ALA A 1 664 ? -3.716 -25.856 0.368 1.00 88.31 664 ALA A O 1
ATOM 5380 N N . ARG A 1 665 ? -3.705 -27.830 1.423 1.00 90.00 665 ARG A N 1
ATOM 5381 C CA . ARG A 1 665 ? -5.127 -28.135 1.172 1.00 90.00 665 ARG A CA 1
ATOM 5382 C C . ARG A 1 665 ? -6.089 -27.297 2.016 1.00 90.00 665 ARG A C 1
ATOM 5384 O O . ARG A 1 665 ? -7.262 -27.207 1.669 1.00 90.00 665 ARG A O 1
ATOM 5391 N N . ALA A 1 666 ? -5.603 -26.704 3.106 1.00 90.81 666 ALA A N 1
ATOM 5392 C CA . ALA A 1 666 ? -6.316 -25.706 3.891 1.00 90.81 666 ALA A CA 1
ATOM 5393 C C . ALA A 1 666 ? -5.351 -24.639 4.420 1.00 90.81 666 ALA A C 1
ATOM 5395 O O . ALA A 1 666 ? -4.250 -24.957 4.888 1.00 90.81 666 ALA A O 1
ATOM 5396 N N . VAL A 1 667 ? -5.804 -23.387 4.380 1.00 91.81 667 VAL A N 1
ATOM 5397 C CA . VAL A 1 667 ? -5.115 -22.218 4.931 1.00 91.81 667 VAL A CA 1
ATOM 5398 C C . VAL A 1 667 ? -6.009 -21.588 5.995 1.00 91.81 667 VAL A C 1
ATOM 5400 O O . VAL A 1 667 ? -7.169 -21.280 5.735 1.00 91.81 667 VAL A O 1
ATOM 5403 N N . PHE A 1 668 ? -5.475 -21.400 7.199 1.00 92.50 668 PHE A N 1
ATOM 5404 C CA . PHE A 1 668 ? -6.183 -20.814 8.334 1.00 92.50 668 PHE A CA 1
ATOM 5405 C C . PHE A 1 668 ? -5.605 -19.438 8.674 1.00 92.50 668 PHE A C 1
ATOM 5407 O O . PHE A 1 668 ? -4.417 -19.323 8.974 1.00 92.50 668 PHE A O 1
ATOM 5414 N N . MET A 1 669 ? -6.447 -18.405 8.691 1.00 91.06 669 MET A N 1
ATOM 5415 C CA . MET A 1 669 ? -6.075 -17.053 9.124 1.00 91.06 669 MET A CA 1
ATOM 5416 C C . MET A 1 669 ? -6.560 -16.825 10.560 1.00 91.06 669 MET A C 1
ATOM 5418 O O . MET A 1 669 ? -7.763 -16.848 10.824 1.00 91.06 669 MET A O 1
ATOM 5422 N N . ILE A 1 670 ? -5.636 -16.653 11.511 1.00 89.81 670 ILE A N 1
ATOM 5423 C CA . ILE A 1 670 ? -5.961 -16.587 12.945 1.00 89.81 670 ILE A CA 1
ATOM 5424 C C . ILE A 1 670 ? -6.080 -15.142 13.410 1.00 89.81 670 ILE A C 1
ATOM 5426 O O . ILE A 1 670 ? -5.123 -14.520 13.873 1.00 89.81 670 ILE A O 1
ATOM 5430 N N . GLY A 1 671 ? -7.303 -14.628 13.288 1.00 83.12 671 GLY A N 1
ATOM 5431 C CA . GLY A 1 671 ? -7.590 -13.208 13.425 1.00 83.12 671 GLY A CA 1
ATOM 5432 C C . GLY A 1 671 ? -7.100 -12.414 12.215 1.00 83.12 671 GLY A C 1
ATOM 5433 O O . GLY A 1 671 ? -6.340 -12.905 11.380 1.00 83.12 671 GLY A O 1
ATOM 5434 N N . LEU A 1 672 ? -7.541 -11.164 12.129 1.00 76.12 672 LEU A N 1
ATOM 5435 C CA . LEU A 1 672 ? -7.089 -10.254 11.084 1.00 76.12 672 LEU A CA 1
ATOM 5436 C C . LEU A 1 672 ? -5.720 -9.659 11.465 1.00 76.12 672 LEU A C 1
ATOM 5438 O O . LEU A 1 672 ? -5.496 -9.347 12.644 1.00 76.12 672 LEU A O 1
ATOM 5442 N N . PRO A 1 673 ? -4.786 -9.506 10.508 1.00 65.81 673 PRO A N 1
ATOM 5443 C CA . PRO A 1 673 ? -3.412 -9.071 10.754 1.00 65.81 673 PRO A CA 1
ATOM 5444 C C . PRO A 1 673 ? -3.309 -7.551 10.955 1.00 65.81 673 PRO A C 1
ATOM 5446 O O . PRO A 1 673 ? -2.436 -6.901 10.386 1.00 65.81 673 PRO A O 1
ATOM 5449 N N . TYR A 1 674 ? -4.196 -6.973 11.771 1.00 63.03 674 TYR A N 1
ATOM 5450 C CA . TYR A 1 674 ? -4.260 -5.530 11.958 1.00 63.03 674 TYR A CA 1
ATOM 5451 C C . TYR A 1 674 ? -2.921 -4.976 12.466 1.00 63.03 674 TYR A C 1
ATOM 5453 O O . TYR A 1 674 ? -2.458 -5.371 13.550 1.00 63.03 674 TYR A O 1
ATOM 5461 N N . PRO A 1 675 ? -2.298 -4.034 11.734 1.00 59.69 675 PRO A N 1
ATOM 5462 C CA . PRO A 1 675 ? -1.113 -3.354 12.220 1.00 59.69 675 PRO A CA 1
ATOM 5463 C C . PRO A 1 675 ? -1.475 -2.559 13.484 1.00 59.69 675 PRO A C 1
ATOM 5465 O O . PRO A 1 675 ? -2.596 -2.077 13.647 1.00 59.69 675 PRO A O 1
ATOM 5468 N N . ASN A 1 676 ? -0.541 -2.467 14.436 1.00 62.84 676 ASN A N 1
ATOM 5469 C CA . ASN A 1 676 ? -0.834 -1.927 15.766 1.00 62.84 676 ASN A CA 1
ATOM 5470 C C . ASN A 1 676 ? -1.317 -0.468 15.683 1.00 62.84 676 ASN A C 1
ATOM 5472 O O . ASN A 1 676 ? -0.498 0.428 15.524 1.00 62.84 676 ASN A O 1
ATOM 5476 N N . ALA A 1 677 ? -2.618 -0.231 15.870 1.00 56.97 677 ALA A N 1
ATOM 5477 C CA . ALA A 1 677 ? -3.258 1.085 15.782 1.00 56.97 677 ALA A CA 1
ATOM 5478 C C . ALA A 1 677 ? -2.642 2.173 16.688 1.00 56.97 677 ALA A C 1
ATOM 5480 O O . ALA A 1 677 ? -2.852 3.356 16.433 1.00 56.97 677 ALA A O 1
ATOM 5481 N N . PHE A 1 678 ? -1.895 1.776 17.724 1.00 58.66 678 PHE A N 1
ATOM 5482 C CA . PHE A 1 678 ? -1.175 2.663 18.642 1.00 58.66 678 PHE A CA 1
ATOM 5483 C C . PHE A 1 678 ? 0.321 2.807 18.312 1.00 58.66 678 PHE A C 1
ATOM 5485 O O . PHE A 1 678 ? 1.072 3.365 19.110 1.00 58.66 678 PHE A O 1
ATOM 5492 N N . SER A 1 679 ? 0.789 2.274 17.179 1.00 65.00 679 SER A N 1
ATOM 5493 C CA . SER A 1 679 ? 2.150 2.521 16.710 1.00 65.00 679 SER A CA 1
ATOM 5494 C C . SER A 1 679 ? 2.290 3.965 16.235 1.00 65.00 679 SER A C 1
ATOM 5496 O O . SER A 1 679 ? 1.406 4.524 15.583 1.00 65.00 679 SER A O 1
ATOM 5498 N N . SER A 1 680 ? 3.444 4.549 16.546 1.00 64.25 680 SER A N 1
ATOM 5499 C CA . SER A 1 680 ? 3.895 5.856 16.064 1.00 64.25 680 SER A CA 1
ATOM 5500 C C . SER A 1 680 ? 3.655 6.048 14.569 1.00 64.25 680 SER A C 1
ATOM 5502 O O . SER A 1 680 ? 3.140 7.074 14.129 1.00 64.25 680 SER A O 1
ATOM 5504 N N . ASP A 1 681 ? 4.001 5.016 13.808 1.00 67.00 681 ASP A N 1
ATOM 5505 C CA . ASP A 1 681 ? 4.088 5.043 12.357 1.00 67.00 681 ASP A CA 1
ATOM 5506 C C . ASP A 1 681 ? 2.684 5.094 11.737 1.00 67.00 681 ASP A C 1
ATOM 5508 O O . ASP A 1 681 ? 2.446 5.847 10.793 1.00 67.00 681 ASP A O 1
ATOM 5512 N N . LEU A 1 682 ? 1.723 4.355 12.310 1.00 68.19 682 LEU A N 1
ATOM 5513 C CA . LEU A 1 682 ? 0.322 4.400 11.885 1.00 68.19 682 LEU A CA 1
ATOM 5514 C C . LEU A 1 682 ? -0.381 5.686 12.302 1.00 68.19 682 LEU A C 1
ATOM 5516 O O . LEU A 1 682 ? -1.174 6.203 11.521 1.00 68.19 682 LEU A O 1
ATOM 5520 N N . ILE A 1 683 ? -0.105 6.212 13.499 1.00 68.81 683 ILE A N 1
ATOM 5521 C CA . ILE A 1 683 ? -0.670 7.496 13.939 1.00 68.81 683 ILE A CA 1
ATOM 5522 C C . ILE A 1 683 ? -0.192 8.609 12.993 1.00 68.81 683 ILE A C 1
ATOM 5524 O O . ILE A 1 683 ? -1.011 9.348 12.449 1.00 68.81 683 ILE A O 1
ATOM 5528 N N . ALA A 1 684 ? 1.111 8.660 12.698 1.00 67.62 684 ALA A N 1
ATOM 5529 C CA . ALA A 1 684 ? 1.685 9.635 11.774 1.00 67.62 684 ALA A CA 1
ATOM 5530 C C . ALA A 1 684 ? 1.145 9.495 10.336 1.00 67.62 684 ALA A C 1
ATOM 5532 O O . ALA A 1 684 ? 0.818 10.518 9.725 1.00 67.62 684 ALA A O 1
ATOM 5533 N N . LYS A 1 685 ? 1.005 8.260 9.813 1.00 71.06 685 LYS A N 1
ATOM 5534 C CA . LYS A 1 685 ? 0.352 7.985 8.516 1.00 71.06 685 LYS A CA 1
ATOM 5535 C C . LYS A 1 685 ? -1.107 8.465 8.510 1.00 71.06 685 LYS A C 1
ATOM 5537 O O . LYS A 1 685 ? -1.478 9.219 7.615 1.00 71.06 685 LYS A O 1
ATOM 5542 N N . ARG A 1 686 ? -1.913 8.110 9.518 1.00 68.94 686 ARG A N 1
ATOM 5543 C CA . ARG A 1 686 ? -3.335 8.503 9.625 1.00 68.94 686 ARG A CA 1
ATOM 5544 C C . ARG A 1 686 ? -3.528 10.016 9.648 1.00 68.94 686 ARG A C 1
ATOM 5546 O O . ARG A 1 686 ? -4.305 10.526 8.845 1.00 68.94 686 ARG A O 1
ATOM 5553 N N . GLU A 1 687 ? -2.785 10.730 10.495 1.00 70.44 687 GLU A N 1
ATOM 5554 C CA . GLU A 1 687 ? -2.829 12.198 10.566 1.00 70.44 687 GLU A CA 1
ATOM 5555 C C . GLU A 1 687 ? -2.488 12.858 9.222 1.00 70.44 687 GLU A C 1
ATOM 5557 O O . GLU A 1 687 ? -3.106 13.849 8.837 1.00 70.44 687 GLU A O 1
ATOM 5562 N N . TYR A 1 688 ? -1.489 12.331 8.506 1.00 71.75 688 TYR A N 1
ATOM 5563 C CA . TYR A 1 688 ? -1.099 12.851 7.196 1.00 71.75 688 TYR A CA 1
ATOM 5564 C C . TYR A 1 688 ? -2.180 12.597 6.136 1.00 71.75 688 TYR A C 1
ATOM 5566 O O . TYR A 1 688 ? -2.513 13.508 5.379 1.00 71.75 688 TYR A O 1
ATOM 5574 N N . ILE A 1 689 ? -2.779 11.402 6.121 1.00 68.81 689 ILE A N 1
ATOM 5575 C CA . ILE A 1 689 ? -3.883 11.063 5.215 1.00 68.81 689 ILE A CA 1
ATOM 5576 C C . ILE A 1 689 ? -5.094 11.981 5.476 1.00 68.81 689 ILE A C 1
ATOM 5578 O O . ILE A 1 689 ? -5.642 12.552 4.531 1.00 68.81 689 ILE A O 1
ATOM 5582 N N . GLU A 1 690 ? -5.450 12.219 6.744 1.00 68.31 690 GLU A N 1
ATOM 5583 C CA . GLU A 1 690 ? -6.495 13.181 7.131 1.00 68.31 690 GLU A CA 1
ATOM 5584 C C . GLU A 1 690 ? -6.199 14.593 6.608 1.00 68.31 690 GLU A C 1
ATOM 5586 O O . GLU A 1 690 ? -7.052 15.214 5.970 1.00 68.31 690 GLU A O 1
ATOM 5591 N N . GLN A 1 691 ? -4.973 15.086 6.814 1.00 67.75 691 GLN A N 1
ATOM 5592 C CA . GLN A 1 691 ? -4.549 16.398 6.321 1.00 67.75 691 GLN A CA 1
ATOM 5593 C C . GLN A 1 691 ? -4.558 16.484 4.786 1.00 67.75 691 GLN A C 1
ATOM 5595 O O . GLN A 1 691 ? -4.956 17.520 4.248 1.00 67.75 691 GLN A O 1
ATOM 5600 N N . LYS A 1 692 ? -4.185 15.418 4.062 1.00 66.94 692 LYS A N 1
ATOM 5601 C CA . LYS A 1 692 ? -4.223 15.373 2.588 1.00 66.94 692 LYS A CA 1
ATOM 5602 C C . LYS A 1 692 ? -5.664 15.484 2.070 1.00 66.94 692 LYS A C 1
ATOM 5604 O O . LYS A 1 692 ? -5.929 16.303 1.191 1.00 66.94 692 LYS A O 1
ATOM 5609 N N . TYR A 1 693 ? -6.617 14.761 2.670 1.00 63.62 693 TYR A N 1
ATOM 5610 C CA . TYR A 1 693 ? -8.038 14.872 2.307 1.00 63.62 693 TYR A CA 1
ATOM 5611 C C . TYR A 1 693 ? -8.651 16.237 2.655 1.00 63.62 693 TYR A C 1
ATOM 5613 O O . TYR A 1 693 ? -9.365 16.801 1.824 1.00 63.62 693 TYR A O 1
ATOM 5621 N N . LEU A 1 694 ? -8.324 16.798 3.824 1.00 59.91 694 LEU A N 1
ATOM 5622 C CA . LEU A 1 694 ? -8.716 18.158 4.219 1.00 59.91 694 LEU A CA 1
ATOM 5623 C C . LEU A 1 694 ? -8.190 19.220 3.239 1.00 59.91 694 LEU A C 1
ATOM 5625 O O . LEU A 1 694 ? -8.923 20.122 2.836 1.00 59.91 694 LEU A O 1
ATOM 5629 N N . THR A 1 695 ? -6.928 19.099 2.816 1.00 57.09 695 THR A N 1
ATOM 5630 C CA . THR A 1 695 ? -6.290 20.050 1.888 1.00 57.09 695 THR A CA 1
ATOM 5631 C C . THR A 1 695 ? -6.905 19.982 0.485 1.00 57.09 695 THR A C 1
ATOM 5633 O O . THR A 1 695 ? -7.013 21.005 -0.186 1.00 57.09 695 THR A O 1
ATOM 5636 N N . ASN A 1 696 ? -7.399 18.809 0.075 1.00 53.19 696 ASN A N 1
ATOM 5637 C CA . ASN A 1 696 ? -8.152 18.609 -1.169 1.00 53.19 696 ASN A CA 1
ATOM 5638 C C . ASN A 1 696 ? -9.627 19.066 -1.081 1.00 53.19 696 ASN A C 1
ATOM 5640 O O . ASN A 1 696 ? -10.440 18.700 -1.929 1.00 53.19 696 ASN A O 1
ATOM 5644 N N . GLY A 1 697 ? -9.995 19.858 -0.066 1.00 41.28 697 GLY A N 1
ATOM 5645 C CA . GLY A 1 697 ? -11.322 20.467 0.064 1.00 41.28 697 GLY A CA 1
ATOM 5646 C C . GLY A 1 697 ? -12.424 19.526 0.558 1.00 41.28 697 GLY A C 1
ATOM 5647 O O . GLY A 1 697 ? -13.596 19.894 0.493 1.00 41.28 697 GLY A O 1
ATOM 5648 N N . LYS A 1 698 ? -12.081 18.328 1.053 1.00 50.03 698 LYS A N 1
ATOM 5649 C CA . LYS A 1 698 ? -13.048 17.407 1.670 1.00 50.03 698 LYS A CA 1
ATOM 5650 C C . LYS A 1 698 ? -13.226 17.726 3.161 1.00 50.03 698 LYS A C 1
ATOM 5652 O O . LYS A 1 698 ? -12.318 18.237 3.813 1.00 50.03 698 LYS A O 1
ATOM 5657 N N . THR A 1 699 ? -14.404 17.442 3.714 1.00 47.84 699 THR A N 1
ATOM 5658 C CA . THR A 1 699 ? -14.737 17.760 5.113 1.00 47.84 699 THR A CA 1
ATOM 5659 C C . THR A 1 699 ? -13.965 16.902 6.119 1.00 47.84 699 THR A C 1
ATOM 5661 O O . THR A 1 699 ? -13.614 15.754 5.853 1.00 47.84 699 THR A O 1
ATOM 5664 N N . GLU A 1 700 ? -13.755 17.440 7.325 1.00 43.19 700 GLU A N 1
ATOM 5665 C CA . GLU A 1 700 ? -13.056 16.747 8.420 1.00 43.19 700 GLU A CA 1
ATOM 5666 C C . GLU A 1 700 ? -13.744 15.431 8.826 1.00 43.19 700 GLU A C 1
ATOM 5668 O O . GLU A 1 700 ? -13.072 14.451 9.144 1.00 43.19 700 GLU A O 1
ATOM 5673 N N . SER A 1 701 ? -15.079 15.381 8.736 1.00 38.16 701 SER A N 1
ATOM 5674 C CA . SER A 1 701 ? -15.861 14.155 8.938 1.00 38.16 701 SER A CA 1
ATOM 5675 C C . SER A 1 701 ? -15.583 13.110 7.849 1.00 38.16 701 SER A C 1
ATOM 5677 O O . SER A 1 701 ? -15.311 11.958 8.172 1.00 38.16 701 SER A O 1
ATOM 5679 N N . TYR A 1 702 ? -15.540 13.504 6.568 1.00 43.34 702 TYR A N 1
ATOM 5680 C CA . TYR A 1 702 ? -15.205 12.598 5.460 1.00 43.34 702 TYR A CA 1
ATOM 5681 C C . TYR A 1 702 ? -13.779 12.037 5.596 1.00 43.34 702 TYR A C 1
ATOM 5683 O O . TYR A 1 702 ? -13.567 10.835 5.445 1.00 43.34 702 TYR A O 1
ATOM 5691 N N . ALA A 1 703 ? -12.807 12.890 5.941 1.00 43.19 703 ALA A N 1
ATOM 5692 C CA . ALA A 1 703 ? -11.421 12.478 6.163 1.00 43.19 703 ALA A CA 1
ATOM 5693 C C . ALA A 1 703 ? -11.300 11.450 7.307 1.00 43.19 703 ALA A C 1
ATOM 5695 O O . ALA A 1 703 ? -10.651 10.417 7.142 1.00 43.19 703 ALA A O 1
ATOM 5696 N N . LYS A 1 704 ? -11.986 11.688 8.434 1.00 44.06 704 LYS A N 1
ATOM 5697 C CA . LYS A 1 704 ? -12.019 10.768 9.585 1.00 44.06 704 LYS A CA 1
ATOM 5698 C C . LYS A 1 704 ? -12.812 9.486 9.317 1.00 44.06 704 LYS A C 1
ATOM 5700 O O . LYS A 1 704 ? -12.434 8.443 9.843 1.00 44.06 704 LYS A O 1
ATOM 5705 N N . ARG A 1 705 ? -13.879 9.531 8.506 1.00 43.34 705 ARG A N 1
ATOM 5706 C CA . ARG A 1 705 ? -14.659 8.345 8.105 1.00 43.34 705 ARG A CA 1
ATOM 5707 C C . ARG A 1 705 ? -13.857 7.439 7.164 1.00 43.34 705 ARG A C 1
ATOM 5709 O O . ARG A 1 705 ? -13.675 6.278 7.515 1.00 43.34 705 ARG A O 1
ATOM 5716 N N . LYS A 1 706 ? -13.247 7.952 6.081 1.00 46.12 706 LYS A N 1
ATOM 5717 C CA . LYS A 1 706 ? -12.400 7.123 5.189 1.00 46.12 706 LYS A CA 1
ATOM 5718 C C . LYS A 1 706 ? -11.208 6.494 5.937 1.00 46.12 706 LYS A C 1
ATOM 5720 O O . LYS A 1 706 ? -10.917 5.321 5.741 1.00 46.12 706 LYS A O 1
ATOM 5725 N N . ASN A 1 707 ? -10.600 7.208 6.894 1.00 45.66 707 ASN A N 1
ATOM 5726 C CA . ASN A 1 707 ? -9.563 6.658 7.789 1.00 45.66 707 ASN A CA 1
ATOM 5727 C C . ASN A 1 707 ? -10.047 5.548 8.750 1.00 45.66 707 ASN A C 1
ATOM 5729 O O . ASN A 1 707 ? -9.219 4.847 9.338 1.00 45.66 707 ASN A O 1
ATOM 5733 N N . LYS A 1 708 ? -11.361 5.417 8.957 1.00 43.28 708 LYS A N 1
ATOM 5734 C CA . LYS A 1 708 ? -11.996 4.427 9.842 1.00 43.28 708 LYS A CA 1
ATOM 5735 C C . LYS A 1 708 ? -12.629 3.260 9.067 1.00 43.28 708 LYS A C 1
ATOM 5737 O O . LYS A 1 708 ? -12.850 2.216 9.668 1.00 43.28 708 LYS A O 1
ATOM 5742 N N . MET A 1 709 ? -12.899 3.448 7.772 1.00 42.06 709 MET A N 1
ATOM 5743 C CA . MET A 1 709 ? -13.601 2.510 6.878 1.00 42.06 709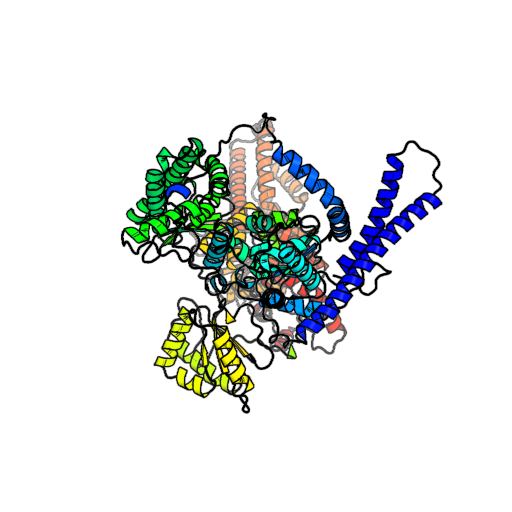 MET A CA 1
ATOM 5744 C C . MET A 1 709 ? -12.671 1.735 5.928 1.00 42.06 709 MET A C 1
ATOM 5746 O O . MET A 1 709 ? -13.146 0.903 5.171 1.00 42.06 709 MET A O 1
ATOM 5750 N N . ALA A 1 710 ? -11.353 1.944 5.986 1.00 37.16 710 ALA A N 1
ATOM 5751 C CA . ALA A 1 710 ? -10.370 1.297 5.104 1.00 37.16 710 ALA A CA 1
ATOM 5752 C C . ALA A 1 710 ? -10.161 -0.229 5.319 1.00 37.16 710 ALA A C 1
ATOM 5754 O O . ALA A 1 710 ? -9.087 -0.725 5.010 1.00 37.16 710 ALA A O 1
ATOM 5755 N N . ASP A 1 711 ? -11.130 -0.945 5.905 1.00 38.59 711 ASP A N 1
ATOM 5756 C CA . ASP A 1 711 ? -11.068 -2.394 6.202 1.00 38.59 711 ASP A CA 1
ATOM 5757 C C . ASP A 1 711 ? -12.453 -3.021 6.551 1.00 38.59 711 ASP A C 1
ATOM 5759 O O . ASP A 1 711 ? -12.517 -4.127 7.090 1.00 38.59 711 ASP A O 1
ATOM 5763 N N . LEU A 1 712 ? -13.582 -2.328 6.321 1.00 44.06 712 LEU A N 1
ATOM 5764 C CA . LEU A 1 712 ? -14.926 -2.799 6.707 1.00 44.06 712 LEU A CA 1
ATOM 5765 C C . LEU A 1 712 ? -15.960 -2.495 5.617 1.00 44.06 712 LEU A C 1
ATOM 5767 O O . LEU A 1 712 ? -16.258 -1.328 5.369 1.00 44.06 712 LEU A O 1
ATOM 5771 N N . GLU A 1 713 ? -16.541 -3.552 5.039 1.00 50.16 713 GLU A N 1
ATOM 5772 C CA . GLU A 1 713 ? -17.750 -3.467 4.210 1.00 50.16 713 GLU A CA 1
ATOM 5773 C C . GLU A 1 713 ? -18.856 -2.723 4.973 1.00 50.16 713 GLU A C 1
ATOM 5775 O O . GLU A 1 713 ? -19.134 -3.010 6.143 1.00 50.16 713 GLU A O 1
ATOM 5780 N N . VAL A 1 714 ? -19.500 -1.763 4.312 1.00 61.94 714 VAL A N 1
ATOM 5781 C CA . VAL A 1 714 ? -20.591 -0.989 4.906 1.00 61.94 714 VAL A CA 1
ATOM 5782 C C . VAL A 1 714 ? -21.838 -1.868 4.963 1.00 61.94 714 VAL A C 1
ATOM 5784 O O . VAL A 1 714 ? -22.401 -2.219 3.927 1.00 61.94 714 VAL A O 1
ATOM 5787 N N . GLU A 1 715 ? -22.292 -2.235 6.167 1.00 71.69 715 GLU A N 1
ATOM 5788 C CA . GLU A 1 715 ? -23.488 -3.073 6.300 1.00 71.69 715 GLU A CA 1
ATOM 5789 C C . GLU A 1 715 ? -24.695 -2.407 5.600 1.00 71.69 715 GLU A C 1
ATOM 5791 O O . GLU A 1 715 ? -25.015 -1.250 5.904 1.00 71.69 715 GLU A O 1
ATOM 5796 N N . PRO A 1 716 ? -25.409 -3.114 4.697 1.00 78.94 716 PRO A N 1
ATOM 5797 C CA . PRO A 1 716 ? -26.524 -2.563 3.923 1.00 78.94 716 PRO A CA 1
ATOM 5798 C C . PRO A 1 716 ? -27.813 -2.497 4.763 1.00 78.94 716 PRO A C 1
ATOM 5800 O O . PRO A 1 716 ? -28.839 -3.090 4.422 1.00 78.94 716 PRO A O 1
ATOM 5803 N N . THR A 1 717 ? -27.757 -1.793 5.896 1.00 84.19 717 THR A N 1
ATOM 5804 C CA . THR A 1 717 ? -28.832 -1.680 6.891 1.00 84.19 717 THR A CA 1
ATOM 5805 C C . THR A 1 717 ? -28.967 -0.250 7.426 1.00 84.19 717 THR A C 1
ATOM 5807 O O . THR A 1 717 ? -28.049 0.560 7.348 1.00 84.19 717 THR A O 1
ATOM 5810 N N . LEU A 1 718 ? -30.116 0.063 8.032 1.00 82.31 718 LEU A N 1
ATOM 5811 C CA . LEU A 1 718 ? -30.347 1.286 8.811 1.00 82.31 718 LEU A CA 1
ATOM 5812 C C . LEU A 1 718 ? -29.784 1.213 10.243 1.00 82.31 718 LEU A C 1
ATOM 5814 O O . LEU A 1 718 ? -30.205 2.009 11.085 1.00 82.31 718 LEU A O 1
ATOM 5818 N N . GLY A 1 719 ? -28.888 0.268 10.556 1.00 79.56 719 GLY A N 1
ATOM 5819 C CA . GLY A 1 719 ? -28.345 0.090 11.908 1.00 79.56 719 GLY A CA 1
ATOM 5820 C C . GLY A 1 719 ? -27.797 1.396 12.492 1.00 79.56 719 GLY A C 1
ATOM 5821 O O . GLY A 1 719 ? -28.168 1.782 13.604 1.00 79.56 719 GLY A O 1
ATOM 5822 N N . ASP A 1 720 ? -27.025 2.133 11.696 1.00 80.12 720 ASP A N 1
ATOM 5823 C CA . ASP A 1 720 ? -26.424 3.413 12.078 1.00 80.12 720 ASP A CA 1
ATOM 5824 C C . ASP A 1 720 ? -27.475 4.502 12.347 1.00 80.12 720 ASP A C 1
ATOM 5826 O O . ASP A 1 720 ? -27.392 5.199 13.356 1.00 80.12 720 ASP A O 1
ATOM 5830 N N . ILE A 1 721 ? -28.521 4.614 11.518 1.00 83.44 721 ILE A N 1
ATOM 5831 C CA . ILE A 1 721 ? -29.592 5.614 11.705 1.00 83.44 721 ILE A CA 1
ATOM 5832 C C . ILE A 1 721 ? -30.486 5.266 12.906 1.00 83.44 721 ILE A C 1
ATOM 5834 O O . ILE A 1 721 ? -30.917 6.159 13.634 1.00 83.44 721 ILE A O 1
ATOM 5838 N N . VAL A 1 722 ? -30.771 3.981 13.141 1.00 83.12 722 VAL A N 1
ATOM 5839 C CA . VAL A 1 722 ? -31.653 3.537 14.237 1.00 83.12 722 VAL A CA 1
ATOM 5840 C C . VAL A 1 722 ? -30.952 3.555 15.601 1.00 83.12 722 VAL A C 1
ATOM 5842 O O . VAL A 1 722 ? -31.618 3.764 16.620 1.00 83.12 722 VAL A O 1
ATOM 5845 N N . SER A 1 723 ? -29.628 3.378 15.623 1.00 79.06 723 SER A N 1
ATOM 5846 C CA . SER A 1 723 ? -28.798 3.474 16.832 1.00 79.06 723 SER A CA 1
ATOM 5847 C C . SER A 1 723 ? -28.286 4.890 17.135 1.00 79.06 723 SER A C 1
ATOM 5849 O O . SER A 1 723 ? -27.806 5.128 18.244 1.00 79.06 723 SER A O 1
ATOM 5851 N N . HIS A 1 724 ? -28.414 5.848 16.206 1.00 80.19 724 HIS A N 1
ATOM 5852 C CA . HIS A 1 724 ? -27.963 7.224 16.423 1.00 80.19 724 HIS A CA 1
ATOM 5853 C C . HIS A 1 724 ? -28.790 7.929 17.506 1.00 80.19 724 HIS A C 1
ATOM 5855 O O . HIS A 1 724 ? -29.978 8.221 17.339 1.00 80.19 724 HIS A O 1
ATOM 5861 N N . ASP A 1 725 ? -28.154 8.266 18.628 1.00 75.19 725 ASP A N 1
ATOM 5862 C CA . ASP A 1 725 ? -28.876 8.855 19.757 1.00 75.19 725 ASP A CA 1
ATOM 5863 C C . ASP A 1 725 ? -29.235 10.338 19.563 1.00 75.19 725 ASP A C 1
ATOM 5865 O O . ASP A 1 725 ? -30.223 10.807 20.135 1.00 75.19 725 ASP A O 1
ATOM 5869 N N . THR A 1 726 ? -28.446 11.050 18.752 1.00 81.56 726 THR A N 1
ATOM 5870 C CA . THR A 1 726 ? -28.445 12.513 18.566 1.00 81.56 726 THR A CA 1
ATOM 5871 C C . THR A 1 726 ? -29.240 13.032 17.359 1.00 81.56 726 THR A C 1
ATOM 5873 O O . THR A 1 726 ? -29.521 14.233 17.316 1.00 81.56 726 THR A O 1
ATOM 5876 N N . LEU A 1 727 ? -29.648 12.167 16.417 1.00 85.56 727 LEU A N 1
ATOM 5877 C CA . LEU A 1 727 ? -30.349 12.588 15.196 1.00 85.56 727 LEU A CA 1
ATOM 5878 C C . LEU A 1 727 ? -31.702 13.242 15.505 1.00 85.56 727 LEU A C 1
ATOM 5880 O O . LEU A 1 727 ? -32.593 12.643 16.113 1.00 85.56 727 LEU A O 1
ATOM 5884 N N . LYS A 1 728 ? -31.881 14.464 14.998 1.00 84.69 728 LYS A N 1
ATOM 5885 C CA . LYS A 1 728 ? -33.126 15.239 15.082 1.00 84.69 728 LYS A CA 1
ATOM 5886 C C . LYS A 1 728 ? -33.892 15.297 13.772 1.00 84.69 728 LYS A C 1
ATOM 5888 O O . LYS A 1 728 ? -35.113 15.420 13.801 1.00 84.69 728 LYS A O 1
ATOM 5893 N N . TRP A 1 729 ? -33.195 15.218 12.644 1.00 86.75 729 TRP A N 1
ATOM 5894 C CA . TRP A 1 729 ? -33.750 15.480 11.323 1.00 86.75 729 TRP A CA 1
ATOM 5895 C C . TRP A 1 729 ? -33.384 14.343 10.365 1.00 86.75 729 TRP A C 1
ATOM 5897 O O . TRP A 1 729 ? -32.207 14.088 10.115 1.00 86.75 729 TRP A O 1
ATOM 5907 N N . VAL A 1 730 ? -34.390 13.661 9.817 1.00 89.62 730 VAL A N 1
ATOM 5908 C CA . VAL A 1 730 ? -34.194 12.611 8.806 1.00 89.62 730 VAL A CA 1
ATOM 5909 C C . VAL A 1 730 ? -34.995 12.970 7.564 1.00 89.62 730 VAL A C 1
ATOM 5911 O O . VAL A 1 730 ? -36.224 12.990 7.591 1.00 89.62 730 VAL A O 1
ATOM 5914 N N . PHE A 1 731 ? -34.310 13.259 6.464 1.00 88.81 731 PHE A N 1
ATOM 5915 C CA . PHE A 1 731 ? -34.945 13.564 5.182 1.00 88.81 731 PHE A CA 1
ATOM 5916 C C . PHE A 1 731 ? -34.979 12.320 4.298 1.00 88.81 731 PHE A C 1
ATOM 5918 O O . PHE A 1 731 ? -33.973 11.629 4.183 1.00 88.81 731 PHE A O 1
ATOM 5925 N N . VAL A 1 732 ? -36.111 12.036 3.650 1.00 90.12 732 VAL A N 1
ATOM 5926 C CA . VAL A 1 732 ? -36.246 10.901 2.724 1.00 90.12 732 VAL A CA 1
ATOM 5927 C C . VAL A 1 732 ? -36.667 11.419 1.356 1.00 90.12 732 VAL A C 1
ATOM 5929 O O . VAL A 1 732 ? -37.775 11.929 1.201 1.00 90.12 732 VAL A O 1
ATOM 5932 N N . GLY A 1 733 ? -35.786 11.283 0.361 1.00 87.88 733 GLY A N 1
ATOM 5933 C CA . GLY A 1 733 ? -35.951 11.921 -0.947 1.00 87.88 733 GLY A CA 1
ATOM 5934 C C . GLY A 1 733 ? -35.525 11.057 -2.132 1.00 87.88 733 GLY A C 1
ATOM 5935 O O . GLY A 1 733 ? -34.797 10.079 -1.996 1.00 87.88 733 GLY A O 1
ATOM 5936 N N . GLY A 1 734 ? -35.999 11.410 -3.328 1.00 85.25 734 GLY A N 1
ATOM 5937 C CA . GLY A 1 734 ? -35.800 10.610 -4.538 1.00 85.25 734 GLY A CA 1
ATOM 5938 C C . GLY A 1 734 ? -36.763 10.978 -5.668 1.00 85.25 734 GLY A C 1
ATOM 5939 O O . GLY A 1 734 ? -37.499 11.970 -5.593 1.00 85.25 734 GLY A O 1
ATOM 5940 N N . LYS A 1 735 ? -36.774 10.166 -6.725 1.00 82.88 735 LYS A N 1
ATOM 5941 C CA . LYS A 1 735 ? -37.654 10.343 -7.890 1.00 82.88 735 LYS A CA 1
ATOM 5942 C C . LYS A 1 735 ? -39.144 10.135 -7.530 1.00 82.88 735 LYS A C 1
ATOM 5944 O O . LYS A 1 735 ? -39.504 9.664 -6.447 1.00 82.88 735 LYS A O 1
ATOM 5949 N N . GLY A 1 736 ? -40.059 10.523 -8.418 1.00 79.56 736 GLY A N 1
ATOM 5950 C CA . GLY A 1 736 ? -41.469 10.115 -8.323 1.00 79.56 736 GLY A CA 1
ATOM 5951 C C . GLY A 1 736 ? -41.630 8.599 -8.526 1.00 79.56 736 GLY A C 1
ATOM 5952 O O . GLY A 1 736 ? -40.940 8.019 -9.358 1.00 79.56 736 GLY A O 1
ATOM 5953 N N . GLY A 1 737 ? -42.521 7.946 -7.773 1.00 79.00 737 GLY A N 1
ATOM 5954 C CA . GLY A 1 737 ? -42.858 6.522 -7.963 1.00 79.00 737 GLY A CA 1
ATOM 5955 C C . GLY A 1 737 ? -41.885 5.478 -7.385 1.00 79.00 737 GLY A C 1
ATOM 5956 O O . GLY A 1 737 ? -42.195 4.293 -7.423 1.00 79.00 737 GLY A O 1
ATOM 5957 N N . VAL A 1 738 ? -40.753 5.879 -6.793 1.00 86.94 738 VAL A N 1
ATOM 5958 C CA . VAL A 1 738 ? -39.749 4.948 -6.210 1.00 86.94 738 VAL A CA 1
ATOM 5959 C C . VAL A 1 738 ? -40.102 4.415 -4.810 1.00 86.94 738 VAL A C 1
ATOM 5961 O O . VAL A 1 738 ? -39.349 3.638 -4.233 1.00 86.94 738 VAL A O 1
ATOM 5964 N N . GLY A 1 739 ? -41.244 4.820 -4.241 1.00 87.38 739 GLY A N 1
ATOM 5965 C CA . GLY A 1 739 ? -41.711 4.365 -2.921 1.00 87.38 739 GLY A CA 1
ATOM 5966 C C . GLY A 1 739 ? -41.227 5.181 -1.713 1.00 87.38 739 GLY A C 1
ATOM 5967 O O . GLY A 1 739 ? -41.185 4.637 -0.615 1.00 87.38 739 GLY A O 1
ATOM 5968 N N . LYS A 1 740 ? -40.895 6.473 -1.889 1.00 88.62 740 LYS A N 1
ATOM 5969 C CA . LYS A 1 740 ? -40.433 7.377 -0.807 1.00 88.62 740 LYS A CA 1
ATOM 5970 C C . LYS A 1 740 ? -41.294 7.302 0.458 1.00 88.62 740 LYS A C 1
ATOM 5972 O O . LYS A 1 740 ? -40.763 6.966 1.508 1.00 88.62 740 LYS A O 1
ATOM 5977 N N . THR A 1 741 ? -42.610 7.484 0.323 1.00 88.75 741 THR A N 1
ATOM 5978 C CA . THR A 1 741 ? -43.576 7.447 1.435 1.00 88.75 741 THR A CA 1
ATOM 5979 C C . THR A 1 741 ? -43.596 6.108 2.164 1.00 88.75 741 THR A C 1
ATOM 5981 O O . THR A 1 741 ? -43.709 6.054 3.387 1.00 88.75 741 THR A O 1
ATOM 5984 N N . THR A 1 742 ? -43.433 5.002 1.435 1.00 89.44 742 THR A N 1
ATOM 5985 C CA . THR A 1 742 ? -43.306 3.668 2.030 1.00 89.44 742 THR A CA 1
ATOM 5986 C C . THR A 1 742 ? -42.008 3.549 2.828 1.00 89.44 742 THR A C 1
ATOM 5988 O O . THR A 1 742 ? -42.030 3.050 3.954 1.00 89.44 742 THR A O 1
ATOM 5991 N N . SER A 1 743 ? -40.887 4.031 2.284 1.00 90.88 743 SER A N 1
ATOM 5992 C CA . SER A 1 743 ? -39.583 4.032 2.954 1.00 90.88 743 SER A CA 1
ATOM 5993 C C . SER A 1 743 ? -39.566 4.939 4.188 1.00 90.88 743 SER A C 1
ATOM 5995 O O . SER A 1 743 ? -39.147 4.485 5.246 1.00 90.88 743 SER A O 1
ATOM 5997 N N . SER A 1 744 ? -40.076 6.171 4.107 1.00 91.44 744 SER A N 1
ATOM 5998 C CA . SER A 1 744 ? -40.136 7.122 5.229 1.00 91.44 744 SER A CA 1
ATOM 5999 C C . SER A 1 744 ? -41.057 6.638 6.353 1.00 91.44 744 SER A C 1
ATOM 6001 O O . SER A 1 744 ? -40.658 6.650 7.520 1.00 91.44 744 SER A O 1
ATOM 6003 N N . SER A 1 745 ? -42.224 6.079 6.012 1.00 91.94 745 SER A N 1
ATOM 6004 C CA . SER A 1 745 ? -43.103 5.386 6.968 1.00 91.94 745 SER A CA 1
ATOM 6005 C C . SER A 1 745 ? -42.404 4.199 7.637 1.00 91.94 745 SER A C 1
ATOM 6007 O O . SER A 1 745 ? -42.521 3.997 8.845 1.00 91.94 745 SER A O 1
ATOM 6009 N N . SER A 1 746 ? -41.636 3.424 6.869 1.00 92.25 746 SER A N 1
ATOM 6010 C CA . SER A 1 746 ? -40.915 2.246 7.363 1.00 92.25 746 SER A CA 1
ATOM 6011 C C . SER A 1 746 ? -39.739 2.609 8.279 1.00 92.25 746 SER A C 1
ATOM 6013 O O . SER A 1 746 ? -39.572 1.971 9.319 1.00 92.25 746 SER A O 1
ATOM 6015 N N . ILE A 1 747 ? -38.983 3.663 7.947 1.00 92.12 747 ILE A N 1
ATOM 6016 C CA . ILE A 1 747 ? -37.934 4.257 8.793 1.00 92.12 747 ILE A CA 1
ATOM 6017 C C . ILE A 1 747 ? -38.538 4.716 10.125 1.00 92.12 747 ILE A C 1
ATOM 6019 O O . ILE A 1 747 ? -38.069 4.310 11.188 1.00 92.12 747 ILE A O 1
ATOM 6023 N N . ALA A 1 748 ? -39.623 5.497 10.082 1.00 92.12 748 ALA A N 1
ATOM 6024 C CA . ALA A 1 748 ? -40.290 6.005 11.280 1.00 92.12 748 ALA A CA 1
ATOM 6025 C C . ALA A 1 748 ? -40.827 4.876 12.183 1.00 92.12 748 ALA A C 1
ATOM 6027 O O . ALA A 1 748 ? -40.716 4.950 13.407 1.00 92.12 748 ALA A O 1
ATOM 6028 N N . ILE A 1 749 ? -41.343 3.791 11.593 1.00 91.88 749 ILE A N 1
ATOM 6029 C CA . ILE A 1 749 ? -41.764 2.588 12.325 1.00 91.88 749 ILE A CA 1
ATOM 6030 C C . ILE A 1 749 ? -40.574 1.883 12.991 1.00 91.88 749 ILE A C 1
ATOM 6032 O O . ILE A 1 749 ? -40.695 1.493 14.150 1.00 91.88 749 ILE A O 1
ATOM 6036 N N . GLN A 1 750 ? -39.437 1.710 12.307 1.00 92.00 750 GLN A N 1
ATOM 6037 C CA . GLN A 1 750 ? -38.265 1.060 12.911 1.00 92.00 750 GLN A CA 1
ATOM 6038 C C . GLN A 1 750 ? -37.651 1.901 14.031 1.00 92.00 750 GLN A C 1
ATOM 6040 O O . GLN A 1 750 ? -37.322 1.354 15.083 1.00 92.00 750 GLN A O 1
ATOM 6045 N N . LEU A 1 751 ? -37.577 3.222 13.862 1.00 89.88 751 LEU A N 1
ATOM 6046 C CA . LEU A 1 751 ? -37.170 4.137 14.927 1.00 89.88 751 LEU A CA 1
ATOM 6047 C C . LEU A 1 751 ? -38.085 4.004 16.157 1.00 89.88 751 LEU A C 1
ATOM 6049 O O . LEU A 1 751 ? -37.598 3.751 17.258 1.00 89.88 751 LEU A O 1
ATOM 6053 N N . ALA A 1 752 ? -39.407 4.068 15.962 1.00 90.12 752 ALA A N 1
ATOM 6054 C CA . ALA A 1 752 ? -40.388 3.966 17.042 1.00 90.12 752 ALA A CA 1
ATOM 6055 C C . ALA A 1 752 ? -40.400 2.597 17.751 1.00 90.12 752 ALA A C 1
ATOM 6057 O O . ALA A 1 752 ? -40.643 2.543 18.958 1.00 90.12 752 ALA A O 1
ATOM 6058 N N . LEU A 1 753 ? -40.139 1.498 17.028 1.00 88.94 753 LEU A N 1
ATOM 6059 C CA . LEU A 1 753 ? -40.088 0.141 17.588 1.00 88.94 753 LEU A CA 1
ATOM 6060 C C . LEU A 1 753 ? -38.809 -0.129 18.391 1.00 88.94 753 LEU A C 1
ATOM 6062 O O . LEU A 1 753 ? -38.891 -0.748 19.451 1.00 88.94 753 LEU A O 1
ATOM 6066 N N . ASN A 1 754 ? -37.647 0.315 17.902 1.00 87.50 754 ASN A N 1
ATOM 6067 C CA . ASN A 1 754 ? -36.362 0.069 18.564 1.00 87.50 754 ASN A CA 1
ATOM 6068 C C . ASN A 1 754 ? -36.084 1.060 19.706 1.00 87.50 754 ASN A C 1
ATOM 6070 O O . ASN A 1 754 ? -35.386 0.710 20.655 1.00 87.50 754 ASN A O 1
ATOM 6074 N N . ASN A 1 755 ? -36.699 2.250 19.679 1.00 88.06 755 ASN A N 1
ATOM 6075 C CA . ASN A 1 755 ? -36.565 3.272 20.721 1.00 88.06 755 ASN A CA 1
ATOM 6076 C C . ASN A 1 755 ? -37.922 3.647 21.371 1.00 88.06 755 ASN A C 1
ATOM 6078 O O . ASN A 1 755 ? -38.390 4.776 21.203 1.00 88.06 755 ASN A O 1
ATOM 6082 N N . PRO A 1 756 ? -38.556 2.772 22.184 1.00 85.75 756 PRO A N 1
ATOM 6083 C CA . PRO A 1 756 ? -39.873 3.043 22.786 1.00 85.75 756 PRO A CA 1
ATOM 6084 C C . PRO A 1 756 ? -39.940 4.242 23.749 1.00 85.75 756 PRO A C 1
ATOM 6086 O O . PRO A 1 756 ? -41.028 4.619 24.172 1.00 85.75 756 PRO A O 1
ATOM 6089 N N . GLN A 1 757 ? -38.789 4.797 24.145 1.00 84.12 757 GLN A N 1
ATOM 6090 C CA . GLN A 1 757 ? -38.676 5.944 25.058 1.00 84.12 757 GLN A CA 1
ATOM 6091 C C . GLN A 1 757 ? -38.607 7.298 24.329 1.00 84.12 757 GLN A C 1
ATOM 6093 O O . GLN A 1 757 ? -38.670 8.332 24.990 1.00 84.12 757 GLN A O 1
ATOM 6098 N N . LYS A 1 758 ? -38.448 7.297 22.997 1.00 87.25 758 LYS A N 1
ATOM 6099 C CA . LYS A 1 758 ? -38.373 8.499 22.154 1.00 87.25 758 LYS A CA 1
ATOM 6100 C C . LYS A 1 758 ? -39.670 8.679 21.366 1.00 87.25 758 LYS A C 1
ATOM 6102 O O . LYS A 1 758 ? -40.300 7.692 20.973 1.00 87.25 758 LYS A O 1
ATOM 6107 N N . ASN A 1 759 ? -40.045 9.932 21.118 1.00 88.19 759 ASN A N 1
ATOM 6108 C CA . ASN A 1 759 ? -41.222 10.306 20.335 1.00 88.19 759 ASN A CA 1
ATOM 6109 C C . ASN A 1 759 ? -40.826 10.770 18.930 1.00 88.19 759 ASN A C 1
ATOM 6111 O O . ASN A 1 759 ? -39.962 11.634 18.767 1.00 88.19 759 ASN A O 1
ATOM 6115 N N . TYR A 1 760 ? -41.533 10.267 17.925 1.00 90.69 760 TYR A N 1
ATOM 6116 C CA . TYR A 1 760 ? -41.247 10.487 16.512 1.00 90.69 760 TYR A CA 1
ATOM 6117 C C . TYR A 1 760 ? -42.395 11.217 15.812 1.00 90.69 760 TYR A C 1
ATOM 6119 O O . TYR A 1 760 ? -43.568 10.950 16.083 1.00 90.69 760 TYR A O 1
ATOM 6127 N N . LEU A 1 761 ? -42.058 12.117 14.888 1.00 89.19 761 LEU A N 1
ATOM 6128 C CA . LEU A 1 761 ? -43.023 12.814 14.035 1.00 89.19 761 LEU A CA 1
ATOM 6129 C C . LEU A 1 761 ? -42.650 12.619 12.565 1.00 89.19 761 LEU A C 1
ATOM 6131 O O . LEU A 1 761 ? -41.554 12.991 12.157 1.00 89.19 761 LEU A O 1
ATOM 6135 N N . LEU A 1 762 ? -43.567 12.064 11.776 1.00 89.50 762 LEU A N 1
ATOM 6136 C CA . LEU A 1 762 ? -43.441 11.930 10.326 1.00 89.50 762 LEU A CA 1
ATOM 6137 C C . LEU A 1 762 ? -44.312 12.986 9.634 1.00 89.50 762 LEU A C 1
ATOM 6139 O O . LEU A 1 762 ? -45.527 13.023 9.832 1.00 89.50 762 LEU A O 1
ATOM 6143 N N . ILE A 1 763 ? -43.689 13.846 8.830 1.00 86.38 763 ILE A N 1
ATOM 6144 C CA . ILE A 1 763 ? -44.348 14.939 8.108 1.00 86.38 763 ILE A CA 1
ATOM 6145 C C . ILE A 1 763 ? -44.258 14.656 6.609 1.00 86.38 763 ILE A C 1
ATOM 6147 O O . ILE A 1 763 ? -43.152 14.524 6.083 1.00 86.38 763 ILE A O 1
ATOM 6151 N N . SER A 1 764 ? -45.396 14.613 5.910 1.00 84.25 764 SER A N 1
ATOM 6152 C CA . SER A 1 764 ? -45.397 14.678 4.443 1.00 84.25 764 SER A CA 1
ATOM 6153 C C . SER A 1 764 ? -45.479 16.117 3.957 1.00 84.25 764 SER A C 1
ATOM 6155 O O . SER A 1 764 ? -46.328 16.894 4.401 1.00 84.25 764 SER A O 1
ATOM 6157 N N . THR A 1 765 ? -44.598 16.430 3.009 1.00 73.19 765 THR A N 1
ATOM 6158 C CA . THR A 1 765 ? -44.589 17.677 2.226 1.00 73.19 765 THR A CA 1
ATOM 6159 C C . THR A 1 765 ? -45.068 17.460 0.786 1.00 73.19 765 THR A C 1
ATOM 6161 O O . THR A 1 765 ? -45.002 18.370 -0.037 1.00 73.19 765 THR A O 1
ATOM 6164 N N . ASP A 1 766 ? -45.539 16.250 0.462 1.00 68.81 766 ASP A N 1
ATOM 6165 C CA . ASP A 1 766 ? -46.146 15.922 -0.828 1.00 68.81 766 ASP A CA 1
ATOM 6166 C C . ASP A 1 766 ? -47.669 16.186 -0.764 1.00 68.81 766 ASP A C 1
ATOM 6168 O O . ASP A 1 766 ? -48.354 15.552 0.049 1.00 68.81 766 ASP A O 1
ATOM 6172 N N . PRO A 1 767 ? -48.228 17.085 -1.604 1.00 58.84 767 PRO A N 1
ATOM 6173 C CA . PRO A 1 767 ? -49.650 17.446 -1.580 1.00 58.84 767 PRO A CA 1
ATOM 6174 C C . PRO A 1 767 ? -50.614 16.314 -1.995 1.00 58.84 767 PRO A C 1
ATOM 6176 O O . PRO A 1 767 ? -51.824 16.525 -2.022 1.00 58.84 767 PRO A O 1
ATOM 6179 N N . ALA A 1 768 ? -50.122 15.116 -2.329 1.00 60.19 768 ALA A N 1
ATOM 6180 C CA . ALA A 1 768 ? -50.940 13.984 -2.773 1.00 60.19 768 ALA A CA 1
ATOM 6181 C C . ALA A 1 768 ? -51.583 13.120 -1.653 1.00 60.19 768 ALA A C 1
ATOM 6183 O O . ALA A 1 768 ? -52.193 12.103 -1.971 1.00 60.19 768 ALA A O 1
ATOM 6184 N N . HIS A 1 769 ? -51.488 13.499 -0.367 1.00 61.94 769 HIS A N 1
ATOM 6185 C CA . HIS A 1 769 ? -52.063 12.754 0.782 1.00 61.94 769 HIS A CA 1
ATOM 6186 C C . HIS A 1 769 ? -51.575 11.291 0.933 1.00 61.94 769 HIS A C 1
ATOM 6188 O O . HIS A 1 769 ? -52.317 10.384 1.322 1.00 61.94 769 HIS A O 1
ATOM 6194 N N . ASN A 1 770 ? -50.299 11.048 0.617 1.00 73.06 770 ASN A N 1
ATOM 6195 C CA . ASN A 1 770 ? -49.742 9.695 0.535 1.00 73.06 770 ASN A CA 1
ATOM 6196 C C . ASN A 1 770 ? -49.593 8.976 1.900 1.00 73.06 770 ASN A C 1
ATOM 6198 O O . ASN A 1 770 ? -49.552 7.745 1.921 1.00 73.06 770 ASN A O 1
ATOM 6202 N N . LEU A 1 771 ? -49.493 9.685 3.038 1.00 81.88 771 LEU A N 1
ATOM 6203 C CA . LEU A 1 771 ? -49.330 9.043 4.358 1.00 81.88 771 LEU A CA 1
ATOM 6204 C C . LEU A 1 771 ? -50.650 8.463 4.863 1.00 81.88 771 LEU A C 1
ATOM 6206 O O . LEU A 1 771 ? -50.661 7.369 5.433 1.00 81.88 771 LEU A O 1
ATOM 6210 N N . SER A 1 772 ? -51.753 9.176 4.633 1.00 84.12 772 SER A N 1
ATOM 6211 C CA . SER A 1 772 ? -53.091 8.724 5.013 1.00 84.12 772 SER A CA 1
ATOM 6212 C C . SER A 1 772 ? -53.435 7.381 4.355 1.00 84.12 772 SER A C 1
ATOM 6214 O O . SER A 1 772 ? -53.970 6.480 5.006 1.00 84.12 772 SER A O 1
ATOM 6216 N N . ASP A 1 773 ? -53.048 7.222 3.087 1.00 82.19 773 ASP A N 1
ATOM 6217 C CA . ASP A 1 773 ? -53.199 5.986 2.315 1.00 82.19 773 ASP A CA 1
ATOM 6218 C C . ASP A 1 773 ? -52.206 4.883 2.731 1.00 82.19 773 ASP A C 1
ATOM 6220 O O . ASP A 1 773 ? -52.580 3.708 2.761 1.00 82.19 773 ASP A O 1
ATOM 6224 N N . ALA A 1 774 ? -50.964 5.237 3.087 1.00 84.50 774 ALA A N 1
ATOM 6225 C CA . ALA A 1 774 ? -49.944 4.276 3.513 1.00 84.50 774 ALA A CA 1
ATOM 6226 C C . ALA A 1 774 ? -50.283 3.609 4.859 1.00 84.50 774 ALA A C 1
ATOM 6228 O O . ALA A 1 774 ? -50.158 2.390 4.995 1.00 84.50 774 ALA A O 1
ATOM 6229 N N . PHE A 1 775 ? -50.742 4.375 5.854 1.00 86.94 775 PHE A N 1
ATOM 6230 C CA . PHE A 1 775 ? -51.110 3.838 7.174 1.00 86.94 775 PHE A CA 1
ATOM 6231 C C . PHE A 1 775 ? -52.558 3.326 7.264 1.00 86.94 775 PHE A C 1
ATOM 6233 O O . PHE A 1 775 ? -52.891 2.677 8.255 1.00 86.94 775 PHE A O 1
ATOM 6240 N N . ASP A 1 776 ? -53.394 3.579 6.249 1.00 85.44 776 ASP A N 1
ATOM 6241 C CA . ASP A 1 776 ? -54.855 3.363 6.261 1.00 85.44 776 ASP A CA 1
ATOM 6242 C C . ASP A 1 776 ? -55.571 4.132 7.401 1.00 85.44 776 ASP A C 1
ATOM 6244 O O . ASP A 1 776 ? -56.532 3.667 8.016 1.00 85.44 776 ASP A O 1
ATOM 6248 N N . GLN A 1 777 ? -55.072 5.336 7.709 1.00 85.38 777 GLN A N 1
ATOM 6249 C CA . GLN A 1 777 ? -55.546 6.213 8.783 1.00 85.38 777 GLN A CA 1
ATOM 6250 C C . GLN A 1 777 ? -55.506 7.669 8.310 1.00 85.38 777 GLN A C 1
ATOM 6252 O O . GLN A 1 777 ? -54.465 8.153 7.894 1.00 85.38 777 GLN A O 1
ATOM 6257 N N . LYS A 1 778 ? -56.610 8.417 8.440 1.00 82.75 778 LYS A N 1
ATOM 6258 C CA . LYS A 1 778 ? -56.632 9.836 8.040 1.00 82.75 778 LYS A CA 1
ATOM 6259 C C . LYS A 1 778 ? -55.801 10.725 8.970 1.00 82.75 778 LYS A C 1
ATOM 6261 O O . LYS A 1 778 ? -56.141 10.869 10.155 1.00 82.75 778 LYS A O 1
ATOM 6266 N N . PHE A 1 779 ? -54.793 11.374 8.398 1.00 83.50 779 PHE A N 1
ATOM 6267 C CA . PHE A 1 779 ? -54.041 12.476 8.998 1.00 83.50 779 PHE A CA 1
ATOM 6268 C C . PHE A 1 779 ? -54.510 13.826 8.433 1.00 83.50 779 PHE A C 1
ATOM 6270 O O . PHE A 1 779 ? -55.411 13.895 7.598 1.00 83.50 779 PHE A O 1
ATOM 6277 N N . GLY A 1 780 ? -53.947 14.913 8.952 1.00 73.06 780 GLY A N 1
ATOM 6278 C CA . GLY A 1 780 ? -54.224 16.275 8.506 1.00 73.06 780 GLY A CA 1
ATOM 6279 C C . GLY A 1 780 ? -53.130 17.226 8.982 1.00 73.06 780 GLY A C 1
ATOM 6280 O O . GLY A 1 780 ? -52.036 16.776 9.331 1.00 73.06 780 GLY A O 1
ATOM 6281 N N . LYS A 1 781 ? -53.448 18.526 9.033 1.00 68.31 781 LYS A N 1
ATOM 6282 C CA . LYS A 1 781 ? -52.515 19.592 9.436 1.00 68.31 781 LYS A CA 1
ATOM 6283 C C . LYS A 1 781 ? -51.984 19.455 10.868 1.00 68.31 781 LYS A C 1
ATOM 6285 O O . LYS A 1 781 ? -50.870 19.885 11.135 1.00 68.31 781 LYS A O 1
ATOM 6290 N N . ASP A 1 782 ? -52.771 18.883 11.778 1.00 75.31 782 ASP A N 1
ATOM 6291 C CA . ASP A 1 782 ? -52.359 18.645 13.163 1.00 75.31 782 ASP A CA 1
ATOM 6292 C C . ASP A 1 782 ? -51.734 17.253 13.317 1.00 75.31 782 ASP A C 1
ATOM 6294 O O . ASP A 1 782 ? -52.284 16.251 12.850 1.00 75.31 782 ASP A O 1
ATOM 6298 N N . ALA A 1 783 ? -50.606 17.180 14.028 1.00 80.00 783 ALA A N 1
ATOM 6299 C CA . ALA A 1 783 ? -49.910 15.929 14.309 1.00 80.00 783 ALA A CA 1
ATOM 6300 C C . ALA A 1 783 ? -50.794 14.956 15.113 1.00 80.00 783 ALA A C 1
ATOM 6302 O O . ALA A 1 783 ? -51.133 15.212 16.272 1.00 80.00 783 ALA A O 1
ATOM 6303 N N . ARG A 1 784 ? -51.132 13.809 14.511 1.00 84.50 784 ARG A N 1
ATOM 6304 C CA . ARG A 1 784 ? -51.985 12.770 15.108 1.00 84.50 784 ARG A CA 1
ATOM 6305 C C . ARG A 1 784 ? -51.204 11.470 15.294 1.00 84.50 784 ARG A C 1
ATOM 6307 O O . ARG A 1 784 ? -50.538 11.003 14.376 1.00 84.50 784 ARG A O 1
ATOM 6314 N N . VAL A 1 785 ? -51.344 10.864 16.473 1.00 86.75 785 VAL A N 1
ATOM 6315 C CA . VAL A 1 785 ? -50.724 9.575 16.827 1.00 86.75 785 VAL A CA 1
ATOM 6316 C C . VAL A 1 785 ? -51.230 8.448 15.915 1.00 86.75 785 VAL A C 1
ATOM 6318 O O . VAL A 1 785 ? -52.423 8.377 15.599 1.00 86.75 785 VAL A O 1
ATOM 6321 N N . VAL A 1 786 ? -50.326 7.558 15.506 1.00 88.38 786 VAL A N 1
ATOM 6322 C CA . VAL A 1 786 ? -50.624 6.375 14.689 1.00 88.38 786 VAL A CA 1
ATOM 6323 C C . VAL A 1 786 ? -51.274 5.286 15.547 1.00 88.38 786 VAL A C 1
ATOM 6325 O O . VAL A 1 786 ? -50.760 4.887 16.595 1.00 88.38 786 VAL A O 1
ATOM 6328 N N . GLU A 1 787 ? -52.408 4.758 15.095 1.00 83.81 787 GLU A N 1
ATOM 6329 C CA . GLU A 1 787 ? -53.150 3.715 15.802 1.00 83.81 787 GLU A CA 1
ATOM 6330 C C . GLU A 1 787 ? -52.328 2.411 15.842 1.00 83.81 787 GLU A C 1
ATOM 6332 O O . GLU A 1 787 ? -52.131 1.732 14.838 1.00 83.81 787 GLU A O 1
ATOM 6337 N N . GLY A 1 788 ? -51.796 2.073 17.025 1.00 81.88 788 GLY A N 1
ATOM 6338 C CA . GLY A 1 788 ? -50.898 0.927 17.235 1.00 81.88 788 GLY A CA 1
ATOM 6339 C C . GLY A 1 788 ? -49.399 1.258 17.352 1.00 81.88 788 GLY A C 1
ATOM 6340 O O . GLY A 1 788 ? -48.588 0.323 17.411 1.00 81.88 788 GLY A O 1
ATOM 6341 N N . LEU A 1 789 ? -49.024 2.545 17.404 1.00 86.94 789 LEU A N 1
ATOM 6342 C CA . LEU A 1 789 ? -47.707 3.055 17.824 1.00 86.94 789 LEU A CA 1
ATOM 6343 C C . LEU A 1 789 ? -47.873 4.387 18.582 1.00 86.94 789 LEU A C 1
ATOM 6345 O O . LEU A 1 789 ? -47.941 5.452 17.978 1.00 86.94 789 LEU A O 1
ATOM 6349 N N . SER A 1 790 ? -47.923 4.344 19.917 1.00 84.88 790 SER A N 1
ATOM 6350 C CA . SER A 1 790 ? -48.204 5.529 20.750 1.00 84.88 790 SER A CA 1
ATOM 6351 C C . SER A 1 790 ? -47.114 6.607 20.740 1.00 84.88 790 SER A C 1
ATOM 6353 O O . SER A 1 790 ? -47.382 7.730 21.151 1.00 84.88 790 SER A O 1
ATOM 6355 N N . ASN A 1 791 ? -45.900 6.265 20.305 1.00 88.81 791 ASN A N 1
ATOM 6356 C CA . ASN A 1 791 ? -44.740 7.154 20.216 1.00 88.81 791 ASN A CA 1
ATOM 6357 C C . ASN A 1 791 ? -44.429 7.612 18.776 1.00 88.81 791 ASN A C 1
ATOM 6359 O O . ASN A 1 791 ? -43.365 8.179 18.536 1.00 88.81 791 ASN A O 1
ATOM 6363 N N . LEU A 1 792 ? -45.338 7.378 17.821 1.00 90.69 792 LEU A N 1
ATOM 6364 C CA . LEU A 1 792 ? -45.242 7.881 16.450 1.00 90.69 792 LEU A CA 1
ATOM 6365 C C . LEU A 1 792 ? -46.480 8.717 16.111 1.00 90.69 792 LEU A C 1
ATOM 6367 O O . LEU A 1 792 ? -47.604 8.216 16.144 1.00 90.69 792 LEU A O 1
ATOM 6371 N N . SER A 1 793 ? -46.262 9.972 15.730 1.00 89.56 793 SER A N 1
ATOM 6372 C CA . SER A 1 793 ? -47.277 10.855 15.153 1.00 89.56 793 SER A CA 1
ATOM 6373 C C . SER A 1 793 ? -47.029 11.061 13.662 1.00 89.56 793 SER A C 1
ATOM 6375 O O . SER A 1 793 ? -45.883 11.075 13.212 1.00 89.56 793 SER A O 1
ATOM 6377 N N . CYS A 1 794 ? -48.095 11.258 12.892 1.00 88.50 794 CYS A N 1
ATOM 6378 C CA . CYS A 1 794 ? -48.025 11.624 11.478 1.00 88.50 794 CYS A CA 1
ATOM 6379 C C . CYS A 1 794 ? -48.837 12.892 11.194 1.00 88.50 794 CYS A C 1
ATOM 6381 O O . CYS A 1 794 ? -49.798 13.211 11.903 1.00 88.50 794 CYS A O 1
ATOM 6383 N N . MET A 1 795 ? -48.421 13.618 10.159 1.00 84.88 795 MET A N 1
ATOM 6384 C CA . MET A 1 795 ? -48.965 14.913 9.762 1.00 84.88 795 MET A CA 1
ATOM 6385 C C . MET A 1 795 ? -48.848 15.091 8.244 1.00 84.88 795 MET A C 1
ATOM 6387 O O . MET A 1 795 ? -47.831 14.735 7.646 1.00 84.88 795 MET A O 1
ATOM 6391 N N . GLU A 1 796 ? -49.878 15.662 7.624 1.00 80.25 796 GLU A N 1
ATOM 6392 C CA . GLU A 1 796 ? -49.905 15.971 6.191 1.00 80.25 796 GLU A CA 1
ATOM 6393 C C . GLU A 1 796 ? -50.103 17.473 5.992 1.00 80.25 796 GLU A C 1
ATOM 6395 O O . GLU A 1 796 ? -51.099 18.045 6.446 1.00 80.25 796 GLU A O 1
ATOM 6400 N N . ILE A 1 797 ? -49.152 18.113 5.308 1.00 71.44 797 ILE A N 1
ATOM 6401 C CA . ILE A 1 797 ? -49.236 19.529 4.955 1.00 71.44 797 ILE A CA 1
ATOM 6402 C C . ILE A 1 797 ? -49.892 19.643 3.579 1.00 71.44 797 ILE A C 1
ATOM 6404 O O . ILE A 1 797 ? -49.302 19.265 2.572 1.00 71.44 797 ILE A O 1
ATOM 6408 N N . ASP A 1 798 ? -51.099 20.206 3.534 1.00 65.56 798 ASP A N 1
ATOM 6409 C CA . ASP A 1 798 ? -51.711 20.695 2.296 1.00 65.56 798 ASP A CA 1
ATOM 6410 C C . ASP A 1 798 ? -51.360 22.188 2.116 1.00 65.56 798 ASP A C 1
ATOM 6412 O O . ASP A 1 798 ? -51.821 23.027 2.905 1.00 65.56 798 ASP A O 1
ATOM 6416 N N . PRO A 1 799 ? -50.561 22.557 1.096 1.00 59.38 799 PRO A N 1
ATOM 6417 C CA . PRO A 1 799 ? -50.197 23.949 0.840 1.00 59.38 799 PRO A CA 1
ATOM 6418 C C . PRO A 1 799 ? -51.402 24.832 0.500 1.00 59.38 799 PRO A C 1
ATOM 6420 O O . PRO A 1 799 ? -51.426 26.010 0.863 1.00 59.38 799 PRO A O 1
ATOM 6423 N N . SER A 1 800 ? -52.428 24.275 -0.154 1.00 60.06 800 SER A N 1
ATOM 6424 C CA . SER A 1 800 ? -53.554 25.047 -0.682 1.00 60.06 800 SER A CA 1
ATOM 6425 C C . SER A 1 800 ? -54.453 25.581 0.437 1.00 60.06 800 SER A C 1
ATOM 6427 O O . SER A 1 800 ? -54.643 26.795 0.550 1.00 60.06 800 SER A O 1
ATOM 6429 N N . SER A 1 801 ? -54.898 24.718 1.356 1.00 58.62 801 SER A N 1
ATOM 6430 C CA . SER A 1 801 ? -55.636 25.151 2.549 1.00 58.62 801 SER A CA 1
ATOM 6431 C C . SER A 1 801 ? -54.770 25.902 3.568 1.00 58.62 801 SER A C 1
ATOM 6433 O O . SER A 1 801 ? -55.312 26.586 4.438 1.00 58.62 801 SER A O 1
ATOM 6435 N N . SER A 1 802 ? -53.438 25.807 3.500 1.00 57.06 802 SER A N 1
ATOM 6436 C CA . SER A 1 802 ? -52.526 26.617 4.329 1.00 57.06 802 SER A CA 1
ATOM 6437 C C . SER A 1 802 ? -52.419 28.061 3.818 1.00 57.06 802 SER A C 1
ATOM 6439 O O . SER A 1 802 ? -52.410 29.005 4.610 1.00 57.06 802 SER A O 1
ATOM 6441 N N . MET A 1 803 ? -52.433 28.253 2.494 1.00 55.12 803 MET A N 1
ATOM 6442 C CA . MET A 1 803 ? -52.490 29.567 1.845 1.00 55.12 803 MET A CA 1
ATOM 6443 C C . MET A 1 803 ? -53.809 30.298 2.140 1.00 55.12 803 MET A C 1
ATOM 6445 O O . MET A 1 803 ? -53.810 31.500 2.417 1.00 55.12 803 MET A O 1
ATOM 6449 N N . GLU A 1 804 ? -54.943 29.591 2.095 1.00 58.03 804 GLU A N 1
ATOM 6450 C CA . GLU A 1 804 ? -56.254 30.170 2.420 1.00 58.03 804 GLU A CA 1
ATOM 6451 C C . GLU A 1 804 ? -56.327 30.630 3.883 1.00 58.03 804 GLU A C 1
ATOM 6453 O O . GLU A 1 804 ? -56.787 31.741 4.151 1.00 58.03 804 GLU A O 1
ATOM 6458 N N . GLU A 1 805 ? -55.800 29.840 4.823 1.00 55.62 805 GLU A N 1
ATOM 6459 C CA . GLU A 1 805 ? -55.720 30.214 6.240 1.00 55.62 805 GLU A CA 1
ATOM 6460 C C . GLU A 1 805 ? -54.738 31.359 6.512 1.00 55.62 805 GLU A C 1
ATOM 6462 O O . GLU A 1 805 ? -55.066 32.258 7.288 1.00 55.62 805 GLU A O 1
ATOM 6467 N N . PHE A 1 806 ? -53.568 31.399 5.865 1.00 53.88 806 PHE A N 1
ATOM 6468 C CA . PHE A 1 806 ? -52.634 32.530 5.982 1.00 53.88 806 PHE A CA 1
ATOM 6469 C C . PHE A 1 806 ? -53.289 33.842 5.510 1.00 53.88 806 PHE A C 1
ATOM 6471 O O . PHE A 1 806 ? -53.244 34.867 6.191 1.00 53.88 806 PHE A O 1
ATOM 6478 N N . ASN A 1 807 ? -54.013 33.788 4.389 1.00 53.31 807 ASN A N 1
ATOM 6479 C CA . ASN A 1 807 ? -54.799 34.915 3.885 1.00 53.31 807 ASN A CA 1
ATOM 6480 C C . ASN A 1 807 ? -56.031 35.252 4.756 1.00 53.31 807 ASN A C 1
ATOM 6482 O O . ASN A 1 807 ? -56.463 36.406 4.777 1.00 53.31 807 ASN A O 1
ATOM 6486 N N . ALA A 1 808 ? -56.620 34.285 5.468 1.00 53.00 808 ALA A N 1
ATOM 6487 C CA . ALA A 1 808 ? -57.760 34.503 6.367 1.00 53.00 808 ALA A CA 1
ATOM 6488 C C . ALA A 1 808 ? -57.340 35.075 7.734 1.00 53.00 808 ALA A C 1
ATOM 6490 O O . ALA A 1 808 ? -57.970 36.005 8.241 1.00 53.00 808 ALA A O 1
ATOM 6491 N N . SER A 1 809 ? -56.243 34.581 8.307 1.00 47.12 809 SER A N 1
ATOM 6492 C CA . SER A 1 809 ? -55.645 35.090 9.549 1.00 47.12 809 SER A CA 1
ATOM 6493 C C . SER A 1 809 ? -55.155 36.534 9.389 1.00 47.12 809 SER A C 1
ATOM 6495 O O . SER A 1 809 ? -55.495 37.382 10.218 1.00 47.12 809 SER A O 1
ATOM 6497 N N . ASN A 1 810 ? -54.524 36.870 8.257 1.00 47.91 810 ASN A N 1
ATOM 6498 C CA . ASN A 1 810 ? -54.199 38.260 7.899 1.00 47.91 810 ASN A CA 1
ATOM 6499 C C . ASN A 1 810 ? -55.429 39.142 7.581 1.00 47.91 810 ASN A C 1
ATOM 6501 O O . ASN A 1 810 ? -55.283 40.359 7.473 1.00 47.91 810 ASN A O 1
ATOM 6505 N N . LYS A 1 811 ? -56.640 38.573 7.456 1.00 46.09 811 LYS A N 1
ATOM 6506 C CA . LYS A 1 811 ? -57.910 39.320 7.318 1.00 46.09 811 LYS A CA 1
ATOM 6507 C C . LYS A 1 811 ? -58.664 39.524 8.634 1.00 46.09 811 LYS A C 1
ATOM 6509 O O . LYS A 1 811 ? -59.526 40.396 8.687 1.00 46.09 811 LYS A O 1
ATOM 6514 N N . MET A 1 812 ? -58.379 38.739 9.675 1.00 38.75 812 MET A N 1
ATOM 6515 C CA . MET A 1 812 ? -59.079 38.821 10.969 1.00 38.75 812 MET A CA 1
ATOM 6516 C C . MET A 1 812 ? -58.306 39.582 12.060 1.00 38.75 812 MET A C 1
ATOM 6518 O O . MET A 1 812 ? -58.857 39.785 13.141 1.00 38.75 812 MET A O 1
ATOM 6522 N N . GLY A 1 813 ? -57.065 40.014 11.796 1.00 47.94 813 GLY A N 1
ATOM 6523 C CA . GLY A 1 813 ? -56.195 40.655 12.795 1.00 47.94 813 GLY A CA 1
ATOM 6524 C C . GLY A 1 813 ? -55.750 42.103 12.534 1.00 47.94 813 GLY A C 1
ATOM 6525 O O . GLY A 1 813 ? -55.282 42.740 13.475 1.00 47.94 813 GLY A O 1
ATOM 6526 N N . MET A 1 814 ? -55.866 42.640 11.312 1.00 45.19 814 MET A N 1
ATOM 6527 C CA . MET A 1 814 ? -55.315 43.960 10.941 1.00 45.19 814 MET A CA 1
ATOM 6528 C C . MET A 1 814 ? -56.171 44.721 9.911 1.00 45.19 814 MET A C 1
ATOM 6530 O O . MET A 1 814 ? -57.054 44.152 9.271 1.00 45.19 814 MET A O 1
ATOM 6534 N N . ASP A 1 815 ? -55.930 46.033 9.808 1.00 41.69 815 ASP A N 1
ATOM 6535 C CA . ASP A 1 815 ? -56.716 46.996 9.021 1.00 41.69 815 ASP A CA 1
ATOM 6536 C C . ASP A 1 815 ? -56.674 46.703 7.505 1.00 41.69 815 ASP A C 1
ATOM 6538 O O . ASP A 1 815 ? -55.629 46.378 6.940 1.00 41.69 815 ASP A O 1
ATOM 6542 N N . GLN A 1 816 ? -57.813 46.863 6.823 1.00 43.09 816 GLN A N 1
ATOM 6543 C CA . GLN A 1 816 ? -57.966 46.572 5.389 1.00 43.09 816 GLN A CA 1
ATOM 6544 C C . GLN A 1 816 ? -57.186 47.535 4.478 1.00 43.09 816 GLN A C 1
ATOM 6546 O O . GLN A 1 816 ? -57.085 47.286 3.278 1.00 43.09 816 GLN A O 1
ATOM 6551 N N . ASN A 1 817 ? -56.643 48.622 5.032 1.00 45.44 817 ASN A N 1
ATOM 6552 C CA . ASN A 1 817 ? -55.880 49.634 4.302 1.00 45.44 817 ASN A CA 1
ATOM 6553 C C . ASN A 1 817 ? -54.353 49.435 4.336 1.00 45.44 817 ASN A C 1
ATOM 6555 O O . ASN A 1 817 ? -53.648 50.295 3.810 1.00 45.44 817 ASN A O 1
ATOM 6559 N N . ASP A 1 818 ? -53.819 48.366 4.943 1.00 51.72 818 ASP A N 1
ATOM 6560 C CA . ASP A 1 818 ? -52.363 48.155 4.983 1.00 51.72 818 ASP A CA 1
ATOM 6561 C C . ASP A 1 818 ? -51.803 47.797 3.583 1.00 51.72 818 ASP A C 1
ATOM 6563 O O . ASP A 1 818 ? -52.104 46.713 3.064 1.00 51.72 818 ASP A O 1
ATOM 6567 N N . PRO A 1 819 ? -50.960 48.654 2.959 1.00 45.28 819 PRO A N 1
ATOM 6568 C CA . PRO A 1 819 ? -50.407 48.397 1.628 1.00 45.28 819 PRO A CA 1
ATOM 6569 C C . PRO A 1 819 ? -49.486 47.172 1.571 1.00 45.28 819 PRO A C 1
ATOM 6571 O O . PRO A 1 819 ? -49.219 46.663 0.483 1.00 45.28 819 PRO A O 1
ATOM 6574 N N . LEU A 1 820 ? -48.995 46.680 2.717 1.00 44.53 820 LEU A N 1
ATOM 6575 C CA . LEU A 1 820 ? -48.247 45.426 2.763 1.00 44.53 820 LEU A CA 1
ATOM 6576 C C . LEU A 1 820 ? -49.120 44.220 2.425 1.00 44.53 820 LEU A C 1
ATOM 6578 O O . LEU A 1 820 ? -48.600 43.276 1.847 1.00 44.53 820 LEU A O 1
ATOM 6582 N N . ASN A 1 821 ? -50.419 44.227 2.734 1.00 45.50 821 ASN A N 1
ATOM 6583 C CA . ASN A 1 821 ? -51.257 43.035 2.572 1.00 45.50 821 ASN A CA 1
ATOM 6584 C C . ASN A 1 821 ? -51.542 42.742 1.084 1.00 45.50 821 ASN A C 1
ATOM 6586 O O . ASN A 1 821 ? -51.486 41.589 0.658 1.00 45.50 821 ASN A O 1
ATOM 6590 N N . SER A 1 822 ? -51.748 43.782 0.260 1.00 45.47 822 SER A N 1
ATOM 6591 C CA . SER A 1 822 ? -51.867 43.621 -1.197 1.00 45.47 822 SER A CA 1
ATOM 6592 C C . SER A 1 822 ? -50.543 43.177 -1.821 1.00 45.47 822 SER A C 1
ATOM 6594 O O . SER A 1 822 ? -50.522 42.177 -2.534 1.00 45.47 822 SER A O 1
ATOM 6596 N N . VAL A 1 823 ? -49.433 43.847 -1.485 1.00 45.34 823 VAL A N 1
ATOM 6597 C CA . VAL A 1 823 ? -48.094 43.502 -1.997 1.00 45.34 823 VAL A CA 1
ATOM 6598 C C . VAL A 1 823 ? -47.685 42.088 -1.584 1.00 45.34 823 VAL A C 1
ATOM 6600 O O . VAL A 1 823 ? -47.154 41.351 -2.408 1.00 45.34 823 VAL A O 1
ATOM 6603 N N . LEU A 1 824 ? -47.962 41.666 -0.346 1.00 45.91 824 LEU A N 1
ATOM 6604 C CA . LEU A 1 824 ? -47.656 40.312 0.112 1.00 45.91 824 LEU A CA 1
ATOM 6605 C C . LEU A 1 824 ? -48.487 39.276 -0.656 1.00 45.91 824 LEU A C 1
ATOM 6607 O O . LEU A 1 824 ? -47.917 38.289 -1.101 1.00 45.91 824 LEU A O 1
ATOM 6611 N N . SER A 1 825 ? -49.785 39.524 -0.880 1.00 49.56 825 SER A N 1
ATOM 6612 C CA . SER A 1 825 ? -50.654 38.616 -1.651 1.00 49.56 825 SER A CA 1
ATOM 6613 C C . SER A 1 825 ? -50.277 38.497 -3.137 1.00 49.56 825 SER A C 1
ATOM 6615 O O . SER A 1 825 ? -50.410 37.430 -3.728 1.00 49.56 825 SER A O 1
ATOM 6617 N N . GLU A 1 826 ? -49.767 39.578 -3.734 1.00 43.56 826 GLU A N 1
ATOM 6618 C CA . GLU A 1 826 ? -49.339 39.636 -5.138 1.00 43.56 826 GLU A CA 1
ATOM 6619 C C . GLU A 1 826 ? -47.931 39.037 -5.327 1.00 43.56 826 GLU A C 1
ATOM 6621 O O . GLU A 1 826 ? -47.623 38.431 -6.357 1.00 43.56 826 GLU A O 1
ATOM 6626 N N . VAL A 1 827 ? -47.080 39.134 -4.300 1.00 42.06 827 VAL A N 1
ATOM 6627 C CA . VAL A 1 827 ? -45.777 38.461 -4.235 1.00 42.06 827 VAL A CA 1
ATOM 6628 C C . VAL A 1 827 ? -45.941 36.959 -3.987 1.00 42.06 827 VAL A C 1
ATOM 6630 O O . VAL A 1 827 ? -45.286 36.175 -4.673 1.00 42.06 827 VAL A O 1
ATOM 6633 N N . THR A 1 828 ? -46.828 36.522 -3.083 1.00 49.75 828 THR A N 1
ATOM 6634 C CA . THR A 1 828 ? -47.047 35.085 -2.831 1.00 49.75 828 THR A CA 1
ATOM 6635 C C . THR A 1 828 ? -47.619 34.366 -4.050 1.00 49.75 828 THR A C 1
ATOM 6637 O O . THR A 1 828 ? -47.121 33.299 -4.399 1.00 49.75 828 THR A O 1
ATOM 6640 N N . SER A 1 829 ? -48.562 34.966 -4.788 1.00 49.72 829 SER A N 1
ATOM 6641 C CA . SER A 1 829 ? -49.080 34.377 -6.036 1.00 49.72 829 SER A CA 1
ATOM 6642 C C . SER A 1 829 ? -48.052 34.277 -7.176 1.00 49.72 829 SER A C 1
ATOM 6644 O O . SER A 1 829 ? -48.340 33.660 -8.199 1.00 49.72 829 SER A O 1
ATOM 6646 N N . SER A 1 830 ? -46.877 34.900 -7.028 1.00 42.38 830 SER A N 1
ATOM 6647 C CA . SER A 1 830 ? -45.882 35.076 -8.096 1.00 42.38 830 SER A CA 1
ATOM 6648 C C . SER A 1 830 ? -44.549 34.353 -7.849 1.00 42.38 830 SER A C 1
ATOM 6650 O O . SER A 1 830 ? -43.673 34.393 -8.715 1.00 42.38 830 SER A O 1
ATOM 6652 N N . ILE A 1 831 ? -44.360 33.707 -6.691 1.00 47.44 831 ILE A N 1
ATOM 6653 C CA . ILE A 1 831 ? -43.108 33.020 -6.328 1.00 47.44 831 ILE A CA 1
ATOM 6654 C C . ILE A 1 831 ? -43.155 31.536 -6.736 1.00 47.44 831 ILE A C 1
ATOM 6656 O O . ILE A 1 831 ? -43.969 30.779 -6.206 1.00 47.44 831 ILE A O 1
ATOM 6660 N N . PRO A 1 832 ? -42.238 31.060 -7.603 1.00 42.34 832 PRO A N 1
ATOM 6661 C CA . PRO A 1 832 ? -42.013 29.631 -7.788 1.00 42.34 832 PRO A CA 1
ATOM 6662 C C . PRO A 1 832 ? -41.380 29.037 -6.523 1.00 42.34 832 PRO A C 1
ATOM 6664 O O . PRO A 1 832 ? -40.321 29.498 -6.098 1.00 42.34 832 PRO A O 1
ATOM 6667 N N . GLY A 1 833 ? -41.980 27.983 -5.966 1.00 52.97 833 GLY A N 1
ATOM 6668 C CA . GLY A 1 833 ? -41.465 27.299 -4.772 1.00 52.97 833 GLY A CA 1
ATOM 6669 C C . GLY A 1 833 ? -42.111 27.732 -3.447 1.00 52.97 833 GLY A C 1
ATOM 6670 O O . GLY A 1 833 ? -41.456 27.708 -2.404 1.00 52.97 833 GLY A O 1
ATOM 6671 N N . ILE A 1 834 ? -43.354 28.225 -3.487 1.00 58.62 834 ILE A N 1
ATOM 6672 C CA . ILE A 1 834 ? -44.053 28.724 -2.297 1.00 58.62 834 ILE A CA 1
ATOM 6673 C C . ILE A 1 834 ? -44.608 27.605 -1.400 1.00 58.62 834 ILE A C 1
ATOM 6675 O O . ILE A 1 834 ? -44.648 27.767 -0.181 1.00 58.62 834 ILE A O 1
ATOM 6679 N N . ASP A 1 835 ? -44.959 26.456 -1.972 1.00 57.62 835 ASP A N 1
ATOM 6680 C CA . ASP A 1 835 ? -45.476 25.294 -1.239 1.00 57.62 835 ASP A CA 1
ATOM 6681 C C . ASP A 1 835 ? -44.397 24.708 -0.307 1.00 57.62 835 ASP A C 1
ATOM 6683 O O . ASP A 1 835 ? -44.640 24.378 0.860 1.00 57.62 835 ASP A O 1
ATOM 6687 N N . GLU A 1 836 ? -43.154 24.693 -0.790 1.00 60.84 836 GLU A N 1
ATOM 6688 C CA . GLU A 1 836 ? -41.956 24.370 -0.024 1.00 60.84 836 GLU A CA 1
ATOM 6689 C C . GLU A 1 836 ? -41.696 25.404 1.090 1.00 60.84 836 GLU A C 1
ATOM 6691 O O . GLU A 1 836 ? -41.245 25.042 2.177 1.00 60.84 836 GLU A O 1
ATOM 6696 N N . ALA A 1 837 ? -42.018 26.685 0.862 1.00 59.94 837 ALA A N 1
ATOM 6697 C CA . ALA A 1 837 ? -41.844 27.752 1.851 1.00 59.94 837 ALA A CA 1
ATOM 6698 C C . ALA A 1 837 ? -42.851 27.668 3.002 1.00 59.94 837 ALA A C 1
ATOM 6700 O O . ALA A 1 837 ? -42.465 27.858 4.157 1.00 59.94 837 ALA A O 1
ATOM 6701 N N . PHE A 1 838 ? -44.107 27.313 2.721 1.00 60.91 838 PHE A N 1
ATOM 6702 C CA . PHE A 1 838 ? -45.085 27.007 3.768 1.00 60.91 838 PHE A CA 1
ATOM 6703 C C . PHE A 1 838 ? -44.701 25.751 4.554 1.00 60.91 838 PHE A C 1
ATOM 6705 O O . PHE A 1 838 ? -44.725 25.777 5.785 1.00 60.91 838 PHE A O 1
ATOM 6712 N N . SER A 1 839 ? -44.238 24.703 3.866 1.00 61.94 839 SER A N 1
ATOM 6713 C CA . SER A 1 839 ? -43.717 23.491 4.512 1.00 61.94 839 SER A CA 1
ATOM 6714 C C . SER A 1 839 ? -42.558 23.807 5.470 1.00 61.94 839 SER A C 1
ATOM 6716 O O . SER A 1 839 ? -42.542 23.336 6.605 1.00 61.94 839 SER A O 1
ATOM 6718 N N . PHE A 1 840 ? -41.611 24.660 5.059 1.00 63.09 840 PHE A N 1
ATOM 6719 C CA . PHE A 1 840 ? -40.476 25.075 5.893 1.00 63.09 840 PHE A CA 1
ATOM 6720 C C . PHE A 1 840 ? -40.900 25.974 7.069 1.00 63.09 840 PHE A C 1
ATOM 6722 O O . PHE A 1 840 ? -40.372 25.858 8.175 1.00 63.09 840 PHE A O 1
ATOM 6729 N N . MET A 1 841 ? -41.886 26.850 6.864 1.00 61.12 841 MET A N 1
ATOM 6730 C CA . MET A 1 841 ? -42.416 27.719 7.918 1.00 61.12 841 MET A CA 1
ATOM 6731 C C . MET A 1 841 ? -43.122 26.927 9.031 1.00 61.12 841 MET A C 1
ATOM 6733 O O . MET A 1 841 ? -43.068 27.325 10.196 1.00 61.12 841 MET A O 1
ATOM 6737 N N . GLU A 1 842 ? -43.701 25.770 8.711 1.00 62.22 842 GLU A N 1
ATOM 6738 C CA . GLU A 1 842 ? -44.261 24.862 9.713 1.00 62.22 842 GLU A CA 1
ATOM 6739 C C . GLU A 1 842 ? -43.161 24.135 10.518 1.00 62.22 842 GLU A C 1
ATOM 6741 O O . GLU A 1 842 ? -43.290 23.979 11.733 1.00 62.22 842 GLU A O 1
ATOM 6746 N N . VAL A 1 843 ? -42.005 23.819 9.911 1.00 65.06 843 VAL A N 1
ATOM 6747 C CA . VAL A 1 843 ? -40.810 23.354 10.655 1.00 65.06 843 VAL A CA 1
ATOM 6748 C C . VAL A 1 843 ? -40.354 24.406 11.672 1.00 65.06 843 VAL A C 1
ATOM 6750 O O . VAL A 1 843 ? -40.129 24.080 12.839 1.00 65.06 843 VAL A O 1
ATOM 6753 N N . LEU A 1 844 ? -40.293 25.684 11.274 1.00 64.75 844 LEU A N 1
ATOM 6754 C CA . LEU A 1 844 ? -39.988 26.791 12.192 1.00 64.75 844 LEU A CA 1
ATOM 6755 C C . LEU A 1 844 ? -41.021 26.902 13.327 1.00 64.75 844 LEU A C 1
ATOM 6757 O O . LEU A 1 844 ? -40.644 27.099 14.484 1.00 64.75 844 LEU A O 1
ATOM 6761 N N . LYS A 1 845 ? -42.314 26.731 13.024 1.00 66.25 845 LYS A N 1
ATOM 6762 C CA . LYS A 1 845 ? -43.406 26.730 14.012 1.00 66.25 845 LYS A CA 1
ATOM 6763 C C . LYS A 1 845 ? -43.271 25.578 15.011 1.00 66.25 845 LYS A C 1
ATOM 6765 O O . LYS A 1 845 ? -43.381 25.822 16.212 1.00 66.25 845 LYS A O 1
ATOM 6770 N N . HIS A 1 846 ? -42.929 24.367 14.570 1.00 64.69 846 HIS A N 1
ATOM 6771 C CA . HIS A 1 846 ? -42.651 23.250 15.478 1.00 64.69 846 HIS A CA 1
ATOM 6772 C C . HIS A 1 846 ? -41.415 23.490 16.358 1.00 64.69 846 HIS A C 1
ATOM 6774 O O . HIS A 1 846 ? -41.498 23.278 17.567 1.00 64.69 846 HIS A O 1
ATOM 6780 N N . ILE A 1 847 ? -40.309 24.010 15.813 1.00 63.44 847 ILE A N 1
ATOM 6781 C CA . ILE A 1 847 ? -39.111 24.367 16.601 1.00 63.44 847 ILE A CA 1
ATOM 6782 C C . ILE A 1 847 ? -39.437 25.451 17.642 1.00 63.44 847 ILE A C 1
ATOM 6784 O O . ILE A 1 847 ? -39.020 25.358 18.800 1.00 63.44 847 ILE A O 1
ATOM 6788 N N . LYS A 1 848 ? -40.226 26.464 17.266 1.00 60.47 848 LYS A N 1
ATOM 6789 C CA . LYS A 1 848 ? -40.676 27.526 18.177 1.00 60.47 848 LYS A CA 1
ATOM 6790 C C . LYS A 1 848 ? -41.586 26.983 19.282 1.00 60.47 848 LYS A C 1
ATOM 6792 O O . LYS A 1 848 ? -41.395 27.331 20.446 1.00 60.47 848 LYS A O 1
ATOM 6797 N N . ASN A 1 849 ? -42.517 26.091 18.945 1.00 62.69 849 ASN A N 1
ATOM 6798 C CA . ASN A 1 849 ? -43.406 25.446 19.913 1.00 62.69 849 ASN A CA 1
ATOM 6799 C C . ASN A 1 849 ? -42.633 24.531 20.880 1.00 62.69 849 ASN A C 1
ATOM 6801 O O . ASN A 1 849 ? -42.914 24.548 22.076 1.00 62.69 849 ASN A O 1
ATOM 6805 N N . GLN A 1 850 ? -41.601 23.817 20.411 1.00 58.00 850 GLN A N 1
ATOM 6806 C CA . GLN A 1 850 ? -40.702 23.047 21.282 1.00 58.00 850 GLN A CA 1
ATOM 6807 C C . GLN A 1 850 ? -39.959 23.936 22.295 1.00 58.00 850 GLN A C 1
ATOM 6809 O O . GLN A 1 850 ? -39.835 23.545 23.453 1.00 58.00 850 GLN A O 1
ATOM 6814 N N . LYS A 1 851 ? -39.507 25.138 21.895 1.00 53.66 851 LYS A N 1
ATOM 6815 C CA . LYS A 1 851 ? -38.865 26.112 22.805 1.00 53.66 851 LYS A CA 1
ATOM 6816 C C . LYS A 1 851 ? -39.855 26.762 23.784 1.00 53.66 851 LYS A C 1
ATOM 6818 O O . LYS A 1 851 ? -39.495 27.037 24.921 1.00 53.66 851 LYS A O 1
ATOM 6823 N N . ALA A 1 852 ? -41.105 26.990 23.376 1.00 50.34 852 ALA A N 1
ATOM 6824 C CA . ALA A 1 852 ? -42.144 27.547 24.251 1.00 50.34 852 ALA A CA 1
ATOM 6825 C C . ALA A 1 852 ? -42.655 26.548 25.313 1.00 50.34 852 ALA A C 1
ATOM 6827 O O . ALA A 1 852 ? -43.163 26.959 26.357 1.00 50.34 852 ALA A O 1
ATOM 6828 N N . SER A 1 853 ? -42.507 25.243 25.062 1.00 47.66 853 SER A N 1
ATOM 6829 C CA . SER A 1 853 ? -43.073 24.165 25.882 1.00 47.66 853 SER A CA 1
ATOM 6830 C C . SER A 1 853 ? -42.315 23.853 27.182 1.00 47.66 853 SER A C 1
ATOM 6832 O O . SER A 1 853 ? -42.754 22.977 27.923 1.00 47.66 853 SER A O 1
ATOM 6834 N N . GLU A 1 854 ? -41.220 24.546 27.519 1.00 49.19 854 GLU A N 1
ATOM 6835 C CA . GLU A 1 854 ? -40.480 24.293 28.775 1.00 49.19 854 GLU A CA 1
ATOM 6836 C C . GLU A 1 854 ? -41.320 24.531 30.051 1.00 49.19 854 GLU A C 1
ATOM 6838 O O . GLU A 1 854 ? -40.954 24.048 31.121 1.00 49.19 854 GLU A O 1
ATOM 6843 N N . ASN A 1 855 ? -42.458 25.231 29.942 1.00 44.09 855 ASN A N 1
ATOM 6844 C CA . ASN A 1 855 ? -43.350 25.559 31.062 1.00 44.09 855 ASN A CA 1
ATOM 6845 C C . ASN A 1 855 ? -44.747 24.903 31.000 1.00 44.09 855 ASN A C 1
ATOM 6847 O O . ASN A 1 855 ? -45.543 25.129 31.912 1.00 44.09 855 ASN A O 1
ATOM 6851 N N . ASP A 1 856 ? -45.069 24.109 29.971 1.00 45.91 856 ASP A N 1
ATOM 6852 C CA . ASP A 1 856 ? -46.382 23.457 29.829 1.00 45.91 856 ASP A CA 1
ATOM 6853 C C . ASP A 1 856 ? -46.222 21.947 29.592 1.00 45.91 856 ASP A C 1
ATOM 6855 O O . ASP A 1 856 ? -45.551 21.506 28.662 1.00 45.91 856 ASP A O 1
ATOM 6859 N N . THR A 1 857 ? -46.836 21.144 30.463 1.00 48.59 857 THR A N 1
ATOM 6860 C CA . THR A 1 857 ? -46.734 19.672 30.467 1.00 48.59 857 THR A CA 1
ATOM 6861 C C . THR A 1 857 ? -47.777 18.983 29.582 1.00 48.59 857 THR A C 1
ATOM 6863 O O . THR A 1 857 ? -47.819 17.756 29.535 1.00 48.59 857 THR A O 1
ATOM 6866 N N . SER A 1 858 ? -48.618 19.747 28.877 1.00 47.56 858 SER A N 1
ATOM 6867 C CA . SER A 1 858 ? -49.678 19.219 28.006 1.00 47.56 858 SER A CA 1
ATOM 6868 C C . SER A 1 858 ? -49.255 18.957 26.551 1.00 47.56 858 SER A C 1
ATOM 6870 O O . SER A 1 858 ? -50.023 18.356 25.798 1.00 47.56 858 SER A O 1
ATOM 6872 N N . ILE A 1 859 ? -48.049 19.370 26.144 1.00 57.41 859 ILE A N 1
ATOM 6873 C CA . ILE A 1 859 ? -47.571 19.308 24.753 1.00 57.41 859 ILE A CA 1
ATOM 6874 C C . ILE A 1 859 ? -46.540 18.180 24.581 1.00 57.41 859 ILE A C 1
ATOM 6876 O O . ILE A 1 859 ? -45.577 18.070 25.338 1.00 57.41 859 ILE A O 1
ATOM 6880 N N . ILE A 1 860 ? -46.726 17.341 23.556 1.00 60.75 860 ILE A N 1
ATOM 6881 C CA . ILE A 1 860 ? -45.804 16.242 23.231 1.00 60.75 860 ILE A CA 1
ATOM 6882 C C . ILE A 1 860 ? -44.525 16.808 22.601 1.00 60.75 860 ILE A C 1
ATOM 6884 O O . ILE A 1 860 ? -44.566 17.461 21.556 1.00 60.75 860 ILE A O 1
ATOM 6888 N N . LYS A 1 861 ? -43.376 16.510 23.214 1.00 73.06 861 LYS A N 1
ATOM 6889 C CA . LYS A 1 861 ? -42.051 16.780 22.648 1.00 73.06 861 LYS A CA 1
ATOM 6890 C C . LYS A 1 861 ? -41.616 15.611 21.763 1.00 73.06 861 LYS A C 1
ATOM 6892 O O . LYS A 1 861 ? -41.646 14.470 22.217 1.00 73.06 861 LYS A O 1
ATOM 6897 N N . TYR A 1 862 ? -41.193 15.919 20.539 1.00 81.94 862 TYR A N 1
ATOM 6898 C CA . TYR A 1 862 ? -40.626 14.971 19.575 1.00 81.94 862 TYR A CA 1
ATOM 6899 C C . TYR A 1 862 ? -39.097 15.059 19.577 1.00 81.94 862 TYR A C 1
ATOM 6901 O O . TYR A 1 862 ? -38.550 16.164 19.609 1.00 81.94 862 TYR A O 1
ATOM 6909 N N . ASP A 1 863 ? -38.429 13.909 19.538 1.00 84.25 863 ASP A N 1
ATOM 6910 C CA . ASP A 1 863 ? -36.969 13.790 19.586 1.00 84.25 863 ASP A CA 1
ATOM 6911 C C . ASP A 1 863 ? -36.355 13.798 18.180 1.00 84.25 863 ASP A C 1
ATOM 6913 O O . ASP A 1 863 ? -35.372 14.501 17.943 1.00 84.25 863 ASP A O 1
ATOM 6917 N N . THR A 1 864 ? -36.990 13.095 17.235 1.00 87.81 864 THR A N 1
ATOM 6918 C CA . THR A 1 864 ? -36.588 13.042 15.821 1.00 87.81 864 THR A CA 1
ATOM 6919 C C . THR A 1 864 ? -37.796 13.284 14.912 1.00 87.81 864 THR A C 1
ATOM 6921 O O . THR A 1 864 ? -38.870 12.706 15.105 1.00 87.81 864 THR A O 1
ATOM 6924 N N . ILE A 1 865 ? -37.612 14.132 13.901 1.00 88.06 865 ILE A N 1
ATOM 6925 C CA . ILE A 1 865 ? -38.608 14.483 12.888 1.00 88.06 865 ILE A CA 1
ATOM 6926 C C . ILE A 1 865 ? -38.149 13.918 11.537 1.00 88.06 865 ILE A C 1
ATOM 6928 O O . ILE A 1 865 ? -37.031 14.178 11.086 1.00 88.06 865 ILE A O 1
ATOM 6932 N N . ILE A 1 866 ? -39.023 13.133 10.909 1.00 89.69 866 ILE A N 1
ATOM 6933 C CA . ILE A 1 866 ? -38.813 12.496 9.610 1.00 89.69 866 ILE A CA 1
ATOM 6934 C C . ILE A 1 866 ? -39.629 13.258 8.560 1.00 89.69 866 ILE A C 1
ATOM 6936 O O . ILE A 1 866 ? -40.826 13.480 8.747 1.00 89.69 866 ILE A O 1
ATOM 6940 N N . PHE A 1 867 ? -39.002 13.626 7.445 1.00 86.81 867 PHE A N 1
ATOM 6941 C CA . PHE A 1 867 ? -39.659 14.286 6.318 1.00 86.81 867 PHE A CA 1
ATOM 6942 C C . PHE A 1 867 ? -39.806 13.337 5.131 1.00 86.81 867 PHE A C 1
ATOM 6944 O O . PHE A 1 867 ? -38.808 12.907 4.549 1.00 86.81 867 PHE A O 1
ATOM 6951 N N . ASP A 1 868 ? -41.052 13.073 4.736 1.00 86.62 868 ASP A N 1
ATOM 6952 C CA . ASP A 1 868 ? -41.372 12.508 3.427 1.00 86.62 868 ASP A CA 1
ATOM 6953 C C . ASP A 1 868 ? -41.392 13.650 2.404 1.00 86.62 868 ASP A C 1
ATOM 6955 O O . ASP A 1 868 ? -42.286 14.511 2.414 1.00 86.62 868 ASP A O 1
ATOM 6959 N N . THR A 1 869 ? -40.341 13.734 1.584 1.00 78.31 869 THR A N 1
ATOM 6960 C CA . THR A 1 869 ? -40.133 14.896 0.717 1.00 78.31 869 THR A CA 1
ATOM 6961 C C . THR A 1 869 ? -40.772 14.725 -0.661 1.00 78.31 869 THR A C 1
ATOM 6963 O O . THR A 1 869 ? -40.886 13.623 -1.204 1.00 78.31 869 THR A O 1
ATOM 6966 N N . ALA A 1 870 ? -41.160 15.847 -1.268 1.00 66.31 870 ALA A N 1
ATOM 6967 C CA . ALA A 1 870 ? -41.587 15.920 -2.666 1.00 66.31 870 ALA A CA 1
ATOM 6968 C C . ALA A 1 870 ? -40.492 15.395 -3.641 1.00 66.31 870 ALA A C 1
ATOM 6970 O O . ALA A 1 870 ? -39.352 15.147 -3.238 1.00 66.31 870 ALA A O 1
ATOM 6971 N N . PRO A 1 871 ? -40.762 15.214 -4.951 1.00 59.62 871 PRO A N 1
ATOM 6972 C CA . PRO A 1 871 ? -39.745 14.749 -5.902 1.00 59.62 871 PRO A CA 1
ATOM 6973 C C . PRO A 1 871 ? -38.446 15.580 -5.869 1.00 59.62 871 PRO A C 1
ATOM 6975 O O . PRO A 1 871 ? -38.488 16.793 -5.663 1.00 59.62 871 PRO A O 1
ATOM 6978 N N . THR A 1 872 ? -37.302 14.927 -6.096 1.00 59.22 872 THR A N 1
ATOM 6979 C CA . THR A 1 872 ? -35.916 15.466 -6.144 1.00 59.22 872 THR A CA 1
ATOM 6980 C C . THR A 1 872 ? -35.769 16.976 -6.387 1.00 59.22 872 THR A C 1
ATOM 6982 O O . THR A 1 872 ? -35.183 17.678 -5.563 1.00 59.22 872 THR A O 1
ATOM 6985 N N . GLY A 1 873 ? -36.311 17.499 -7.493 1.00 54.22 873 GLY A N 1
ATOM 6986 C CA . GLY A 1 873 ? -36.178 18.916 -7.866 1.00 54.22 873 GLY A CA 1
ATOM 6987 C C . GLY A 1 873 ? -36.881 19.920 -6.937 1.00 54.22 873 GLY A C 1
ATOM 6988 O O . GLY A 1 873 ? -36.457 21.072 -6.866 1.00 54.22 873 GLY A O 1
ATOM 6989 N N . HIS A 1 874 ? -37.917 19.495 -6.212 1.00 60.50 874 HIS A N 1
ATOM 6990 C CA . HIS A 1 874 ? -38.626 20.298 -5.209 1.00 60.50 874 HIS A CA 1
ATOM 6991 C C . HIS A 1 874 ? -37.939 20.220 -3.841 1.00 60.50 874 HIS A C 1
ATOM 6993 O O . HIS A 1 874 ? -37.752 21.241 -3.184 1.00 60.50 874 HIS A O 1
ATOM 6999 N N . THR A 1 875 ? -37.439 19.040 -3.455 1.00 57.81 875 THR A N 1
ATOM 7000 C CA . THR A 1 875 ? -36.656 18.876 -2.212 1.00 57.81 875 THR A CA 1
ATOM 7001 C C . THR A 1 875 ? -35.414 19.772 -2.196 1.00 57.81 875 THR A C 1
ATOM 7003 O O . THR A 1 875 ? -35.131 20.427 -1.197 1.00 57.81 875 THR A O 1
ATOM 7006 N N . LEU A 1 876 ? -34.702 19.893 -3.322 1.00 58.81 876 LEU A N 1
ATOM 7007 C CA . LEU A 1 876 ? -33.562 20.811 -3.419 1.00 58.81 876 LEU A CA 1
ATOM 7008 C C . LEU A 1 876 ? -33.971 22.289 -3.289 1.00 58.81 876 LEU A C 1
ATOM 7010 O O . LEU A 1 876 ? -33.210 23.076 -2.734 1.00 58.81 876 LEU A O 1
ATOM 7014 N N . ARG A 1 877 ? -35.175 22.682 -3.732 1.00 59.75 877 ARG A N 1
ATOM 7015 C CA . ARG A 1 877 ? -35.699 24.043 -3.503 1.00 59.75 877 ARG A CA 1
ATOM 7016 C C . ARG A 1 877 ? -36.034 24.272 -2.035 1.00 59.75 877 ARG A C 1
ATOM 7018 O O . ARG A 1 877 ? -35.643 25.304 -1.498 1.00 59.75 877 ARG A O 1
ATOM 7025 N N . PHE A 1 878 ? -36.665 23.297 -1.379 1.00 62.44 878 PHE A N 1
ATOM 7026 C CA . PHE A 1 878 ? -36.919 23.322 0.063 1.00 62.44 878 PHE A CA 1
ATOM 7027 C C . PHE A 1 878 ? -35.624 23.554 0.862 1.00 62.44 878 PHE A C 1
ATOM 7029 O O . PHE A 1 878 ? -35.566 24.437 1.712 1.00 62.44 878 PHE A O 1
ATOM 7036 N N . LEU A 1 879 ? -34.545 22.846 0.514 1.00 62.44 879 LEU A N 1
ATOM 7037 C CA . LEU A 1 879 ? -33.229 22.998 1.148 1.00 62.44 879 LEU A CA 1
ATOM 7038 C C . LEU A 1 879 ? -32.497 24.299 0.759 1.00 62.44 879 LEU A C 1
ATOM 7040 O O . LEU A 1 879 ? -31.674 24.803 1.520 1.00 62.44 879 LEU A O 1
ATOM 7044 N N . GLN A 1 880 ? -32.811 24.896 -0.394 1.00 63.12 880 GLN A N 1
ATOM 7045 C CA . GLN A 1 880 ? -32.288 26.207 -0.801 1.00 63.12 880 GLN A CA 1
ATOM 7046 C C . GLN A 1 880 ? -32.986 27.385 -0.106 1.00 63.12 880 GLN A C 1
ATOM 7048 O O . GLN A 1 880 ? -32.397 28.476 -0.044 1.00 63.12 880 GLN A O 1
ATOM 7053 N N . LEU A 1 881 ? -34.214 27.204 0.399 1.00 64.38 881 LEU A N 1
ATOM 7054 C CA . LEU A 1 881 ? -35.024 28.278 0.982 1.00 64.38 881 LEU A CA 1
ATOM 7055 C C . LEU A 1 881 ? -34.326 29.046 2.108 1.00 64.38 881 LEU A C 1
ATOM 7057 O O . LEU A 1 881 ? -34.357 30.271 2.019 1.00 64.38 881 LEU A O 1
ATOM 7061 N N . PRO A 1 882 ? -33.642 28.430 3.095 1.00 63.22 882 PRO A N 1
ATOM 7062 C CA . PRO A 1 882 ? -32.952 29.178 4.146 1.00 63.22 882 PRO A CA 1
ATOM 7063 C C . PRO A 1 882 ? -31.935 30.180 3.587 1.00 63.22 882 PRO A C 1
ATOM 7065 O O . PRO A 1 882 ? -31.972 31.367 3.907 1.00 63.22 882 PRO A O 1
ATOM 7068 N N . SER A 1 883 ? -31.086 29.730 2.657 1.00 62.75 883 SER A N 1
ATOM 7069 C CA . SER A 1 883 ? -30.073 30.578 2.010 1.00 62.75 883 SER A CA 1
ATOM 7070 C C . SER A 1 883 ? -30.678 31.644 1.085 1.00 62.75 883 SER A C 1
ATOM 7072 O O . SER A 1 883 ? -30.086 32.705 0.867 1.00 62.75 883 SER A O 1
ATOM 7074 N N . THR A 1 884 ? -31.862 31.373 0.532 1.00 64.69 884 THR A N 1
ATOM 7075 C CA . THR A 1 884 ? -32.587 32.275 -0.371 1.00 64.69 884 THR A CA 1
ATOM 7076 C C . THR A 1 884 ? -33.324 33.349 0.423 1.00 64.69 884 THR A C 1
ATOM 7078 O O . THR A 1 884 ? -33.193 34.529 0.104 1.00 64.69 884 THR A O 1
ATOM 7081 N N . LEU A 1 885 ? -34.002 32.964 1.507 1.00 60.72 885 LEU A N 1
ATOM 7082 C CA . LEU A 1 885 ? -34.582 33.853 2.511 1.00 60.72 885 LEU A CA 1
ATOM 7083 C C . LEU A 1 885 ? -33.510 34.741 3.135 1.00 60.72 885 LEU A C 1
ATOM 7085 O O . LEU A 1 885 ? -33.700 35.949 3.173 1.00 60.72 885 LEU A O 1
ATOM 7089 N N . GLU A 1 886 ? -32.354 34.206 3.534 1.00 63.12 886 GLU A N 1
ATOM 7090 C CA . GLU A 1 886 ? -31.284 35.032 4.099 1.00 63.12 886 GLU A CA 1
ATOM 7091 C C . GLU A 1 886 ? -30.776 36.089 3.099 1.00 63.12 886 GLU A C 1
ATOM 7093 O O . GLU A 1 886 ? -30.616 37.260 3.456 1.00 63.12 886 GLU A O 1
ATOM 7098 N N . LYS A 1 887 ? -30.590 35.717 1.824 1.00 65.62 887 LYS A N 1
ATOM 7099 C CA . LYS A 1 887 ? -30.207 36.656 0.754 1.00 65.62 887 LYS A CA 1
ATOM 7100 C C . LYS A 1 887 ? -31.307 37.676 0.446 1.00 65.62 887 LYS A C 1
ATOM 7102 O O . LYS A 1 887 ? -30.988 38.832 0.167 1.00 65.62 887 LYS A O 1
ATOM 7107 N N . LEU A 1 888 ? -32.579 37.280 0.489 1.00 56.31 888 LEU A N 1
ATOM 7108 C CA . LEU A 1 888 ? -33.722 38.174 0.282 1.00 56.31 888 LEU A CA 1
ATOM 7109 C C . LEU A 1 888 ? -33.891 39.150 1.452 1.00 56.31 888 LEU A C 1
ATOM 7111 O O . LEU A 1 888 ? -34.010 40.344 1.206 1.00 56.31 888 LEU A O 1
ATOM 7115 N N . LEU A 1 889 ? -33.803 38.684 2.700 1.00 61.06 889 LEU A N 1
ATOM 7116 C CA . LEU A 1 889 ? -33.816 39.507 3.916 1.00 61.06 889 LEU A CA 1
ATOM 7117 C C . LEU A 1 889 ? -32.613 40.465 3.956 1.00 61.06 889 LEU A C 1
ATOM 7119 O O . LEU A 1 889 ? -32.764 41.644 4.272 1.00 61.06 889 LEU A O 1
ATOM 7123 N N . GLY A 1 890 ? -31.425 39.996 3.558 1.00 62.19 890 GLY A N 1
ATOM 7124 C CA . GLY A 1 890 ? -30.233 40.833 3.401 1.00 62.19 890 GLY A CA 1
ATOM 7125 C C . GLY A 1 890 ? -30.436 41.956 2.379 1.00 62.19 890 GLY A C 1
ATOM 7126 O O . GLY A 1 890 ? -30.206 43.124 2.692 1.00 62.19 890 GLY A O 1
ATOM 7127 N N . LYS A 1 891 ? -30.955 41.628 1.189 1.00 59.78 891 LYS A N 1
ATOM 7128 C CA . LYS A 1 891 ? -31.322 42.626 0.169 1.00 59.78 891 LYS A CA 1
ATOM 7129 C C . LYS A 1 891 ? -32.469 43.532 0.614 1.00 59.78 891 LYS A C 1
ATOM 7131 O O . LYS A 1 891 ? -32.469 44.704 0.260 1.00 59.78 891 LYS A O 1
ATOM 7136 N N . PHE A 1 892 ? -33.424 43.039 1.399 1.00 56.62 892 PHE A N 1
ATOM 7137 C CA . PHE A 1 892 ? -34.520 43.846 1.933 1.00 56.62 892 PHE A CA 1
ATOM 7138 C C . PHE A 1 892 ? -34.001 44.909 2.908 1.00 56.62 892 PHE A C 1
ATOM 7140 O O . PHE A 1 892 ? -34.413 46.065 2.818 1.00 56.62 892 PHE A O 1
ATOM 7147 N N . ASN A 1 893 ? -33.026 44.575 3.760 1.00 57.47 893 ASN A N 1
ATOM 7148 C CA . ASN A 1 893 ? -32.322 45.548 4.606 1.00 57.47 893 ASN A CA 1
ATOM 7149 C C . ASN A 1 893 ? -31.548 46.593 3.775 1.00 57.47 893 ASN A C 1
ATOM 7151 O O . ASN A 1 893 ? -31.540 47.778 4.105 1.00 57.47 893 ASN A O 1
ATOM 7155 N N . GLU A 1 894 ? -30.939 46.187 2.659 1.00 58.94 894 GLU A N 1
ATOM 7156 C CA . GLU A 1 894 ? -30.215 47.090 1.752 1.00 58.94 894 GLU A CA 1
ATOM 7157 C C . GLU A 1 894 ? -31.165 48.028 0.968 1.00 58.94 894 GLU A C 1
ATOM 7159 O O . GLU A 1 894 ? -30.916 49.231 0.832 1.00 58.94 894 GLU A O 1
ATOM 7164 N N . ILE A 1 895 ? -32.305 47.500 0.509 1.00 52.16 895 ILE A N 1
ATOM 7165 C CA . ILE A 1 895 ? -33.359 48.240 -0.201 1.00 52.16 895 ILE A CA 1
ATOM 7166 C C . ILE A 1 895 ? -34.100 49.186 0.749 1.00 52.16 895 ILE A C 1
ATOM 7168 O O . ILE A 1 895 ? -34.300 50.347 0.396 1.00 52.16 895 ILE A O 1
ATOM 7172 N N . THR A 1 896 ? -34.450 48.760 1.967 1.00 52.03 896 THR A N 1
ATOM 7173 C CA . THR A 1 896 ? -35.052 49.645 2.985 1.00 52.03 896 THR A CA 1
ATOM 7174 C C . THR A 1 896 ? -34.083 50.732 3.449 1.00 52.03 896 THR A C 1
ATOM 7176 O O . THR A 1 896 ? -34.514 51.867 3.662 1.00 52.03 896 THR A O 1
ATOM 7179 N N . GLY A 1 897 ? -32.775 50.445 3.496 1.00 57.53 897 GLY A N 1
ATOM 7180 C CA . GLY A 1 897 ? -31.728 51.455 3.674 1.00 57.53 897 GLY A CA 1
ATOM 7181 C C . GLY A 1 897 ? -31.750 52.538 2.585 1.00 57.53 897 GLY A C 1
ATOM 7182 O O . GLY A 1 897 ? -31.658 53.727 2.892 1.00 57.53 897 GLY A O 1
ATOM 7183 N N . ARG A 1 898 ? -31.961 52.157 1.316 1.00 54.97 898 ARG A N 1
ATOM 7184 C CA . ARG A 1 898 ? -32.137 53.102 0.191 1.00 54.97 898 ARG A CA 1
ATOM 7185 C C . ARG A 1 898 ? -33.512 53.779 0.152 1.00 54.97 898 ARG A C 1
ATOM 7187 O O . ARG A 1 898 ? -33.602 54.938 -0.241 1.00 54.97 898 ARG A O 1
ATOM 7194 N N . MET A 1 899 ? -34.570 53.109 0.602 1.00 50.34 899 MET A N 1
ATOM 7195 C CA . MET A 1 899 ? -35.930 53.656 0.719 1.00 50.34 899 MET A CA 1
ATOM 7196 C C . MET A 1 899 ? -36.144 54.511 1.978 1.00 50.34 899 MET A C 1
ATOM 7198 O O . MET A 1 899 ? -37.276 54.910 2.251 1.00 50.34 899 MET A O 1
ATOM 7202 N N . GLY A 1 900 ? -35.087 54.857 2.724 1.00 57.88 900 GLY A N 1
ATOM 7203 C CA . GLY A 1 900 ? -35.175 55.622 3.973 1.00 57.88 900 GLY A CA 1
ATOM 7204 C C . GLY A 1 900 ? -36.010 56.910 3.886 1.00 57.88 900 GLY A C 1
ATOM 7205 O O . GLY A 1 900 ? -36.699 57.241 4.847 1.00 57.88 900 GLY A O 1
ATOM 7206 N N . SER A 1 901 ? -36.031 57.589 2.730 1.00 54.88 901 SER A N 1
ATOM 7207 C CA . SER A 1 901 ? -36.854 58.791 2.510 1.00 54.88 901 SER A CA 1
ATOM 7208 C C . SER A 1 901 ? -38.356 58.515 2.355 1.00 54.88 901 SER A C 1
ATOM 7210 O O . SER A 1 901 ? -39.151 59.385 2.692 1.00 54.88 901 SER A O 1
ATOM 7212 N N . LEU A 1 902 ? -38.753 57.344 1.843 1.00 49.91 902 LEU A N 1
ATOM 7213 C CA . LEU A 1 902 ? -40.161 56.936 1.740 1.00 49.91 902 LEU A CA 1
ATOM 7214 C C . LEU A 1 902 ? -40.624 56.313 3.066 1.00 49.91 902 LEU A C 1
ATOM 7216 O O . LEU A 1 902 ? -41.685 56.633 3.593 1.00 49.91 902 LEU A O 1
ATOM 7220 N N . LEU A 1 903 ? -39.765 55.476 3.652 1.00 53.81 903 LEU A N 1
ATOM 7221 C CA . LEU A 1 903 ? -40.008 54.767 4.907 1.00 53.81 903 LEU A CA 1
ATOM 7222 C C . LEU A 1 903 ? -40.047 55.707 6.127 1.00 53.81 903 LEU A C 1
ATOM 7224 O O . LEU A 1 903 ? -40.562 55.328 7.172 1.00 53.81 903 LEU A O 1
ATOM 7228 N N . SER A 1 904 ? -39.538 56.939 6.007 1.00 54.69 904 SER A N 1
ATOM 7229 C CA . SER A 1 904 ? -39.683 57.986 7.031 1.00 54.69 904 SER A CA 1
ATOM 7230 C C . SER A 1 904 ? -41.092 58.598 7.102 1.00 54.69 904 SER A C 1
ATOM 7232 O O . SER A 1 904 ? -41.337 59.410 7.993 1.00 54.69 904 SER A O 1
ATOM 7234 N N . MET A 1 905 ? -42.005 58.243 6.187 1.00 53.41 905 MET A N 1
ATOM 7235 C CA . MET A 1 905 ? -43.430 58.593 6.276 1.00 53.41 905 MET A CA 1
ATOM 7236 C C . MET A 1 905 ? -44.271 57.522 6.993 1.00 53.41 905 MET A C 1
ATOM 7238 O O . MET A 1 905 ? -45.416 57.797 7.342 1.00 53.41 905 MET A O 1
ATOM 7242 N N . MET A 1 906 ? -43.723 56.324 7.236 1.00 55.44 906 MET A N 1
ATOM 7243 C CA . MET A 1 906 ? -44.351 55.304 8.085 1.00 55.44 906 MET A CA 1
ATOM 7244 C C . MET A 1 906 ? -43.962 55.521 9.553 1.00 55.44 906 MET A C 1
ATOM 7246 O O . MET A 1 906 ? -42.850 55.963 9.851 1.00 55.44 906 MET A O 1
ATOM 7250 N N . GLY A 1 907 ? -44.882 55.218 10.474 1.00 60.12 907 GLY A N 1
ATOM 7251 C CA . GLY A 1 907 ? -44.694 55.455 11.906 1.00 60.12 907 GLY A CA 1
ATOM 7252 C C . GLY A 1 907 ? -43.486 54.707 12.483 1.00 60.12 907 GLY A C 1
ATOM 7253 O O . GLY A 1 907 ? -43.241 53.549 12.142 1.00 60.12 907 GLY A O 1
ATOM 7254 N N . GLY A 1 908 ? -42.743 55.367 13.380 1.00 59.91 908 GLY A N 1
ATOM 7255 C CA . GLY A 1 908 ? -41.513 54.822 13.969 1.00 59.91 908 GLY A CA 1
ATOM 7256 C C . GLY A 1 908 ? -41.710 53.467 14.655 1.00 59.91 908 GLY A C 1
ATOM 7257 O O . GLY A 1 908 ? -40.912 52.558 14.434 1.00 59.91 908 GLY A O 1
ATOM 7258 N N . ASP A 1 909 ? -42.811 53.307 15.392 1.00 57.72 909 ASP A N 1
ATOM 7259 C CA . ASP A 1 909 ? -43.123 52.068 16.113 1.00 57.72 909 ASP A CA 1
ATOM 7260 C C . ASP A 1 909 ? -43.410 50.899 15.153 1.00 57.72 909 ASP A C 1
ATOM 7262 O O . ASP A 1 909 ? -42.822 49.829 15.298 1.00 57.72 909 ASP A O 1
ATOM 7266 N N . GLN A 1 910 ? -44.214 51.116 14.101 1.00 54.72 910 GLN A N 1
ATOM 7267 C CA . GLN A 1 910 ? -44.489 50.100 13.068 1.00 54.72 910 GLN A CA 1
ATOM 7268 C C . GLN A 1 910 ? -43.215 49.677 12.326 1.00 54.72 910 GLN A C 1
ATOM 7270 O O . GLN A 1 910 ? -43.008 48.496 12.044 1.00 54.72 910 GLN A O 1
ATOM 7275 N N . LYS A 1 911 ? -42.331 50.639 12.034 1.00 58.59 911 LYS A N 1
ATOM 7276 C CA . LYS A 1 911 ? -41.025 50.369 11.427 1.00 58.59 911 LYS A CA 1
ATOM 7277 C C . LYS A 1 911 ? -40.166 49.493 12.344 1.00 58.59 911 LYS A C 1
ATOM 7279 O O . LYS A 1 911 ? -39.573 48.524 11.876 1.00 58.59 911 LYS A O 1
ATOM 7284 N N . GLN A 1 912 ? -40.098 49.814 13.634 1.00 58.22 912 GLN A N 1
ATOM 7285 C CA . GLN A 1 912 ? -39.267 49.086 14.592 1.00 58.22 912 GLN A CA 1
ATOM 7286 C C . GLN A 1 912 ? -39.816 47.680 14.894 1.00 58.22 912 GLN A C 1
ATOM 7288 O O . GLN A 1 912 ? -39.040 46.730 14.969 1.00 58.22 912 GLN A O 1
ATOM 7293 N N . GLU A 1 913 ? -41.139 47.513 14.963 1.00 57.25 913 GLU A N 1
ATOM 7294 C CA . GLU A 1 913 ? -41.783 46.201 15.105 1.00 57.25 913 GLU A CA 1
ATOM 7295 C C . GLU A 1 913 ? -41.525 45.294 13.886 1.00 57.25 913 GLU A C 1
ATOM 7297 O O . GLU A 1 913 ? -41.197 44.116 14.047 1.00 57.25 913 GLU A O 1
ATOM 7302 N N . MET A 1 914 ? -41.593 45.848 12.668 1.00 56.88 914 MET A N 1
ATOM 7303 C CA . MET A 1 914 ? -41.278 45.121 11.432 1.00 56.88 914 MET A CA 1
ATOM 7304 C C . MET A 1 914 ? -39.814 44.654 11.400 1.00 56.88 914 MET A C 1
ATOM 7306 O O . MET A 1 914 ? -39.554 43.491 11.093 1.00 56.88 914 MET A O 1
ATOM 7310 N N . PHE A 1 915 ? -38.856 45.521 11.753 1.00 63.25 915 PHE A N 1
ATOM 7311 C CA . PHE A 1 915 ? -37.437 45.143 11.796 1.00 63.25 915 PHE A CA 1
ATOM 7312 C C . PHE A 1 915 ? -37.134 44.087 12.866 1.00 63.25 915 PHE A C 1
ATOM 7314 O O . PHE A 1 915 ? -36.353 43.177 12.594 1.00 63.25 915 PHE A O 1
ATOM 7321 N N . ASN A 1 916 ? -37.776 44.151 14.037 1.00 63.03 916 ASN A N 1
ATOM 7322 C CA . ASN A 1 916 ? -37.613 43.128 15.073 1.00 63.03 916 ASN A CA 1
ATOM 7323 C C . ASN A 1 916 ? -38.136 41.760 14.596 1.00 63.03 916 ASN A C 1
ATOM 7325 O O . ASN A 1 916 ? -37.407 40.773 14.665 1.00 63.03 916 ASN A O 1
ATOM 7329 N N . LYS A 1 917 ? -39.345 41.708 14.014 1.00 60.41 917 LYS A N 1
ATOM 7330 C CA . LYS A 1 917 ? -39.926 40.471 13.455 1.00 60.41 917 LYS A CA 1
ATOM 7331 C C . LYS A 1 917 ? -39.081 39.881 12.316 1.00 60.41 917 LYS A C 1
ATOM 7333 O O . LYS A 1 917 ? -38.871 38.672 12.275 1.00 60.41 917 LYS A O 1
ATOM 7338 N N . LEU A 1 918 ? -38.551 40.718 11.419 1.00 60.41 918 LEU A N 1
ATOM 7339 C CA . LEU A 1 918 ? -37.630 40.280 10.357 1.00 60.41 918 LEU A CA 1
ATOM 7340 C C . LEU A 1 918 ? -36.291 39.768 10.919 1.00 60.41 918 LEU A C 1
ATOM 7342 O O . LEU A 1 918 ? -35.716 38.832 10.363 1.00 60.41 918 LEU A O 1
ATOM 7346 N N . GLY A 1 919 ? -35.809 40.352 12.021 1.00 65.25 919 GLY A N 1
ATOM 7347 C CA . GLY A 1 919 ? -34.627 39.893 12.752 1.00 65.25 919 GLY A CA 1
ATOM 7348 C C . GLY A 1 919 ? -34.816 38.504 13.367 1.00 65.25 919 GLY A C 1
ATOM 7349 O O . GLY A 1 919 ? -33.997 37.622 13.114 1.00 65.25 919 GLY A O 1
ATOM 7350 N N . GLU A 1 920 ? -35.922 38.287 14.087 1.00 66.06 920 GLU A N 1
ATOM 7351 C CA . GLU A 1 920 ? -36.278 36.983 14.673 1.00 66.06 920 GLU A CA 1
ATOM 7352 C C . GLU A 1 920 ? -36.381 35.880 13.609 1.00 66.06 920 GLU A C 1
ATOM 7354 O O . GLU A 1 920 ? -35.838 34.790 13.790 1.00 66.06 920 GLU A O 1
ATOM 7359 N N . ILE A 1 921 ? -37.046 36.165 12.481 1.00 65.94 921 ILE A N 1
ATOM 7360 C CA . ILE A 1 921 ? -37.155 35.218 11.360 1.00 65.94 921 ILE A CA 1
ATOM 7361 C C . ILE A 1 921 ? -35.766 34.901 10.799 1.00 65.94 921 ILE A C 1
ATOM 7363 O O . ILE A 1 921 ? -35.459 33.733 10.565 1.00 65.94 921 ILE A O 1
ATOM 7367 N N . LYS A 1 922 ? -34.900 35.909 10.615 1.00 67.50 922 LYS A N 1
ATOM 7368 C CA . LYS A 1 922 ? -33.537 35.684 10.117 1.00 67.50 922 LYS A CA 1
ATOM 7369 C C . LYS A 1 922 ? -32.742 34.767 11.052 1.00 67.50 922 LYS A C 1
ATOM 7371 O O . LYS A 1 922 ? -32.127 33.817 10.577 1.00 67.50 922 LYS A O 1
ATOM 7376 N N . GLU A 1 923 ? -32.760 35.035 12.355 1.00 70.88 923 GLU A N 1
ATOM 7377 C CA . GLU A 1 923 ? -32.011 34.254 13.346 1.00 70.88 923 GLU A CA 1
ATOM 7378 C C . GLU A 1 923 ? -32.475 32.788 13.386 1.00 70.88 923 GLU A C 1
ATOM 7380 O O . GLU A 1 923 ? -31.644 31.881 13.335 1.00 70.88 923 GLU A O 1
ATOM 7385 N N . GLN A 1 924 ? -33.791 32.549 13.356 1.00 68.06 924 GLN A N 1
ATOM 7386 C CA . GLN A 1 924 ? -34.366 31.200 13.291 1.00 68.06 924 GLN A CA 1
ATOM 7387 C C . GLN A 1 924 ? -33.986 30.466 11.995 1.00 68.06 924 GLN A C 1
ATOM 7389 O O . GLN A 1 924 ? -33.612 29.295 12.035 1.00 68.06 924 GLN A O 1
ATOM 7394 N N . VAL A 1 925 ? -34.024 31.149 10.845 1.00 69.25 925 VAL A N 1
ATOM 7395 C CA . VAL A 1 925 ? -33.604 30.584 9.550 1.00 69.25 925 VAL A CA 1
ATOM 7396 C C . VAL A 1 925 ? -32.124 30.183 9.573 1.00 69.25 925 VAL A C 1
ATOM 7398 O O . VAL A 1 925 ? -31.781 29.090 9.117 1.00 69.25 925 VAL A O 1
ATOM 7401 N N . THR A 1 926 ? -31.246 31.020 10.136 1.00 70.88 926 THR A N 1
ATOM 7402 C CA . THR A 1 926 ? -29.816 30.706 10.280 1.00 70.88 926 THR A CA 1
ATOM 7403 C C . THR A 1 926 ? -29.576 29.548 11.261 1.00 70.88 926 THR A C 1
ATOM 7405 O O . THR A 1 926 ? -28.732 28.693 10.987 1.00 70.88 926 THR A O 1
ATOM 7408 N N . GLU A 1 927 ? -30.327 29.467 12.366 1.00 74.31 927 GLU A N 1
ATOM 7409 C CA . GLU A 1 927 ? -30.247 28.358 13.330 1.00 74.31 927 GLU A CA 1
ATOM 7410 C C . GLU A 1 927 ? -30.623 27.012 12.687 1.00 74.31 927 GLU A C 1
ATOM 7412 O O . GLU A 1 927 ? -29.882 26.038 12.831 1.00 74.31 927 GLU A O 1
ATOM 7417 N N . VAL A 1 928 ? -31.727 26.958 11.932 1.00 74.62 928 VAL A N 1
ATOM 7418 C CA . VAL A 1 928 ? -32.163 25.735 11.233 1.00 74.62 928 VAL A CA 1
ATOM 7419 C C . VAL A 1 928 ? -31.187 25.333 10.137 1.00 74.62 928 VAL A C 1
ATOM 7421 O O . VAL A 1 928 ? -30.807 24.167 10.061 1.00 74.62 928 VAL A O 1
ATOM 7424 N N . ASN A 1 929 ? -30.710 26.290 9.335 1.00 74.56 929 ASN A N 1
ATOM 7425 C CA . ASN A 1 929 ? -29.723 26.010 8.294 1.00 74.56 929 ASN A CA 1
ATOM 7426 C C . ASN A 1 929 ? -28.431 25.411 8.878 1.00 74.56 929 ASN A C 1
ATOM 7428 O O . ASN A 1 929 ? -27.856 24.498 8.294 1.00 74.56 929 ASN A O 1
ATOM 7432 N N . LYS A 1 930 ? -28.005 25.872 10.063 1.00 79.81 930 LYS A N 1
ATOM 7433 C CA . LYS A 1 930 ? -26.860 25.291 10.773 1.00 79.81 930 LYS A CA 1
ATOM 7434 C C . LYS A 1 930 ? -27.130 23.859 11.250 1.00 79.81 930 LYS A C 1
ATOM 7436 O O . LYS A 1 930 ? -26.230 23.035 11.163 1.00 79.81 930 LYS A O 1
ATOM 7441 N N . GLN A 1 931 ? -28.339 23.551 11.728 1.00 81.00 931 GLN A N 1
ATOM 7442 C CA . GLN A 1 931 ? -28.698 22.184 12.135 1.00 81.00 931 GLN A CA 1
ATOM 7443 C C . GLN A 1 931 ? -28.768 21.222 10.941 1.00 81.00 931 GLN A C 1
ATOM 7445 O O . GLN A 1 931 ? -28.331 20.083 11.067 1.00 81.00 931 GLN A O 1
ATOM 7450 N N . PHE A 1 932 ? -29.256 21.669 9.778 1.00 80.94 932 PHE A N 1
ATOM 7451 C CA . PHE A 1 932 ? -29.307 20.848 8.556 1.00 80.94 932 PHE A CA 1
ATOM 7452 C C . PHE A 1 932 ? -27.919 20.513 7.982 1.00 80.94 932 PHE A C 1
ATOM 7454 O O . PHE A 1 932 ? -27.781 19.527 7.265 1.00 80.94 932 PHE A O 1
ATOM 7461 N N . GLN A 1 933 ? -26.901 21.310 8.317 1.00 79.50 933 GLN A N 1
ATOM 7462 C CA . GLN A 1 933 ? -25.496 21.099 7.941 1.00 79.50 933 GLN A CA 1
ATOM 7463 C C . GLN A 1 933 ? -24.688 20.318 8.993 1.00 79.50 933 GLN A C 1
ATOM 7465 O O . GLN A 1 933 ? -23.487 20.115 8.816 1.00 79.50 933 GLN A O 1
ATOM 7470 N N . ASP A 1 934 ? -25.313 19.922 10.105 1.00 81.12 934 ASP A N 1
ATOM 7471 C CA . ASP A 1 934 ? -24.663 19.184 11.186 1.00 81.12 934 ASP A CA 1
ATOM 7472 C C . ASP A 1 934 ? -24.952 17.674 11.045 1.00 81.12 934 ASP A C 1
ATOM 7474 O O . ASP A 1 934 ? -26.099 17.264 11.258 1.00 81.12 934 ASP A O 1
ATOM 7478 N N . PRO A 1 935 ? -23.953 16.836 10.697 1.00 80.50 935 PRO A N 1
ATOM 7479 C CA . PRO A 1 935 ? -24.147 15.401 10.472 1.00 80.50 935 PRO A CA 1
ATOM 7480 C C . PRO A 1 935 ? -24.526 14.627 11.745 1.00 80.50 935 PRO A C 1
ATOM 7482 O O . PRO A 1 935 ? -25.034 13.517 11.644 1.00 80.50 935 PRO A O 1
ATOM 7485 N N . GLU A 1 936 ? -24.306 15.188 12.940 1.00 81.88 936 GLU A N 1
ATOM 7486 C CA . GLU A 1 936 ? -24.751 14.581 14.206 1.00 81.88 936 GLU A CA 1
ATOM 7487 C C . GLU A 1 936 ? -26.254 14.790 14.459 1.00 81.88 936 GLU A C 1
ATOM 7489 O O . GLU A 1 936 ? -26.857 14.091 15.273 1.00 81.88 936 GLU A O 1
ATOM 7494 N N . LEU A 1 937 ? -26.865 15.772 13.785 1.00 82.31 937 LEU A N 1
ATOM 7495 C CA . LEU A 1 937 ? -28.265 16.162 13.969 1.00 82.31 937 LEU A CA 1
ATOM 7496 C C . LEU A 1 937 ? -29.138 15.848 12.752 1.00 82.31 937 LEU A C 1
ATOM 7498 O O . LEU A 1 937 ? -30.342 15.649 12.928 1.00 82.31 937 LEU A O 1
ATOM 7502 N N . THR A 1 938 ? -28.561 15.823 11.549 1.00 86.94 938 THR A N 1
ATOM 7503 C CA . THR A 1 938 ? -29.285 15.695 10.280 1.00 86.94 938 THR A CA 1
ATOM 7504 C C . THR A 1 938 ? -28.644 14.665 9.365 1.00 86.94 938 THR A C 1
ATOM 7506 O O . THR A 1 938 ? -27.451 14.748 9.090 1.00 86.94 938 THR A O 1
ATOM 7509 N N . THR A 1 939 ? -29.459 13.774 8.800 1.00 89.94 939 THR A N 1
ATOM 7510 C CA . THR A 1 939 ? -29.056 12.888 7.698 1.00 89.94 939 THR A CA 1
ATOM 7511 C C . THR A 1 939 ? -30.142 12.807 6.620 1.00 89.94 939 THR A C 1
ATOM 7513 O O . THR A 1 939 ? -31.322 13.091 6.866 1.00 89.94 939 THR A O 1
ATOM 7516 N N . PHE A 1 940 ? -29.744 12.451 5.401 1.00 90.81 940 PHE A N 1
ATOM 7517 C CA . PHE A 1 940 ? -30.611 12.330 4.235 1.00 90.81 940 PHE A CA 1
ATOM 7518 C C . PHE A 1 940 ? -30.504 10.922 3.637 1.00 90.81 940 PHE A C 1
ATOM 7520 O O . PHE A 1 940 ? -29.424 10.451 3.285 1.00 90.81 940 PHE A O 1
ATOM 7527 N N . VAL A 1 941 ? -31.653 10.271 3.462 1.00 92.25 941 VAL A N 1
ATOM 7528 C CA . VAL A 1 941 ? -31.794 8.937 2.875 1.00 92.25 941 VAL A CA 1
ATOM 7529 C C . VAL A 1 941 ? -32.307 9.066 1.443 1.00 92.25 941 VAL A C 1
ATOM 7531 O O . VAL A 1 941 ? -33.420 9.542 1.197 1.00 92.25 941 VAL A O 1
ATOM 7534 N N . CYS A 1 942 ? -31.502 8.625 0.479 1.00 92.38 942 CYS A N 1
ATOM 7535 C CA . CYS A 1 942 ? -31.904 8.582 -0.923 1.00 92.38 942 CYS A CA 1
ATOM 7536 C C . CYS A 1 942 ? -32.708 7.309 -1.214 1.00 92.38 942 CYS A C 1
ATOM 7538 O O . CYS A 1 942 ? -32.301 6.218 -0.834 1.00 92.38 942 CYS A O 1
ATOM 7540 N N . VAL A 1 943 ? -33.823 7.422 -1.936 1.00 92.31 943 VAL A N 1
ATOM 7541 C CA . VAL A 1 943 ? -34.613 6.275 -2.413 1.00 92.31 943 VAL A CA 1
ATOM 7542 C C . VAL A 1 943 ? -34.600 6.254 -3.938 1.00 92.31 943 VAL A C 1
ATOM 7544 O O . VAL A 1 943 ? -34.915 7.256 -4.589 1.00 92.31 943 VAL A O 1
ATOM 7547 N N . CYS A 1 944 ? -34.245 5.112 -4.516 1.00 93.06 944 CYS A N 1
ATOM 7548 C CA . CYS A 1 944 ? -34.146 4.901 -5.957 1.00 93.06 944 CYS A CA 1
ATOM 7549 C C . CYS A 1 944 ? -34.726 3.536 -6.357 1.00 93.06 944 CYS A C 1
ATOM 7551 O O . CYS A 1 944 ? -35.129 2.737 -5.515 1.00 93.06 944 CYS A O 1
ATOM 7553 N N . ILE A 1 945 ? -34.784 3.275 -7.660 1.00 92.69 945 ILE A N 1
ATOM 7554 C CA . ILE A 1 945 ? -35.018 1.940 -8.224 1.00 92.69 945 ILE A CA 1
ATOM 7555 C C . ILE A 1 945 ? -33.843 1.586 -9.134 1.00 92.69 945 ILE A C 1
ATOM 7557 O O . ILE A 1 945 ? -33.193 2.484 -9.673 1.00 92.69 945 ILE A O 1
ATOM 7561 N N . SER A 1 946 ? -33.585 0.294 -9.349 1.00 91.69 946 SER A N 1
ATOM 7562 C CA . SER A 1 946 ? -32.483 -0.139 -10.218 1.00 91.69 946 SER A CA 1
ATOM 7563 C C . SER A 1 946 ? -32.814 0.023 -11.714 1.00 91.69 946 SER A C 1
ATOM 7565 O O . SER A 1 946 ? -33.145 -0.925 -12.429 1.00 91.69 946 SER A O 1
ATOM 7567 N N . GLU A 1 947 ? -32.782 1.274 -12.180 1.00 88.25 947 GLU A N 1
ATOM 7568 C CA . GLU A 1 947 ? -32.952 1.688 -13.574 1.00 88.25 947 GLU A CA 1
ATOM 7569 C C . GLU A 1 947 ? -32.068 2.901 -13.897 1.00 88.25 947 GLU A C 1
ATOM 7571 O O . GLU A 1 947 ? -31.967 3.832 -13.098 1.00 88.25 947 GLU A O 1
ATOM 7576 N N . PHE A 1 948 ? -31.528 2.950 -15.120 1.00 82.25 948 PHE A N 1
ATOM 7577 C CA . PHE A 1 948 ? -30.627 4.006 -15.611 1.00 82.25 948 PHE A CA 1
ATOM 7578 C C . PHE A 1 948 ? -31.030 5.446 -15.241 1.00 82.25 948 PHE A C 1
ATOM 7580 O O . PHE A 1 948 ? -30.227 6.203 -14.702 1.00 82.25 948 PHE A O 1
ATOM 7587 N N . LEU A 1 949 ? -32.284 5.833 -15.511 1.00 82.75 949 LEU A N 1
ATOM 7588 C CA . LEU A 1 949 ? -32.755 7.196 -15.235 1.00 82.75 949 LEU A CA 1
ATOM 7589 C C . LEU A 1 949 ? -32.936 7.473 -13.738 1.00 82.75 949 LEU A C 1
ATOM 7591 O O . LEU A 1 949 ? -32.870 8.629 -13.337 1.00 82.75 949 LEU A O 1
ATOM 7595 N N . SER A 1 950 ? -33.199 6.452 -12.917 1.00 86.56 950 SER A N 1
ATOM 7596 C CA . SER A 1 950 ? -33.272 6.636 -11.464 1.00 86.56 950 SER A CA 1
ATOM 7597 C C . SER A 1 950 ? -31.876 6.752 -10.859 1.00 86.56 950 SER A C 1
ATOM 7599 O O . SER A 1 950 ? -31.690 7.597 -9.993 1.00 86.56 950 SER A O 1
ATOM 7601 N N . LEU A 1 951 ? -30.910 5.958 -11.335 1.00 85.19 951 LEU A N 1
ATOM 7602 C CA . LEU A 1 951 ? -29.508 6.038 -10.920 1.00 85.19 951 LEU A CA 1
ATOM 7603 C C . LEU A 1 951 ? -28.940 7.443 -11.169 1.00 85.19 951 LEU A C 1
ATOM 7605 O O . LEU A 1 951 ? -28.479 8.092 -10.237 1.00 85.19 951 LEU A O 1
ATOM 7609 N N . TYR A 1 952 ? -29.077 7.959 -12.394 1.00 81.94 952 TYR A N 1
ATOM 7610 C CA . TYR A 1 952 ? -28.562 9.283 -12.762 1.00 81.94 952 TYR A CA 1
ATOM 7611 C C . TYR A 1 952 ? -29.239 10.444 -12.002 1.00 81.94 952 TYR A C 1
ATOM 7613 O O . TYR A 1 952 ? -28.594 11.429 -11.641 1.00 81.94 952 TYR A O 1
ATOM 7621 N N . GLU A 1 953 ? -30.544 10.345 -11.721 1.00 82.50 953 GLU A N 1
ATOM 7622 C CA . GLU A 1 953 ? -31.241 11.334 -10.885 1.00 82.50 953 GLU A CA 1
ATOM 7623 C C . GLU A 1 953 ? -30.796 11.283 -9.415 1.00 82.50 953 GLU A C 1
ATOM 7625 O O . GLU A 1 953 ? -30.695 12.335 -8.781 1.00 82.50 953 GLU A O 1
ATOM 7630 N N . THR A 1 954 ? -30.500 10.093 -8.882 1.00 86.69 954 THR A N 1
ATOM 7631 C CA . THR A 1 954 ? -29.959 9.913 -7.527 1.00 86.69 954 THR A CA 1
ATOM 7632 C C . THR A 1 954 ? -28.519 10.411 -7.423 1.00 86.69 954 THR A C 1
ATOM 7634 O O . THR A 1 954 ? -28.218 11.152 -6.493 1.00 86.69 954 THR A O 1
ATOM 7637 N N . GLU A 1 955 ? -27.655 10.114 -8.395 1.00 84.56 955 GLU A N 1
ATOM 7638 C CA . GLU A 1 955 ? -26.288 10.646 -8.452 1.00 84.56 955 GLU A CA 1
ATOM 7639 C C . GLU A 1 955 ? -26.294 12.182 -8.427 1.00 84.56 955 GLU A C 1
ATOM 7641 O O . GLU A 1 955 ? -25.622 12.807 -7.606 1.00 84.56 955 GLU A O 1
ATOM 7646 N N . ARG A 1 956 ? -27.134 12.804 -9.264 1.00 82.25 956 ARG A N 1
ATOM 7647 C CA . ARG A 1 956 ? -27.299 14.259 -9.284 1.00 82.25 956 ARG A CA 1
ATOM 7648 C C . ARG A 1 956 ? -27.832 14.811 -7.958 1.00 82.25 956 ARG A C 1
ATOM 7650 O O . ARG A 1 956 ? -27.360 15.857 -7.519 1.00 82.25 956 ARG A O 1
ATOM 7657 N N . LEU A 1 957 ? -28.794 14.133 -7.325 1.00 83.62 957 LEU A N 1
ATOM 7658 C CA . LEU A 1 957 ? -29.302 14.519 -6.004 1.00 83.62 957 LEU A CA 1
ATOM 7659 C C . LEU A 1 957 ? -28.176 14.510 -4.963 1.00 83.62 957 LEU A C 1
ATOM 7661 O O . LEU A 1 957 ? -28.027 15.496 -4.249 1.00 83.62 957 LEU A O 1
ATOM 7665 N N . ILE A 1 958 ? -27.373 13.444 -4.906 1.00 84.62 958 ILE A N 1
ATOM 7666 C CA . ILE A 1 958 ? -26.238 13.321 -3.979 1.00 84.62 958 ILE A CA 1
ATOM 7667 C C . ILE A 1 958 ? -25.231 14.452 -4.231 1.00 84.62 958 ILE A C 1
ATOM 7669 O O . ILE A 1 958 ? -24.886 15.184 -3.305 1.00 84.62 958 ILE A O 1
ATOM 7673 N N . GLN A 1 959 ? -24.835 14.680 -5.489 1.00 79.94 959 GLN A N 1
ATOM 7674 C CA . GLN A 1 959 ? -23.934 15.779 -5.856 1.00 79.94 959 GLN A CA 1
ATOM 7675 C C . GLN A 1 959 ? -24.477 17.159 -5.454 1.00 79.94 959 GLN A C 1
ATOM 7677 O O . GLN A 1 959 ? -23.701 18.033 -5.068 1.00 79.94 959 GLN A O 1
ATOM 7682 N N . ASP A 1 960 ? -25.788 17.393 -5.567 1.00 78.19 960 ASP A N 1
ATOM 7683 C CA . ASP A 1 960 ? -26.406 18.652 -5.151 1.00 78.19 960 ASP A CA 1
ATOM 7684 C C . ASP A 1 960 ? -26.498 18.764 -3.614 1.00 78.19 960 ASP A C 1
ATOM 7686 O O . ASP A 1 960 ? -26.156 19.816 -3.081 1.00 78.19 960 ASP A O 1
ATOM 7690 N N . LEU A 1 961 ? -26.837 17.694 -2.883 1.00 81.19 961 LEU A N 1
ATOM 7691 C CA . LEU A 1 961 ? -26.846 17.660 -1.409 1.00 81.19 961 LEU A CA 1
ATOM 7692 C C . LEU A 1 961 ? -25.452 17.894 -0.802 1.00 81.19 961 LEU A C 1
ATOM 7694 O O . LEU A 1 961 ? -25.317 18.667 0.151 1.00 81.19 961 LEU A O 1
ATOM 7698 N N . MET A 1 962 ? -24.403 17.324 -1.403 1.00 78.56 962 MET A N 1
ATOM 7699 C CA . MET A 1 962 ? -23.012 17.564 -0.999 1.00 78.56 962 MET A CA 1
ATOM 7700 C C . MET A 1 962 ? -22.616 19.046 -1.110 1.00 78.56 962 MET A C 1
ATOM 7702 O O . MET A 1 962 ? -21.882 19.541 -0.258 1.00 78.56 962 MET A O 1
ATOM 7706 N N . LYS A 1 963 ? -23.137 19.794 -2.099 1.00 76.31 963 LYS A N 1
ATOM 7707 C CA . LYS A 1 963 ? -22.900 21.252 -2.230 1.00 76.31 963 LYS A CA 1
ATOM 7708 C C . LYS A 1 963 ? -23.567 22.072 -1.120 1.00 76.31 963 LYS A C 1
ATOM 7710 O O . LYS A 1 963 ? -23.199 23.230 -0.927 1.00 76.31 963 LYS A O 1
ATOM 7715 N N . TYR A 1 964 ? -24.546 21.500 -0.417 1.00 70.75 964 TYR A N 1
ATOM 7716 C CA . TYR A 1 964 ? -25.225 22.119 0.726 1.00 70.75 964 TYR A CA 1
ATOM 7717 C C . TYR A 1 964 ? -24.668 21.668 2.082 1.00 70.75 964 TYR A C 1
ATOM 7719 O O . TYR A 1 964 ? -25.200 22.092 3.105 1.00 70.75 964 TYR A O 1
ATOM 7727 N N . ASN A 1 965 ? -23.590 20.871 2.099 1.00 73.81 965 ASN A N 1
ATOM 7728 C CA . ASN A 1 965 ? -22.996 20.262 3.293 1.00 73.81 965 ASN A CA 1
ATOM 7729 C C . ASN A 1 965 ? -23.982 19.394 4.103 1.00 73.81 965 ASN A C 1
ATOM 7731 O O . ASN A 1 965 ? -23.883 19.337 5.326 1.00 73.81 965 ASN A O 1
ATOM 7735 N N . MET A 1 966 ? -24.927 18.719 3.441 1.00 78.50 966 MET A N 1
ATOM 7736 C CA . MET A 1 966 ? -25.793 17.736 4.102 1.00 78.50 966 MET A CA 1
ATOM 7737 C C . MET A 1 966 ? -25.154 16.345 4.110 1.00 78.50 966 MET A C 1
ATOM 7739 O O . MET A 1 966 ? -24.506 15.949 3.140 1.00 78.50 966 MET A O 1
ATOM 7743 N N . ASP A 1 967 ? -25.364 15.601 5.195 1.00 83.25 967 ASP A N 1
ATOM 7744 C CA . ASP A 1 967 ? -24.957 14.200 5.312 1.00 83.25 967 ASP A CA 1
ATOM 7745 C C . ASP A 1 967 ? -25.875 13.303 4.467 1.00 83.25 967 ASP A C 1
ATOM 7747 O O . ASP A 1 967 ? -27.099 13.340 4.603 1.00 83.25 967 ASP A O 1
ATOM 7751 N N . VAL A 1 968 ? -25.266 12.515 3.580 1.00 86.12 968 VAL A N 1
ATOM 7752 C CA . VAL A 1 968 ? -25.919 11.468 2.789 1.00 86.12 968 VAL A CA 1
ATOM 7753 C C . VAL A 1 968 ? -25.029 10.236 2.874 1.00 86.12 968 VAL A C 1
ATOM 7755 O O . VAL A 1 968 ? -23.919 10.253 2.347 1.00 86.12 968 VAL A O 1
ATOM 7758 N N . ASN A 1 969 ? -25.492 9.186 3.546 1.00 84.25 969 ASN A N 1
ATOM 7759 C CA . ASN A 1 969 ? -24.752 7.928 3.706 1.00 84.25 969 ASN A CA 1
ATOM 7760 C C . ASN A 1 969 ? -25.578 6.683 3.337 1.00 84.25 969 ASN A C 1
ATOM 7762 O O . ASN A 1 969 ? -25.022 5.598 3.225 1.00 84.25 969 ASN A O 1
ATOM 7766 N N . THR A 1 970 ? -26.892 6.825 3.144 1.00 89.81 970 THR A N 1
ATOM 7767 C CA . THR A 1 970 ? -27.826 5.701 2.997 1.00 89.81 970 THR A CA 1
ATOM 7768 C C . THR A 1 970 ? -28.615 5.814 1.700 1.00 89.81 970 THR A C 1
ATOM 7770 O O . THR A 1 970 ? -29.243 6.843 1.426 1.00 89.81 970 THR A O 1
ATOM 7773 N N . ILE A 1 971 ? -28.634 4.730 0.923 1.00 92.69 971 ILE A N 1
ATOM 7774 C CA . ILE A 1 971 ? -29.366 4.627 -0.340 1.00 92.69 971 ILE A CA 1
ATOM 7775 C C . ILE A 1 971 ? -30.255 3.380 -0.293 1.00 92.69 971 ILE A C 1
ATOM 7777 O O . ILE A 1 971 ? -29.772 2.261 -0.172 1.00 92.69 971 ILE A O 1
ATOM 7781 N N . ILE A 1 972 ? -31.568 3.560 -0.416 1.00 93.69 972 ILE A N 1
ATOM 7782 C CA . ILE A 1 972 ? -32.545 2.471 -0.490 1.00 93.69 972 ILE A CA 1
ATOM 7783 C C . ILE A 1 972 ? -32.857 2.191 -1.964 1.00 93.69 972 ILE A C 1
ATOM 7785 O O . ILE A 1 972 ? -33.543 2.982 -2.619 1.00 93.69 972 ILE A O 1
ATOM 7789 N N . VAL A 1 973 ? -32.399 1.044 -2.469 1.00 93.50 973 VAL A N 1
ATOM 7790 C CA . VAL A 1 973 ? -32.747 0.534 -3.801 1.00 93.50 973 VAL A CA 1
ATOM 7791 C C . VAL A 1 973 ? -34.017 -0.298 -3.686 1.00 93.50 973 VAL A C 1
ATOM 7793 O O . VAL A 1 973 ? -34.010 -1.425 -3.194 1.00 93.50 973 VAL A O 1
ATOM 7796 N N . ASN A 1 974 ? -35.132 0.278 -4.119 1.00 91.19 974 ASN A N 1
ATOM 7797 C CA . ASN A 1 974 ? -36.459 -0.298 -3.971 1.00 91.19 974 ASN A CA 1
ATOM 7798 C C . ASN A 1 974 ? -36.919 -1.063 -5.224 1.00 91.19 974 ASN A C 1
ATOM 7800 O O . ASN A 1 974 ? -36.360 -0.916 -6.314 1.00 91.19 974 ASN A O 1
ATOM 7804 N N . GLN A 1 975 ? -37.993 -1.844 -5.075 1.00 90.44 975 GLN A N 1
ATOM 7805 C CA . GLN A 1 975 ? -38.667 -2.568 -6.160 1.00 90.44 975 GLN A CA 1
ATOM 7806 C C . GLN A 1 975 ? -37.758 -3.574 -6.900 1.00 90.44 975 GLN A C 1
ATOM 7808 O O . GLN A 1 975 ? -37.889 -3.765 -8.113 1.00 90.44 975 GLN A O 1
ATOM 7813 N N . LEU A 1 976 ? -36.841 -4.238 -6.186 1.00 90.06 976 LEU A N 1
ATOM 7814 C CA . LEU A 1 976 ? -35.961 -5.263 -6.757 1.00 90.06 976 LEU A CA 1
ATOM 7815 C C . LEU A 1 976 ? -36.688 -6.602 -6.947 1.00 90.06 976 LEU A C 1
ATOM 7817 O O . LEU A 1 976 ? -37.265 -7.156 -6.011 1.00 90.06 976 LEU A O 1
ATOM 7821 N N . LEU A 1 977 ? -36.651 -7.135 -8.169 1.00 86.94 977 LEU A N 1
ATOM 7822 C CA . LEU A 1 977 ? -37.278 -8.402 -8.537 1.00 86.94 977 LEU A CA 1
ATOM 7823 C C . LEU A 1 977 ? -36.250 -9.544 -8.520 1.00 86.94 977 LEU A C 1
ATOM 7825 O O . LEU A 1 977 ? -35.704 -9.894 -9.562 1.00 86.94 977 LEU A O 1
ATOM 7829 N N . PHE A 1 978 ? -36.008 -10.145 -7.357 1.00 84.19 978 PHE A N 1
ATOM 7830 C CA . PHE A 1 978 ? -35.088 -11.279 -7.205 1.00 84.19 978 PHE A CA 1
ATOM 7831 C C . PHE A 1 978 ? -35.620 -12.537 -7.916 1.00 84.19 978 PHE A C 1
ATOM 7833 O O . PHE A 1 978 ? -36.452 -13.258 -7.368 1.00 84.19 978 PHE A O 1
ATOM 7840 N N . ALA A 1 979 ? -35.161 -12.784 -9.148 1.00 79.50 979 ALA A N 1
ATOM 7841 C CA . ALA A 1 979 ? -35.726 -13.798 -10.048 1.00 79.50 979 ALA A CA 1
ATOM 7842 C C . ALA A 1 979 ? -34.677 -14.751 -10.659 1.00 79.50 979 ALA A C 1
ATOM 7844 O O . ALA A 1 979 ? -34.887 -15.255 -11.763 1.00 79.50 979 ALA A O 1
ATOM 7845 N N . ASP A 1 980 ? -33.550 -14.989 -9.975 1.00 74.25 980 ASP A N 1
ATOM 7846 C CA . ASP A 1 980 ? -32.487 -15.896 -10.453 1.00 74.25 980 ASP A CA 1
ATOM 7847 C C . ASP A 1 980 ? -32.977 -17.350 -10.642 1.00 74.25 980 ASP A C 1
ATOM 7849 O O . ASP A 1 980 ? -32.559 -18.015 -11.587 1.00 74.25 980 ASP A O 1
ATOM 7853 N N . GLU A 1 981 ? -33.915 -17.817 -9.807 1.00 68.00 981 GLU A N 1
ATOM 7854 C CA . GLU A 1 981 ? -34.475 -19.185 -9.848 1.00 68.00 981 GLU A CA 1
ATOM 7855 C C . GLU A 1 981 ? -35.912 -19.273 -10.414 1.00 68.00 981 GLU A C 1
ATOM 7857 O O . GLU A 1 981 ? -36.489 -20.357 -10.489 1.00 68.00 981 GLU A O 1
ATOM 7862 N N . ASP A 1 982 ? -36.527 -18.157 -10.821 1.00 73.56 982 ASP A N 1
ATOM 7863 C CA . ASP A 1 982 ? -37.919 -18.159 -11.298 1.00 73.56 982 ASP A CA 1
ATOM 7864 C C . ASP A 1 982 ? -38.031 -18.645 -12.756 1.00 73.56 982 ASP A C 1
ATOM 7866 O O . ASP A 1 982 ? -37.343 -18.150 -13.649 1.00 73.56 982 ASP A O 1
ATOM 7870 N N . GLU A 1 983 ? -38.997 -19.523 -13.053 1.00 78.25 983 GLU A N 1
ATOM 7871 C CA . GLU A 1 983 ? -39.250 -20.044 -14.415 1.00 78.25 983 GLU A CA 1
ATOM 7872 C C . GLU A 1 983 ? -39.764 -18.981 -15.417 1.00 78.25 983 GLU A C 1
ATOM 7874 O O . GLU A 1 983 ? -39.812 -19.198 -16.635 1.00 78.25 983 GLU A O 1
ATOM 7879 N N . CYS A 1 984 ? -40.186 -17.809 -14.931 1.00 85.31 984 CYS A N 1
ATOM 7880 C CA . CYS A 1 984 ? -40.793 -16.776 -15.761 1.00 85.31 984 CYS A CA 1
ATOM 7881 C C . CYS A 1 984 ? -39.741 -15.970 -16.541 1.00 85.31 984 CYS A C 1
ATOM 7883 O O . CYS A 1 984 ? -39.118 -15.045 -16.018 1.00 85.31 984 CYS A O 1
ATOM 7885 N N . LYS A 1 985 ? -39.643 -16.218 -17.854 1.00 83.81 985 LYS A N 1
ATOM 7886 C CA . LYS A 1 985 ? -38.751 -15.487 -18.782 1.00 83.81 985 LYS A CA 1
ATOM 7887 C C . LYS A 1 985 ? -38.871 -13.957 -18.711 1.00 83.81 985 LYS A C 1
ATOM 7889 O O . LYS A 1 985 ? -37.887 -13.258 -18.939 1.00 83.81 985 LYS A O 1
ATOM 7894 N N . ARG A 1 986 ? -40.062 -13.416 -18.410 1.00 84.38 986 ARG A N 1
ATOM 7895 C CA . ARG A 1 986 ? -40.269 -11.964 -18.245 1.00 84.38 986 ARG A CA 1
ATOM 7896 C C . ARG A 1 986 ? -39.677 -11.451 -16.929 1.00 84.38 986 ARG A C 1
ATOM 7898 O O . ARG A 1 986 ? -39.111 -10.361 -16.929 1.00 84.38 986 ARG A O 1
ATOM 7905 N N . CYS A 1 987 ? -39.775 -12.231 -15.852 1.00 84.38 987 CYS A N 1
ATOM 7906 C CA . CYS A 1 987 ? -39.145 -11.919 -14.571 1.00 84.38 987 CYS A CA 1
ATOM 7907 C C . CYS A 1 987 ? -37.620 -11.966 -14.701 1.00 84.38 987 CYS A C 1
ATOM 7909 O O . CYS A 1 987 ? -36.971 -10.960 -14.444 1.00 84.38 987 CYS A O 1
ATOM 7911 N N . GLN A 1 988 ? -37.067 -13.054 -15.248 1.00 85.38 988 GLN A N 1
ATOM 7912 C CA . GLN A 1 988 ? -35.630 -13.187 -15.524 1.00 85.38 988 GLN A CA 1
ATOM 7913 C C . GLN A 1 988 ? -35.078 -12.023 -16.367 1.00 85.38 988 GLN A C 1
ATOM 7915 O O . GLN A 1 988 ? -34.034 -11.460 -16.048 1.00 85.38 988 GLN A O 1
ATOM 7920 N N . ALA A 1 989 ? -35.784 -11.612 -17.429 1.00 85.06 989 ALA A N 1
ATOM 7921 C CA . ALA A 1 989 ? -35.361 -10.486 -18.266 1.00 85.06 989 ALA A CA 1
ATOM 7922 C C . ALA A 1 989 ? -35.385 -9.138 -17.519 1.00 85.06 989 ALA A C 1
ATOM 7924 O O . ALA A 1 989 ? -34.495 -8.309 -17.716 1.00 85.06 989 ALA A O 1
ATOM 7925 N N . ARG A 1 990 ? -36.385 -8.914 -16.654 1.00 87.25 990 ARG A N 1
ATOM 7926 C CA . ARG A 1 990 ? -36.492 -7.700 -15.831 1.00 87.25 990 ARG A CA 1
ATOM 7927 C C . ARG A 1 990 ? -35.435 -7.679 -14.726 1.00 87.25 990 ARG A C 1
ATOM 7929 O O . ARG A 1 990 ? -34.792 -6.648 -14.555 1.00 87.25 990 ARG A O 1
ATOM 7936 N N . TRP A 1 991 ? -35.201 -8.810 -14.064 1.00 90.75 991 TRP A N 1
ATOM 7937 C CA . TRP A 1 991 ? -34.129 -8.969 -13.086 1.00 90.75 991 TRP A CA 1
ATOM 7938 C C . TRP A 1 991 ? -32.761 -8.755 -13.720 1.00 90.75 991 TRP A C 1
ATOM 7940 O O . TRP A 1 991 ? -31.996 -7.954 -13.215 1.00 90.75 991 TRP A O 1
ATOM 7950 N N . LYS A 1 992 ? -32.471 -9.339 -14.889 1.00 87.00 992 LYS A N 1
ATOM 7951 C CA . LYS A 1 992 ? -31.188 -9.127 -15.583 1.00 87.00 992 LYS A CA 1
ATOM 7952 C C . LYS A 1 992 ? -30.935 -7.658 -15.959 1.00 87.00 992 LYS A C 1
ATOM 7954 O O . LYS A 1 992 ? -29.786 -7.225 -15.983 1.00 87.00 992 LYS A O 1
ATOM 7959 N N . MET A 1 993 ? -31.991 -6.885 -16.229 1.00 85.88 993 MET A N 1
ATOM 7960 C CA . MET A 1 993 ? -31.894 -5.432 -16.408 1.00 85.88 993 MET A CA 1
ATOM 7961 C C . MET A 1 993 ? -31.614 -4.706 -15.083 1.00 85.88 993 MET A C 1
ATOM 7963 O O . MET A 1 993 ? -30.768 -3.819 -15.065 1.00 85.88 993 MET A O 1
ATOM 7967 N N . GLN A 1 994 ? -32.300 -5.075 -13.996 1.00 91.00 994 GLN A N 1
ATOM 7968 C CA . GLN A 1 994 ? -32.079 -4.491 -12.667 1.00 91.00 994 GLN A CA 1
ATOM 7969 C C . GLN A 1 994 ? -30.709 -4.858 -12.091 1.00 91.00 994 GLN A C 1
ATOM 7971 O O . GLN A 1 994 ? -30.042 -3.984 -11.558 1.00 91.00 994 GLN A O 1
ATOM 7976 N N . LYS A 1 995 ? -30.261 -6.107 -12.238 1.00 89.00 995 LYS A N 1
ATOM 7977 C CA . LYS A 1 995 ? -28.965 -6.601 -11.768 1.00 89.00 995 LYS A CA 1
ATOM 7978 C C . LYS A 1 995 ? -27.826 -5.782 -12.366 1.00 89.00 995 LYS A C 1
ATOM 7980 O O . LYS A 1 995 ? -27.110 -5.155 -11.613 1.00 89.00 995 LYS A O 1
ATOM 7985 N N . LYS A 1 996 ? -27.810 -5.575 -13.691 1.00 89.31 996 LYS A N 1
ATOM 7986 C CA . LYS A 1 996 ? -26.824 -4.696 -14.351 1.00 89.31 996 LYS A CA 1
ATOM 7987 C C . LYS A 1 996 ? -26.689 -3.305 -13.701 1.00 89.31 996 LYS A C 1
ATOM 7989 O O . LYS A 1 996 ? -25.583 -2.786 -13.619 1.00 89.31 996 LYS A O 1
ATOM 7994 N N . TYR A 1 997 ? -27.798 -2.665 -13.324 1.00 88.81 997 TYR A N 1
ATOM 7995 C CA . TYR A 1 997 ? -27.757 -1.342 -12.683 1.00 88.81 997 TYR A CA 1
ATOM 7996 C C . TYR A 1 997 ? -27.527 -1.419 -11.168 1.00 88.81 997 TYR A C 1
ATOM 7998 O O . TYR A 1 997 ? -27.104 -0.429 -10.587 1.00 88.81 997 TYR A O 1
ATOM 8006 N N . LEU A 1 998 ? -27.780 -2.575 -10.550 1.00 88.31 998 LEU A N 1
ATOM 8007 C CA . LEU A 1 998 ? -27.506 -2.852 -9.145 1.00 88.31 998 LEU A CA 1
ATOM 8008 C C . LEU A 1 998 ? -26.012 -3.107 -8.938 1.00 88.31 998 LEU A C 1
ATOM 8010 O O . LEU A 1 998 ? -25.435 -2.480 -8.067 1.00 88.31 998 LEU A O 1
ATOM 8014 N N . ASP A 1 999 ? -25.388 -3.902 -9.810 1.00 85.06 999 ASP A N 1
ATOM 8015 C CA . ASP A 1 999 ? -23.940 -4.127 -9.853 1.00 85.06 999 ASP A CA 1
ATOM 8016 C C . ASP A 1 999 ? -23.205 -2.771 -10.012 1.00 85.06 999 ASP A C 1
ATOM 8018 O O . ASP A 1 999 ? -22.278 -2.458 -9.276 1.00 85.06 999 ASP A O 1
ATOM 8022 N N . GLN A 1 1000 ? -23.710 -1.883 -10.885 1.00 81.88 1000 GLN A N 1
ATOM 8023 C CA . GLN A 1 1000 ? -23.211 -0.502 -11.012 1.00 81.88 1000 GLN A CA 1
ATOM 8024 C C . GLN A 1 1000 ? -23.472 0.377 -9.777 1.00 81.88 1000 GLN A C 1
ATOM 8026 O O . GLN A 1 1000 ? -22.725 1.321 -9.543 1.00 81.88 1000 GLN A O 1
ATOM 8031 N N . MET A 1 1001 ? -24.536 0.130 -9.007 1.00 83.06 1001 MET A N 1
ATOM 8032 C CA . MET A 1 1001 ? -24.774 0.833 -7.739 1.00 83.06 1001 MET A CA 1
ATOM 8033 C C . MET A 1 1001 ? -23.841 0.325 -6.638 1.00 83.06 1001 MET A C 1
ATOM 8035 O O . MET A 1 1001 ? -23.382 1.142 -5.848 1.00 83.06 1001 MET A O 1
ATOM 8039 N N . ASP A 1 1002 ? -23.555 -0.977 -6.607 1.00 80.38 1002 ASP A N 1
ATOM 8040 C CA . ASP A 1 1002 ? -22.585 -1.589 -5.699 1.00 80.38 1002 ASP A CA 1
ATOM 8041 C C . ASP A 1 1002 ? -21.177 -1.002 -5.953 1.00 80.38 1002 ASP A C 1
ATOM 8043 O O . ASP A 1 1002 ? -20.535 -0.547 -5.013 1.00 80.38 1002 ASP A O 1
ATOM 8047 N N . GLU A 1 1003 ? -20.751 -0.874 -7.219 1.00 76.88 1003 GLU A N 1
ATOM 8048 C CA . GLU A 1 1003 ? -19.487 -0.209 -7.603 1.00 76.88 1003 GLU A CA 1
ATOM 8049 C C . GLU A 1 1003 ? -19.452 1.302 -7.282 1.00 76.88 1003 GLU A C 1
ATOM 8051 O O . GLU A 1 1003 ? -18.440 1.829 -6.824 1.00 76.88 1003 GLU A O 1
ATOM 8056 N N . LEU A 1 1004 ? -20.529 2.047 -7.570 1.00 75.38 1004 LEU A N 1
ATOM 8057 C CA . LEU A 1 1004 ? -20.546 3.514 -7.426 1.00 75.38 1004 LEU A CA 1
ATOM 8058 C C . LEU A 1 1004 ? -20.755 3.994 -5.984 1.00 75.38 1004 LEU A C 1
ATOM 8060 O O . LEU A 1 1004 ? -20.428 5.144 -5.674 1.00 75.38 1004 LEU A O 1
ATOM 8064 N N . TYR A 1 1005 ? -21.343 3.154 -5.132 1.00 80.44 1005 TYR A N 1
ATOM 8065 C CA . TYR A 1 1005 ? -21.775 3.509 -3.781 1.00 80.44 1005 TYR A CA 1
ATOM 8066 C C . TYR A 1 1005 ? -21.249 2.544 -2.707 1.00 80.44 1005 TYR A C 1
ATOM 8068 O O . TYR A 1 1005 ? -21.875 2.410 -1.662 1.00 80.44 1005 TYR A O 1
ATOM 8076 N N . GLU A 1 1006 ? -20.081 1.937 -2.929 1.00 75.94 1006 GLU A N 1
ATOM 8077 C CA . GLU A 1 1006 ? -19.352 1.095 -1.962 1.00 75.94 1006 GLU A CA 1
ATOM 8078 C C . GLU A 1 1006 ? -19.194 1.768 -0.574 1.00 75.94 1006 GLU A C 1
ATOM 8080 O O . GLU A 1 1006 ? -19.359 1.132 0.463 1.00 75.94 1006 GLU A O 1
ATOM 8085 N N . ASP A 1 1007 ? -18.978 3.091 -0.552 1.00 72.31 1007 ASP A N 1
ATOM 8086 C CA . ASP A 1 1007 ? -18.890 3.932 0.658 1.00 72.31 1007 ASP A CA 1
ATOM 8087 C C . ASP A 1 1007 ? -20.254 4.172 1.381 1.00 72.31 1007 ASP A C 1
ATOM 8089 O O . ASP A 1 1007 ? -20.297 4.914 2.368 1.00 72.31 1007 ASP A O 1
ATOM 8093 N N . TYR A 1 1008 ? -21.383 3.624 0.900 1.00 84.06 1008 TYR A N 1
ATOM 8094 C CA . TYR A 1 1008 ? -22.751 3.920 1.376 1.00 84.06 1008 TYR A CA 1
ATOM 8095 C C . TYR A 1 1008 ? -23.506 2.665 1.852 1.00 84.06 1008 TYR A C 1
ATOM 8097 O O . TYR A 1 1008 ? -23.356 1.571 1.315 1.00 84.06 1008 TYR A O 1
ATOM 8105 N N . HIS A 1 1009 ? -24.446 2.840 2.787 1.00 86.50 1009 HIS A N 1
ATOM 8106 C CA . HIS A 1 1009 ? -25.400 1.795 3.171 1.00 86.50 1009 HIS A CA 1
ATOM 8107 C C . HIS A 1 1009 ? -26.418 1.570 2.037 1.00 86.50 1009 HIS A C 1
ATOM 8109 O O . HIS A 1 1009 ? -27.444 2.258 1.961 1.00 86.50 1009 HIS A O 1
ATOM 8115 N N . LEU A 1 1010 ? -26.132 0.625 1.134 1.00 89.62 1010 LEU A N 1
ATOM 8116 C CA . LEU A 1 1010 ? -26.967 0.323 -0.033 1.00 89.62 1010 LEU A CA 1
ATOM 8117 C C . LEU A 1 1010 ? -28.022 -0.754 0.280 1.00 89.62 1010 LEU A C 1
ATOM 8119 O O . LEU A 1 1010 ? -27.824 -1.952 0.078 1.00 89.62 1010 LEU A O 1
ATOM 8123 N N . ILE A 1 1011 ? -29.180 -0.321 0.776 1.00 91.38 1011 ILE A N 1
ATOM 8124 C CA . ILE A 1 1011 ? -30.245 -1.197 1.278 1.00 91.38 1011 ILE A CA 1
ATOM 8125 C C . ILE A 1 1011 ? -31.115 -1.712 0.124 1.00 91.38 1011 ILE A C 1
ATOM 8127 O O . ILE A 1 1011 ? -31.809 -0.944 -0.546 1.00 91.38 1011 ILE A O 1
ATOM 8131 N N . LYS A 1 1012 ? -31.114 -3.031 -0.089 1.00 91.75 1012 LYS A N 1
ATOM 8132 C CA . LYS A 1 1012 ? -31.778 -3.710 -1.216 1.00 91.75 1012 LYS A CA 1
ATOM 8133 C C . LYS A 1 1012 ? -33.174 -4.207 -0.807 1.00 91.75 1012 LYS A C 1
ATOM 8135 O O . LYS A 1 1012 ? -33.298 -5.212 -0.112 1.00 91.75 1012 LYS A O 1
ATOM 8140 N N . MET A 1 1013 ? -34.231 -3.515 -1.246 1.00 90.50 1013 MET A N 1
ATOM 8141 C CA . MET A 1 1013 ? -35.625 -3.799 -0.863 1.00 90.50 1013 MET A CA 1
ATOM 8142 C C . MET A 1 1013 ? -36.403 -4.538 -1.974 1.00 90.50 1013 MET A C 1
ATOM 8144 O O . MET A 1 1013 ? -36.380 -4.107 -3.135 1.00 90.50 1013 MET A O 1
ATOM 8148 N N . PRO A 1 1014 ? -37.132 -5.625 -1.648 1.00 89.31 1014 PRO A N 1
ATOM 8149 C CA . PRO A 1 1014 ? -37.838 -6.441 -2.634 1.00 89.31 1014 PRO A CA 1
ATOM 8150 C C . PRO A 1 1014 ? -39.075 -5.743 -3.212 1.00 89.31 1014 PRO A C 1
ATOM 8152 O O . PRO A 1 1014 ? -39.786 -5.009 -2.524 1.00 89.31 1014 PRO A O 1
ATOM 8155 N N . LEU A 1 1015 ? -39.383 -6.036 -4.477 1.00 87.38 1015 LEU A N 1
ATOM 8156 C CA . LEU A 1 1015 ? -40.694 -5.763 -5.060 1.00 87.38 1015 LEU A CA 1
ATOM 8157 C C . LEU A 1 1015 ? -41.729 -6.722 -4.462 1.00 87.38 1015 LEU A C 1
ATOM 8159 O O . LEU A 1 1015 ? -41.586 -7.939 -4.575 1.00 87.38 1015 LEU A O 1
ATOM 8163 N N . LEU A 1 1016 ? -42.784 -6.174 -3.860 1.00 83.56 1016 LEU A N 1
ATOM 8164 C CA . LEU A 1 1016 ? -43.881 -6.966 -3.309 1.00 83.56 1016 LEU A CA 1
ATOM 8165 C C . LEU A 1 1016 ? -44.966 -7.281 -4.341 1.00 83.56 1016 LEU A C 1
ATOM 8167 O O . LEU A 1 1016 ? -45.121 -6.569 -5.333 1.00 83.56 1016 LEU A O 1
ATOM 8171 N N . GLY A 1 1017 ? -45.745 -8.334 -4.073 1.00 72.12 1017 GLY A N 1
ATOM 8172 C CA . GLY A 1 1017 ? -46.870 -8.732 -4.925 1.00 72.12 1017 GLY A CA 1
ATOM 8173 C C . GLY A 1 1017 ? -48.065 -7.769 -4.889 1.00 72.12 1017 GLY A C 1
ATOM 8174 O O . GLY A 1 1017 ? -48.755 -7.640 -5.895 1.00 72.12 1017 GLY A O 1
ATOM 8175 N N . ASN A 1 1018 ? -48.270 -7.075 -3.762 1.00 78.25 1018 ASN A N 1
ATOM 8176 C CA . ASN A 1 1018 ? -49.414 -6.195 -3.489 1.00 78.25 1018 ASN A CA 1
ATOM 8177 C C . ASN A 1 1018 ? -48.951 -4.805 -3.008 1.00 78.25 1018 ASN A C 1
ATOM 8179 O O . ASN A 1 1018 ? -47.820 -4.643 -2.543 1.00 78.25 1018 ASN A O 1
ATOM 8183 N N . GLU A 1 1019 ? -49.834 -3.801 -3.067 1.00 79.12 1019 GLU A N 1
ATOM 8184 C CA . GLU A 1 1019 ? -49.571 -2.480 -2.476 1.00 79.12 1019 GLU A CA 1
ATOM 8185 C C . GLU A 1 1019 ? -49.431 -2.555 -0.945 1.00 79.12 1019 GLU A C 1
ATOM 8187 O O . GLU A 1 1019 ? -50.259 -3.147 -0.252 1.00 79.12 1019 GLU A O 1
ATOM 8192 N N . ILE A 1 1020 ? -48.412 -1.889 -0.395 1.00 82.00 1020 ILE A N 1
ATOM 8193 C CA . ILE A 1 1020 ? -48.190 -1.832 1.055 1.00 82.00 1020 ILE A CA 1
ATOM 8194 C C . ILE A 1 1020 ? -49.103 -0.768 1.659 1.00 82.00 1020 ILE A C 1
ATOM 8196 O O . ILE A 1 1020 ? -48.809 0.425 1.581 1.00 82.00 1020 ILE A O 1
ATOM 8200 N N . ARG A 1 1021 ? -50.187 -1.209 2.301 1.00 84.00 1021 ARG A N 1
ATOM 8201 C CA . ARG A 1 1021 ? -51.082 -0.357 3.094 1.00 84.00 1021 ARG A CA 1
ATOM 8202 C C . ARG A 1 1021 ? -51.313 -0.948 4.483 1.00 84.00 1021 ARG A C 1
ATOM 8204 O O . ARG A 1 1021 ? -51.350 -2.169 4.651 1.00 84.00 1021 ARG A O 1
ATOM 8211 N N . GLY A 1 1022 ? -51.494 -0.070 5.464 1.00 86.12 1022 GLY A N 1
ATOM 8212 C CA . GLY A 1 1022 ? -51.783 -0.412 6.853 1.00 86.12 1022 GLY A CA 1
ATOM 8213 C C . GLY A 1 1022 ? -50.537 -0.708 7.693 1.00 86.12 1022 GLY A C 1
ATOM 8214 O O . GLY A 1 1022 ? -49.561 -1.320 7.245 1.00 86.12 1022 GLY A O 1
ATOM 8215 N N . LEU A 1 1023 ? -50.596 -0.324 8.972 1.00 86.00 1023 LEU A N 1
ATOM 8216 C CA . LEU A 1 1023 ? -49.508 -0.518 9.937 1.00 86.00 1023 LEU A CA 1
ATOM 8217 C C . LEU A 1 1023 ? -48.963 -1.966 10.029 1.00 86.00 1023 LEU A C 1
ATOM 8219 O O . LEU A 1 1023 ? -47.745 -2.106 10.158 1.00 86.00 1023 LEU A O 1
ATOM 8223 N N . PRO A 1 1024 ? -49.770 -3.051 9.966 1.00 85.69 1024 PRO A N 1
ATOM 8224 C CA . PRO A 1 1024 ? -49.243 -4.419 10.041 1.00 85.69 1024 PRO A CA 1
ATOM 8225 C C . PRO A 1 1024 ? -48.320 -4.777 8.871 1.00 85.69 1024 PRO A C 1
ATOM 8227 O O . PRO A 1 1024 ? -47.278 -5.400 9.079 1.00 85.69 1024 PRO A O 1
ATOM 8230 N N . ASN A 1 1025 ? -48.668 -4.350 7.655 1.00 85.81 1025 ASN A N 1
ATOM 8231 C CA . ASN A 1 1025 ? -47.890 -4.623 6.449 1.00 85.81 1025 ASN A CA 1
ATOM 8232 C C . ASN A 1 1025 ? -46.646 -3.730 6.374 1.00 85.81 1025 ASN A C 1
ATOM 8234 O O . ASN A 1 1025 ? -45.558 -4.232 6.093 1.00 85.81 1025 ASN A O 1
ATOM 8238 N N . LEU A 1 1026 ? -46.756 -2.451 6.756 1.00 87.69 1026 LEU A N 1
ATOM 8239 C CA . LEU A 1 1026 ? -45.590 -1.577 6.931 1.00 87.69 1026 LEU A CA 1
ATOM 8240 C C . LEU A 1 1026 ? -44.609 -2.126 7.988 1.00 87.69 1026 LEU A C 1
ATOM 8242 O O . LEU A 1 1026 ? -43.405 -2.114 7.758 1.00 87.69 1026 LEU A O 1
ATOM 8246 N N . LYS A 1 1027 ? -45.096 -2.684 9.110 1.00 87.44 1027 LYS A N 1
ATOM 8247 C CA . LYS A 1 1027 ? -44.261 -3.360 10.130 1.00 87.44 1027 LYS A CA 1
ATOM 8248 C C . LYS A 1 1027 ? -43.597 -4.655 9.636 1.00 87.44 1027 LYS A C 1
ATOM 8250 O O . LYS A 1 1027 ? -42.574 -5.044 10.198 1.00 87.44 1027 LYS A O 1
ATOM 8255 N N . LYS A 1 1028 ? -44.159 -5.344 8.633 1.00 85.81 1028 LYS A N 1
ATOM 8256 C CA . LYS A 1 1028 ? -43.499 -6.482 7.961 1.00 85.81 1028 LYS A CA 1
ATOM 8257 C C . LYS A 1 1028 ? -42.395 -5.974 7.030 1.00 85.81 1028 LYS A C 1
ATOM 8259 O O . LYS A 1 1028 ? -41.246 -6.367 7.198 1.00 85.81 1028 LYS A O 1
ATOM 8264 N N . PHE A 1 1029 ? -42.736 -5.066 6.112 1.00 86.62 1029 PHE A N 1
ATOM 8265 C CA . PHE A 1 1029 ? -41.819 -4.526 5.102 1.00 86.62 1029 PHE A CA 1
ATOM 8266 C C . PHE A 1 1029 ? -40.622 -3.789 5.718 1.00 86.62 1029 PHE A C 1
ATOM 8268 O O . PHE A 1 1029 ? -39.490 -3.974 5.280 1.00 86.62 1029 PHE A O 1
ATOM 8275 N N . SER A 1 1030 ? -40.839 -3.017 6.787 1.00 89.38 1030 SER A N 1
ATOM 8276 C CA . SER A 1 1030 ? -39.781 -2.222 7.414 1.00 89.38 1030 SER A CA 1
ATOM 8277 C C . SER A 1 1030 ? -38.671 -3.044 8.073 1.00 89.38 1030 SER A C 1
ATOM 8279 O O . SER A 1 1030 ? -37.609 -2.493 8.350 1.00 89.38 1030 SER A O 1
ATOM 8281 N N . LYS A 1 1031 ? -38.866 -4.351 8.306 1.00 87.00 1031 LYS A N 1
ATOM 8282 C CA . LYS A 1 1031 ? -37.801 -5.240 8.801 1.00 87.00 1031 LYS A CA 1
ATOM 8283 C C . LYS A 1 1031 ? -36.642 -5.360 7.817 1.00 87.00 1031 LYS A C 1
ATOM 8285 O O . LYS A 1 1031 ? -35.498 -5.418 8.255 1.00 87.00 1031 LYS A O 1
ATOM 8290 N N . PHE A 1 1032 ? -36.930 -5.329 6.514 1.00 87.00 1032 PHE A N 1
ATOM 8291 C CA . PHE A 1 1032 ? -35.912 -5.453 5.468 1.00 87.00 1032 PHE A CA 1
ATOM 8292 C C . PHE A 1 1032 ? -34.944 -4.260 5.410 1.00 87.00 1032 PHE A C 1
ATOM 8294 O O . PHE A 1 1032 ? -33.911 -4.333 4.758 1.00 87.00 1032 PHE A O 1
ATOM 8301 N N . LEU A 1 1033 ? -35.244 -3.181 6.146 1.00 86.19 1033 LEU A N 1
ATOM 8302 C CA . LEU A 1 1033 ? -34.335 -2.054 6.340 1.00 86.19 1033 LEU A CA 1
ATOM 8303 C C . LEU A 1 1033 ? -33.265 -2.305 7.418 1.00 86.19 1033 LEU A C 1
ATOM 8305 O O . LEU A 1 1033 ? -32.264 -1.600 7.434 1.00 86.19 1033 LEU A O 1
ATOM 8309 N N . LEU A 1 1034 ? -33.467 -3.259 8.335 1.00 84.56 1034 LEU A N 1
ATOM 8310 C CA . LEU A 1 1034 ? -32.495 -3.628 9.381 1.00 84.56 1034 LEU A CA 1
ATOM 8311 C C . LEU A 1 1034 ? -31.884 -5.017 9.176 1.00 84.56 1034 LEU A C 1
ATOM 8313 O O . LEU A 1 1034 ? -30.807 -5.297 9.685 1.00 84.56 1034 LEU A O 1
ATOM 8317 N N . THR A 1 1035 ? -32.571 -5.903 8.462 1.00 85.00 1035 THR A N 1
ATOM 8318 C CA . THR A 1 1035 ? -32.081 -7.240 8.122 1.00 85.00 1035 THR A CA 1
ATOM 8319 C C . THR A 1 1035 ? -32.188 -7.398 6.609 1.00 85.00 1035 THR A C 1
ATOM 8321 O O . THR A 1 1035 ? -33.313 -7.371 6.112 1.00 85.00 1035 THR A O 1
ATOM 8324 N N . PRO A 1 1036 ? -31.072 -7.535 5.867 1.00 84.81 1036 PRO A N 1
ATOM 8325 C CA . PRO A 1 1036 ? -31.110 -7.621 4.410 1.00 84.81 1036 PRO A CA 1
ATOM 8326 C C . PRO A 1 1036 ? -32.031 -8.746 3.927 1.00 84.81 1036 PRO A C 1
ATOM 8328 O O . PRO A 1 1036 ? -31.986 -9.857 4.456 1.00 84.81 1036 PRO A O 1
ATOM 8331 N N . TYR A 1 1037 ? -32.866 -8.454 2.928 1.00 82.88 1037 TYR A N 1
ATOM 8332 C CA . TYR A 1 1037 ? -33.806 -9.423 2.363 1.00 82.88 1037 TYR A CA 1
ATOM 8333 C C . TYR A 1 1037 ? -33.070 -10.615 1.739 1.00 82.88 1037 TYR A C 1
ATOM 8335 O O . TYR A 1 1037 ? -32.252 -10.433 0.834 1.00 82.88 1037 TYR A O 1
ATOM 8343 N N . ASN A 1 1038 ? -33.404 -11.833 2.167 1.00 81.12 1038 ASN A N 1
ATOM 8344 C CA . ASN A 1 1038 ? -32.852 -13.062 1.608 1.00 81.12 1038 ASN A CA 1
ATOM 8345 C C . ASN A 1 1038 ? -33.901 -13.786 0.735 1.00 81.12 1038 ASN A C 1
ATOM 8347 O O . ASN A 1 1038 ? -34.856 -14.357 1.271 1.00 81.12 1038 ASN A O 1
ATOM 8351 N N . PRO A 1 1039 ? -33.718 -13.852 -0.602 1.00 78.12 1039 PRO A N 1
ATOM 8352 C CA . PRO A 1 1039 ? -34.668 -14.496 -1.512 1.00 78.12 1039 PRO A CA 1
ATOM 8353 C C . PRO A 1 1039 ? -34.961 -15.977 -1.229 1.00 78.12 1039 PRO A C 1
ATOM 8355 O O . PRO A 1 1039 ? -35.996 -16.466 -1.675 1.00 78.12 1039 PRO A O 1
ATOM 8358 N N . ALA A 1 1040 ? -34.084 -16.692 -0.515 1.00 73.56 1040 ALA A N 1
ATOM 8359 C CA . ALA A 1 1040 ? -34.264 -18.110 -0.201 1.00 73.56 1040 ALA A CA 1
ATOM 8360 C C . ALA A 1 1040 ? -35.093 -18.355 1.074 1.00 73.56 1040 ALA A C 1
ATOM 8362 O O . ALA A 1 1040 ? -35.795 -19.361 1.157 1.00 73.56 1040 ALA A O 1
ATOM 8363 N N . THR A 1 1041 ? -35.029 -17.458 2.067 1.00 74.69 1041 THR A N 1
ATOM 8364 C CA . THR A 1 1041 ? -35.754 -17.607 3.348 1.00 74.69 1041 THR A CA 1
ATOM 8365 C C . THR A 1 1041 ? -36.992 -16.727 3.446 1.00 74.69 1041 THR A C 1
ATOM 8367 O O . THR A 1 1041 ? -37.952 -17.094 4.121 1.00 74.69 1041 THR A O 1
ATOM 8370 N N . ASP A 1 1042 ? -36.994 -15.587 2.755 1.00 75.75 1042 ASP A N 1
ATOM 8371 C CA . ASP A 1 1042 ? -37.986 -14.528 2.948 1.00 75.75 1042 ASP A CA 1
ATOM 8372 C C . ASP A 1 1042 ? -38.999 -14.446 1.792 1.00 75.75 1042 ASP A C 1
ATOM 8374 O O . ASP A 1 1042 ? -39.884 -13.589 1.808 1.00 75.75 1042 ASP A O 1
ATOM 8378 N N . LYS A 1 1043 ? -38.929 -15.356 0.804 1.00 72.00 1043 LYS A N 1
ATOM 8379 C CA . LYS A 1 1043 ? -39.838 -15.388 -0.361 1.00 72.00 1043 LYS A CA 1
ATOM 8380 C C . LYS A 1 1043 ? -41.311 -15.395 0.061 1.00 72.00 1043 LYS A C 1
ATOM 8382 O O . LYS A 1 1043 ? -42.115 -14.646 -0.486 1.00 72.00 1043 LYS A O 1
ATOM 8387 N N . ASP A 1 1044 ? -41.656 -16.152 1.101 1.00 69.62 1044 ASP A N 1
ATOM 8388 C CA . ASP A 1 1044 ? -43.024 -16.220 1.631 1.00 69.62 1044 ASP A CA 1
ATOM 8389 C C . ASP A 1 1044 ? -43.459 -14.931 2.360 1.00 69.62 1044 ASP A C 1
ATOM 8391 O O . ASP A 1 1044 ? -44.651 -14.620 2.416 1.00 69.62 1044 ASP A O 1
ATOM 8395 N N . LEU A 1 1045 ? -42.526 -14.124 2.884 1.00 71.00 1045 LEU A N 1
ATOM 8396 C CA . LEU A 1 1045 ? -42.835 -12.816 3.484 1.00 71.00 1045 LEU A CA 1
ATOM 8397 C C . LEU A 1 1045 ? -43.267 -11.785 2.430 1.00 71.00 1045 LEU A C 1
ATOM 8399 O O . LEU A 1 1045 ? -44.077 -10.913 2.736 1.00 71.00 1045 LEU A O 1
ATOM 8403 N N . VAL A 1 1046 ? -42.790 -11.921 1.188 1.00 71.31 1046 VAL A N 1
ATOM 8404 C CA . VAL A 1 1046 ? -43.168 -11.061 0.051 1.00 71.31 1046 VAL A CA 1
ATOM 8405 C C . VAL A 1 1046 ? -44.618 -11.295 -0.388 1.00 71.31 1046 VAL A C 1
ATOM 8407 O O . VAL A 1 1046 ? -45.298 -10.349 -0.789 1.00 71.31 1046 VAL A O 1
ATOM 8410 N N . PHE A 1 1047 ? -45.106 -12.536 -0.277 1.00 70.44 1047 PHE A N 1
ATOM 8411 C CA . PHE A 1 1047 ? -46.465 -12.930 -0.676 1.00 70.44 1047 PHE A CA 1
ATOM 8412 C C . PHE A 1 1047 ? -47.474 -12.998 0.486 1.00 70.44 1047 PHE A C 1
ATOM 8414 O O . PHE A 1 1047 ? -48.676 -12.942 0.247 1.00 70.44 1047 PHE A O 1
ATOM 8421 N N . SER A 1 1048 ? -47.020 -13.069 1.744 1.00 66.69 1048 SER A N 1
ATOM 8422 C CA . SER A 1 1048 ? -47.877 -13.035 2.950 1.00 66.69 1048 SER A CA 1
ATOM 8423 C C . SER A 1 1048 ? -48.185 -11.618 3.462 1.00 66.69 1048 SER A C 1
ATOM 8425 O O . SER A 1 1048 ? -48.649 -11.428 4.593 1.00 66.69 1048 SER A O 1
ATOM 8427 N N . ILE A 1 1049 ? -47.930 -10.601 2.639 1.00 65.81 1049 ILE A N 1
ATOM 8428 C CA . ILE A 1 1049 ? -48.430 -9.235 2.814 1.00 65.81 1049 ILE A CA 1
ATOM 8429 C C . ILE A 1 1049 ? -49.805 -9.181 2.133 1.00 65.81 1049 ILE A C 1
ATOM 8431 O O . ILE A 1 1049 ? -49.926 -9.130 0.909 1.00 65.81 1049 ILE A O 1
ATOM 8435 N N . GLU A 1 1050 ? -50.836 -9.326 2.968 1.00 53.09 1050 GLU A N 1
ATOM 8436 C CA . GLU A 1 1050 ? -52.221 -9.600 2.573 1.00 53.09 1050 GLU A CA 1
ATOM 8437 C C . GLU A 1 1050 ? -52.842 -8.428 1.796 1.00 53.09 1050 GLU A C 1
ATOM 8439 O O . GLU A 1 1050 ? -52.643 -7.263 2.155 1.00 53.09 1050 GLU A O 1
ATOM 8444 N N . GLU A 1 1051 ? -53.640 -8.743 0.766 1.00 49.09 1051 GLU A N 1
ATOM 8445 C CA . GLU A 1 1051 ? -54.727 -7.851 0.346 1.00 49.09 1051 GLU A CA 1
ATOM 8446 C C . GLU A 1 1051 ? -55.775 -7.765 1.475 1.00 49.09 1051 GLU A C 1
ATOM 8448 O O . GLU A 1 1051 ? -55.927 -8.707 2.252 1.00 49.09 1051 GLU A O 1
ATOM 8453 N N . ARG A 1 1052 ? -56.467 -6.621 1.555 1.00 37.91 1052 ARG A N 1
ATOM 8454 C CA . ARG A 1 1052 ? -57.464 -6.259 2.585 1.00 37.91 1052 ARG A CA 1
ATOM 8455 C C . ARG A 1 1052 ? -58.518 -7.328 2.906 1.00 37.91 1052 ARG A C 1
ATOM 8457 O O . ARG A 1 1052 ? -59.151 -7.823 1.947 1.00 37.91 1052 ARG A O 1
#

Organism: Pichia kudriavzevii (NCBI:txid4909)

Foldseek 3Di:
DQVLLQCLLVVVVVVLVVVVVVVVVPDPDPDDDPVNSVVVSVVVVCVLVVLLVVLLVVLVVLQVVVVVVVVCPPPPDDDCPDDPPDDDDDDDPPDPDLVVLFFDADDPDDPDDDDDDDDPVVVVVVVVVVVVVVVVVVVVVSLVSQFSPAAEEAEEADQLVQVVVLVVVQVDDYAHSDPVCRPDAAQEAEADQLQLQPPDPVLVPQPDSFSSVVQQVCLVPDPDPVSHDQQEQDPPDPLSVVLLVSLSSNSRSGRDGSNRLNVSCNVSVHGSNRSRLVCLRNHRYYYYYPCCVLDPVNCVVSVNFQAQYEYEYEACVCVLVVLQVVLKAKDWLVLLVVVLVLLVVSCVVCVVVYDPVRNVLSVLVNVLSVLQNVLQVVCVVVVVADFLAWDDPCSSPPPPCVSLVCLVVSLVVCVVRVSLVSSLVSCVVVCVPPVPPPDPDPRGRSVVSVNSVSVLPSPDPLQWTWTWDDDPPIIMIIITGQASQVSCVVSVVRHPYYHYDYPPCPVVVCCCLRHPVVDDVVVDDDDDDPDPDDPVLDDDDDDQDDDPDGADCPPVCVLPLVNLCSVLVVLLVVLQPQFAAAEEADLDPVSVVSSVVSCVVVVSNVSNCVQANEQEDDPPDDPVVSLVVQVCQRVVDPPRSGHYYYYYCVGPCNPPDDQPDRNHSYYHYRDDNDDDCPHSNNVRNLVSQLVSCVVVVHDSVVSVLCSVCVPDFDALFCPVVLPQPQAAEEEFAFAPPLCSLLQLLLSLVSNLVSCVPAAEEEEELDQPQVNCFQAVHDAEQDWDARDPRRRYTYYYDHLVVVVVVVLVVVVPPDDPPPPVSVVVVVVLVVDDLNSLVSVVVVVLVLVVVLVVCPPPPPDDDHNYYYYSYDHLVNVLSSLCVLVVLLVVLVVVVVVCVVCVVVCVVDDPVVVVVVVVVSVVVNVSSVVVLVQQLDASHYAYEYGFELADVRVVSSVVSVVSCVVSNGHYAHYEHEAAQPPPPPPDPVSVVVNVSSVVSVVVCCVVRSRHSYQYFHRAPDDNHHPVSSNLRSVSNHPPDDCVPCVVSRDPSDDD

Sequence (1052 aa):
MTWLREYNKMHNEGLIKDKLKSAEEDDDEEDEPEWVRQSFIDKIMSEYVGEAKKYEEHLARVHDQGTSVIIDGNIGKKGNVKIYKKRKTEKLQNDETIDDLAPDDFDILDDTTSKSGISRDVELLLERFENKSKKYENKIHSTQINESKVKIFFVSRTHSQLSQFSSQLKLTTFPSSIDQLPGERIKYLPLGSRKQLCINESVSKLVDSQAINKACQNLQQSTDENKKCQYMPNPFNEEHLHLKDKMNDLVMSDIRDIEDIHELGEQLRICPYYSTRADIPIAEIISMPYQLLLHKDTRHILGLDLQNSVVVIDEAHNLLDTISRIYSTSVSLNDLKMVRKALKLYTRKFMLKMSAGNRINIAKLNKIISKLYKFIEASNEKGIVTSGKTVDRDDIFGDDVSELLNIYELETYLIKSKLAFKLESYMEKVVKVDGDELYKSSGQPILFGIKSFLYSLSNPLKSGKFFWDKSENDLSLKYLLLDPSEDFKEIVEEAKCVILAGGTMEPVSEFTDFLVPYLEKDKIHQFSCDHVIPDENLIVFPIGRYRNTEFEFSFQRRNNDFMITKLGESFCELLREIPAGCVAFFPSYSYLSQVLESWRKSGVYETLDTVKKIFTESKDKSVDETLSEFKQTIELDDNRKGAFLLSVVGGKLSEGINFSDDLARAVFMIGLPYPNAFSSDLIAKREYIEQKYLTNGKTESYAKRKNKMADLEVEPTLGDIVSHDTLKWVFVGGKGGVGKTTSSSSIAIQLALNNPQKNYLLISTDPAHNLSDAFDQKFGKDARVVEGLSNLSCMEIDPSSSMEEFNASNKMGMDQNDPLNSVLSEVTSSIPGIDEAFSFMEVLKHIKNQKASENDTSIIKYDTIIFDTAPTGHTLRFLQLPSTLEKLLGKFNEITGRMGSLLSMMGGDQKQEMFNKLGEIKEQVTEVNKQFQDPELTTFVCVCISEFLSLYETERLIQDLMKYNMDVNTIIVNQLLFADEDECKRCQARWKMQKKYLDQMDELYEDYHLIKMPLLGNEIRGLPNLKKFSKFLLTPYNPATDKDLVFSIEER

InterPro domains:
  IPR002464 DNA/RNA helicase, ATP-dependent, DEAH-box type, conserved site [PS00690] (309-318)
  IPR006554 Helicase-like, DEXD box c2 type [SM00488] (53-359)
  IPR006555 ATP-dependent helicase, C-terminal [PF13307] (573-698)
  IPR006555 ATP-dependent helicase, C-terminal [SM00491] (589-704)
  IPR010614 RAD3-like helicase, DEAD [PF06733] (154-336)
  IPR014013 Helicase superfamily 1/2, ATP-binding domain, DinG/Rad3-type [PS51193] (1-372)
  IPR016300 Arsenical pump ATPase, ArsA/GET3 [TIGR00345] (731-1033)
  IPR025723 ArsA/GET3, Anion-transporting ATPase-like domain [PF02374] (728-1034)
  IPR027417 P-loop containing nucleoside triphosphate hydrolase [G3DSA:3.40.50.300] (126-376)
  IPR027417 P-loop containing nucleoside triphosphate hydrolase [G3DSA:3.40.50.300] (547-711)
  IPR027417 P-loop containing nucleoside triphosphate hydrolase [G3DSA:3.40.50.300] (712-1052)
  IPR027417 P-loop containing nucleoside triphosphate hydrolase [SSF52540] (725-1027)
  IPR027542 Arsenical pump ATPase, ArsA/GET3, eukaryotic [MF_03112] (714-1041)
  IPR045028 Helicase superfamily 1/2, DinG/Rad3-like [PTHR11472] (129-696)

Secondary structure (DSSP, 8-state):
-HHHHHHHHHHHHHHHHHHHHHTTTS---TT--HHHHHHHHHHHHHHHHHHHHHHHHHHHHHHHHHHHHHH-TT--S--------------------GGGGSPPP-----S--------HHHHHHHHHHHHHHHHHHHHHHHHHHS--SS-EEEEESSHHHHHHHHHHHHH-----SSTT-TTPPP-EEE---HHHH---HHHHT-SSHHHHHHHHHHHHH---GGGS-TTS--TT-HHHHHHHHHHHHHHHSS---HHHHHHHHHHHTS-HHHHGGGSTTT-SEEEEEHHHHH-HHHHHHHT---TT-EEEEETGGGHHHHHHHHH-EEEEHHHHHHHHHHHHHHHHHHTTTS-HHHHHHHHHHHHHHHHHHHHHHHHHHTT---TT-EE-HHHHH-S-GGGTTHHHHHHHHHHHHTHHHHHHHHHHHHHHHH--TT----SS-HHHHHHHHHHHTTS-TTTEEEEEEE-SS-EEEEEEE---HHHHHHHHHHSSEEEEE-TT--STHHIIIIISTTS-GGG--------SS-GGG-------EETTEE----TTTTT-HHHHHHHHHHHHHHHHHS-S-EEEEES-HHHHHHHHHHHHHHTHHHHHHHHSEEEE--SSS-HHHHHHHHHHHHHT-TT---EEEEEETTSTTTSS----GGG-SEEEE-S-----TTSHHHHHHHHHHHHHHHHTT--HHHHHHHHHHTT----SSSHHHHH-SS--EEEEEESTTS-HHHHHHHHHHHHHHH-TTS-EEEEE--TT-HHHHHHTS---SS-EEETTEEEEEEEE--HHHHHHHHHHHHHHSS-TT-HHHHHHHHHHTT-TTHHHHHHHHHHHHHHHHHHHGGG-TTSPPPSEEEEEPPPHHHHHHHHHHHHHHHHHHHHHHHHHHHTHHHHTTS-HHHHHHHHHHHHHHHHHHHHHHHHHT-TTTEEEEEEEESSHHHHHHHHHHHHHHHHTT--EEEEEEEEE---SS-S-HHHHHHHHHHHHHHHHHHHH-TTSEEEEEEPPSS---SHHHHHHHGGGGTS---TTTSHHHHH-S---